Protein 7D5V (pdb70)

GO terms:
  GO:0005737 cytoplasm (C, IDA)
  GO:0004668 protein-arginine deiminase activity (F, IMP)
  GO:0004668 protein-arginine deiminase activity (F, TAS)
  GO:0005829 cytosol (C, TAS)
  GO:0042802 identical protein binding (F, IPI)
  GO:0005515 protein binding (F, IPI)
  GO:0005829 cytosol (C, IDA)

Radius of gyration: 37.78 Å; Cα contacts (8 Å, |Δi|>4): 3012; chains: 2; bounding box: 86×71×118 Å

Foldseek 3Di:
DAEAEDEWELVDAAEDEAEAPYKYWYYYDDDDDPQFFKKAKDKDPQKFKWKDQQVDDDTDGGHPDIGTDDPRIIIIIHGHDFDQAGLPMKMKMFTDHPPDDHGPTMTMYRYGYKHKAKDWAFVPPDLDPDDPDDQVDFDFASNTTAAEAEAQEEECVPCLLRWTKIKIFIDYHPVQCVQKWKKKFWDLVLQAFKWKFWQQDDPPDPPSRHTQGHNPRGMHTDDCRPPGMIMMTMHTHHAFFLPRLFKTKMKMWMWGRNDPPDHIDTDDMYMHIYGYFAWAAAALQFAFAEKEFEDDPPCVQVVVVVCVLCVVLVHHYAYAPQCQWFKGWTWGDDPSDIAIEIEGHDCDDDDPCCPRPHVRYGYHYNDAPVARTCLQKHFDDWFAFPNATQNRTAIEGEFEDPPDPDTRDGPRRVRSRVSSVRHHYAYAHQQQAPVRGPLLFWGWAAFPDDPRIAIEGAAQVVQVVLLVVCVVVPQQQFWFLPPPPDDPPRDIDGSVRCNPPVVQSVVRVVVNVSRVVRVVSCCRVRVDDPVRYDHQNFGWDDPPSHTDGPFARQSSWRRNNLEIEGAARRAGQDPNDHVSVVVVCVRRVVRVHHYDHGHDCGDMDTHGDHRPDDSSNHDD/DAEEEDEWELVDAAEDEDEAPYKYWYYYDDDDDPQFFKKAKDKDPQKFKWKDQQVDDDTDGGHPDIGTDDPRIIIIIHGHDFDQAGLPMKMKMFTDHPPDDHGPTMTMYRYGYKHKAKDFFFVPPPAAPPPVADQVDFDFASNTTAAEAEAQEEDCVPPLLRWTKIKIFIGYHPVQCVQKWKKKFWDLVLQAFKWKFWQQDDPPDPPRRHTQGHNPRGMHTDDPRPPGMTMMTMHTHHAFFLPRLFKTKMKMWMWGRNDPVDHIDTDDMYMHMYGYFAWAADALQFAFAEKEDEDDDPPVQVVVVVCVLCVVLVHYYAYANCCQWFKGWTWGDDPSDIAIEIEGHDCDDDDPCCPRPHVRYGYHYNDAPVARTCLQKHFDDWFAFPNAGQNRTAIEGEWEDPPDPDTHGGPRRVRSRVSSVRHHYAYAHQPQAPSRGPLLFWGWAAFDDDPRIAIEGAAQVVLVVLLVVCVVVPQQQFWFLPPPDDDPPGDIDGSVRCNPPVVQSVVRVVVNVSRVVRVVSCCRVRVDDPVRYDHQNFGWDPPPSHTDGPFARQSSWRRNNLEIEGAARRAGQDPNRHVSVVVVCVRRVVRVHHYDHRHDVDDMHTHGDHRPDDSSNHDD

Organism: Homo sapiens (NCBI:txid9606)

Secondary structure (DSSP, 8-state):
--EEEEEE-SSS-EEEEEETT-EEEEEESSPPPTT--EEEEEE-TTEEEEEEETTS---EE-SSSPEEP-TTEEEEEEE-S--SSTT-EEEEEEEE-SS-SS-SEEEEEEEEEEEEEEEE----SSSS-SSS--TT--B-STT-B-EEE--SEEE---GGGTSEEEEEEEES-GGGGGTEEEEEE--HHHHTTEEEEEE-S-TT-TTSEEEEESSS--EEEPP--STTEEEEEEEE----BTTB-SEEEEEEEEEE---TTS--EEEEEEEEEEEEPPPEE--TTSPEEEEEE-S-SS-HHHHHHHHHHHHHHT-EEEE---TTTSEEEEEEEETTEEEEEEEE--------HHHHT-SS-EEEE--------GGGEEEPPSEEETTEEETT--EEEEEPPTT-S--SS-HHHHHHHHHH-SS--EEEE-TTBSS--GGGTEEEEE-SSTTSEEEEEEEHHHHHHHHHHHHHTT-TTPEETTTS---TT---EEHHHHHT-HHHHHHHHHHHHHHHHHHHHHHHHTT--GGGEEEEE--EEEETTEEEESS--TTS-EEETTEEEEE-----EETTEEHHHHHHHHHHGGGT-EEEEE-----EEEEEPPPSS-GGG---/--EEEEEE-SSS-EEEEEETT-EEEEEESSPPPTT--EEEEEE-TTEEEEEEETTS---EE-TTSPEEP-TTEEEEEEE-S--SSTT-EEEEEEEE-SS-SS-SEEEEEEEEEEEEEEE-----SSSS-TTS--TT--B-STT-B-EEE--SEEE---GGGGSEEEEEEEES-GGGGGTEEEEEE--HHHHTTEEEEEE-S-TT-TTSEEEEESSS--EEEPP--STTEEEEEEEE----BTTB-SEEEEEEEEEE---TTS--EEEEEEEEEEEEPPPEE--TTSPEEEEEE-S-SS-HHHHHHHHHHHHHHT-EEEE---TTTSEEEEEEEETTEEEEEEEE--------HHHHT-SS-EEEE--------GGGEEEPPSEEETTEEETT--EEEEEPPTT-S--SS-HHHHHHHHHH-SS--EEEE-TTBSS--GGGTEEEEE-SSTTSEEEEEEEHHHHHHHHHHHHHTT-TTPEET-SS---TT---EEHHHHHT-HHHHHHHHHHHHHHHHHHHHHHHHTT--GGGEEEEE--EEEETTEEEESS--TTS-EEETTEEEEE-----EETTEEHHHHHHHHHHGGGT-EEEEE-----EEEEEPPPSS-GGG---

B-factor: mean 53.39, std 23.97, range [21.43, 163.03]

Solvent-accessible surface area: 51750 Å² total; per-residue (Å²): 112,91,63,40,21,12,32,1,6,51,136,74,85,31,76,14,10,3,6,22,41,22,22,2,11,6,68,7,22,13,45,39,34,169,42,22,79,40,8,58,8,121,14,26,128,58,14,26,2,23,9,10,42,42,115,109,107,54,117,102,115,0,73,92,125,110,38,173,54,50,86,51,41,40,15,8,1,9,10,98,76,40,9,132,96,74,67,71,9,50,1,52,3,11,12,10,5,83,156,79,125,134,44,51,21,110,2,24,2,88,0,2,0,0,25,6,17,0,31,18,108,14,20,32,113,33,71,71,128,118,104,98,27,39,44,132,78,23,52,43,5,96,62,0,14,2,0,8,0,2,0,28,44,5,108,62,101,142,75,58,109,23,17,8,55,0,40,0,91,0,56,20,10,72,50,10,37,121,74,15,63,3,4,0,29,7,42,34,39,16,2,126,30,2,26,0,38,0,10,28,20,85,134,135,58,80,135,9,30,142,58,9,1,0,100,97,92,36,38,44,110,10,53,62,97,79,43,78,80,1,91,0,17,0,33,2,48,14,0,5,40,37,17,2,100,0,63,0,28,2,50,1,3,0,2,21,75,45,57,120,92,43,17,17,18,12,10,23,55,15,9,2,5,2,23,2,0,4,1,0,1,21,2,27,31,22,60,16,79,34,0,6,5,21,55,58,82,147,75,114,76,40,40,101,20,3,40,62,2,2,162,94,35,68,13,146,54,38,108,8,149,61,8,69,41,62,21,31,7,3,6,0,9,4,70,95,47,54,4,28,0,0,0,5,13,70,181,136,84,107,47,73,44,53,185,21,8,12,124,82,17,0,6,0,17,19,104,84,123,183,14,60,8,1,8,1,0,53,9,0,3,62,8,92,5,105,81,90,103,14,11,0,0,21,1,0,1,0,3,42,25,28,45,51,130,34,104,29,0,38,26,14,2,42,20,1,1,96,25,5,101,0,3,36,24,7,84,6,8,0,14,1,1,39,86,0,33,0,36,25,0,1,8,6,0,31,12,108,81,70,95,39,5,29,0,0,0,0,5,0,5,18,0,8,86,16,1,63,96,56,75,88,75,65,65,5,204,17,61,0,32,91,47,44,98,103,58,97,116,65,83,66,37,10,0,52,99,1,42,81,64,145,119,20,23,65,8,0,21,19,0,2,41,2,1,0,56,0,10,10,16,0,24,90,19,0,27,11,36,38,93,3,15,22,46,0,0,0,1,1,97,75,110,189,77,72,0,42,28,33,1,27,18,0,0,69,16,28,3,0,22,39,36,0,5,0,15,65,0,18,0,0,49,18,137,67,79,13,7,0,26,53,73,0,84,66,47,0,78,102,22,47,5,107,10,40,28,20,77,82,111,81,1,25,18,12,14,25,89,45,9,106,72,79,0,17,39,8,112,62,114,88,59,39,21,11,31,1,5,53,132,73,84,29,73,16,10,2,6,22,43,22,26,1,14,6,67,8,22,12,46,39,33,165,43,21,78,41,7,59,8,121,14,25,127,59,13,27,2,24,7,9,39,42,113,109,107,54,116,98,112,0,72,92,127,111,39,172,52,49,85,53,41,39,16,8,1,9,8,98,75,40,8,134,94,73,64,71,9,48,1,52,3,12,12,10,5,82,155,78,116,125,43,52,21,112,2,24,2,85,0,2,0,0,24,5,18,0,51,20,111,46,23,31,111,80,28,66,87,77,111,88,23,45,50,131,81,20,47,50,2,96,59,0,12,1,0,8,0,3,0,36,47,2,93,110,119,82,67,50,127,21,13,7,63,0,33,0,90,0,56,21,10,72,50,9,37,120,73,15,61,3,4,0,30,6,40,36,32,16,0,109,30,3,27,0,38,0,10,36,17,86,134,136,59,82,128,8,27,144,56,11,1,0,98,98,90,41,37,46,107,10,52,64,97,80,43,81,66,0,100,0,28,0,33,4,42,12,0,4,37,44,18,2,78,0,62,0,26,2,51,0,4,1,2,28,69,38,47,128,96,42,18,20,17,12,12,21,55,16,10,4,7,2,22,1,0,4,1,0,1,19,2,28,30,22,62,16,72,50,0,3,8,21,53,46,82,154,74,110,80,56,39,101,19,2,40,64,1,2,165,90,33,70,14,149,50,43,110,7,147,60,10,66,41,61,20,29,6,3,7,0,7,5,67,95,47,57,4,29,0,0,0,6,13,67,188,134,83,108,45,74,41,53,186,22,9,12,123,87,20,0,7,0,16,17,100,81,105,142,15,60,9,1,10,1,0,57,9,0,2,64,8,89,7,105,90,90,104,14,12,0,0,20,1,0,1,0,3,44,24,29,46,45,126,35,109,32,1,38,42,32,2,44,31,1,1,95,9,4,73,0,2,36,25,7,86,6,8,0,12,1,1,42,86,0,32,0,36,25,0,3,10,8,0,23,11,96,81,70,90,38,6,29,0,0,0,0,5,0,5,19,0,8,86,16,1,64,98,56,77,88,75,66,64,6,202,16,55,0,33,91,47,39,96,105,50,120,103,58,86,64,38,8,0,50,101,0,37,82,63,146,117,20,23,64,10,0,23,17,0,2,43,3,1,2,55,0,11,12,14,0,27,95,16,1,25,10,34,36,95,3,15,22,44,0,0,0,0,1,100,50,108,183,92,68,1,39,28,34,2,30,18,0,0,69,15,28,3,0,21,84,35,0,5,0,17,65,0,15,0,0,47,18,142,72,47,10,6,0,19,84,72,0,71,67,45,0,79,102,15,36,3,102,10,39,26,20,84,68,130,92,1,24,18,11,16,26,89,45,9,107,73,84,0,12,39,8,102,83

Structure (mmCIF, N/CA/C/O backbone):
data_7D5V
#
_entry.id   7D5V
#
_cell.length_a   115.481
_cell.length_b   115.481
_cell.length_c   330.949
_cell.angle_alpha   90.000
_cell.angle_beta   90.000
_cell.angle_gamma   120.000
#
_symmetry.space_group_name_H-M   'H 3'
#
loop_
_entity.id
_entity.type
_entity.pdbx_description
1 polymer 'Protein-arginine deiminase type-3'
2 non-polymer 1,2-ETHANEDIOL
3 non-polymer GLYCEROL
4 water water
#
loop_
_atom_site.group_PDB
_atom_site.id
_atom_site.type_symbol
_atom_site.label_atom_id
_atom_site.label_alt_id
_atom_site.label_comp_id
_atom_site.label_asym_id
_atom_site.label_entity_id
_atom_site.label_seq_id
_atom_site.pdbx_PDB_ins_code
_atom_site.Cartn_x
_atom_site.Cartn_y
_atom_site.Cartn_z
_atom_site.occupancy
_atom_site.B_iso_or_equiv
_atom_site.auth_seq_id
_atom_site.auth_comp_id
_atom_site.auth_asym_id
_atom_site.auth_atom_id
_atom_site.pdbx_PDB_model_num
ATOM 1 N N . SER A 1 2 ? -52.301 19.540 24.389 1.00 101.04 2 SER A N 1
ATOM 2 C CA . SER A 1 2 ? -50.959 19.000 24.574 1.00 94.20 2 SER A CA 1
ATOM 3 C C . SER A 1 2 ? -51.006 17.518 24.934 1.00 88.28 2 SER A C 1
ATOM 4 O O . SER A 1 2 ? -51.956 16.815 24.592 1.00 90.61 2 SER A O 1
ATOM 7 N N . LEU A 1 3 ? -49.972 17.052 25.628 1.00 75.91 3 LEU A N 1
ATOM 8 C CA . LEU A 1 3 ? -49.882 15.661 26.047 1.00 63.30 3 LEU A CA 1
ATOM 9 C C . LEU A 1 3 ? -50.496 15.499 27.431 1.00 55.36 3 LEU A C 1
ATOM 10 O O . LEU A 1 3 ? -50.279 16.328 28.321 1.00 52.47 3 LEU A O 1
ATOM 15 N N . GLN A 1 4 ? -51.267 14.428 27.607 1.00 50.51 4 GLN A N 1
ATOM 16 C CA . GLN A 1 4 ? -51.974 14.179 28.855 1.00 47.87 4 GLN A CA 1
ATOM 17 C C . GLN A 1 4 ? -51.783 12.737 29.300 1.00 41.45 4 GLN A C 1
ATOM 18 O O . GLN A 1 4 ? -51.765 11.815 28.479 1.00 39.60 4 GLN A O 1
ATOM 24 N N . ARG A 1 5 ? -51.639 12.556 30.611 1.00 35.63 5 ARG A N 1
ATOM 25 C CA . ARG A 1 5 ? -51.486 11.246 31.222 1.00 33.54 5 ARG A CA 1
ATOM 26 C C . ARG A 1 5 ? -52.369 11.180 32.459 1.00 30.17 5 ARG A C 1
ATOM 27 O O . ARG A 1 5 ? -52.471 12.156 33.206 1.00 30.39 5 ARG A O 1
ATOM 35 N N . ILE A 1 6 ? -53.014 10.037 32.665 1.00 28.03 6 ILE A N 1
ATOM 36 C CA . ILE A 1 6 ? -53.914 9.847 33.797 1.00 28.55 6 ILE A CA 1
ATOM 37 C C . ILE A 1 6 ? -53.134 9.273 34.972 1.00 27.76 6 ILE A C 1
ATOM 38 O O . ILE A 1 6 ? -52.393 8.293 34.823 1.00 26.51 6 ILE A O 1
ATOM 43 N N . VAL A 1 7 ? -53.301 9.877 36.143 1.00 26.62 7 VAL A N 1
ATOM 44 C CA . VAL A 1 7 ? -52.806 9.317 37.396 1.00 27.19 7 VAL A CA 1
ATOM 45 C C . VAL A 1 7 ? -53.998 9.170 38.325 1.00 28.76 7 VAL A C 1
ATOM 46 O O . VAL A 1 7 ? -54.678 10.157 38.634 1.00 29.44 7 VAL A O 1
ATOM 50 N N . ARG A 1 8 ? -54.253 7.945 38.764 1.00 29.15 8 ARG A N 1
ATOM 51 C CA . ARG A 1 8 ? -55.371 7.661 39.648 1.00 30.57 8 ARG A CA 1
ATOM 52 C C . ARG A 1 8 ? -54.935 7.744 41.104 1.00 27.71 8 ARG A C 1
ATOM 53 O O . ARG A 1 8 ? -53.807 7.385 41.451 1.00 25.48 8 ARG A O 1
ATOM 61 N N . VAL A 1 9 ? -55.843 8.219 41.953 1.00 28.53 9 VAL A N 1
ATOM 62 C CA . VAL A 1 9 ? -55.596 8.344 43.381 1.00 28.21 9 VAL A CA 1
ATOM 63 C C . VAL A 1 9 ? -56.669 7.556 44.126 1.00 26.79 9 VAL A C 1
ATOM 64 O O . VAL A 1 9 ? -57.653 7.098 43.544 1.00 26.95 9 VAL A O 1
ATOM 68 N N . SER A 1 10 ? -56.467 7.403 45.433 1.00 25.75 10 SER A N 1
ATOM 69 C CA . SER A 1 10 ? -57.348 6.597 46.264 1.00 28.51 10 SER A CA 1
ATOM 70 C C . SER A 1 10 ? -57.794 7.392 47.481 1.00 29.23 10 SER A C 1
ATOM 71 O O . SER A 1 10 ? -56.985 8.063 48.130 1.00 26.63 10 SER A O 1
ATOM 74 N N . LEU A 1 11 ? -59.086 7.297 47.795 1.00 29.92 11 LEU A N 1
ATOM 75 C CA . LEU A 1 11 ? -59.600 7.906 49.014 1.00 32.24 11 LEU A CA 1
ATOM 76 C C . LEU A 1 11 ? -59.089 7.202 50.264 1.00 35.78 11 LEU A C 1
ATOM 77 O O . LEU A 1 11 ? -59.145 7.782 51.354 1.00 36.09 11 LEU A O 1
ATOM 82 N N . GLU A 1 12 ? -58.578 5.979 50.127 1.00 40.22 12 GLU A N 1
ATOM 83 C CA . GLU A 1 12 ? -58.225 5.159 51.278 1.00 48.65 12 GLU A CA 1
ATOM 84 C C . GLU A 1 12 ? -56.760 5.284 51.678 1.00 47.10 12 GLU A C 1
ATOM 85 O O . GLU A 1 12 ? -56.438 5.130 52.862 1.00 49.65 12 GLU A O 1
ATOM 91 N N . HIS A 1 13 ? -55.867 5.570 50.736 1.00 42.98 13 HIS A N 1
ATOM 92 C CA . HIS A 1 13 ? -54.445 5.641 51.036 1.00 44.74 13 HIS A CA 1
ATOM 93 C C . HIS A 1 13 ? -53.786 6.600 50.058 1.00 41.52 13 HIS A C 1
ATOM 94 O O . HIS A 1 13 ? -54.315 6.842 48.967 1.00 41.20 13 HIS A O 1
ATOM 101 N N . PRO A 1 14 ? -52.637 7.169 50.419 1.00 36.80 14 PRO A N 1
ATOM 102 C CA . PRO A 1 14 ? -51.955 8.090 49.507 1.00 34.53 14 PRO A CA 1
ATOM 103 C C . PRO A 1 14 ? -51.358 7.363 48.312 1.00 32.79 14 PRO A C 1
ATOM 104 O O . PRO A 1 14 ? -51.113 6.153 48.331 1.00 30.47 14 PRO A O 1
ATOM 108 N N . THR A 1 15 ? -51.122 8.135 47.257 1.00 31.03 15 THR A N 1
ATOM 109 C CA . THR A 1 15 ? -50.528 7.644 46.023 1.00 31.80 15 THR A CA 1
ATOM 110 C C . THR A 1 15 ? -49.257 8.433 45.755 1.00 32.29 15 THR A C 1
ATOM 111 O O . THR A 1 15 ? -49.153 9.593 46.145 1.00 32.14 15 THR A O 1
ATOM 115 N N . SER A 1 16 ? -48.268 7.792 45.136 1.00 31.04 16 SER A N 1
ATOM 116 C CA . SER A 1 16 ? -47.061 8.474 44.686 1.00 34.63 16 SER A CA 1
ATOM 117 C C . SER A 1 16 ? -46.929 8.324 43.176 1.00 34.91 16 SER A C 1
ATOM 118 O O . SER A 1 16 ? -47.208 7.255 42.623 1.00 34.22 16 SER A O 1
ATOM 121 N N . ALA A 1 17 ? -46.516 9.399 42.506 1.00 34.14 17 ALA A N 1
ATOM 122 C CA . ALA A 1 17 ? -46.433 9.372 41.053 1.00 33.94 17 ALA A CA 1
ATOM 123 C C . ALA A 1 17 ? -45.308 10.270 40.558 1.00 33.50 17 ALA A C 1
ATOM 124 O O . ALA A 1 17 ? -44.809 11.154 41.269 1.00 33.28 17 ALA A O 1
ATOM 126 N N . VAL A 1 18 ? -44.931 10.024 39.307 1.00 35.34 18 VAL A N 1
ATOM 127 C CA . VAL A 1 18 ? -43.921 10.793 38.596 1.00 35.75 18 VAL A CA 1
ATOM 128 C C . VAL A 1 18 ? -44.625 11.574 37.500 1.00 37.30 18 VAL A C 1
ATOM 129 O O . VAL A 1 18 ? -45.464 11.023 36.776 1.00 38.38 18 VAL A O 1
ATOM 133 N N . CYS A 1 19 ? -44.293 12.851 37.383 1.00 37.02 19 CYS A N 1
ATOM 134 C CA . CYS A 1 19 ? -44.796 13.675 36.299 1.00 38.40 19 CYS A CA 1
ATOM 135 C C . CYS A 1 19 ? -43.624 14.270 35.532 1.00 37.82 19 CYS A C 1
ATOM 136 O O . CYS A 1 19 ? -42.630 14.709 36.125 1.00 39.11 19 CYS A O 1
ATOM 139 N N . VAL A 1 20 ? -43.740 14.260 34.213 1.00 35.92 20 VAL A N 1
ATOM 140 C CA . VAL A 1 20 ? -42.743 14.879 33.353 1.00 34.88 20 VAL A CA 1
ATOM 141 C C . VAL A 1 20 ? -43.051 16.364 33.252 1.00 32.52 20 VAL A C 1
ATOM 142 O O . VAL A 1 20 ? -44.216 16.763 33.142 1.00 31.32 20 VAL A O 1
ATOM 146 N N . ALA A 1 21 ? -42.006 17.187 33.313 1.00 32.57 21 ALA A N 1
ATOM 147 C CA . ALA A 1 21 ? -42.187 18.632 33.303 1.00 34.97 21 ALA A CA 1
ATOM 148 C C . ALA A 1 21 ? -42.961 19.073 32.066 1.00 34.44 21 ALA A C 1
ATOM 149 O O . ALA A 1 21 ? -42.628 18.695 30.939 1.00 31.94 21 ALA A O 1
ATOM 151 N N . GLY A 1 22 ? -44.011 19.866 32.283 1.00 34.26 22 GLY A N 1
ATOM 152 C CA . GLY A 1 22 ? -44.834 20.372 31.209 1.00 34.19 22 GLY A CA 1
ATOM 153 C C . GLY A 1 22 ? -45.981 19.473 30.794 1.00 34.68 22 GLY A C 1
ATOM 154 O O . GLY A 1 22 ? -46.911 19.948 30.132 1.00 35.32 22 GLY A O 1
ATOM 155 N N . VAL A 1 23 ? -45.951 18.195 31.164 1.00 33.11 23 VAL A N 1
ATOM 156 C CA . VAL A 1 23 ? -46.998 17.258 30.770 1.00 30.56 23 VAL A CA 1
ATOM 157 C C . VAL A 1 23 ? -48.195 17.418 31.698 1.00 30.03 23 VAL A C 1
ATOM 158 O O . VAL A 1 23 ? -48.044 17.475 32.926 1.00 28.11 23 VAL A O 1
ATOM 162 N N . GLU A 1 24 ? -49.388 17.494 31.112 1.00 26.93 24 GLU A N 1
ATOM 163 C CA . GLU A 1 24 ? -50.618 17.566 31.887 1.00 29.07 24 GLU A CA 1
ATOM 164 C C . GLU A 1 24 ? -50.950 16.198 32.471 1.00 30.13 24 GLU A C 1
ATOM 165 O O . GLU A 1 24 ? -51.013 15.201 31.745 1.00 28.37 24 GLU A O 1
ATOM 171 N N . THR A 1 25 ? -51.169 16.153 33.782 1.00 27.99 25 THR A N 1
ATOM 172 C CA . THR A 1 25 ? -51.568 14.944 34.487 1.00 27.65 25 THR A CA 1
ATOM 173 C C . THR A 1 25 ? -53.037 15.069 34.866 1.00 28.37 25 THR A C 1
ATOM 174 O O . THR A 1 25 ? -53.410 15.976 35.614 1.00 29.21 25 THR A O 1
ATOM 178 N N . LEU A 1 26 ? -53.867 14.169 34.352 1.00 28.23 26 LEU A N 1
ATOM 179 C CA . LEU A 1 26 ? -55.274 14.129 34.728 1.00 29.17 26 LEU A CA 1
ATOM 180 C C . LEU A 1 26 ? -55.398 13.298 35.999 1.00 28.11 26 LEU A C 1
ATOM 181 O O . LEU A 1 26 ? -55.035 12.118 36.006 1.00 29.79 26 LEU A O 1
ATOM 186 N N . VAL A 1 27 ? -55.898 13.909 37.071 1.00 27.53 27 VAL A N 1
ATOM 187 C CA . VAL A 1 27 ? -55.999 13.251 38.371 1.00 27.27 27 VAL A CA 1
ATOM 188 C C . VAL A 1 27 ? -57.458 12.916 38.640 1.00 25.99 27 VAL A C 1
ATOM 189 O O . VAL A 1 27 ? -58.330 13.789 38.556 1.00 26.70 27 VAL A O 1
ATOM 193 N N . ASP A 1 28 ? -57.720 11.651 38.958 1.00 27.90 28 ASP A N 1
ATOM 194 C CA . ASP A 1 28 ? -59.060 11.198 39.300 1.00 32.16 28 ASP A CA 1
ATOM 195 C C . ASP A 1 28 ? -58.938 10.021 40.259 1.00 31.33 28 ASP A C 1
ATOM 196 O O . ASP A 1 28 ? -57.904 9.353 40.315 1.00 28.21 28 ASP A O 1
ATOM 201 N N . ILE A 1 29 ? -60.000 9.776 41.029 1.00 34.38 29 ILE A N 1
ATOM 202 C CA . ILE A 1 29 ? -59.986 8.660 41.970 1.00 35.18 29 ILE A CA 1
ATOM 203 C C . ILE A 1 29 ? -60.317 7.356 41.246 1.00 34.47 29 ILE A C 1
ATOM 204 O O . ILE A 1 29 ? -60.858 7.342 40.137 1.00 32.97 29 ILE A O 1
ATOM 209 N N . TYR A 1 30 ? -59.986 6.239 41.899 1.00 36.12 30 TYR A N 1
ATOM 210 C CA . TYR A 1 30 ? -60.302 4.922 41.350 1.00 38.78 30 TYR A CA 1
ATOM 211 C C . TYR A 1 30 ? -61.786 4.607 41.490 1.00 38.17 30 TYR A C 1
ATOM 212 O O . TYR A 1 30 ? -62.466 4.289 40.507 1.00 38.66 30 TYR A O 1
ATOM 221 N N . GLY A 1 31 ? -62.303 4.676 42.708 1.00 32.94 31 GLY A N 1
ATOM 222 C CA . GLY A 1 31 ? -63.674 4.327 43.003 1.00 31.98 31 GLY A CA 1
ATOM 223 C C . GLY A 1 31 ? -64.598 5.525 43.003 1.00 34.67 31 GLY A C 1
ATOM 224 O O . GLY A 1 31 ? -64.363 6.524 42.315 1.00 35.18 31 GLY A O 1
ATOM 225 N N . SER A 1 32 ? -65.663 5.429 43.788 1.00 35.01 32 SER A N 1
ATOM 226 C CA . SER A 1 32 ? -66.681 6.466 43.842 1.00 36.48 32 SER A CA 1
ATOM 227 C C . SER A 1 32 ? -66.419 7.426 44.997 1.00 34.33 32 SER A C 1
ATOM 228 O O . SER A 1 32 ? -65.751 7.093 45.979 1.00 35.03 32 SER A O 1
ATOM 231 N N . VAL A 1 33 ? -66.962 8.632 44.863 1.00 34.53 33 VAL A N 1
ATOM 232 C CA . VAL A 1 33 ? -66.863 9.648 45.907 1.00 37.07 33 VAL A CA 1
ATOM 233 C C . VAL A 1 33 ? -67.777 9.230 47.052 1.00 37.54 33 VAL A C 1
ATOM 234 O O . VAL A 1 33 ? -68.709 8.441 46.835 1.00 35.88 33 VAL A O 1
ATOM 238 N N . PRO A 1 34 ? -67.549 9.707 48.276 1.00 39.19 34 PRO A N 1
ATOM 239 C CA . PRO A 1 34 ? -68.433 9.329 49.385 1.00 41.45 34 PRO A CA 1
ATOM 240 C C . PRO A 1 34 ? -69.865 9.779 49.139 1.00 44.75 34 PRO A C 1
ATOM 241 O O . PRO A 1 34 ? -70.124 10.747 48.418 1.00 41.96 34 PRO A O 1
ATOM 245 N N . GLU A 1 35 ? -70.800 9.050 49.743 1.00 49.04 35 GLU A N 1
ATOM 246 C CA . GLU A 1 35 ? -72.200 9.443 49.696 1.00 52.99 35 GLU A CA 1
ATOM 247 C C . GLU A 1 35 ? -72.376 10.803 50.358 1.00 47.05 35 GLU A C 1
ATOM 248 O O . GLU A 1 35 ? -71.765 11.095 51.389 1.00 46.50 35 GLU A O 1
ATOM 254 N N . GLY A 1 36 ? -73.212 11.643 49.753 1.00 43.64 36 GLY A N 1
ATOM 255 C CA . GLY A 1 36 ? -73.415 12.988 50.241 1.00 40.71 36 GLY A CA 1
ATOM 256 C C . GLY A 1 36 ? -72.423 14.013 49.736 1.00 36.19 36 GLY A C 1
ATOM 257 O O . GLY A 1 36 ? -72.509 15.181 50.137 1.00 33.37 36 GLY A O 1
ATOM 258 N N . THR A 1 37 ? -71.480 13.617 48.883 1.00 35.23 37 THR A N 1
ATOM 259 C CA . THR A 1 37 ? -70.551 14.576 48.297 1.00 34.65 37 THR A CA 1
ATOM 260 C C . THR A 1 37 ? -71.315 15.602 47.472 1.00 33.11 37 THR A C 1
ATOM 261 O O . THR A 1 37 ? -72.040 15.247 46.539 1.00 33.23 37 THR A O 1
ATOM 265 N N . GLU A 1 38 ? -71.163 16.875 47.833 1.00 34.53 38 GLU A N 1
ATOM 266 C CA . GLU A 1 38 ? -71.738 17.975 47.076 1.00 36.91 38 GLU A CA 1
ATOM 267 C C . GLU A 1 38 ? -70.702 18.928 46.504 1.00 32.77 38 GLU A C 1
ATOM 268 O O . GLU A 1 38 ? -71.001 19.616 45.523 1.00 32.91 38 GLU A O 1
ATOM 274 N N . MET A 1 39 ? -69.504 18.991 47.083 1.00 30.57 39 MET A N 1
ATOM 275 C CA . MET A 1 39 ? -68.502 19.979 46.715 1.00 30.78 39 MET A CA 1
ATOM 276 C C . MET A 1 39 ? -67.123 19.342 46.794 1.00 30.17 39 MET A C 1
ATOM 277 O O . MET A 1 39 ? -66.955 18.246 47.327 1.00 30.55 39 MET A O 1
ATOM 282 N N . PHE A 1 40 ? -66.124 20.044 46.265 1.00 29.31 40 PHE A N 1
ATOM 283 C CA . PHE A 1 40 ? -64.755 19.569 46.389 1.00 28.00 40 PHE A CA 1
ATOM 284 C C . PHE A 1 40 ? -63.802 20.753 46.323 1.00 27.12 40 PHE A C 1
ATOM 285 O O . PHE A 1 40 ? -64.147 21.837 45.845 1.00 26.69 40 PHE A O 1
ATOM 293 N N . GLU A 1 41 ? -62.599 20.527 46.842 1.00 26.73 41 GLU A N 1
ATOM 294 C CA . GLU A 1 41 ? -61.514 21.493 46.807 1.00 30.13 41 GLU A CA 1
ATOM 295 C C . GLU A 1 41 ? -60.235 20.763 46.435 1.00 29.76 41 GLU A C 1
ATOM 296 O O . GLU A 1 41 ? -60.102 19.558 46.667 1.00 28.48 41 GLU A O 1
ATOM 302 N N . VAL A 1 42 ? -59.293 21.499 45.854 1.00 29.80 42 VAL A N 1
ATOM 303 C CA . VAL A 1 42 ? -57.998 20.948 45.479 1.00 32.41 42 VAL A CA 1
ATOM 304 C C . VAL A 1 42 ? -56.915 21.898 45.962 1.00 31.51 42 VAL A C 1
ATOM 305 O O . VAL A 1 42 ? -57.063 23.122 45.872 1.00 32.84 42 VAL A O 1
ATOM 309 N N . TYR A 1 43 ? -55.826 21.331 46.475 1.00 30.31 43 TYR A N 1
ATOM 310 C CA . TYR A 1 43 ? -54.692 22.108 46.949 1.00 35.20 43 TYR A CA 1
ATOM 311 C C . TYR A 1 43 ? -53.406 21.477 46.440 1.00 34.01 43 TYR A C 1
ATOM 312 O O . TYR A 1 43 ? -53.319 20.259 46.277 1.00 33.06 43 TYR A O 1
ATOM 321 N N . GLY A 1 44 ? -52.413 22.316 46.191 1.00 33.38 44 GLY A N 1
ATOM 322 C CA . GLY A 1 44 ? -51.101 21.838 45.799 1.00 35.85 44 GLY A CA 1
ATOM 323 C C . GLY A 1 44 ? -50.012 22.647 46.467 1.00 37.67 44 GLY A C 1
ATOM 324 O O . GLY A 1 44 ? -50.187 23.827 46.780 1.00 37.47 44 GLY A O 1
ATOM 325 N N . THR A 1 45 ? -48.875 21.992 46.689 1.00 36.83 45 THR A N 1
ATOM 326 C CA . THR A 1 45 ? -47.705 22.685 47.194 1.00 37.38 45 THR A CA 1
ATOM 327 C C . THR A 1 45 ? -47.152 23.623 46.122 1.00 34.85 45 THR A C 1
ATOM 328 O O . THR A 1 45 ? -47.415 23.439 44.931 1.00 34.89 45 THR A O 1
ATOM 332 N N . PRO A 1 46 ? -46.400 24.650 46.524 1.00 34.38 46 PRO A N 1
ATOM 333 C CA . PRO A 1 46 ? -45.876 25.610 45.543 1.00 34.56 46 PRO A CA 1
ATOM 334 C C . PRO A 1 46 ? -45.073 24.929 44.442 1.00 33.88 46 PRO A C 1
ATOM 335 O O . PRO A 1 46 ? -44.281 24.019 44.693 1.00 34.73 46 PRO A O 1
ATOM 339 N N . GLY A 1 47 ? -45.297 25.380 43.209 1.00 30.93 47 GLY A N 1
ATOM 340 C CA . GLY A 1 47 ? -44.716 24.765 42.037 1.00 31.83 47 GLY A CA 1
ATOM 341 C C . GLY A 1 47 ? -45.621 23.775 41.335 1.00 31.44 47 GLY A C 1
ATOM 342 O O . GLY A 1 47 ? -45.303 23.354 40.215 1.00 33.12 47 GLY A O 1
ATOM 343 N N . VAL A 1 48 ? -46.732 23.397 41.954 1.00 29.86 48 VAL A N 1
ATOM 344 C CA . VAL A 1 48 ? -47.696 22.476 41.366 1.00 30.42 48 VAL A CA 1
ATOM 345 C C . VAL A 1 48 ? -48.889 23.296 40.891 1.00 29.35 48 VAL A C 1
ATOM 346 O O . VAL A 1 48 ? -49.646 23.839 41.702 1.00 26.95 48 VAL A O 1
ATOM 350 N N . ASP A 1 49 ? -49.061 23.400 39.577 1.00 28.96 49 ASP A N 1
ATOM 351 C CA . ASP A 1 49 ? -50.192 24.107 38.999 1.00 28.15 49 ASP A CA 1
ATOM 352 C C . ASP A 1 49 ? -51.378 23.159 38.900 1.00 28.53 49 ASP A C 1
ATOM 353 O O . ASP A 1 49 ? -51.244 22.040 38.393 1.00 27.87 49 ASP A O 1
ATOM 358 N N . ILE A 1 50 ? -52.532 23.600 39.393 1.00 27.74 50 ILE A N 1
ATOM 359 C CA . ILE A 1 50 ? -53.749 22.800 39.384 1.00 27.91 50 ILE A CA 1
ATOM 360 C C . ILE A 1 50 ? -54.844 23.588 38.681 1.00 27.85 50 ILE A C 1
ATOM 361 O O . ILE A 1 50 ? -55.115 24.742 39.036 1.00 26.96 50 ILE A O 1
ATOM 366 N N . TYR A 1 51 ? -55.472 22.957 37.693 1.00 26.70 51 TYR A N 1
ATOM 367 C CA . TYR A 1 51 ? -56.539 23.540 36.900 1.00 25.00 51 TYR A CA 1
ATOM 368 C C . TYR A 1 51 ? -57.731 22.595 36.896 1.00 27.09 51 TYR A C 1
ATOM 369 O O . TYR A 1 51 ? -57.610 21.408 37.206 1.00 26.33 51 TYR A O 1
ATOM 378 N N . ILE A 1 52 ? -58.893 23.129 36.541 1.00 28.83 52 ILE A N 1
ATOM 379 C CA . ILE A 1 52 ? -60.048 22.294 36.245 1.00 29.87 52 ILE A CA 1
ATOM 380 C C . ILE A 1 52 ? -60.546 22.651 34.855 1.00 28.21 52 ILE A C 1
ATOM 381 O O . ILE A 1 52 ? -60.373 23.777 34.378 1.00 26.41 52 ILE A O 1
ATOM 386 N N . SER A 1 53 ? -61.173 21.672 34.207 1.00 27.72 53 SER A N 1
ATOM 387 C CA . SER A 1 53 ? -61.708 21.868 32.875 1.00 30.02 53 SER A CA 1
ATOM 388 C C . SER A 1 53 ? -62.873 20.908 32.684 1.00 29.68 53 SER A C 1
ATOM 389 O O . SER A 1 53 ? -62.731 19.722 32.998 1.00 27.56 53 SER A O 1
ATOM 392 N N . PRO A 1 54 ? -64.024 21.373 32.208 1.00 33.10 54 PRO A N 1
ATOM 393 C CA . PRO A 1 54 ? -65.065 20.424 31.796 1.00 36.62 54 PRO A CA 1
ATOM 394 C C . PRO A 1 54 ? -64.522 19.510 30.707 1.00 36.79 54 PRO A C 1
ATOM 395 O O . PRO A 1 54 ? -63.879 19.966 29.759 1.00 35.73 54 PRO A O 1
ATOM 399 N N . ASN A 1 55 ? -64.769 18.204 30.857 1.00 39.96 55 ASN A N 1
ATOM 400 C CA . ASN A 1 55 ? -64.135 17.234 29.969 1.00 44.72 55 ASN A CA 1
ATOM 401 C C . ASN A 1 55 ? -64.639 17.313 28.534 1.00 48.18 55 ASN A C 1
ATOM 402 O O . ASN A 1 55 ? -64.050 16.670 27.658 1.00 51.48 55 ASN A O 1
ATOM 407 N N . MET A 1 56 ? -65.700 18.074 28.272 1.00 47.27 56 MET A N 1
ATOM 408 C CA . MET A 1 56 ? -66.198 18.274 26.919 1.00 52.87 56 MET A CA 1
ATOM 409 C C . MET A 1 56 ? -65.791 19.621 26.340 1.00 55.61 56 MET A C 1
ATOM 410 O O . MET A 1 56 ? -66.161 19.929 25.203 1.00 56.37 56 MET A O 1
ATOM 415 N N . GLU A 1 57 ? -65.042 20.425 27.089 1.00 56.71 57 GLU A N 1
ATOM 416 C CA . GLU A 1 57 ? -64.608 21.737 26.639 1.00 56.23 57 GLU A CA 1
ATOM 417 C C . GLU A 1 57 ? -63.093 21.845 26.728 1.00 49.83 57 GLU A C 1
ATOM 418 O O . GLU A 1 57 ? -62.461 21.261 27.614 1.00 47.50 57 GLU A O 1
ATOM 424 N N . ARG A 1 58 ? -62.517 22.599 25.798 1.00 46.73 58 ARG A N 1
ATOM 425 C CA . ARG A 1 58 ? -61.104 22.916 25.867 1.00 46.55 58 ARG A CA 1
ATOM 426 C C . ARG A 1 58 ? -60.882 24.069 26.842 1.00 45.81 58 ARG A C 1
ATOM 427 O O . ARG A 1 58 ? -61.822 24.705 27.326 1.00 46.96 58 ARG A O 1
ATOM 429 N N . GLY A 1 59 ? -59.619 24.335 27.136 1.00 42.87 59 GLY A N 1
ATOM 430 C CA . GLY A 1 59 ? -59.275 25.402 28.044 1.00 41.58 59 GLY A CA 1
ATOM 431 C C . GLY A 1 59 ? -59.393 24.981 29.499 1.00 40.55 59 GLY A C 1
ATOM 432 O O . GLY A 1 59 ? -60.017 23.980 29.848 1.00 39.87 59 GLY A O 1
ATOM 433 N N . ARG A 1 60 ? -58.785 25.785 30.363 1.00 37.74 60 ARG A N 1
ATOM 434 C CA . ARG A 1 60 ? -58.658 25.434 31.767 1.00 35.37 60 ARG A CA 1
ATOM 435 C C . ARG A 1 60 ? -58.575 26.715 32.577 1.00 33.76 60 ARG A C 1
ATOM 436 O O . ARG A 1 60 ? -58.328 27.797 32.039 1.00 34.15 60 ARG A O 1
ATOM 444 N N . GLU A 1 61 ? -58.789 26.583 33.883 1.00 30.01 61 GLU A N 1
ATOM 445 C CA . GLU A 1 61 ? -58.605 27.704 34.788 1.00 32.56 61 GLU A CA 1
ATOM 446 C C . GLU A 1 61 ? -58.153 27.170 36.138 1.00 29.38 61 GLU A C 1
ATOM 447 O O . GLU A 1 61 ? -58.413 26.015 36.489 1.00 27.00 61 GLU A O 1
ATOM 453 N N . ARG A 1 62 ? -57.466 28.029 36.890 1.00 28.41 62 ARG A N 1
ATOM 454 C CA . ARG A 1 62 ? -56.908 27.632 38.176 1.00 28.68 62 ARG A CA 1
ATOM 455 C C . ARG A 1 62 ? -57.998 27.092 39.095 1.00 28.98 62 ARG A C 1
ATOM 456 O O . ARG A 1 62 ? -59.088 27.662 39.199 1.00 30.06 62 ARG A O 1
ATOM 464 N N . ALA A 1 63 ? -57.692 25.983 39.766 1.00 25.73 63 ALA A N 1
ATOM 465 C CA . ALA A 1 63 ? -58.671 25.249 40.553 1.00 28.97 63 ALA A CA 1
ATOM 466 C C . ALA A 1 63 ? -58.478 25.372 42.057 1.00 28.94 63 ALA A C 1
ATOM 467 O O . ALA A 1 63 ? -59.323 24.878 42.812 1.00 28.26 63 ALA A O 1
ATOM 469 N N . ASP A 1 64 ? -57.406 26.015 42.516 1.00 30.36 64 ASP A N 1
ATOM 470 C CA . ASP A 1 64 ? -57.027 25.992 43.923 1.00 32.21 64 ASP A CA 1
ATOM 471 C C . ASP A 1 64 ? -57.469 27.234 44.693 1.00 35.02 64 ASP A C 1
ATOM 472 O O . ASP A 1 64 ? -56.969 27.471 45.796 1.00 38.82 64 ASP A O 1
ATOM 477 N N . THR A 1 65 ? -58.391 28.029 44.152 1.00 35.29 65 THR A N 1
ATOM 478 C CA . THR A 1 65 ? -58.739 29.303 44.772 1.00 36.67 65 THR A CA 1
ATOM 479 C C . THR A 1 65 ? -60.165 29.369 45.297 1.00 35.68 65 THR A C 1
ATOM 480 O O . THR A 1 65 ? -60.565 30.418 45.811 1.00 38.01 65 THR A O 1
ATOM 484 N N . ARG A 1 66 ? -60.945 28.296 45.189 1.00 31.06 66 ARG A N 1
ATOM 485 C CA . ARG A 1 66 ? -62.325 28.337 45.653 1.00 29.55 66 ARG A CA 1
ATOM 486 C C . ARG A 1 66 ? -62.824 26.916 45.858 1.00 29.18 66 ARG A C 1
ATOM 487 O O . ARG A 1 66 ? -62.176 25.942 45.469 1.00 31.17 66 ARG A O 1
ATOM 495 N N . ARG A 1 67 ? -63.991 26.813 46.483 1.00 27.16 67 ARG A N 1
ATOM 496 C CA . ARG A 1 67 ? -64.673 25.538 46.630 1.00 27.92 67 ARG A CA 1
ATOM 497 C C . ARG A 1 67 ? -65.617 25.351 45.451 1.00 31.96 67 ARG A C 1
ATOM 498 O O . ARG A 1 67 ? -66.413 26.242 45.136 1.00 33.92 67 ARG A O 1
ATOM 506 N N . TRP A 1 68 ? -65.507 24.207 44.788 1.00 32.83 68 TRP A N 1
ATOM 507 C CA . TRP A 1 68 ? -66.271 23.922 43.586 1.00 31.42 68 TRP A CA 1
ATOM 508 C C . TRP A 1 68 ? -67.470 23.042 43.913 1.00 32.03 68 TRP A C 1
ATOM 509 O O . TRP A 1 68 ? -67.446 22.261 44.865 1.00 28.54 68 TRP A O 1
ATOM 520 N N . ARG A 1 69 ? -68.522 23.178 43.111 1.00 34.11 69 ARG A N 1
ATOM 521 C CA . ARG A 1 69 ? -69.594 22.196 43.136 1.00 35.53 69 ARG A CA 1
ATOM 522 C C . ARG A 1 69 ? -69.109 20.907 42.488 1.00 32.97 69 ARG A C 1
ATOM 523 O O . ARG A 1 69 ? -68.470 20.929 41.432 1.00 29.96 69 ARG A O 1
ATOM 531 N N . PHE A 1 70 ? -69.405 19.776 43.125 1.00 31.08 70 PHE A N 1
ATOM 532 C CA . PHE A 1 70 ? -68.969 18.503 42.569 1.00 33.14 70 PHE A CA 1
ATOM 533 C C . PHE A 1 70 ? -69.702 18.211 41.266 1.00 34.75 70 PHE A C 1
ATOM 534 O O . PHE A 1 70 ? -70.929 18.332 41.185 1.00 35.65 70 PHE A O 1
ATOM 542 N N . ASP A 1 71 ? -68.940 17.819 40.250 1.00 35.64 71 ASP A N 1
ATOM 543 C CA . ASP A 1 71 ? -69.487 17.465 38.946 1.00 39.49 71 ASP A CA 1
ATOM 544 C C . ASP A 1 71 ? -68.536 16.455 38.327 1.00 39.28 71 ASP A C 1
ATOM 545 O O . ASP A 1 71 ? -67.379 16.788 38.052 1.00 40.26 71 ASP A O 1
ATOM 550 N N . ALA A 1 72 ? -69.021 15.230 38.113 1.00 38.66 72 ALA A N 1
ATOM 551 C CA . ALA A 1 72 ? -68.159 14.156 37.631 1.00 40.02 72 ALA A CA 1
ATOM 552 C C . ALA A 1 72 ? -67.558 14.447 36.262 1.00 37.76 72 ALA A C 1
ATOM 553 O O . ALA A 1 72 ? -66.532 13.854 35.914 1.00 38.98 72 ALA A O 1
ATOM 555 N N . THR A 1 73 ? -68.158 15.346 35.482 1.00 36.74 73 THR A N 1
ATOM 556 C CA . THR A 1 73 ? -67.612 15.672 34.171 1.00 38.03 73 THR A CA 1
ATOM 557 C C . THR A 1 73 ? -66.440 16.644 34.240 1.00 37.86 73 THR A C 1
ATOM 558 O O . THR A 1 73 ? -65.817 16.907 33.206 1.00 37.32 73 THR A O 1
ATOM 562 N N . LEU A 1 74 ? -66.129 17.185 35.416 1.00 35.68 74 LEU A N 1
ATOM 563 C CA . LEU A 1 74 ? -64.980 18.069 35.560 1.00 33.78 74 LEU A CA 1
ATOM 564 C C . LEU A 1 74 ? -63.700 17.252 35.670 1.00 32.95 74 LEU A C 1
ATOM 565 O O . LEU A 1 74 ? -63.666 16.210 36.328 1.00 34.59 74 LEU A O 1
ATOM 570 N N . GLU A 1 75 ? -62.646 17.728 35.018 1.00 30.92 75 GLU A N 1
ATOM 571 C CA . GLU A 1 75 ? -61.327 17.126 35.088 1.00 33.22 75 GLU A CA 1
ATOM 572 C C . GLU A 1 75 ? -60.397 18.027 35.885 1.00 31.98 75 GLU A C 1
ATOM 573 O O . GLU A 1 75 ? -60.454 19.259 35.766 1.00 33.27 75 GLU A O 1
ATOM 579 N N . ILE A 1 76 ? -59.534 17.400 36.676 1.00 26.75 76 ILE A N 1
ATOM 580 C CA . ILE A 1 76 ? -58.498 18.078 37.444 1.00 25.43 76 ILE A CA 1
ATOM 581 C C . ILE A 1 76 ? -57.168 17.827 36.748 1.00 24.44 76 ILE A C 1
ATOM 582 O O . ILE A 1 76 ? -56.756 16.671 36.572 1.00 25.43 76 ILE A O 1
ATOM 587 N N . ILE A 1 77 ? -56.503 18.908 36.347 1.00 25.24 77 ILE A N 1
ATOM 588 C CA . ILE A 1 77 ? -55.262 18.865 35.583 1.00 26.72 77 ILE A CA 1
ATOM 589 C C . ILE A 1 77 ? -54.139 19.386 36.466 1.00 26.92 77 ILE A C 1
ATOM 590 O O . ILE A 1 77 ? -54.264 20.459 37.065 1.00 28.05 77 ILE A O 1
ATOM 595 N N . VAL A 1 78 ? -53.036 18.646 36.526 1.00 26.57 78 VAL A N 1
ATOM 596 C CA . VAL A 1 78 ? -51.880 19.000 37.340 1.00 26.33 78 VAL A CA 1
ATOM 597 C C . VAL A 1 78 ? -50.670 19.128 36.427 1.00 26.45 78 VAL A C 1
ATOM 598 O O . VAL A 1 78 ? -50.427 18.259 35.583 1.00 26.80 78 VAL A O 1
ATOM 602 N N . VAL A 1 79 ? -49.926 20.218 36.578 1.00 27.87 79 VAL A N 1
ATOM 603 C CA . VAL A 1 79 ? -48.724 20.462 35.792 1.00 29.63 79 VAL A CA 1
ATOM 604 C C . VAL A 1 79 ? -47.603 20.869 36.739 1.00 29.68 79 VAL A C 1
ATOM 605 O O . VAL A 1 79 ? -47.809 21.688 37.640 1.00 29.21 79 VAL A O 1
ATOM 609 N N . MET A 1 80 ? -46.425 20.285 36.549 1.00 29.60 80 MET A N 1
ATOM 610 C CA . MET A 1 80 ? -45.207 20.750 37.199 1.00 30.91 80 MET A CA 1
ATOM 611 C C . MET A 1 80 ? -44.203 21.100 36.114 1.00 31.85 80 MET A C 1
ATOM 612 O O . MET A 1 80 ? -43.956 20.295 35.212 1.00 30.00 80 MET A O 1
ATOM 617 N N . ASN A 1 81 ? -43.637 22.304 36.192 1.00 33.66 81 ASN A N 1
ATOM 618 C CA . ASN A 1 81 ? -42.751 22.802 35.151 1.00 37.60 81 ASN A CA 1
ATOM 619 C C . ASN A 1 81 ? -41.275 22.713 35.512 1.00 42.69 81 ASN A C 1
ATOM 620 O O . ASN A 1 81 ? -40.430 22.974 34.650 1.00 46.06 81 ASN A O 1
ATOM 625 N N . SER A 1 82 ? -40.942 22.351 36.750 1.00 43.67 82 SER A N 1
ATOM 626 C CA . SER A 1 82 ? -39.555 22.273 37.177 1.00 45.66 82 SER A CA 1
ATOM 627 C C . SER A 1 82 ? -39.279 20.932 37.841 1.00 46.66 82 SER A C 1
ATOM 628 O O . SER A 1 82 ? -40.101 20.445 38.627 1.00 47.05 82 SER A O 1
ATOM 631 N N . PRO A 1 83 ? -38.134 20.315 37.549 1.00 46.35 83 PRO A N 1
ATOM 632 C CA . PRO A 1 83 ? -37.831 19.004 38.135 1.00 44.98 83 PRO A CA 1
ATOM 633 C C . PRO A 1 83 ? -37.726 19.079 39.650 1.00 44.03 83 PRO A C 1
ATOM 634 O O . PRO A 1 83 ? -37.351 20.105 40.222 1.00 45.98 83 PRO A O 1
ATOM 638 N N . SER A 1 84 ? -38.063 17.969 40.299 1.00 42.84 84 SER A N 1
ATOM 639 C CA . SER A 1 84 ? -37.978 17.885 41.748 1.00 44.03 84 SER A CA 1
ATOM 640 C C . SER A 1 84 ? -36.534 17.698 42.197 1.00 48.50 84 SER A C 1
ATOM 641 O O . SER A 1 84 ? -35.711 17.106 41.493 1.00 49.15 84 SER A O 1
ATOM 644 N N . ASN A 1 85 ? -36.232 18.213 43.387 1.00 52.37 85 ASN A N 1
ATOM 645 C CA . ASN A 1 85 ? -34.930 17.993 44.002 1.00 55.91 85 ASN A CA 1
ATOM 646 C C . ASN A 1 85 ? -34.866 16.685 44.777 1.00 53.90 85 ASN A C 1
ATOM 647 O O . ASN A 1 85 ? -33.787 16.092 44.887 1.00 55.10 85 ASN A O 1
ATOM 652 N N . ASP A 1 86 ? -35.995 16.221 45.307 1.00 51.75 86 ASP A N 1
ATOM 653 C CA . ASP A 1 86 ? -36.054 14.970 46.047 1.00 50.27 86 ASP A CA 1
ATOM 654 C C . ASP A 1 86 ? -37.342 14.240 45.692 1.00 44.99 86 ASP A C 1
ATOM 655 O O . ASP A 1 86 ? -38.309 14.840 45.218 1.00 44.52 86 ASP A O 1
ATOM 660 N N . LEU A 1 87 ? -37.342 12.929 45.932 1.00 41.78 87 LEU A N 1
ATOM 661 C CA . LEU A 1 87 ? -38.525 12.119 45.675 1.00 39.32 87 LEU A CA 1
ATOM 662 C C . LEU A 1 87 ? -39.701 12.604 46.511 1.00 37.07 87 LEU A C 1
ATOM 663 O O . LEU A 1 87 ? -39.555 12.908 47.698 1.00 35.16 87 LEU A O 1
ATOM 668 N N . ASN A 1 88 ? -40.873 12.677 45.877 1.00 35.27 88 ASN A N 1
ATOM 669 C CA . ASN A 1 88 ? -42.126 12.979 46.568 1.00 35.91 88 ASN A CA 1
ATOM 670 C C . ASN A 1 88 ? -42.042 14.303 47.322 1.00 36.47 88 ASN A C 1
ATOM 671 O O . ASN A 1 88 ? -42.602 14.458 48.409 1.00 35.87 88 ASN A O 1
ATOM 676 N N . ASP A 1 89 ? -41.327 15.265 46.747 1.00 38.21 89 ASP A N 1
ATOM 677 C CA . ASP A 1 89 ? -41.196 16.566 47.384 1.00 40.08 89 ASP A CA 1
ATOM 678 C C . ASP A 1 89 ? -42.375 17.488 47.100 1.00 37.85 89 ASP A C 1
ATOM 679 O O . ASP A 1 89 ? -42.395 18.607 47.624 1.00 38.22 89 ASP A O 1
ATOM 684 N N . SER A 1 90 ? -43.353 17.066 46.296 1.00 34.33 90 SER A N 1
ATOM 685 C CA . SER A 1 90 ? -44.546 17.884 46.114 1.00 33.81 90 SER A CA 1
ATOM 686 C C . SER A 1 90 ? -45.777 17.026 46.351 1.00 32.38 90 SER A C 1
ATOM 687 O O . SER A 1 90 ? -45.691 15.801 46.387 1.00 33.56 90 SER A O 1
ATOM 690 N N . HIS A 1 91 ? -46.928 17.668 46.546 1.00 29.97 91 HIS A N 1
ATOM 691 C CA . HIS A 1 91 ? -48.143 16.873 46.668 1.00 30.61 91 HIS A CA 1
ATOM 692 C C . HIS A 1 91 ? -49.370 17.704 46.318 1.00 31.27 91 HIS A C 1
ATOM 693 O O . HIS A 1 91 ? -49.339 18.938 46.301 1.00 30.81 91 HIS A O 1
ATOM 700 N N . VAL A 1 92 ? -50.446 16.978 46.017 1.00 30.16 92 VAL A N 1
ATOM 701 C CA . VAL A 1 92 ? -51.767 17.513 45.718 1.00 28.79 92 VAL A CA 1
ATOM 702 C C . VAL A 1 92 ? -52.760 16.806 46.628 1.00 27.22 92 VAL A C 1
ATOM 703 O O . VAL A 1 92 ? -52.611 15.613 46.916 1.00 25.86 92 VAL A O 1
ATOM 707 N N . GLN A 1 93 ? -53.762 17.539 47.100 1.00 25.48 93 GLN A N 1
ATOM 708 C CA . GLN A 1 93 ? -54.837 16.948 47.884 1.00 27.12 93 GLN A CA 1
ATOM 709 C C . GLN A 1 93 ? -56.177 17.345 47.287 1.00 28.00 93 GLN A C 1
ATOM 710 O O . GLN A 1 93 ? -56.415 18.526 47.017 1.00 29.07 93 GLN A O 1
ATOM 716 N N . ILE A 1 94 ? -57.042 16.355 47.087 1.00 28.59 94 ILE A N 1
ATOM 717 C CA . ILE A 1 94 ? -58.416 16.567 46.645 1.00 30.33 94 ILE A CA 1
ATOM 718 C C . ILE A 1 94 ? -59.328 16.190 47.804 1.00 31.54 94 ILE A C 1
ATOM 719 O O . ILE A 1 94 ? -59.319 15.039 48.252 1.00 31.34 94 ILE A O 1
ATOM 724 N N . SER A 1 95 ? -60.116 17.145 48.294 1.00 32.32 95 SER A N 1
ATOM 725 C CA A SER A 1 95 ? -61.007 16.929 49.427 0.50 31.57 95 SER A CA 1
ATOM 726 C CA B SER A 1 95 ? -61.007 16.917 49.423 0.50 31.57 95 SER A CA 1
ATOM 727 C C . SER A 1 95 ? -62.453 17.074 48.977 1.00 31.14 95 SER A C 1
ATOM 728 O O . SER A 1 95 ? -62.806 18.067 48.334 1.00 31.24 95 SER A O 1
ATOM 733 N N . TYR A 1 96 ? -63.286 16.091 49.318 1.00 29.46 96 TYR A N 1
ATOM 734 C CA . TYR A 1 96 ? -64.704 16.106 48.985 1.00 30.82 96 TYR A CA 1
ATOM 735 C C . TYR A 1 96 ? -65.508 16.512 50.215 1.00 31.59 96 TYR A C 1
ATOM 736 O O . TYR A 1 96 ? -65.255 16.017 51.319 1.00 32.01 96 TYR A O 1
ATOM 745 N N . HIS A 1 97 ? -66.476 17.407 50.020 1.00 30.64 97 HIS A N 1
ATOM 746 C CA . HIS A 1 97 ? -67.180 18.059 51.112 1.00 30.51 97 HIS A CA 1
ATOM 747 C C . HIS A 1 97 ? -68.684 17.990 50.893 1.00 31.27 97 HIS A C 1
ATOM 748 O O . HIS A 1 97 ? -69.170 17.889 49.761 1.00 29.78 97 HIS A O 1
ATOM 755 N N . SER A 1 98 ? -69.414 18.073 52.002 1.00 30.06 98 SER A N 1
ATOM 756 C CA . SER A 1 98 ? -70.839 18.355 52.003 1.00 33.57 98 SER A CA 1
ATOM 757 C C . SER A 1 98 ? -71.088 19.568 52.889 1.00 34.33 98 SER A C 1
ATOM 758 O O . SER A 1 98 ? -70.242 19.948 53.702 1.00 32.27 98 SER A O 1
ATOM 761 N N . SER A 1 99 ? -72.261 20.177 52.735 1.00 36.00 99 SER A N 1
ATOM 762 C CA . SER A 1 99 ? -72.593 21.365 53.511 1.00 41.91 99 SER A CA 1
ATOM 763 C C . SER A 1 99 ? -73.018 21.050 54.941 1.00 44.99 99 SER A C 1
ATOM 764 O O . SER A 1 99 ? -73.314 21.980 55.698 1.00 46.95 99 SER A O 1
ATOM 767 N N . HIS A 1 100 ? -73.038 19.779 55.338 1.00 45.85 100 HIS A N 1
ATOM 768 C CA . HIS A 1 100 ? -73.572 19.384 56.636 1.00 50.37 100 HIS A CA 1
ATOM 769 C C . HIS A 1 100 ? -72.507 19.249 57.717 1.00 50.23 100 HIS A C 1
ATOM 770 O O . HIS A 1 100 ? -72.754 19.623 58.866 1.00 56.25 100 HIS A O 1
ATOM 777 N N . GLU A 1 101 ? -71.330 18.721 57.386 1.00 45.90 101 GLU A N 1
ATOM 778 C CA . GLU A 1 101 ? -70.242 18.613 58.345 1.00 44.31 101 GLU A CA 1
ATOM 779 C C . GLU A 1 101 ? -69.043 19.428 57.873 1.00 43.01 101 GLU A C 1
ATOM 780 O O . GLU A 1 101 ? -68.810 19.550 56.667 1.00 43.98 101 GLU A O 1
ATOM 786 N N . PRO A 1 102 ? -68.257 19.993 58.799 1.00 41.07 102 PRO A N 1
ATOM 787 C CA . PRO A 1 102 ? -67.162 20.886 58.395 1.00 41.06 102 PRO A CA 1
ATOM 788 C C . PRO A 1 102 ? -65.942 20.163 57.845 1.00 40.74 102 PRO A C 1
ATOM 789 O O . PRO A 1 102 ? -65.214 20.721 57.017 1.00 41.54 102 PRO A O 1
ATOM 793 N N . LEU A 1 103 ? -65.707 18.930 58.276 1.00 38.61 103 LEU A N 1
ATOM 794 C CA . LEU A 1 103 ? -64.543 18.204 57.799 1.00 38.75 103 LEU A CA 1
ATOM 795 C C . LEU A 1 103 ? -64.845 17.525 56.467 1.00 36.36 103 LEU A C 1
ATOM 796 O O . LEU A 1 103 ? -66.002 17.228 56.158 1.00 34.11 103 LEU A O 1
ATOM 801 N N . PRO A 1 104 ? -63.818 17.275 55.655 1.00 35.96 104 PRO A N 1
ATOM 802 C CA . PRO A 1 104 ? -64.039 16.570 54.387 1.00 33.81 104 PRO A CA 1
ATOM 803 C C . PRO A 1 104 ? -64.628 15.185 54.615 1.00 30.07 104 PRO A C 1
ATOM 804 O O . PRO A 1 104 ? -64.218 14.459 55.522 1.00 30.03 104 PRO A O 1
ATOM 808 N N . LEU A 1 105 ? -65.610 14.828 53.783 1.00 28.95 105 LEU A N 1
ATOM 809 C CA . LEU A 1 105 ? -66.129 13.464 53.805 1.00 31.55 105 LEU A CA 1
ATOM 810 C C . LEU A 1 105 ? -65.016 12.458 53.548 1.00 34.95 105 LEU A C 1
ATOM 811 O O . LEU A 1 105 ? -64.965 11.399 54.184 1.00 34.78 105 LEU A O 1
ATOM 816 N N . ALA A 1 106 ? -64.112 12.782 52.628 1.00 36.23 106 ALA A N 1
ATOM 817 C CA . ALA A 1 106 ? -62.908 12.001 52.370 1.00 37.16 106 ALA A CA 1
ATOM 818 C C . ALA A 1 106 ? -61.970 12.865 51.540 1.00 36.86 106 ALA A C 1
ATOM 819 O O . ALA A 1 106 ? -62.349 13.932 51.046 1.00 35.52 106 ALA A O 1
ATOM 821 N N . TYR A 1 107 ? -60.728 12.405 51.414 1.00 36.55 107 TYR A N 1
ATOM 822 C CA . TYR A 1 107 ? -59.752 13.118 50.607 1.00 36.46 107 TYR A CA 1
ATOM 823 C C . TYR A 1 107 ? -58.745 12.131 50.038 1.00 32.86 107 TYR A C 1
ATOM 824 O O . TYR A 1 107 ? -58.553 11.029 50.558 1.00 30.95 107 TYR A O 1
ATOM 833 N N . ALA A 1 108 ? -58.111 12.549 48.948 1.00 29.52 108 ALA A N 1
ATOM 834 C CA . ALA A 1 108 ? -57.087 11.774 48.267 1.00 28.80 108 ALA A CA 1
ATOM 835 C C . ALA A 1 108 ? -55.811 12.598 48.199 1.00 28.58 108 ALA A C 1
ATOM 836 O O . ALA A 1 108 ? -55.848 13.780 47.834 1.00 31.04 108 ALA A O 1
ATOM 838 N N . VAL A 1 109 ? -54.689 11.972 48.548 1.00 27.23 109 VAL A N 1
ATOM 839 C CA . VAL A 1 109 ? -53.382 12.616 48.557 1.00 27.19 109 VAL A CA 1
ATOM 840 C C . VAL A 1 109 ? -52.526 11.990 47.465 1.00 26.90 109 VAL A C 1
ATOM 841 O O . VAL A 1 109 ? -52.451 10.758 47.351 1.00 26.66 109 VAL A O 1
ATOM 845 N N . LEU A 1 110 ? -51.871 12.838 46.675 1.00 23.63 110 LEU A N 1
ATOM 846 C CA . LEU A 1 110 ? -50.983 12.411 45.600 1.00 24.39 110 LEU A CA 1
ATOM 847 C C . LEU A 1 110 ? -49.640 13.102 45.792 1.00 26.39 110 LEU A C 1
ATOM 848 O O . LEU A 1 110 ? -49.533 14.317 45.610 1.00 28.22 110 LEU A O 1
ATOM 853 N N . TYR A 1 111 ? -48.622 12.334 46.156 1.00 26.70 111 TYR A N 1
ATOM 854 C CA . TYR A 1 111 ? -47.261 12.834 46.194 1.00 29.37 111 TYR A CA 1
ATOM 855 C C . TYR A 1 111 ? -46.659 12.767 44.801 1.00 30.20 111 TYR A C 1
ATOM 856 O O . TYR A 1 111 ? -46.890 11.815 44.051 1.00 29.23 111 TYR A O 1
ATOM 865 N N . LEU A 1 112 ? -45.904 13.797 44.453 1.00 31.20 112 LEU A N 1
ATOM 866 C CA . LEU A 1 112 ? -45.424 14.004 43.101 1.00 32.28 112 LEU A CA 1
ATOM 867 C C . LEU A 1 112 ? -43.924 14.239 43.107 1.00 34.01 112 LEU A C 1
ATOM 868 O O . LEU A 1 112 ? -43.392 14.990 43.948 1.00 33.15 112 LEU A O 1
ATOM 873 N N . THR A 1 113 ? -43.270 13.575 42.148 1.00 33.82 113 THR A N 1
ATOM 874 C CA . THR A 1 113 ? -41.880 13.808 41.778 1.00 34.81 113 THR A CA 1
ATOM 875 C C . THR A 1 113 ? -41.857 14.241 40.318 1.00 33.85 113 THR A C 1
ATOM 876 O O . THR A 1 113 ? -42.336 13.509 39.443 1.00 33.21 113 THR A O 1
ATOM 880 N N . CYS A 1 114 ? -41.328 15.430 40.055 1.00 33.43 114 CYS A N 1
ATOM 881 C CA . CYS A 1 114 ? -41.246 15.946 38.697 1.00 33.06 114 CYS A CA 1
ATOM 882 C C . CYS A 1 114 ? -39.865 15.673 38.120 1.00 34.74 114 CYS A C 1
ATOM 883 O O . CYS A 1 114 ? -38.848 15.862 38.795 1.00 33.90 114 CYS A O 1
ATOM 886 N N . VAL A 1 115 ? -39.838 15.219 36.870 1.00 35.03 115 VAL A N 1
ATOM 887 C CA . VAL A 1 115 ? -38.592 15.033 36.140 1.00 37.10 115 VAL A CA 1
ATOM 888 C C . VAL A 1 115 ? -38.720 15.691 34.775 1.00 35.41 115 VAL A C 1
ATOM 889 O O . VAL A 1 115 ? -39.805 15.749 34.190 1.00 32.01 115 VAL A O 1
ATOM 893 N N . ASP A 1 116 ? -37.600 16.202 34.275 1.00 37.05 116 ASP A N 1
ATOM 894 C CA . ASP A 1 116 ? -37.530 16.811 32.951 1.00 39.20 116 ASP A CA 1
ATOM 895 C C . ASP A 1 116 ? -36.751 15.859 32.056 1.00 40.63 116 ASP A C 1
ATOM 896 O O . ASP A 1 116 ? -35.533 15.714 32.205 1.00 44.17 116 ASP A O 1
ATOM 901 N N . ILE A 1 117 ? -37.455 15.205 31.138 1.00 38.29 117 ILE A N 1
ATOM 902 C CA . ILE A 1 117 ? -36.865 14.240 30.222 1.00 39.73 117 ILE A CA 1
ATOM 903 C C . ILE A 1 117 ? -37.153 14.692 28.801 1.00 41.04 117 ILE A C 1
ATOM 904 O O . ILE A 1 117 ? -38.308 14.963 28.452 1.00 40.02 117 ILE A O 1
ATOM 909 N N . SER A 1 118 ? -36.104 14.774 27.987 1.00 41.88 118 SER A N 1
ATOM 910 C CA . SER A 1 118 ? -36.264 15.212 26.606 1.00 42.50 118 SER A CA 1
ATOM 911 C C . SER A 1 118 ? -35.147 14.648 25.742 1.00 42.04 118 SER A C 1
ATOM 912 O O . SER A 1 118 ? -33.976 14.695 26.127 1.00 43.38 118 SER A O 1
ATOM 915 N N . LEU A 1 119 ? -35.514 14.128 24.574 1.00 40.21 119 LEU A N 1
ATOM 916 C CA . LEU A 1 119 ? -34.563 13.667 23.571 1.00 41.08 119 LEU A CA 1
ATOM 917 C C . LEU A 1 119 ? -34.604 14.641 22.402 1.00 42.53 119 LEU A C 1
ATOM 918 O O . LEU A 1 119 ? -35.652 14.809 21.769 1.00 38.75 119 LEU A O 1
ATOM 923 N N . ASP A 1 120 ? -33.473 15.282 22.117 1.00 46.06 120 ASP A N 1
ATOM 924 C CA . ASP A 1 120 ? -33.443 16.378 21.162 1.00 48.12 120 ASP A CA 1
ATOM 925 C C . ASP A 1 120 ? -32.269 16.236 20.207 1.00 48.46 120 ASP A C 1
ATOM 926 O O . ASP A 1 120 ? -31.210 15.714 20.561 1.00 48.89 120 ASP A O 1
ATOM 931 N N . CYS A 1 121 ? -32.478 16.701 18.981 1.00 48.31 121 CYS A N 1
ATOM 932 C CA . CYS A 1 121 ? -31.428 16.826 17.985 1.00 50.25 121 CYS A CA 1
ATOM 933 C C . CYS A 1 121 ? -31.488 18.232 17.408 1.00 53.67 121 CYS A C 1
ATOM 934 O O . CYS A 1 121 ? -32.340 19.044 17.782 1.00 55.11 121 CYS A O 1
ATOM 937 N N . ASP A 1 122 ? -30.579 18.526 16.484 1.00 55.08 122 ASP A N 1
ATOM 938 C CA . ASP A 1 122 ? -30.635 19.789 15.757 1.00 56.43 122 ASP A CA 1
ATOM 939 C C . ASP A 1 122 ? -31.747 19.656 14.725 1.00 54.74 122 ASP A C 1
ATOM 940 O O . ASP A 1 122 ? -31.574 19.017 13.685 1.00 55.08 122 ASP A O 1
ATOM 945 N N . LEU A 1 123 ? -32.900 20.253 15.016 1.00 53.49 123 LEU A N 1
ATOM 946 C CA . LEU A 1 123 ? -34.050 20.164 14.128 1.00 53.22 123 LEU A CA 1
ATOM 947 C C . LEU A 1 123 ? -33.925 21.064 12.910 1.00 55.93 123 LEU A C 1
ATOM 948 O O . LEU A 1 123 ? -34.849 21.094 12.090 1.00 51.26 123 LEU A O 1
ATOM 953 N N . ASN A 1 124 ? -32.815 21.793 12.780 1.00 65.82 124 ASN A N 1
ATOM 954 C CA . ASN A 1 124 ? -32.600 22.719 11.671 1.00 74.53 124 ASN A CA 1
ATOM 955 C C . ASN A 1 124 ? -33.744 23.730 11.615 1.00 83.74 124 ASN A C 1
ATOM 956 O O . ASN A 1 124 ? -34.304 24.027 10.557 1.00 83.93 124 ASN A O 1
ATOM 961 N N . CYS A 1 125 ? -34.090 24.255 12.788 1.00 93.42 125 CYS A N 1
ATOM 962 C CA . CYS A 1 125 ? -35.159 25.234 12.960 1.00 105.00 125 CYS A CA 1
ATOM 963 C C . CYS A 1 125 ? -34.617 26.637 13.180 1.00 116.73 125 CYS A C 1
ATOM 964 O O . CYS A 1 125 ? -35.131 27.370 14.030 1.00 121.96 125 CYS A O 1
ATOM 967 N N . GLU A 1 126 ? -33.548 27.010 12.467 1.00 126.98 126 GLU A N 1
ATOM 968 C CA . GLU A 1 126 ? -33.041 28.376 12.548 1.00 126.27 126 GLU A CA 1
ATOM 969 C C . GLU A 1 126 ? -34.189 29.359 12.379 1.00 123.74 126 GLU A C 1
ATOM 970 O O . GLU A 1 126 ? -34.395 30.254 13.206 1.00 128.96 126 GLU A O 1
ATOM 972 N N . GLY A 1 127 ? -34.940 29.201 11.302 1.00 117.29 127 GLY A N 1
ATOM 973 C CA . GLY A 1 127 ? -36.230 29.837 11.122 1.00 109.35 127 GLY A CA 1
ATOM 974 C C . GLY A 1 127 ? -37.212 28.807 10.600 1.00 101.44 127 GLY A C 1
ATOM 975 O O . GLY A 1 127 ? -37.190 27.636 10.985 1.00 100.78 127 GLY A O 1
ATOM 976 N N . ARG A 1 128 ? -38.114 29.281 9.743 1.00 94.43 128 ARG A N 1
ATOM 977 C CA . ARG A 1 128 ? -39.170 28.512 9.087 1.00 88.05 128 ARG A CA 1
ATOM 978 C C . ARG A 1 128 ? -40.280 28.039 10.020 1.00 89.21 128 ARG A C 1
ATOM 979 O O . ARG A 1 128 ? -41.416 27.853 9.570 1.00 86.08 128 ARG A O 1
ATOM 987 N N . GLN A 1 129 ? -39.992 27.840 11.311 1.00 94.80 129 GLN A N 1
ATOM 988 C CA . GLN A 1 129 ? -41.042 27.322 12.186 1.00 99.88 129 GLN A CA 1
ATOM 989 C C . GLN A 1 129 ? -41.069 27.887 13.600 1.00 114.88 129 GLN A C 1
ATOM 990 O O . GLN A 1 129 ? -42.168 28.018 14.148 1.00 117.36 129 GLN A O 1
ATOM 996 N N . ASP A 1 130 ? -39.934 28.266 14.195 1.00 126.77 130 ASP A N 1
ATOM 997 C CA . ASP A 1 130 ? -39.887 28.767 15.572 1.00 135.28 130 ASP A CA 1
ATOM 998 C C . ASP A 1 130 ? -40.717 27.848 16.474 1.00 131.48 130 ASP A C 1
ATOM 999 O O . ASP A 1 130 ? -41.757 28.220 17.017 1.00 131.68 130 ASP A O 1
ATOM 1004 N N . ARG A 1 131 ? -40.206 26.620 16.604 1.00 127.19 131 ARG A N 1
ATOM 1005 C CA . ARG A 1 131 ? -40.998 25.471 17.033 1.00 121.70 131 ARG A CA 1
ATOM 1006 C C . ARG A 1 131 ? -41.916 25.699 18.230 1.00 118.52 131 ARG A C 1
ATOM 1007 O O . ARG A 1 131 ? -41.465 25.928 19.356 1.00 116.71 131 ARG A O 1
ATOM 1015 N N . ASN A 1 132 ? -43.222 25.645 17.967 1.00 117.51 132 ASN A N 1
ATOM 1016 C CA . ASN A 1 132 ? -44.246 25.564 18.998 1.00 115.91 132 ASN A CA 1
ATOM 1017 C C . ASN A 1 132 ? -45.408 24.680 18.578 1.00 115.46 132 ASN A C 1
ATOM 1018 O O . ASN A 1 132 ? -46.213 24.300 19.433 1.00 117.14 132 ASN A O 1
ATOM 1020 N N . PHE A 1 133 ? -45.518 24.342 17.295 1.00 113.93 133 PHE A N 1
ATOM 1021 C CA . PHE A 1 133 ? -46.438 23.348 16.760 1.00 114.34 133 PHE A CA 1
ATOM 1022 C C . PHE A 1 133 ? -45.674 22.258 16.020 1.00 113.74 133 PHE A C 1
ATOM 1023 O O . PHE A 1 133 ? -46.108 21.775 14.971 1.00 117.68 133 PHE A O 1
ATOM 1025 N N . VAL A 1 134 ? -44.523 21.856 16.547 1.00 102.83 134 VAL A N 1
ATOM 1026 C CA . VAL A 1 134 ? -43.627 20.945 15.846 1.00 88.38 134 VAL A CA 1
ATOM 1027 C C . VAL A 1 134 ? -43.790 19.558 16.446 1.00 76.72 134 VAL A C 1
ATOM 1028 O O . VAL A 1 134 ? -43.526 19.343 17.636 1.00 78.17 134 VAL A O 1
ATOM 1032 N N . ASP A 1 135 ? -44.248 18.623 15.618 1.00 65.28 135 ASP A N 1
ATOM 1033 C CA . ASP A 1 135 ? -44.330 17.215 15.981 1.00 57.99 135 ASP A CA 1
ATOM 1034 C C . ASP A 1 135 ? -42.946 16.596 15.838 1.00 55.51 135 ASP A C 1
ATOM 1035 O O . ASP A 1 135 ? -42.438 16.447 14.721 1.00 56.03 135 ASP A O 1
ATOM 1040 N N . LYS A 1 136 ? -42.328 16.241 16.966 1.00 50.81 136 LYS A N 1
ATOM 1041 C CA . LYS A 1 136 ? -40.998 15.646 16.938 1.00 49.39 136 LYS A CA 1
ATOM 1042 C C . LYS A 1 136 ? -40.990 14.257 16.313 1.00 48.56 136 LYS A C 1
ATOM 1043 O O . LYS A 1 136 ? -39.908 13.692 16.118 1.00 51.04 136 LYS A O 1
ATOM 1049 N N . ARG A 1 137 ? -42.156 13.700 15.995 1.00 45.50 137 ARG A N 1
ATOM 1050 C CA . ARG A 1 137 ? -42.264 12.416 15.318 1.00 46.68 137 ARG A CA 1
ATOM 1051 C C . ARG A 1 137 ? -42.317 12.553 13.801 1.00 48.18 137 ARG A C 1
ATOM 1052 O O . ARG A 1 137 ? -42.550 11.556 13.110 1.00 49.27 137 ARG A O 1
ATOM 1060 N N . GLN A 1 138 ? -42.109 13.757 13.269 1.00 49.05 138 GLN A N 1
ATOM 1061 C CA . GLN A 1 138 ? -42.266 14.016 11.847 1.00 52.28 138 GLN A CA 1
ATOM 1062 C C . GLN A 1 138 ? -41.031 14.709 11.289 1.00 49.53 138 GLN A C 1
ATOM 1063 O O . GLN A 1 138 ? -40.320 15.425 12.000 1.00 50.08 138 GLN A O 1
ATOM 1069 N N . TRP A 1 139 ? -40.787 14.480 10.000 1.00 45.86 139 TRP A N 1
ATOM 1070 C CA . TRP A 1 139 ? -39.770 15.185 9.230 1.00 43.14 139 TRP A CA 1
ATOM 1071 C C . TRP A 1 139 ? -40.473 15.839 8.050 1.00 42.27 139 TRP A C 1
ATOM 1072 O O . TRP A 1 139 ? -41.066 15.143 7.218 1.00 43.01 139 TRP A O 1
ATOM 1083 N N . VAL A 1 140 ? -40.419 17.167 7.980 1.00 42.48 140 VAL A N 1
ATOM 1084 C CA . VAL A 1 140 ? -41.218 17.938 7.033 1.00 44.30 140 VAL A CA 1
ATOM 1085 C C . VAL A 1 140 ? -40.292 18.592 6.014 1.00 45.23 140 VAL A C 1
ATOM 1086 O O . VAL A 1 140 ? -39.360 19.318 6.384 1.00 45.21 140 VAL A O 1
ATOM 1090 N N . TRP A 1 141 ? -40.554 18.336 4.732 1.00 45.17 141 TRP A N 1
ATOM 1091 C CA . TRP A 1 141 ? -39.852 19.010 3.651 1.00 45.23 141 TRP A CA 1
ATOM 1092 C C . TRP A 1 141 ? -40.332 20.455 3.519 1.00 47.87 141 TRP A C 1
ATOM 1093 O O . TRP A 1 141 ? -41.366 20.853 4.064 1.00 50.55 141 TRP A O 1
ATOM 1104 N N . GLY A 1 142 ? -39.571 21.244 2.764 1.00 49.37 142 GLY A N 1
ATOM 1105 C CA . GLY A 1 142 ? -40.022 22.545 2.334 1.00 51.07 142 GLY A CA 1
ATOM 1106 C C . GLY A 1 142 ? -39.385 23.700 3.078 1.00 52.65 142 GLY A C 1
ATOM 1107 O O . GLY A 1 142 ? -38.714 23.525 4.100 1.00 51.91 142 GLY A O 1
ATOM 1108 N N . PRO A 1 143 ? -39.602 24.920 2.575 1.00 55.91 143 PRO A N 1
ATOM 1109 C CA . PRO A 1 143 ? -39.020 26.108 3.218 1.00 57.02 143 PRO A CA 1
ATOM 1110 C C . PRO A 1 143 ? -39.651 26.463 4.554 1.00 57.42 143 PRO A C 1
ATOM 1111 O O . PRO A 1 143 ? -39.244 27.459 5.163 1.00 57.93 143 PRO A O 1
ATOM 1115 N N . SER A 1 144 ? -40.639 25.701 5.021 1.00 57.38 144 SER A N 1
ATOM 1116 C CA . SER A 1 144 ? -41.206 25.879 6.352 1.00 59.67 144 SER A CA 1
ATOM 1117 C C . SER A 1 144 ? -41.236 24.553 7.103 1.00 57.62 144 SER A C 1
ATOM 1118 O O . SER A 1 144 ? -42.116 24.322 7.935 1.00 57.53 144 SER A O 1
ATOM 1121 N N . GLY A 1 145 ? -40.280 23.671 6.811 1.00 55.47 145 GLY A N 1
ATOM 1122 C CA . GLY A 1 145 ? -40.196 22.376 7.446 1.00 52.80 145 GLY A CA 1
ATOM 1123 C C . GLY A 1 145 ? -39.164 22.334 8.560 1.00 48.95 145 GLY A C 1
ATOM 1124 O O . GLY A 1 145 ? -38.662 23.356 9.033 1.00 48.94 145 GLY A O 1
ATOM 1125 N N . TYR A 1 146 ? -38.837 21.111 8.970 1.00 45.53 146 TYR A N 1
ATOM 1126 C CA . TYR A 1 146 ? -37.926 20.871 10.082 1.00 44.17 146 TYR A CA 1
ATOM 1127 C C . TYR A 1 146 ? -37.555 19.394 10.077 1.00 41.44 146 TYR A C 1
ATOM 1128 O O . TYR A 1 146 ? -38.158 18.588 9.363 1.00 40.98 146 TYR A O 1
ATOM 1137 N N . GLY A 1 147 ? -36.569 19.048 10.891 1.00 40.48 147 GLY A N 1
ATOM 1138 C CA . GLY A 1 147 ? -36.175 17.662 11.084 1.00 40.02 147 GLY A CA 1
ATOM 1139 C C . GLY A 1 147 ? -34.670 17.496 11.128 1.00 40.86 147 GLY A C 1
ATOM 1140 O O . GLY A 1 147 ? -33.914 18.262 10.529 1.00 42.42 147 GLY A O 1
ATOM 1141 N N . GLY A 1 148 ? -34.218 16.474 11.854 1.00 40.38 148 GLY A N 1
ATOM 1142 C CA . GLY A 1 148 ? -32.793 16.224 11.938 1.00 40.00 148 GLY A CA 1
ATOM 1143 C C . GLY A 1 148 ? -32.241 15.707 10.624 1.00 38.45 148 GLY A C 1
ATOM 1144 O O . GLY A 1 148 ? -32.948 15.103 9.823 1.00 38.12 148 GLY A O 1
ATOM 1145 N N . ILE A 1 149 ? -30.955 15.955 10.393 1.00 38.38 149 ILE A N 1
ATOM 1146 C CA . ILE A 1 149 ? -30.290 15.544 9.162 1.00 42.15 149 ILE A CA 1
ATOM 1147 C C . ILE A 1 149 ? -29.092 14.678 9.520 1.00 44.28 149 ILE A C 1
ATOM 1148 O O . ILE A 1 149 ? -28.280 15.050 10.377 1.00 43.95 149 ILE A O 1
ATOM 1153 N N . LEU A 1 150 ? -28.983 13.527 8.860 1.00 45.13 150 LEU A N 1
ATOM 1154 C CA . LEU A 1 150 ? -27.932 12.554 9.119 1.00 46.26 150 LEU A CA 1
ATOM 1155 C C . LEU A 1 150 ? -27.117 12.349 7.850 1.00 46.78 150 LEU A C 1
ATOM 1156 O O . LEU A 1 150 ? -27.684 12.175 6.767 1.00 43.47 150 LEU A O 1
ATOM 1161 N N . LEU A 1 151 ? -25.794 12.371 7.984 1.00 49.97 151 LEU A N 1
ATOM 1162 C CA . LEU A 1 151 ? -24.891 12.209 6.853 1.00 51.25 151 LEU A CA 1
ATOM 1163 C C . LEU A 1 151 ? -24.350 10.785 6.806 1.00 54.47 151 LEU A C 1
ATOM 1164 O O . LEU A 1 151 ? -24.043 10.189 7.842 1.00 58.85 151 LEU A O 1
ATOM 1169 N N . VAL A 1 152 ? -24.238 10.246 5.594 1.00 54.40 152 VAL A N 1
ATOM 1170 C CA . VAL A 1 152 ? -23.664 8.927 5.353 1.00 56.62 152 VAL A CA 1
ATOM 1171 C C . VAL A 1 152 ? -22.441 9.109 4.469 1.00 57.65 152 VAL A C 1
ATOM 1172 O O . VAL A 1 152 ? -22.559 9.569 3.326 1.00 54.80 152 VAL A O 1
ATOM 1176 N N . ASN A 1 153 ? -21.269 8.751 4.992 1.00 60.23 153 ASN A N 1
ATOM 1177 C CA . ASN A 1 153 ? -20.021 8.896 4.255 1.00 62.96 153 ASN A CA 1
ATOM 1178 C C . ASN A 1 153 ? -19.491 7.579 3.703 1.00 64.58 153 ASN A C 1
ATOM 1179 O O . ASN A 1 153 ? -18.411 7.569 3.104 1.00 66.33 153 ASN A O 1
ATOM 1184 N N . CYS A 1 154 ? -20.212 6.475 3.885 1.00 64.45 154 CYS A N 1
ATOM 1185 C CA . CYS A 1 154 ? -19.769 5.187 3.354 1.00 67.15 154 CYS A CA 1
ATOM 1186 C C . CYS A 1 154 ? -20.967 4.256 3.267 1.00 68.15 154 CYS A C 1
ATOM 1187 O O . CYS A 1 154 ? -21.627 4.001 4.279 1.00 66.43 154 CYS A O 1
ATOM 1190 N N . ASP A 1 155 ? -21.240 3.740 2.067 1.00 71.35 155 ASP A N 1
ATOM 1191 C CA . ASP A 1 155 ? -22.379 2.846 1.854 1.00 72.18 155 ASP A CA 1
ATOM 1192 C C . ASP A 1 155 ? -21.980 1.846 0.772 1.00 76.17 155 ASP A C 1
ATOM 1193 O O . ASP A 1 155 ? -21.947 2.190 -0.414 1.00 76.31 155 ASP A O 1
ATOM 1198 N N . ARG A 1 156 ? -21.688 0.617 1.187 1.00 80.37 156 ARG A N 1
ATOM 1199 C CA . ARG A 1 156 ? -21.302 -0.466 0.285 1.00 88.20 156 ARG A CA 1
ATOM 1200 C C . ARG A 1 156 ? -22.424 -1.502 0.303 1.00 96.47 156 ARG A C 1
ATOM 1201 O O . ARG A 1 156 ? -22.383 -2.473 1.060 1.00 100.03 156 ARG A O 1
ATOM 1209 N N . ASP A 1 157 ? -23.428 -1.289 -0.542 1.00 103.35 157 ASP A N 1
ATOM 1210 C CA . ASP A 1 157 ? -24.569 -2.195 -0.619 1.00 104.15 157 ASP A CA 1
ATOM 1211 C C . ASP A 1 157 ? -25.235 -2.129 -1.989 1.00 104.41 157 ASP A C 1
ATOM 1212 O O . ASP A 1 157 ? -24.648 -2.525 -2.996 1.00 105.88 157 ASP A O 1
ATOM 1214 N N . LEU A 1 174 ? -11.096 6.811 15.486 1.00 97.07 174 LEU A N 1
ATOM 1215 C CA . LEU A 1 174 ? -10.659 8.011 14.782 1.00 101.21 174 LEU A CA 1
ATOM 1216 C C . LEU A 1 174 ? -11.431 9.238 15.258 1.00 106.70 174 LEU A C 1
ATOM 1217 O O . LEU A 1 174 ? -11.812 9.328 16.425 1.00 107.23 174 LEU A O 1
ATOM 1219 N N . GLN A 1 175 ? -11.658 10.180 14.346 1.00 111.95 175 GLN A N 1
ATOM 1220 C CA . GLN A 1 175 ? -12.360 11.426 14.637 1.00 115.87 175 GLN A CA 1
ATOM 1221 C C . GLN A 1 175 ? -13.522 11.618 13.668 1.00 116.01 175 GLN A C 1
ATOM 1222 O O . GLN A 1 175 ? -13.743 12.698 13.115 1.00 114.36 175 GLN A O 1
ATOM 1228 N N . ASP A 1 176 ? -14.305 10.559 13.468 1.00 112.01 176 ASP A N 1
ATOM 1229 C CA . ASP A 1 176 ? -15.477 10.630 12.604 1.00 104.71 176 ASP A CA 1
ATOM 1230 C C . ASP A 1 176 ? -16.656 11.333 13.263 1.00 98.44 176 ASP A C 1
ATOM 1231 O O . ASP A 1 176 ? -17.763 11.300 12.714 1.00 103.57 176 ASP A O 1
ATOM 1236 N N . LEU A 1 177 ? -16.447 11.968 14.419 1.00 90.69 177 LEU A N 1
ATOM 1237 C CA . LEU A 1 177 ? -17.531 12.664 15.102 1.00 82.61 177 LEU A CA 1
ATOM 1238 C C . LEU A 1 177 ? -18.031 13.870 14.321 1.00 78.97 177 LEU A C 1
ATOM 1239 O O . LEU A 1 177 ? -19.165 14.308 14.543 1.00 79.95 177 LEU A O 1
ATOM 1244 N N . GLU A 1 178 ? -17.213 14.420 13.419 1.00 75.99 178 GLU A N 1
ATOM 1245 C CA . GLU A 1 178 ? -17.629 15.604 12.673 1.00 74.68 178 GLU A CA 1
ATOM 1246 C C . GLU A 1 178 ? -18.739 15.291 11.678 1.00 70.23 178 GLU A C 1
ATOM 1247 O O . GLU A 1 178 ? -19.543 16.173 11.356 1.00 68.95 178 GLU A O 1
ATOM 1253 N N . ASP A 1 179 ? -18.808 14.054 11.185 1.00 70.25 179 ASP A N 1
ATOM 1254 C CA . ASP A 1 179 ? -19.854 13.672 10.246 1.00 66.27 179 ASP A CA 1
ATOM 1255 C C . ASP A 1 179 ? -21.101 13.133 10.930 1.00 59.65 179 ASP A C 1
ATOM 1256 O O . ASP A 1 179 ? -22.126 12.957 10.263 1.00 56.65 179 ASP A O 1
ATOM 1261 N N . MET A 1 180 ? -21.040 12.867 12.229 1.00 57.30 180 MET A N 1
ATOM 1262 C CA . MET A 1 180 ? -22.173 12.311 12.949 1.00 54.39 180 MET A CA 1
ATOM 1263 C C . MET A 1 180 ? -23.083 13.426 13.455 1.00 51.26 180 MET A C 1
ATOM 1264 O O . MET A 1 180 ? -22.691 14.592 13.542 1.00 52.58 180 MET A O 1
ATOM 1269 N N . SER A 1 181 ? -24.314 13.050 13.786 1.00 48.60 181 SER A N 1
ATOM 1270 C CA . SER A 1 181 ? -25.303 13.984 14.304 1.00 50.21 181 SER A CA 1
ATOM 1271 C C . SER A 1 181 ? -25.438 13.817 15.812 1.00 52.28 181 SER A C 1
ATOM 1272 O O . SER A 1 181 ? -25.456 12.695 16.324 1.00 53.97 181 SER A O 1
ATOM 1275 N N . VAL A 1 182 ? -25.524 14.938 16.520 1.00 52.18 182 VAL A N 1
ATOM 1276 C CA . VAL A 1 182 ? -25.571 14.935 17.978 1.00 51.60 182 VAL A CA 1
ATOM 1277 C C . VAL A 1 182 ? -27.012 14.763 18.437 1.00 49.76 182 VAL A C 1
ATOM 1278 O O . VAL A 1 182 ? -27.933 15.399 17.909 1.00 47.76 182 VAL A O 1
ATOM 1282 N N . MET A 1 183 ? -27.208 13.892 19.426 1.00 50.21 183 MET A N 1
ATOM 1283 C CA . MET A 1 183 ? -28.511 13.648 20.031 1.00 48.51 183 MET A CA 1
ATOM 1284 C C . MET A 1 183 ? -28.345 13.738 21.542 1.00 47.94 183 MET A C 1
ATOM 1285 O O . MET A 1 183 ? -27.538 13.005 22.124 1.00 49.69 183 MET A O 1
ATOM 1290 N N . VAL A 1 184 ? -29.096 14.635 22.176 1.00 45.89 184 VAL A N 1
ATOM 1291 C CA . VAL A 1 184 ? -28.928 14.953 23.591 1.00 46.81 184 VAL A CA 1
ATOM 1292 C C . VAL A 1 184 ? -30.140 14.448 24.360 1.00 46.69 184 VAL A C 1
ATOM 1293 O O . VAL A 1 184 ? -31.285 14.690 23.959 1.00 46.10 184 VAL A O 1
ATOM 1297 N N . LEU A 1 185 ? -29.886 13.754 25.469 1.00 47.31 185 LEU A N 1
ATOM 1298 C CA . LEU A 1 185 ? -30.932 13.230 26.342 1.00 46.66 185 LEU A CA 1
ATOM 1299 C C . LEU A 1 185 ? -30.823 13.925 27.693 1.00 48.56 185 LEU A C 1
ATOM 1300 O O . LEU A 1 185 ? -29.868 13.689 28.440 1.00 48.31 185 LEU A O 1
ATOM 1305 N N . ARG A 1 186 ? -31.790 14.791 27.990 1.00 50.26 186 ARG A N 1
ATOM 1306 C CA . ARG A 1 186 ? -31.872 15.486 29.268 1.00 55.44 186 ARG A CA 1
ATOM 1307 C C . ARG A 1 186 ? -32.752 14.686 30.220 1.00 54.23 186 ARG A C 1
ATOM 1308 O O . ARG A 1 186 ? -33.876 14.314 29.862 1.00 55.52 186 ARG A O 1
ATOM 1316 N N . THR A 1 187 ? -32.239 14.426 31.425 1.00 52.82 187 THR A N 1
ATOM 1317 C CA . THR A 1 187 ? -32.888 13.558 32.413 1.00 54.19 187 THR A CA 1
ATOM 1318 C C . THR A 1 187 ? -32.823 14.169 33.813 1.00 57.65 187 THR A C 1
ATOM 1319 O O . THR A 1 187 ? -32.408 13.523 34.776 1.00 60.30 187 THR A O 1
ATOM 1323 N N . GLN A 1 188 ? -33.225 15.431 33.941 1.00 59.03 188 GLN A N 1
ATOM 1324 C CA . GLN A 1 188 ? -33.173 16.102 35.237 1.00 59.48 188 GLN A CA 1
ATOM 1325 C C . GLN A 1 188 ? -34.185 15.500 36.208 1.00 53.38 188 GLN A C 1
ATOM 1326 O O . GLN A 1 188 ? -35.343 15.266 35.849 1.00 51.02 188 GLN A O 1
ATOM 1332 N N . GLY A 1 189 ? -33.748 15.261 37.446 1.00 51.11 189 GLY A N 1
ATOM 1333 C CA . GLY A 1 189 ? -34.610 14.722 38.474 1.00 47.35 189 GLY A CA 1
ATOM 1334 C C . GLY A 1 189 ? -33.840 14.099 39.623 1.00 49.24 189 GLY A C 1
ATOM 1335 O O . GLY A 1 189 ? -32.610 13.990 39.588 1.00 50.45 189 GLY A O 1
ATOM 1336 N N . PRO A 1 190 ? -34.552 13.690 40.674 1.00 48.60 190 PRO A N 1
ATOM 1337 C CA . PRO A 1 190 ? -33.884 13.031 41.806 1.00 49.91 190 PRO A CA 1
ATOM 1338 C C . PRO A 1 190 ? -33.275 11.703 41.380 1.00 50.98 190 PRO A C 1
ATOM 1339 O O . PRO A 1 190 ? -33.919 10.891 40.714 1.00 51.71 190 PRO A O 1
ATOM 1343 N N . ALA A 1 191 ? -32.016 11.491 41.772 1.00 52.13 191 ALA A N 1
ATOM 1344 C CA . ALA A 1 191 ? -31.297 10.293 41.347 1.00 53.33 191 ALA A CA 1
ATOM 1345 C C . ALA A 1 191 ? -31.984 9.024 41.838 1.00 53.24 191 ALA A C 1
ATOM 1346 O O . ALA A 1 191 ? -32.050 8.023 41.113 1.00 53.47 191 ALA A O 1
ATOM 1348 N N . ALA A 1 192 ? -32.517 9.053 43.064 1.00 53.63 192 ALA A N 1
ATOM 1349 C CA . ALA A 1 192 ? -33.125 7.861 43.647 1.00 52.99 192 ALA A CA 1
ATOM 1350 C C . ALA A 1 192 ? -34.285 7.338 42.807 1.00 50.65 192 ALA A C 1
ATOM 1351 O O . ALA A 1 192 ? -34.546 6.129 42.802 1.00 50.27 192 ALA A O 1
ATOM 1353 N N . LEU A 1 193 ? -34.988 8.224 42.095 1.00 49.29 193 LEU A N 1
ATOM 1354 C CA . LEU A 1 193 ? -36.053 7.768 41.205 1.00 49.64 193 LEU A CA 1
ATOM 1355 C C . LEU A 1 193 ? -35.529 6.748 40.206 1.00 48.60 193 LEU A C 1
ATOM 1356 O O . LEU A 1 193 ? -36.156 5.705 39.979 1.00 45.79 193 LEU A O 1
ATOM 1361 N N . PHE A 1 194 ? -34.359 7.013 39.630 1.00 51.09 194 PHE A N 1
ATOM 1362 C CA . PHE A 1 194 ? -33.802 6.108 38.636 1.00 55.35 194 PHE A CA 1
ATOM 1363 C C . PHE A 1 194 ? -33.282 4.814 39.242 1.00 58.37 194 PHE A C 1
ATOM 1364 O O . PHE A 1 194 ? -32.755 3.976 38.502 1.00 61.84 194 PHE A O 1
ATOM 1372 N N . ASP A 1 195 ? -33.414 4.630 40.559 1.00 58.70 195 ASP A N 1
ATOM 1373 C CA . ASP A 1 195 ? -33.189 3.314 41.140 1.00 62.49 195 ASP A CA 1
ATOM 1374 C C . ASP A 1 195 ? -34.325 2.358 40.811 1.00 61.67 195 ASP A C 1
ATOM 1375 O O . ASP A 1 195 ? -34.116 1.141 40.803 1.00 64.35 195 ASP A O 1
ATOM 1380 N N . ASP A 1 196 ? -35.520 2.886 40.539 1.00 57.23 196 ASP A N 1
ATOM 1381 C CA A ASP A 1 196 ? -36.685 2.075 40.221 0.50 55.21 196 ASP A CA 1
ATOM 1382 C CA B ASP A 1 196 ? -36.670 2.059 40.213 0.50 55.22 196 ASP A CA 1
ATOM 1383 C C . ASP A 1 196 ? -37.296 2.397 38.867 1.00 51.24 196 ASP A C 1
ATOM 1384 O O . ASP A 1 196 ? -38.219 1.693 38.440 1.00 46.41 196 ASP A O 1
ATOM 1393 N N . HIS A 1 197 ? -36.826 3.439 38.191 1.00 49.06 197 HIS A N 1
ATOM 1394 C CA . HIS A 1 197 ? -37.278 3.797 36.858 1.00 47.90 197 HIS A CA 1
ATOM 1395 C C . HIS A 1 197 ? -36.087 3.738 35.914 1.00 49.33 197 HIS A C 1
ATOM 1396 O O . HIS A 1 197 ? -34.955 4.037 36.304 1.00 50.40 197 HIS A O 1
ATOM 1403 N N . LYS A 1 198 ? -36.338 3.342 34.670 1.00 48.70 198 LYS A N 1
ATOM 1404 C CA . LYS A 1 198 ? -35.252 3.185 33.713 1.00 53.16 198 LYS A CA 1
ATOM 1405 C C . LYS A 1 198 ? -35.549 3.930 32.420 1.00 50.71 198 LYS A C 1
ATOM 1406 O O . LYS A 1 198 ? -36.695 4.016 31.974 1.00 50.18 198 LYS A O 1
ATOM 1412 N N . LEU A 1 199 ? -34.490 4.470 31.824 1.00 48.71 199 LEU A N 1
ATOM 1413 C CA . LEU A 1 199 ? -34.558 5.132 30.529 1.00 47.24 199 LEU A CA 1
ATOM 1414 C C . LEU A 1 199 ? -34.069 4.164 29.461 1.00 45.99 199 LEU A C 1
ATOM 1415 O O . LEU A 1 199 ? -32.941 3.663 29.542 1.00 46.63 199 LEU A O 1
ATOM 1420 N N . VAL A 1 200 ? -34.912 3.900 28.467 1.00 42.67 200 VAL A N 1
ATOM 1421 C CA . VAL A 1 200 ? -34.587 2.985 27.382 1.00 42.41 200 VAL A CA 1
ATOM 1422 C C . VAL A 1 200 ? -34.551 3.792 26.093 1.00 40.78 200 VAL A C 1
ATOM 1423 O O . VAL A 1 200 ? -35.574 4.344 25.671 1.00 39.92 200 VAL A O 1
ATOM 1427 N N . LEU A 1 201 ? -33.373 3.879 25.482 1.00 40.69 201 LEU A N 1
ATOM 1428 C CA . LEU A 1 201 ? -33.222 4.439 24.147 1.00 40.36 201 LEU A CA 1
ATOM 1429 C C . LEU A 1 201 ? -33.363 3.307 23.139 1.00 40.72 201 LEU A C 1
ATOM 1430 O O . LEU A 1 201 ? -32.678 2.287 23.247 1.00 43.38 201 LEU A O 1
ATOM 1435 N N . HIS A 1 202 ? -34.246 3.481 22.160 1.00 39.77 202 HIS A N 1
ATOM 1436 C CA . HIS A 1 202 ? -34.541 2.384 21.252 1.00 41.15 202 HIS A CA 1
ATOM 1437 C C . HIS A 1 202 ? -34.841 2.902 19.853 1.00 42.86 202 HIS A C 1
ATOM 1438 O O . HIS A 1 202 ? -35.087 4.092 19.635 1.00 41.03 202 HIS A O 1
ATOM 1445 N N . THR A 1 203 ? -34.781 1.974 18.901 1.00 45.12 203 THR A N 1
ATOM 1446 C CA . THR A 1 203 ? -35.100 2.228 17.506 1.00 46.81 203 THR A CA 1
ATOM 1447 C C . THR A 1 203 ? -35.544 0.913 16.884 1.00 47.65 203 THR A C 1
ATOM 1448 O O . THR A 1 203 ? -35.270 -0.167 17.414 1.00 46.13 203 THR A O 1
ATOM 1452 N N . SER A 1 204 ? -36.246 1.011 15.760 1.00 49.27 204 SER A N 1
ATOM 1453 C CA . SER A 1 204 ? -36.712 -0.187 15.076 1.00 51.19 204 SER A CA 1
ATOM 1454 C C . SER A 1 204 ? -35.533 -0.943 14.474 1.00 53.25 204 SER A C 1
ATOM 1455 O O . SER A 1 204 ? -34.490 -0.364 14.167 1.00 54.70 204 SER A O 1
ATOM 1458 N N . SER A 1 205 ? -35.707 -2.258 14.315 1.00 54.22 205 SER A N 1
ATOM 1459 C CA . SER A 1 205 ? -34.664 -3.067 13.690 1.00 58.23 205 SER A CA 1
ATOM 1460 C C . SER A 1 205 ? -34.399 -2.610 12.260 1.00 58.60 205 SER A C 1
ATOM 1461 O O . SER A 1 205 ? -33.246 -2.589 11.808 1.00 59.76 205 SER A O 1
ATOM 1464 N N . TYR A 1 206 ? -35.460 -2.236 11.539 1.00 59.31 206 TYR A N 1
ATOM 1465 C CA . TYR A 1 206 ? -35.318 -1.652 10.209 1.00 60.38 206 TYR A CA 1
ATOM 1466 C C . TYR A 1 206 ? -34.375 -0.454 10.239 1.00 57.98 206 TYR A C 1
ATOM 1467 O O . TYR A 1 206 ? -33.383 -0.406 9.504 1.00 58.81 206 TYR A O 1
ATOM 1476 N N . ASP A 1 207 ? -34.675 0.527 11.094 1.00 54.75 207 ASP A N 1
ATOM 1477 C CA . ASP A 1 207 ? -33.786 1.675 11.239 1.00 52.92 207 ASP A CA 1
ATOM 1478 C C . ASP A 1 207 ? -32.456 1.275 11.860 1.00 52.96 207 ASP A C 1
ATOM 1479 O O . ASP A 1 207 ? -31.428 1.901 11.577 1.00 53.46 207 ASP A O 1
ATOM 1484 N N . ALA A 1 208 ? -32.458 0.242 12.706 1.00 53.39 208 ALA A N 1
ATOM 1485 C CA . ALA A 1 208 ? -31.231 -0.174 13.375 1.00 54.69 208 ALA A CA 1
ATOM 1486 C C . ALA A 1 208 ? -30.183 -0.637 12.371 1.00 58.36 208 ALA A C 1
ATOM 1487 O O . ALA A 1 208 ? -28.991 -0.346 12.527 1.00 60.37 208 ALA A O 1
ATOM 1489 N N . LYS A 1 209 ? -30.603 -1.356 11.333 1.00 59.73 209 LYS A N 1
ATOM 1490 C CA . LYS A 1 209 ? -29.650 -1.795 10.320 1.00 63.98 209 LYS A CA 1
ATOM 1491 C C . LYS A 1 209 ? -29.356 -0.721 9.270 1.00 63.18 209 LYS A C 1
ATOM 1492 O O . LYS A 1 209 ? -28.760 -1.037 8.235 1.00 63.20 209 LYS A O 1
ATOM 1498 N N . ARG A 1 210 ? -29.745 0.533 9.517 1.00 61.85 210 ARG A N 1
ATOM 1499 C CA . ARG A 1 210 ? -29.408 1.648 8.641 1.00 59.00 210 ARG A CA 1
ATOM 1500 C C . ARG A 1 210 ? -28.626 2.755 9.335 1.00 56.17 210 ARG A C 1
ATOM 1501 O O . ARG A 1 210 ? -28.217 3.711 8.667 1.00 55.41 210 ARG A O 1
ATOM 1509 N N . ALA A 1 211 ? -28.416 2.666 10.646 1.00 53.58 211 ALA A N 1
ATOM 1510 C CA . ALA A 1 211 ? -27.691 3.699 11.374 1.00 51.57 211 ALA A CA 1
ATOM 1511 C C . ALA A 1 211 ? -27.215 3.119 12.695 1.00 52.11 211 ALA A C 1
ATOM 1512 O O . ALA A 1 211 ? -27.734 2.105 13.169 1.00 53.03 211 ALA A O 1
ATOM 1514 N N . GLN A 1 212 ? -26.218 3.775 13.287 1.00 52.61 212 GLN A N 1
ATOM 1515 C CA . GLN A 1 212 ? -25.697 3.353 14.580 1.00 54.88 212 GLN A CA 1
ATOM 1516 C C . GLN A 1 212 ? -25.518 4.567 15.481 1.00 53.44 212 GLN A C 1
ATOM 1517 O O . GLN A 1 212 ? -25.452 5.706 15.020 1.00 54.25 212 GLN A O 1
ATOM 1523 N N . VAL A 1 213 ? -25.469 4.307 16.785 1.00 52.34 213 VAL A N 1
ATOM 1524 C CA . VAL A 1 213 ? -25.420 5.347 17.805 1.00 51.88 213 VAL A CA 1
ATOM 1525 C C . VAL A 1 213 ? -24.374 4.972 18.843 1.00 54.29 213 VAL A C 1
ATOM 1526 O O . VAL A 1 213 ? -24.403 3.860 19.389 1.00 57.01 213 VAL A O 1
ATOM 1530 N N . PHE A 1 214 ? -23.488 5.922 19.142 1.00 52.26 214 PHE A N 1
ATOM 1531 C CA . PHE A 1 214 ? -22.453 5.786 20.158 1.00 54.29 214 PHE A CA 1
ATOM 1532 C C . PHE A 1 214 ? -22.765 6.720 21.322 1.00 55.58 214 PHE A C 1
ATOM 1533 O O . PHE A 1 214 ? -23.001 7.912 21.116 1.00 55.31 214 PHE A O 1
ATOM 1541 N N . HIS A 1 215 ? -22.750 6.185 22.538 1.00 56.62 215 HIS A N 1
ATOM 1542 C CA . HIS A 1 215 ? -22.996 6.965 23.747 1.00 56.45 215 HIS A CA 1
ATOM 1543 C C . HIS A 1 215 ? -21.665 7.358 24.370 1.00 60.24 215 HIS A C 1
ATOM 1544 O O . HIS A 1 215 ? -20.824 6.490 24.632 1.00 61.53 215 HIS A O 1
ATOM 1551 N N . ILE A 1 216 ? -21.461 8.653 24.606 1.00 61.35 216 ILE A N 1
ATOM 1552 C CA . ILE A 1 216 ? -20.209 9.072 25.231 1.00 65.84 216 ILE A CA 1
ATOM 1553 C C . ILE A 1 216 ? -20.278 8.753 26.722 1.00 69.71 216 ILE A C 1
ATOM 1554 O O . ILE A 1 216 ? -21.210 9.169 27.419 1.00 66.98 216 ILE A O 1
ATOM 1559 N N . CYS A 1 217 ? -19.302 7.989 27.208 1.00 77.28 217 CYS A N 1
ATOM 1560 C CA . CYS A 1 217 ? -19.271 7.511 28.585 1.00 84.22 217 CYS A CA 1
ATOM 1561 C C . CYS A 1 217 ? -17.969 7.898 29.274 1.00 94.68 217 CYS A C 1
ATOM 1562 O O . CYS A 1 217 ? -17.423 7.145 30.084 1.00 98.01 217 CYS A O 1
ATOM 1565 N N . GLY A 1 218 ? -17.453 9.082 28.958 1.00 100.36 218 GLY A N 1
ATOM 1566 C CA . GLY A 1 218 ? -16.232 9.560 29.560 1.00 103.60 218 GLY A CA 1
ATOM 1567 C C . GLY A 1 218 ? -15.794 10.895 28.995 1.00 101.26 218 GLY A C 1
ATOM 1568 O O . GLY A 1 218 ? -16.608 11.694 28.520 1.00 99.80 218 GLY A O 1
ATOM 1569 N N . PRO A 1 219 ? -14.492 11.162 29.039 1.00 103.07 219 PRO A N 1
ATOM 1570 C CA . PRO A 1 219 ? -13.980 12.426 28.500 1.00 102.86 219 PRO A CA 1
ATOM 1571 C C . PRO A 1 219 ? -14.113 12.478 26.986 1.00 101.65 219 PRO A C 1
ATOM 1572 O O . PRO A 1 219 ? -14.207 11.457 26.301 1.00 100.34 219 PRO A O 1
ATOM 1576 N N . GLU A 1 220 ? -14.111 13.704 26.465 1.00 101.42 220 GLU A N 1
ATOM 1577 C CA . GLU A 1 220 ? -14.302 13.952 25.042 1.00 101.69 220 GLU A CA 1
ATOM 1578 C C . GLU A 1 220 ? -13.024 13.781 24.228 1.00 102.55 220 GLU A C 1
ATOM 1579 O O . GLU A 1 220 ? -12.975 14.229 23.076 1.00 100.32 220 GLU A O 1
ATOM 1585 N N . ASP A 1 221 ? -11.994 13.145 24.790 1.00 105.67 221 ASP A N 1
ATOM 1586 C CA . ASP A 1 221 ? -10.721 12.974 24.108 1.00 106.32 221 ASP A CA 1
ATOM 1587 C C . ASP A 1 221 ? -10.347 11.522 23.847 1.00 102.35 221 ASP A C 1
ATOM 1588 O O . ASP A 1 221 ? -9.415 11.276 23.073 1.00 104.13 221 ASP A O 1
ATOM 1593 N N . VAL A 1 222 ? -11.032 10.562 24.461 1.00 97.83 222 VAL A N 1
ATOM 1594 C CA . VAL A 1 222 ? -10.728 9.144 24.299 1.00 99.14 222 VAL A CA 1
ATOM 1595 C C . VAL A 1 222 ? -11.652 8.559 23.241 1.00 99.56 222 VAL A C 1
ATOM 1596 O O . VAL A 1 222 ? -12.848 8.874 23.201 1.00 99.20 222 VAL A O 1
ATOM 1600 N N . CYS A 1 223 ? -11.098 7.700 22.381 1.00 100.69 223 CYS A N 1
ATOM 1601 C CA . CYS A 1 223 ? -11.872 7.125 21.288 1.00 98.73 223 CYS A CA 1
ATOM 1602 C C . CYS A 1 223 ? -12.673 5.898 21.706 1.00 94.95 223 CYS A C 1
ATOM 1603 O O . CYS A 1 223 ? -13.643 5.550 21.023 1.00 92.37 223 CYS A O 1
ATOM 1606 N N . GLU A 1 224 ? -12.304 5.242 22.804 1.00 93.33 224 GLU A N 1
ATOM 1607 C CA . GLU A 1 224 ? -13.042 4.085 23.290 1.00 87.71 224 GLU A CA 1
ATOM 1608 C C . GLU A 1 224 ? -14.023 4.446 24.397 1.00 81.14 224 GLU A C 1
ATOM 1609 O O . GLU A 1 224 ? -14.579 3.548 25.036 1.00 80.14 224 GLU A O 1
ATOM 1615 N N . ALA A 1 225 ? -14.252 5.738 24.629 1.00 77.42 225 ALA A N 1
ATOM 1616 C CA . ALA A 1 225 ? -15.298 6.183 25.538 1.00 75.18 225 ALA A CA 1
ATOM 1617 C C . ALA A 1 225 ? -16.642 6.334 24.841 1.00 72.59 225 ALA A C 1
ATOM 1618 O O . ALA A 1 225 ? -17.676 6.387 25.517 1.00 70.68 225 ALA A O 1
ATOM 1620 N N . TYR A 1 226 ? -16.644 6.406 23.510 1.00 71.73 226 TYR A N 1
ATOM 1621 C CA . TYR A 1 226 ? -17.869 6.439 22.713 1.00 69.10 226 TYR A CA 1
ATOM 1622 C C . TYR A 1 226 ? -18.286 4.995 22.467 1.00 70.50 226 TYR A C 1
ATOM 1623 O O . TYR A 1 226 ? -17.870 4.362 21.497 1.00 70.90 226 TYR A O 1
ATOM 1632 N N . ARG A 1 227 ? -19.116 4.465 23.361 1.00 71.59 227 ARG A N 1
ATOM 1633 C CA . ARG A 1 227 ? -19.494 3.062 23.293 1.00 73.29 227 ARG A CA 1
ATOM 1634 C C . ARG A 1 227 ? -20.635 2.852 22.308 1.00 69.14 227 ARG A C 1
ATOM 1635 O O . ARG A 1 227 ? -21.608 3.610 22.286 1.00 68.57 227 ARG A O 1
ATOM 1643 N N . HIS A 1 228 ? -20.508 1.804 21.496 1.00 65.50 228 HIS A N 1
ATOM 1644 C CA . HIS A 1 228 ? -21.525 1.456 20.512 1.00 61.08 228 HIS A CA 1
ATOM 1645 C C . HIS A 1 228 ? -22.751 0.923 21.239 1.00 60.87 228 HIS A C 1
ATOM 1646 O O . HIS A 1 228 ? -22.747 -0.209 21.733 1.00 61.16 228 HIS A O 1
ATOM 1653 N N . VAL A 1 229 ? -23.805 1.734 21.310 1.00 60.10 229 VAL A N 1
ATOM 1654 C CA . VAL A 1 229 ? -24.979 1.384 22.090 1.00 59.18 229 VAL A CA 1
ATOM 1655 C C . VAL A 1 229 ? -26.187 1.048 21.223 1.00 58.33 229 VAL A C 1
ATOM 1656 O O . VAL A 1 229 ? -27.048 0.276 21.662 1.00 54.53 229 VAL A O 1
ATOM 1660 N N . LEU A 1 230 ? -26.290 1.599 20.015 1.00 60.92 230 LEU A N 1
ATOM 1661 C CA . LEU A 1 230 ? -27.360 1.209 19.103 1.00 61.75 230 LEU A CA 1
ATOM 1662 C C . LEU A 1 230 ? -26.746 0.824 17.768 1.00 65.77 230 LEU A C 1
ATOM 1663 O O . LEU A 1 230 ? -25.902 1.551 17.242 1.00 62.48 230 LEU A O 1
ATOM 1668 N N . GLY A 1 231 ? -27.153 -0.321 17.230 1.00 74.93 231 GLY A N 1
ATOM 1669 C CA . GLY A 1 231 ? -26.531 -0.808 16.017 1.00 81.85 231 GLY A CA 1
ATOM 1670 C C . GLY A 1 231 ? -27.380 -1.767 15.215 1.00 89.70 231 GLY A C 1
ATOM 1671 O O . GLY A 1 231 ? -28.586 -1.566 15.069 1.00 95.65 231 GLY A O 1
ATOM 1672 N N . GLN A 1 232 ? -26.754 -2.819 14.689 1.00 88.97 232 GLN A N 1
ATOM 1673 C CA . GLN A 1 232 ? -27.453 -3.735 13.794 1.00 84.68 232 GLN A CA 1
ATOM 1674 C C . GLN A 1 232 ? -28.429 -4.615 14.565 1.00 78.83 232 GLN A C 1
ATOM 1675 O O . GLN A 1 232 ? -29.641 -4.588 14.319 1.00 74.90 232 GLN A O 1
ATOM 1681 N N . ASP A 1 233 ? -27.917 -5.403 15.509 1.00 77.33 233 ASP A N 1
ATOM 1682 C CA . ASP A 1 233 ? -28.761 -6.238 16.351 1.00 74.06 233 ASP A CA 1
ATOM 1683 C C . ASP A 1 233 ? -29.227 -5.524 17.610 1.00 70.88 233 ASP A C 1
ATOM 1684 O O . ASP A 1 233 ? -30.161 -5.999 18.266 1.00 70.29 233 ASP A O 1
ATOM 1686 N N . LYS A 1 234 ? -28.606 -4.400 17.957 1.00 67.96 234 LYS A N 1
ATOM 1687 C CA . LYS A 1 234 ? -28.966 -3.636 19.147 1.00 63.80 234 LYS A CA 1
ATOM 1688 C C . LYS A 1 234 ? -30.122 -2.706 18.796 1.00 60.96 234 LYS A C 1
ATOM 1689 O O . LYS A 1 234 ? -29.938 -1.716 18.080 1.00 62.68 234 LYS A O 1
ATOM 1695 N N . VAL A 1 235 ? -31.314 -3.030 19.293 1.00 56.10 235 VAL A N 1
ATOM 1696 C CA . VAL A 1 235 ? -32.497 -2.204 19.073 1.00 53.59 235 VAL A CA 1
ATOM 1697 C C . VAL A 1 235 ? -32.934 -1.461 20.323 1.00 52.19 235 VAL A C 1
ATOM 1698 O O . VAL A 1 235 ? -33.843 -0.620 20.236 1.00 50.27 235 VAL A O 1
ATOM 1702 N N . SER A 1 236 ? -32.326 -1.738 21.475 1.00 53.20 236 SER A N 1
ATOM 1703 C CA . SER A 1 236 ? -32.674 -1.061 22.715 1.00 51.45 236 SER A CA 1
ATOM 1704 C C . SER A 1 236 ? -31.432 -0.971 23.589 1.00 50.24 236 SER A C 1
ATOM 1705 O O . SER A 1 236 ? -30.501 -1.770 23.465 1.00 51.90 236 SER A O 1
ATOM 1708 N N . TYR A 1 237 ? -31.432 0.018 24.479 1.00 48.51 237 TYR A N 1
ATOM 1709 C CA . TYR A 1 237 ? -30.268 0.294 25.318 1.00 49.88 237 TYR A CA 1
ATOM 1710 C C . TYR A 1 237 ? -30.731 0.996 26.584 1.00 49.81 237 TYR A C 1
ATOM 1711 O O . TYR A 1 237 ? -31.396 2.034 26.506 1.00 47.96 237 TYR A O 1
ATOM 1720 N N . GLU A 1 238 ? -30.387 0.439 27.742 1.00 51.03 238 GLU A N 1
ATOM 1721 C CA . GLU A 1 238 ? -30.719 1.067 29.015 1.00 51.10 238 GLU A CA 1
ATOM 1722 C C . GLU A 1 238 ? -29.669 2.124 29.335 1.00 51.37 238 GLU A C 1
ATOM 1723 O O . GLU A 1 238 ? -28.485 1.804 29.487 1.00 55.16 238 GLU A O 1
ATOM 1729 N N . VAL A 1 239 ? -30.100 3.377 29.438 1.00 48.88 239 VAL A N 1
ATOM 1730 C CA . VAL A 1 239 ? -29.180 4.506 29.561 1.00 50.01 239 VAL A CA 1
ATOM 1731 C C . VAL A 1 239 ? -28.730 4.684 31.007 1.00 52.17 239 VAL A C 1
ATOM 1732 O O . VAL A 1 239 ? -29.570 4.854 31.903 1.00 51.37 239 VAL A O 1
ATOM 1736 N N . PRO A 1 240 ? -27.427 4.649 31.280 1.00 55.65 240 PRO A N 1
ATOM 1737 C CA . PRO A 1 240 ? -26.932 5.040 32.604 1.00 59.12 240 PRO A CA 1
ATOM 1738 C C . PRO A 1 240 ? -26.679 6.539 32.675 1.00 63.65 240 PRO A C 1
ATOM 1739 O O . PRO A 1 240 ? -26.109 7.148 31.767 1.00 65.12 240 PRO A O 1
ATOM 1743 N N . ARG A 1 241 ? -27.125 7.144 33.777 1.00 65.87 241 ARG A N 1
ATOM 1744 C CA . ARG A 1 241 ? -26.974 8.585 33.980 1.00 67.41 241 ARG A CA 1
ATOM 1745 C C . ARG A 1 241 ? -25.595 8.848 34.578 1.00 69.38 241 ARG A C 1
ATOM 1746 O O . ARG A 1 241 ? -25.410 8.959 35.792 1.00 67.47 241 ARG A O 1
ATOM 1754 N N . LEU A 1 242 ? -24.606 8.948 33.689 1.00 73.78 242 LEU A N 1
ATOM 1755 C CA . LEU A 1 242 ? -23.218 9.158 34.082 1.00 79.87 242 LEU A CA 1
ATOM 1756 C C . LEU A 1 242 ? -22.872 10.639 34.202 1.00 87.69 242 LEU A C 1
ATOM 1757 O O . LEU A 1 242 ? -22.351 11.076 35.233 1.00 91.52 242 LEU A O 1
ATOM 1762 N N . HIS A 1 243 ? -23.153 11.418 33.162 1.00 92.31 243 HIS A N 1
ATOM 1763 C CA . HIS A 1 243 ? -22.772 12.830 33.120 1.00 97.87 243 HIS A CA 1
ATOM 1764 C C . HIS A 1 243 ? -23.880 13.732 33.658 1.00 95.18 243 HIS A C 1
ATOM 1765 O O . HIS A 1 243 ? -24.305 14.686 33.008 1.00 97.17 243 HIS A O 1
ATOM 1772 N N . GLY A 1 244 ? -24.351 13.428 34.864 1.00 90.76 244 GLY A N 1
ATOM 1773 C CA . GLY A 1 244 ? -25.321 14.268 35.539 1.00 84.90 244 GLY A CA 1
ATOM 1774 C C . GLY A 1 244 ? -26.663 14.396 34.847 1.00 79.03 244 GLY A C 1
ATOM 1775 O O . GLY A 1 244 ? -27.422 13.426 34.759 1.00 78.89 244 GLY A O 1
ATOM 1776 N N . ASP A 1 245 ? -26.961 15.595 34.345 1.00 74.49 245 ASP A N 1
ATOM 1777 C CA . ASP A 1 245 ? -28.296 15.918 33.857 1.00 71.76 245 ASP A CA 1
ATOM 1778 C C . ASP A 1 245 ? -28.524 15.559 32.394 1.00 67.28 245 ASP A C 1
ATOM 1779 O O . ASP A 1 245 ? -29.681 15.526 31.959 1.00 64.08 245 ASP A O 1
ATOM 1784 N N . GLU A 1 246 ? -27.472 15.298 31.622 1.00 66.51 246 GLU A N 1
ATOM 1785 C CA . GLU A 1 246 ? -27.660 15.016 30.207 1.00 64.98 246 GLU A CA 1
ATOM 1786 C C . GLU A 1 246 ? -26.621 14.016 29.724 1.00 62.46 246 GLU A C 1
ATOM 1787 O O . GLU A 1 246 ? -25.494 13.969 30.224 1.00 63.56 246 GLU A O 1
ATOM 1793 N N . GLU A 1 247 ? -27.025 13.218 28.741 1.00 58.78 247 GLU A N 1
ATOM 1794 C CA . GLU A 1 247 ? -26.149 12.283 28.053 1.00 58.60 247 GLU A CA 1
ATOM 1795 C C . GLU A 1 247 ? -26.106 12.632 26.571 1.00 59.54 247 GLU A C 1
ATOM 1796 O O . GLU A 1 247 ? -27.098 13.093 25.996 1.00 59.15 247 GLU A O 1
ATOM 1802 N N . ARG A 1 248 ? -24.948 12.415 25.951 1.00 61.22 248 ARG A N 1
ATOM 1803 C CA A ARG A 1 248 ? -24.737 12.727 24.545 0.50 61.18 248 ARG A CA 1
ATOM 1804 C CA B ARG A 1 248 ? -24.752 12.726 24.543 0.50 61.17 248 ARG A CA 1
ATOM 1805 C C . ARG A 1 248 ? -24.530 11.452 23.738 1.00 57.91 248 ARG A C 1
ATOM 1806 O O . ARG A 1 248 ? -23.790 10.546 24.157 1.00 56.80 248 ARG A O 1
ATOM 1821 N N . PHE A 1 249 ? -25.184 11.399 22.578 1.00 52.05 249 PHE A N 1
ATOM 1822 C CA . PHE A 1 249 ? -25.102 10.292 21.646 1.00 50.27 249 PHE A CA 1
ATOM 1823 C C . PHE A 1 249 ? -24.732 10.844 20.278 1.00 51.67 249 PHE A C 1
ATOM 1824 O O . PHE A 1 249 ? -25.103 11.965 19.918 1.00 52.50 249 PHE A O 1
ATOM 1832 N N . PHE A 1 250 ? -23.999 10.043 19.518 1.00 52.75 250 PHE A N 1
ATOM 1833 C CA . PHE A 1 250 ? -23.532 10.414 18.191 1.00 52.20 250 PHE A CA 1
ATOM 1834 C C . PHE A 1 250 ? -24.077 9.397 17.203 1.00 50.57 250 PHE A C 1
ATOM 1835 O O . PHE A 1 250 ? -23.792 8.199 17.322 1.00 52.18 250 PHE A O 1
ATOM 1843 N N . VAL A 1 251 ? -24.887 9.872 16.260 1.00 48.05 251 VAL A N 1
ATOM 1844 C CA . VAL A 1 251 ? -25.579 9.024 15.300 1.00 46.84 251 VAL A CA 1
ATOM 1845 C C . VAL A 1 251 ? -24.827 9.072 13.979 1.00 50.95 251 VAL A C 1
ATOM 1846 O O . VAL A 1 251 ? -24.501 10.155 13.476 1.00 51.07 251 VAL A O 1
ATOM 1850 N N . GLU A 1 252 ? -24.557 7.897 13.420 1.00 52.68 252 GLU A N 1
ATOM 1851 C CA . GLU A 1 252 ? -23.834 7.743 12.167 1.00 53.86 252 GLU A CA 1
ATOM 1852 C C . GLU A 1 252 ? -24.716 6.960 11.208 1.00 52.35 252 GLU A C 1
ATOM 1853 O O . GLU A 1 252 ? -25.106 5.824 11.504 1.00 53.38 252 GLU A O 1
ATOM 1859 N N . GLY A 1 253 ? -25.047 7.576 10.076 1.00 50.00 253 GLY A N 1
ATOM 1860 C CA . GLY A 1 253 ? -25.815 6.882 9.064 1.00 49.61 253 GLY A CA 1
ATOM 1861 C C . GLY A 1 253 ? -24.972 5.860 8.328 1.00 52.68 253 GLY A C 1
ATOM 1862 O O . GLY A 1 253 ? -23.777 6.046 8.097 1.00 57.09 253 GLY A O 1
ATOM 1863 N N . LEU A 1 254 ? -25.613 4.754 7.954 1.00 51.82 254 LEU A N 1
ATOM 1864 C CA . LEU A 1 254 ? -24.921 3.647 7.317 1.00 54.21 254 LEU A CA 1
ATOM 1865 C C . LEU A 1 254 ? -25.456 3.297 5.938 1.00 54.72 254 LEU A C 1
ATOM 1866 O O . LEU A 1 254 ? -24.852 2.458 5.259 1.00 54.08 254 LEU A O 1
ATOM 1871 N N . SER A 1 255 ? -26.558 3.902 5.501 1.00 56.17 255 SER A N 1
ATOM 1872 C CA . SER A 1 255 ? -27.146 3.561 4.213 1.00 56.84 255 SER A CA 1
ATOM 1873 C C . SER A 1 255 ? -27.773 4.796 3.587 1.00 52.67 255 SER A C 1
ATOM 1874 O O . SER A 1 255 ? -28.493 5.541 4.260 1.00 49.88 255 SER A O 1
ATOM 1877 N N . PHE A 1 256 ? -27.494 5.006 2.303 1.00 50.46 256 PHE A N 1
ATOM 1878 C CA . PHE A 1 256 ? -28.193 6.019 1.540 1.00 47.41 256 PHE A CA 1
ATOM 1879 C C . PHE A 1 256 ? -29.616 5.555 1.246 1.00 47.69 256 PHE A C 1
ATOM 1880 O O . PHE A 1 256 ? -29.928 4.368 1.366 1.00 48.63 256 PHE A O 1
ATOM 1888 N N . PRO A 1 257 ? -30.507 6.477 0.881 1.00 47.94 257 PRO A N 1
ATOM 1889 C CA . PRO A 1 257 ? -31.832 6.059 0.410 1.00 49.56 257 PRO A CA 1
ATOM 1890 C C . PRO A 1 257 ? -31.721 5.200 -0.840 1.00 53.78 257 PRO A C 1
ATOM 1891 O O . PRO A 1 257 ? -30.919 5.471 -1.736 1.00 54.56 257 PRO A O 1
ATOM 1895 N N . ASP A 1 258 ? -32.531 4.146 -0.887 1.00 56.66 258 ASP A N 1
ATOM 1896 C CA . ASP A 1 258 ? -32.576 3.243 -2.030 1.00 61.22 258 ASP A CA 1
ATOM 1897 C C . ASP A 1 258 ? -34.035 2.877 -2.280 1.00 61.87 258 ASP A C 1
ATOM 1898 O O . ASP A 1 258 ? -34.953 3.504 -1.742 1.00 62.51 258 ASP A O 1
ATOM 1903 N N . ALA A 1 259 ? -34.250 1.853 -3.111 1.00 63.03 259 ALA A N 1
ATOM 1904 C CA . ALA A 1 259 ? -35.610 1.449 -3.452 1.00 63.80 259 ALA A CA 1
ATOM 1905 C C . ALA A 1 259 ? -36.379 0.958 -2.232 1.00 64.63 259 ALA A C 1
ATOM 1906 O O . ALA A 1 259 ? -37.611 1.052 -2.196 1.00 67.27 259 ALA A O 1
ATOM 1908 N N . GLY A 1 260 ? -35.678 0.438 -1.226 1.00 62.43 260 GLY A N 1
ATOM 1909 C CA . GLY A 1 260 ? -36.307 -0.049 -0.015 1.00 62.72 260 GLY A CA 1
ATOM 1910 C C . GLY A 1 260 ? -36.086 0.788 1.223 1.00 62.48 260 GLY A C 1
ATOM 1911 O O . GLY A 1 260 ? -36.388 0.315 2.329 1.00 64.83 260 GLY A O 1
ATOM 1912 N N . PHE A 1 261 ? -35.574 2.010 1.095 1.00 61.74 261 PHE A N 1
ATOM 1913 C CA . PHE A 1 261 ? -35.281 2.864 2.245 1.00 59.24 261 PHE A CA 1
ATOM 1914 C C . PHE A 1 261 ? -35.559 4.308 1.850 1.00 56.51 261 PHE A C 1
ATOM 1915 O O . PHE A 1 261 ? -34.856 4.865 1.002 1.00 56.12 261 PHE A O 1
ATOM 1923 N N . THR A 1 262 ? -36.581 4.910 2.463 1.00 55.88 262 THR A N 1
ATOM 1924 C CA . THR A 1 262 ? -36.978 6.274 2.133 1.00 55.23 262 THR A CA 1
ATOM 1925 C C . THR A 1 262 ? -36.067 7.331 2.745 1.00 51.76 262 THR A C 1
ATOM 1926 O O . THR A 1 262 ? -36.144 8.495 2.338 1.00 49.45 262 THR A O 1
ATOM 1930 N N . GLY A 1 263 ? -35.219 6.965 3.705 1.00 50.85 263 GLY A N 1
ATOM 1931 C CA . GLY A 1 263 ? -34.267 7.890 4.290 1.00 50.60 263 GLY A CA 1
ATOM 1932 C C . GLY A 1 263 ? -34.569 8.345 5.703 1.00 48.37 263 GLY A C 1
ATOM 1933 O O . GLY A 1 263 ? -33.755 9.076 6.279 1.00 48.94 263 GLY A O 1
ATOM 1934 N N . LEU A 1 264 ? -35.694 7.943 6.287 1.00 44.69 264 LEU A N 1
ATOM 1935 C CA . LEU A 1 264 ? -36.052 8.369 7.634 1.00 43.44 264 LEU A CA 1
ATOM 1936 C C . LEU A 1 264 ? -35.526 7.388 8.673 1.00 42.85 264 LEU A C 1
ATOM 1937 O O . LEU A 1 264 ? -35.628 6.169 8.507 1.00 43.48 264 LEU A O 1
ATOM 1942 N N . ILE A 1 265 ? -34.959 7.933 9.748 1.00 42.34 265 ILE A N 1
ATOM 1943 C CA . ILE A 1 265 ? -34.440 7.156 10.868 1.00 43.33 265 ILE A CA 1
ATOM 1944 C C . ILE A 1 265 ? -34.970 7.776 12.155 1.00 44.12 265 ILE A C 1
ATOM 1945 O O . ILE A 1 265 ? -34.825 8.985 12.369 1.00 45.01 265 ILE A O 1
ATOM 1950 N N . SER A 1 266 ? -35.584 6.956 13.007 1.00 41.99 266 SER A N 1
ATOM 1951 C CA . SER A 1 266 ? -36.216 7.434 14.228 1.00 41.77 266 SER A CA 1
ATOM 1952 C C . SER A 1 266 ? -35.567 6.807 15.453 1.00 39.98 266 SER A C 1
ATOM 1953 O O . SER A 1 266 ? -35.204 5.626 15.446 1.00 41.11 266 SER A O 1
ATOM 1956 N N . PHE A 1 267 ? -35.425 7.611 16.503 1.00 36.79 267 PHE A N 1
ATOM 1957 C CA . PHE A 1 267 ? -34.957 7.151 17.800 1.00 37.39 267 PHE A CA 1
ATOM 1958 C C . PHE A 1 267 ? -35.941 7.616 18.860 1.00 38.17 267 PHE A C 1
ATOM 1959 O O . PHE A 1 267 ? -36.494 8.716 18.764 1.00 37.99 267 PHE A O 1
ATOM 1967 N N . HIS A 1 268 ? -36.164 6.775 19.862 1.00 37.01 268 HIS A N 1
ATOM 1968 C CA . HIS A 1 268 ? -37.098 7.079 20.930 1.00 37.35 268 HIS A CA 1
ATOM 1969 C C . HIS A 1 268 ? -36.417 6.856 22.269 1.00 38.11 268 HIS A C 1
ATOM 1970 O O . HIS A 1 268 ? -35.488 6.055 22.382 1.00 39.43 268 HIS A O 1
ATOM 1977 N N . VAL A 1 269 ? -36.871 7.587 23.280 1.00 37.34 269 VAL A N 1
ATOM 1978 C CA . VAL A 1 269 ? -36.513 7.311 24.663 1.00 38.06 269 VAL A CA 1
ATOM 1979 C C . VAL A 1 269 ? -37.805 7.090 25.434 1.00 38.23 269 VAL A C 1
ATOM 1980 O O . VAL A 1 269 ? -38.786 7.815 25.243 1.00 39.02 269 VAL A O 1
ATOM 1984 N N . THR A 1 270 ? -37.816 6.062 26.275 1.00 38.25 270 THR A N 1
ATOM 1985 C CA . THR A 1 270 ? -38.999 5.703 27.042 1.00 37.42 270 THR A CA 1
ATOM 1986 C C . THR A 1 270 ? -38.617 5.564 28.506 1.00 37.56 270 THR A C 1
ATOM 1987 O O . THR A 1 270 ? -37.648 4.870 28.838 1.00 37.23 270 THR A O 1
ATOM 1991 N N . LEU A 1 271 ? -39.360 6.250 29.370 1.00 35.90 271 LEU A N 1
ATOM 1992 C CA . LEU A 1 271 ? -39.200 6.117 30.811 1.00 35.55 271 LEU A CA 1
ATOM 1993 C C . LEU A 1 271 ? -40.138 5.019 31.298 1.00 36.49 271 LEU A C 1
ATOM 1994 O O . LEU A 1 271 ? -41.358 5.098 31.093 1.00 36.57 271 LEU A O 1
ATOM 1999 N N . LEU A 1 272 ? -39.565 3.985 31.906 1.00 36.54 272 LEU A N 1
ATOM 2000 C CA . LEU A 1 272 ? -40.304 2.815 32.351 1.00 37.42 272 LEU A CA 1
ATOM 2001 C C . LEU A 1 272 ? -40.305 2.757 33.871 1.00 36.95 272 LEU A C 1
ATOM 2002 O O . LEU A 1 272 ? -39.246 2.855 34.505 1.00 36.80 272 LEU A O 1
ATOM 2007 N N . ASP A 1 273 ? -41.499 2.608 34.437 1.00 36.24 273 ASP A N 1
ATOM 2008 C CA . ASP A 1 273 ? -41.716 2.373 35.858 1.00 36.01 273 ASP A CA 1
ATOM 2009 C C . ASP A 1 273 ? -41.643 0.871 36.105 1.00 37.85 273 ASP A C 1
ATOM 2010 O O . ASP A 1 273 ? -42.522 0.119 35.666 1.00 36.07 273 ASP A O 1
ATOM 2015 N N . ASP A 1 274 ? -40.582 0.435 36.780 1.00 42.19 274 ASP A N 1
ATOM 2016 C CA . ASP A 1 274 ? -40.415 -0.957 37.176 1.00 51.79 274 ASP A CA 1
ATOM 2017 C C . ASP A 1 274 ? -40.337 -1.071 38.696 1.00 54.72 274 ASP A C 1
ATOM 2018 O O . ASP A 1 274 ? -39.731 -2.002 39.230 1.00 57.36 274 ASP A O 1
ATOM 2023 N N . SER A 1 275 ? -40.943 -0.110 39.399 1.00 53.59 275 SER A N 1
ATOM 2024 C CA . SER A 1 275 ? -40.911 -0.089 40.857 1.00 56.97 275 SER A CA 1
ATOM 2025 C C . SER A 1 275 ? -41.944 -1.020 41.471 1.00 66.56 275 SER A C 1
ATOM 2026 O O . SER A 1 275 ? -41.737 -1.525 42.580 1.00 64.65 275 SER A O 1
ATOM 2029 N N . ASN A 1 276 ? -43.049 -1.257 40.774 1.00 81.03 276 ASN A N 1
ATOM 2030 C CA . ASN A 1 276 ? -44.159 -2.028 41.323 1.00 93.28 276 ASN A CA 1
ATOM 2031 C C . ASN A 1 276 ? -43.834 -3.512 41.237 1.00 106.47 276 ASN A C 1
ATOM 2032 O O . ASN A 1 276 ? -43.962 -4.130 40.177 1.00 105.94 276 ASN A O 1
ATOM 2037 N N . GLU A 1 277 ? -43.407 -4.089 42.356 1.00 118.72 277 GLU A N 1
ATOM 2038 C CA . GLU A 1 277 ? -43.178 -5.522 42.392 1.00 128.52 277 GLU A CA 1
ATOM 2039 C C . GLU A 1 277 ? -44.511 -6.257 42.301 1.00 122.32 277 GLU A C 1
ATOM 2040 O O . GLU A 1 277 ? -45.580 -5.692 42.555 1.00 121.56 277 GLU A O 1
ATOM 2046 N N . ASP A 1 278 ? -44.432 -7.527 41.895 1.00 101.60 278 ASP A N 1
ATOM 2047 C CA . ASP A 1 278 ? -45.584 -8.405 41.701 1.00 85.94 278 ASP A CA 1
ATOM 2048 C C . ASP A 1 278 ? -46.364 -7.986 40.460 1.00 79.09 278 ASP A C 1
ATOM 2049 O O . ASP A 1 278 ? -47.300 -8.677 40.045 1.00 81.24 278 ASP A O 1
ATOM 2054 N N . PHE A 1 279 ? -45.984 -6.861 39.859 1.00 70.68 279 PHE A N 1
ATOM 2055 C CA . PHE A 1 279 ? -46.588 -6.354 38.635 1.00 62.81 279 PHE A CA 1
ATOM 2056 C C . PHE A 1 279 ? -45.518 -6.351 37.542 1.00 59.25 279 PHE A C 1
ATOM 2057 O O . PHE A 1 279 ? -44.411 -6.865 37.726 1.00 60.36 279 PHE A O 1
ATOM 2065 N N . SER A 1 280 ? -45.855 -5.768 36.397 1.00 55.19 280 SER A N 1
ATOM 2066 C CA . SER A 1 280 ? -44.919 -5.617 35.294 1.00 51.70 280 SER A CA 1
ATOM 2067 C C . SER A 1 280 ? -44.584 -4.145 35.085 1.00 46.05 280 SER A C 1
ATOM 2068 O O . SER A 1 280 ? -45.283 -3.251 35.570 1.00 43.93 280 SER A O 1
ATOM 2071 N N . ALA A 1 281 ? -43.497 -3.902 34.358 1.00 44.68 281 ALA A N 1
ATOM 2072 C CA . ALA A 1 281 ? -43.076 -2.539 34.072 1.00 43.27 281 ALA A CA 1
ATOM 2073 C C . ALA A 1 281 ? -44.099 -1.839 33.182 1.00 42.23 281 ALA A C 1
ATOM 2074 O O . ALA A 1 281 ? -44.794 -2.471 32.381 1.00 42.82 281 ALA A O 1
ATOM 2076 N N . SER A 1 282 ? -44.194 -0.517 33.330 1.00 41.17 282 SER A N 1
ATOM 2077 C CA . SER A 1 282 ? -45.173 0.251 32.566 1.00 39.44 282 SER A CA 1
ATOM 2078 C C . SER A 1 282 ? -44.563 1.560 32.085 1.00 39.08 282 SER A C 1
ATOM 2079 O O . SER A 1 282 ? -43.782 2.182 32.814 1.00 38.68 282 SER A O 1
ATOM 2082 N N . PRO A 1 283 ? -44.906 2.012 30.883 1.00 38.58 283 PRO A N 1
ATOM 2083 C CA . PRO A 1 283 ? -44.348 3.272 30.386 1.00 37.53 283 PRO A CA 1
ATOM 2084 C C . PRO A 1 283 ? -45.043 4.480 30.992 1.00 35.10 283 PRO A C 1
ATOM 2085 O O . PRO A 1 283 ? -46.248 4.471 31.259 1.00 33.08 283 PRO A O 1
ATOM 2089 N N . ILE A 1 284 ? -44.261 5.536 31.211 1.00 34.54 284 ILE A N 1
ATOM 2090 C CA A ILE A 1 284 ? -44.712 6.809 31.773 0.50 35.35 284 ILE A CA 1
ATOM 2091 C CA B ILE A 1 284 ? -44.844 6.782 31.682 0.50 35.27 284 ILE A CA 1
ATOM 2092 C C . ILE A 1 284 ? -44.537 7.953 30.772 1.00 36.33 284 ILE A C 1
ATOM 2093 O O . ILE A 1 284 ? -45.280 8.946 30.801 1.00 36.43 284 ILE A O 1
ATOM 2102 N N . PHE A 1 285 ? -43.534 7.854 29.902 1.00 34.40 285 PHE A N 1
ATOM 2103 C CA . PHE A 1 285 ? -43.234 8.939 28.979 1.00 34.67 285 PHE A CA 1
ATOM 2104 C C . PHE A 1 285 ? -42.378 8.413 27.835 1.00 36.64 285 PHE A C 1
ATOM 2105 O O . PHE A 1 285 ? -41.560 7.506 28.020 1.00 37.81 285 PHE A O 1
ATOM 2113 N N . THR A 1 286 ? -42.578 8.994 26.653 1.00 35.39 286 THR A N 1
ATOM 2114 C CA . THR A 1 286 ? -41.793 8.664 25.472 1.00 37.13 286 THR A CA 1
ATOM 2115 C C . THR A 1 286 ? -41.512 9.934 24.681 1.00 36.35 286 THR A C 1
ATOM 2116 O O . THR A 1 286 ? -42.405 10.764 24.490 1.00 36.61 286 THR A O 1
ATOM 2120 N N . ASP A 1 287 ? -40.265 10.087 24.239 1.00 35.41 287 ASP A N 1
ATOM 2121 C CA . ASP A 1 287 ? -39.859 11.187 23.376 1.00 35.54 287 ASP A CA 1
ATOM 2122 C C . ASP A 1 287 ? -39.194 10.615 22.129 1.00 38.40 287 ASP A C 1
ATOM 2123 O O . ASP A 1 287 ? -38.670 9.499 22.143 1.00 40.35 287 ASP A O 1
ATOM 2128 N N . THR A 1 288 ? -39.222 11.385 21.039 1.00 38.15 288 THR A N 1
ATOM 2129 C CA . THR A 1 288 ? -38.778 10.886 19.742 1.00 37.22 288 THR A CA 1
ATOM 2130 C C . THR A 1 288 ? -37.942 11.933 19.017 1.00 38.72 288 THR A C 1
ATOM 2131 O O . THR A 1 288 ? -38.198 13.135 19.132 1.00 38.68 288 THR A O 1
ATOM 2135 N N . VAL A 1 289 ? -36.932 11.462 18.285 1.00 39.93 289 VAL A N 1
ATOM 2136 C CA . VAL A 1 289 ? -36.130 12.271 17.373 1.00 40.19 289 VAL A CA 1
ATOM 2137 C C . VAL A 1 289 ? -36.170 11.615 15.998 1.00 39.67 289 VAL A C 1
ATOM 2138 O O . VAL A 1 289 ? -36.004 10.394 15.886 1.00 39.63 289 VAL A O 1
ATOM 2142 N N . VAL A 1 290 ? -36.396 12.415 14.957 1.00 38.34 290 VAL A N 1
ATOM 2143 C CA . VAL A 1 290 ? -36.486 11.910 13.590 1.00 38.94 290 VAL A CA 1
ATOM 2144 C C . VAL A 1 290 ? -35.388 12.549 12.746 1.00 38.46 290 VAL A C 1
ATOM 2145 O O . VAL A 1 290 ? -35.319 13.783 12.619 1.00 38.99 290 VAL A O 1
ATOM 2149 N N . PHE A 1 291 ? -34.530 11.705 12.178 1.00 37.81 291 PHE A N 1
ATOM 2150 C CA . PHE A 1 291 ? -33.517 12.108 11.217 1.00 36.35 291 PHE A CA 1
ATOM 2151 C C . PHE A 1 291 ? -33.939 11.701 9.811 1.00 35.44 291 PHE A C 1
ATOM 2152 O O . PHE A 1 291 ? -34.642 10.706 9.614 1.00 35.83 291 PHE A O 1
ATOM 2160 N N . ARG A 1 292 ? -33.495 12.480 8.832 1.00 36.33 292 ARG A N 1
ATOM 2161 C CA . ARG A 1 292 ? -33.546 12.103 7.428 1.00 36.20 292 ARG A CA 1
ATOM 2162 C C . ARG A 1 292 ? -32.120 12.026 6.910 1.00 36.21 292 ARG A C 1
ATOM 2163 O O . ARG A 1 292 ? -31.304 12.913 7.189 1.00 37.55 292 ARG A O 1
ATOM 2171 N N . VAL A 1 293 ? -31.808 10.939 6.208 1.00 36.36 293 VAL A N 1
ATOM 2172 C CA . VAL A 1 293 ? -30.492 10.791 5.604 1.00 39.04 293 VAL A CA 1
ATOM 2173 C C . VAL A 1 293 ? -30.365 11.766 4.443 1.00 38.70 293 VAL A C 1
ATOM 2174 O O . VAL A 1 293 ? -31.257 11.859 3.589 1.00 36.76 293 VAL A O 1
ATOM 2178 N N . ALA A 1 294 ? -29.264 12.507 4.412 1.00 38.13 294 ALA A N 1
ATOM 2179 C CA . ALA A 1 294 ? -29.059 13.483 3.350 1.00 37.54 294 ALA A CA 1
ATOM 2180 C C . ALA A 1 294 ? -28.834 12.764 2.024 1.00 37.78 294 ALA A C 1
ATOM 2181 O O . ALA A 1 294 ? -27.981 11.871 1.946 1.00 39.01 294 ALA A O 1
ATOM 2183 N N . PRO A 1 295 ? -29.569 13.114 0.972 1.00 36.56 295 PRO A N 1
ATOM 2184 C CA . PRO A 1 295 ? -29.427 12.398 -0.299 1.00 37.69 295 PRO A CA 1
ATOM 2185 C C . PRO A 1 295 ? -28.137 12.759 -1.021 1.00 38.48 295 PRO A C 1
ATOM 2186 O O . PRO A 1 295 ? -27.517 13.798 -0.781 1.00 39.50 295 PRO A O 1
ATOM 2190 N N . TRP A 1 296 ? -27.737 11.864 -1.920 1.00 38.53 296 TRP A N 1
ATOM 2191 C CA . TRP A 1 296 ? -26.605 12.110 -2.802 1.00 39.13 296 TRP A CA 1
ATOM 2192 C C . TRP A 1 296 ? -27.059 12.982 -3.967 1.00 38.66 296 TRP A C 1
ATOM 2193 O O . TRP A 1 296 ? -28.051 12.673 -4.634 1.00 37.62 296 TRP A O 1
ATOM 2204 N N . ILE A 1 297 ? -26.342 14.080 -4.202 1.00 39.58 297 ILE A N 1
ATOM 2205 C CA . ILE A 1 297 ? -26.759 15.121 -5.137 1.00 38.65 297 ILE A CA 1
ATOM 2206 C C . ILE A 1 297 ? -25.680 15.303 -6.197 1.00 38.70 297 ILE A C 1
ATOM 2207 O O . ILE A 1 297 ? -24.499 15.446 -5.863 1.00 38.64 297 ILE A O 1
ATOM 2212 N N . MET A 1 298 ? -26.086 15.323 -7.466 1.00 39.32 298 MET A N 1
ATOM 2213 C CA A MET A 1 298 ? -25.168 15.572 -8.570 0.50 40.67 298 MET A CA 1
ATOM 2214 C CA B MET A 1 298 ? -25.162 15.572 -8.563 0.50 40.67 298 MET A CA 1
ATOM 2215 C C . MET A 1 298 ? -25.007 17.069 -8.802 1.00 38.86 298 MET A C 1
ATOM 2216 O O . MET A 1 298 ? -25.922 17.858 -8.554 1.00 38.74 298 MET A O 1
ATOM 2225 N N . THR A 1 299 ? -23.829 17.456 -9.297 1.00 37.83 299 THR A N 1
ATOM 2226 C CA . THR A 1 299 ? -23.514 18.856 -9.564 1.00 36.86 299 THR A CA 1
ATOM 2227 C C . THR A 1 299 ? -23.365 19.092 -11.061 1.00 38.46 299 THR A C 1
ATOM 2228 O O . THR A 1 299 ? -22.496 18.477 -11.696 1.00 38.86 299 THR A O 1
ATOM 2232 N N . PRO A 1 300 ? -24.161 19.970 -11.663 1.00 36.24 300 PRO A N 1
ATOM 2233 C CA . PRO A 1 300 ? -24.008 20.253 -13.093 1.00 35.88 300 PRO A CA 1
ATOM 2234 C C . PRO A 1 300 ? -22.752 21.067 -13.362 1.00 37.65 300 PRO A C 1
ATOM 2235 O O . PRO A 1 300 ? -22.140 21.649 -12.464 1.00 36.41 300 PRO A O 1
ATOM 2239 N N . SER A 1 301 ? -22.374 21.103 -14.641 1.00 35.87 301 SER A N 1
ATOM 2240 C CA . SER A 1 301 ? -21.162 21.793 -15.063 1.00 38.51 301 SER A CA 1
ATOM 2241 C C . SER A 1 301 ? -21.236 23.302 -14.866 1.00 38.20 301 SER A C 1
ATOM 2242 O O . SER A 1 301 ? -20.208 23.975 -15.002 1.00 38.11 301 SER A O 1
ATOM 2245 N N . THR A 1 302 ? -22.412 23.847 -14.554 1.00 36.89 302 THR A N 1
ATOM 2246 C CA . THR A 1 302 ? -22.552 25.278 -14.315 1.00 38.77 302 THR A CA 1
ATOM 2247 C C . THR A 1 302 ? -22.168 25.687 -12.898 1.00 41.71 302 THR A C 1
ATOM 2248 O O . THR A 1 302 ? -22.104 26.888 -12.616 1.00 42.91 302 THR A O 1
ATOM 2252 N N . LEU A 1 303 ? -21.912 24.731 -12.006 1.00 42.81 303 LEU A N 1
ATOM 2253 C CA . LEU A 1 303 ? -21.486 25.071 -10.658 1.00 45.10 303 LEU A CA 1
ATOM 2254 C C . LEU A 1 303 ? -19.981 25.339 -10.620 1.00 46.02 303 LEU A C 1
ATOM 2255 O O . LEU A 1 303 ? -19.217 24.739 -11.381 1.00 45.58 303 LEU A O 1
ATOM 2260 N N . PRO A 1 304 ? -19.539 26.247 -9.751 1.00 47.29 304 PRO A N 1
ATOM 2261 C CA . PRO A 1 304 ? -18.116 26.619 -9.707 1.00 47.75 304 PRO A CA 1
ATOM 2262 C C . PRO A 1 304 ? -17.239 25.432 -9.352 1.00 48.09 304 PRO A C 1
ATOM 2263 O O . PRO A 1 304 ? -17.585 24.631 -8.471 1.00 47.93 304 PRO A O 1
ATOM 2267 N N . PRO A 1 305 ? -16.095 25.288 -10.015 1.00 50.18 305 PRO A N 1
ATOM 2268 C CA . PRO A 1 305 ? -15.194 24.174 -9.711 1.00 53.82 305 PRO A CA 1
ATOM 2269 C C . PRO A 1 305 ? -14.273 24.489 -8.543 1.00 57.63 305 PRO A C 1
ATOM 2270 O O . PRO A 1 305 ? -13.964 25.647 -8.253 1.00 58.42 305 PRO A O 1
ATOM 2274 N N . LEU A 1 306 ? -13.828 23.429 -7.875 1.00 59.99 306 LEU A N 1
ATOM 2275 C CA . LEU A 1 306 ? -12.865 23.512 -6.786 1.00 65.95 306 LEU A CA 1
ATOM 2276 C C . LEU A 1 306 ? -11.603 22.714 -7.060 1.00 70.30 306 LEU A C 1
ATOM 2277 O O . LEU A 1 306 ? -10.498 23.197 -6.793 1.00 72.69 306 LEU A O 1
ATOM 2282 N N . GLU A 1 307 ? -11.738 21.502 -7.594 1.00 73.02 307 GLU A N 1
ATOM 2283 C CA . GLU A 1 307 ? -10.590 20.658 -7.890 1.00 76.80 307 GLU A CA 1
ATOM 2284 C C . GLU A 1 307 ? -10.910 19.777 -9.089 1.00 72.25 307 GLU A C 1
ATOM 2285 O O . GLU A 1 307 ? -11.955 19.121 -9.119 1.00 69.93 307 GLU A O 1
ATOM 2291 N N . VAL A 1 308 ? -10.009 19.772 -10.067 1.00 71.01 308 VAL A N 1
ATOM 2292 C CA . VAL A 1 308 ? -10.113 18.929 -11.252 1.00 71.07 308 VAL A CA 1
ATOM 2293 C C . VAL A 1 308 ? -9.262 17.689 -11.028 1.00 76.53 308 VAL A C 1
ATOM 2294 O O . VAL A 1 308 ? -8.101 17.794 -10.613 1.00 79.72 308 VAL A O 1
ATOM 2298 N N . TYR A 1 309 ? -9.826 16.519 -11.315 1.00 78.43 309 TYR A N 1
ATOM 2299 C CA . TYR A 1 309 ? -9.156 15.240 -11.113 1.00 83.31 309 TYR A CA 1
ATOM 2300 C C . TYR A 1 309 ? -8.856 14.597 -12.462 1.00 86.80 309 TYR A C 1
ATOM 2301 O O . TYR A 1 309 ? -9.779 14.263 -13.212 1.00 85.28 309 TYR A O 1
ATOM 2310 N N . VAL A 1 310 ? -7.568 14.429 -12.766 1.00 92.61 310 VAL A N 1
ATOM 2311 C CA . VAL A 1 310 ? -7.114 13.683 -13.937 1.00 94.91 310 VAL A CA 1
ATOM 2312 C C . VAL A 1 310 ? -6.508 12.371 -13.459 1.00 99.56 310 VAL A C 1
ATOM 2313 O O . VAL A 1 310 ? -5.755 12.351 -12.479 1.00 100.46 310 VAL A O 1
ATOM 2317 N N . CYS A 1 311 ? -6.842 11.269 -14.137 1.00 103.18 311 CYS A N 1
ATOM 2318 C CA . CYS A 1 311 ? -6.566 9.952 -13.571 1.00 108.15 311 CYS A CA 1
ATOM 2319 C C . CYS A 1 311 ? -5.551 9.129 -14.356 1.00 112.78 311 CYS A C 1
ATOM 2320 O O . CYS A 1 311 ? -4.491 8.805 -13.812 1.00 115.78 311 CYS A O 1
ATOM 2323 N N . ARG A 1 312 ? -5.824 8.780 -15.620 1.00 114.83 312 ARG A N 1
ATOM 2324 C CA . ARG A 1 312 ? -5.103 7.681 -16.282 1.00 116.39 312 ARG A CA 1
ATOM 2325 C C . ARG A 1 312 ? -4.578 8.073 -17.664 1.00 117.12 312 ARG A C 1
ATOM 2326 O O . ARG A 1 312 ? -5.236 7.811 -18.674 1.00 116.13 312 ARG A O 1
ATOM 2328 N N . VAL A 1 313 ? -3.392 8.681 -17.710 1.00 120.15 313 VAL A N 1
ATOM 2329 C CA . VAL A 1 313 ? -2.640 8.758 -18.960 1.00 119.83 313 VAL A CA 1
ATOM 2330 C C . VAL A 1 313 ? -1.166 9.020 -18.667 1.00 122.51 313 VAL A C 1
ATOM 2331 O O . VAL A 1 313 ? -0.819 9.848 -17.816 1.00 122.62 313 VAL A O 1
ATOM 2335 N N . ARG A 1 314 ? -0.294 8.260 -19.322 1.00 125.94 314 ARG A N 1
ATOM 2336 C CA . ARG A 1 314 ? 1.125 8.564 -19.399 1.00 131.41 314 ARG A CA 1
ATOM 2337 C C . ARG A 1 314 ? 1.501 8.885 -20.840 1.00 134.25 314 ARG A C 1
ATOM 2338 O O . ARG A 1 314 ? 0.779 8.550 -21.783 1.00 134.03 314 ARG A O 1
ATOM 2340 N N . ASN A 1 315 ? 2.641 9.557 -20.993 1.00 138.27 315 ASN A N 1
ATOM 2341 C CA . ASN A 1 315 ? 3.202 9.987 -22.271 1.00 139.65 315 ASN A CA 1
ATOM 2342 C C . ASN A 1 315 ? 2.348 11.026 -22.986 1.00 137.96 315 ASN A C 1
ATOM 2343 O O . ASN A 1 315 ? 2.547 11.255 -24.186 1.00 139.19 315 ASN A O 1
ATOM 2348 N N . ASN A 1 316 ? 1.400 11.668 -22.298 1.00 135.01 316 ASN A N 1
ATOM 2349 C CA . ASN A 1 316 ? 0.591 12.731 -22.900 1.00 132.48 316 ASN A CA 1
ATOM 2350 C C . ASN A 1 316 ? 0.693 13.952 -21.990 1.00 128.90 316 ASN A C 1
ATOM 2351 O O . ASN A 1 316 ? -0.219 14.250 -21.217 1.00 127.67 316 ASN A O 1
ATOM 2356 N N . THR A 1 317 ? 1.826 14.649 -22.080 1.00 126.06 317 THR A N 1
ATOM 2357 C CA . THR A 1 317 ? 2.016 15.869 -21.307 1.00 120.98 317 THR A CA 1
ATOM 2358 C C . THR A 1 317 ? 1.147 17.008 -21.819 1.00 115.81 317 THR A C 1
ATOM 2359 O O . THR A 1 317 ? 0.861 17.940 -21.062 1.00 110.46 317 THR A O 1
ATOM 2363 N N . CYS A 1 318 ? 0.729 16.954 -23.086 1.00 116.35 318 CYS A N 1
ATOM 2364 C CA . CYS A 1 318 ? -0.123 18.002 -23.639 1.00 111.66 318 CYS A CA 1
ATOM 2365 C C . CYS A 1 318 ? -1.462 18.070 -22.915 1.00 102.18 318 CYS A C 1
ATOM 2366 O O . CYS A 1 318 ? -1.925 19.155 -22.546 1.00 100.33 318 CYS A O 1
ATOM 2369 N N . PHE A 1 319 ? -2.102 16.916 -22.706 1.00 95.13 319 PHE A N 1
ATOM 2370 C CA . PHE A 1 319 ? -3.396 16.890 -22.027 1.00 90.37 319 PHE A CA 1
ATOM 2371 C C . PHE A 1 319 ? -3.284 17.437 -20.608 1.00 86.97 319 PHE A C 1
ATOM 2372 O O . PHE A 1 319 ? -4.073 18.298 -20.195 1.00 85.47 319 PHE A O 1
ATOM 2380 N N . VAL A 1 320 ? -2.302 16.945 -19.848 1.00 85.68 320 VAL A N 1
ATOM 2381 C CA . VAL A 1 320 ? -2.142 17.376 -18.462 1.00 80.78 320 VAL A CA 1
ATOM 2382 C C . VAL A 1 320 ? -1.810 18.860 -18.399 1.00 76.85 320 VAL A C 1
ATOM 2383 O O . VAL A 1 320 ? -2.341 19.593 -17.557 1.00 75.06 320 VAL A O 1
ATOM 2387 N N . ASP A 1 321 ? -0.942 19.331 -19.297 1.00 75.52 321 ASP A N 1
ATOM 2388 C CA . ASP A 1 321 ? -0.555 20.738 -19.288 1.00 75.14 321 ASP A CA 1
ATOM 2389 C C . ASP A 1 321 ? -1.729 21.639 -19.651 1.00 71.19 321 ASP A C 1
ATOM 2390 O O . ASP A 1 321 ? -1.904 22.708 -19.055 1.00 72.95 321 ASP A O 1
ATOM 2395 N N . ALA A 1 322 ? -2.552 21.221 -20.617 1.00 66.96 322 ALA A N 1
ATOM 2396 C CA . ALA A 1 322 ? -3.716 22.018 -20.988 1.00 64.18 322 ALA A CA 1
ATOM 2397 C C . ALA A 1 322 ? -4.737 22.067 -19.858 1.00 64.17 322 ALA A C 1
ATOM 2398 O O . ALA A 1 322 ? -5.287 23.135 -19.556 1.00 63.02 322 ALA A O 1
ATOM 2400 N N . VAL A 1 323 ? -5.002 20.925 -19.217 1.00 66.07 323 VAL A N 1
ATOM 2401 C CA . VAL A 1 323 ? -5.944 20.919 -18.101 1.00 64.94 323 VAL A CA 1
ATOM 2402 C C . VAL A 1 323 ? -5.406 21.758 -16.949 1.00 65.47 323 VAL A C 1
ATOM 2403 O O . VAL A 1 323 ? -6.161 22.465 -16.271 1.00 64.96 323 VAL A O 1
ATOM 2407 N N . ALA A 1 324 ? -4.088 21.720 -16.727 1.00 66.81 324 ALA A N 1
ATOM 2408 C CA . ALA A 1 324 ? -3.495 22.510 -15.653 1.00 69.31 324 ALA A CA 1
ATOM 2409 C C . ALA A 1 324 ? -3.585 24.001 -15.946 1.00 70.97 324 ALA A C 1
ATOM 2410 O O . ALA A 1 324 ? -3.876 24.796 -15.046 1.00 70.22 324 ALA A O 1
ATOM 2412 N N . GLU A 1 325 ? -3.339 24.399 -17.196 1.00 72.00 325 GLU A N 1
ATOM 2413 C CA . GLU A 1 325 ? -3.483 25.804 -17.567 1.00 73.93 325 GLU A CA 1
ATOM 2414 C C . GLU A 1 325 ? -4.926 26.266 -17.412 1.00 70.89 325 GLU A C 1
ATOM 2415 O O . GLU A 1 325 ? -5.185 27.362 -16.897 1.00 71.37 325 GLU A O 1
ATOM 2421 N N . LEU A 1 326 ? -5.881 25.439 -17.847 1.00 66.64 326 LEU A N 1
ATOM 2422 C CA . LEU A 1 326 ? -7.289 25.795 -17.698 1.00 60.52 326 LEU A CA 1
ATOM 2423 C C . LEU A 1 326 ? -7.666 25.934 -16.227 1.00 58.27 326 LEU A C 1
ATOM 2424 O O . LEU A 1 326 ? -8.374 26.873 -15.845 1.00 55.24 326 LEU A O 1
ATOM 2429 N N . ALA A 1 327 ? -7.194 25.011 -15.385 1.00 61.07 327 ALA A N 1
ATOM 2430 C CA . ALA A 1 327 ? -7.504 25.076 -13.961 1.00 64.60 327 ALA A CA 1
ATOM 2431 C C . ALA A 1 327 ? -6.865 26.296 -13.309 1.00 67.51 327 ALA A C 1
ATOM 2432 O O . ALA A 1 327 ? -7.474 26.931 -12.441 1.00 68.22 327 ALA A O 1
ATOM 2434 N N . ARG A 1 328 ? -5.637 26.636 -13.711 1.00 70.69 328 ARG A N 1
ATOM 2435 C CA . ARG A 1 328 ? -4.991 27.830 -13.180 1.00 74.14 328 ARG A CA 1
ATOM 2436 C C . ARG A 1 328 ? -5.754 29.085 -13.576 1.00 73.90 328 ARG A C 1
ATOM 2437 O O . ARG A 1 328 ? -5.908 30.009 -12.769 1.00 75.64 328 ARG A O 1
ATOM 2445 N N . LYS A 1 329 ? -6.247 29.135 -14.816 1.00 71.11 329 LYS A N 1
ATOM 2446 C CA . LYS A 1 329 ? -7.069 30.268 -15.227 1.00 69.38 329 LYS A CA 1
ATOM 2447 C C . LYS A 1 329 ? -8.391 30.298 -14.471 1.00 68.89 329 LYS A C 1
ATOM 2448 O O . LYS A 1 329 ? -8.938 31.378 -14.222 1.00 69.17 329 LYS A O 1
ATOM 2454 N N . ALA A 1 330 ? -8.919 29.128 -14.103 1.00 68.82 330 ALA A N 1
ATOM 2455 C CA . ALA A 1 330 ? -10.178 29.063 -13.375 1.00 68.56 330 ALA A CA 1
ATOM 2456 C C . ALA A 1 330 ? -10.006 29.255 -11.875 1.00 71.06 330 ALA A C 1
ATOM 2457 O O . ALA A 1 330 ? -10.958 29.670 -11.206 1.00 71.70 330 ALA A O 1
ATOM 2459 N N . GLY A 1 331 ? -8.824 28.961 -11.332 1.00 71.93 331 GLY A N 1
ATOM 2460 C CA . GLY A 1 331 ? -8.567 29.130 -9.918 1.00 73.72 331 GLY A CA 1
ATOM 2461 C C . GLY A 1 331 ? -8.716 27.879 -9.080 1.00 79.10 331 GLY A C 1
ATOM 2462 O O . GLY A 1 331 ? -8.542 27.951 -7.858 1.00 80.14 331 GLY A O 1
ATOM 2463 N N . CYS A 1 332 ? -9.033 26.742 -9.690 1.00 84.13 332 CYS A N 1
ATOM 2464 C CA . CYS A 1 332 ? -9.256 25.497 -8.971 1.00 87.59 332 CYS A CA 1
ATOM 2465 C C . CYS A 1 332 ? -8.001 24.631 -8.982 1.00 91.69 332 CYS A C 1
ATOM 2466 O O . CYS A 1 332 ? -7.165 24.725 -9.884 1.00 91.97 332 CYS A O 1
ATOM 2469 N N . LYS A 1 333 ? -7.880 23.783 -7.962 1.00 95.44 333 LYS A N 1
ATOM 2470 C CA . LYS A 1 333 ? -6.734 22.894 -7.850 1.00 97.30 333 LYS A CA 1
ATOM 2471 C C . LYS A 1 333 ? -6.797 21.796 -8.912 1.00 95.69 333 LYS A C 1
ATOM 2472 O O . LYS A 1 333 ? -7.823 21.573 -9.558 1.00 98.54 333 LYS A O 1
ATOM 2478 N N . LEU A 1 334 ? -5.676 21.096 -9.082 1.00 94.38 334 LEU A N 1
ATOM 2479 C CA . LEU A 1 334 ? -5.599 19.940 -9.965 1.00 88.12 334 LEU A CA 1
ATOM 2480 C C . LEU A 1 334 ? -4.951 18.784 -9.219 1.00 86.79 334 LEU A C 1
ATOM 2481 O O . LEU A 1 334 ? -3.987 18.979 -8.471 1.00 88.67 334 LEU A O 1
ATOM 2486 N N . THR A 1 335 ? -5.481 17.580 -9.427 1.00 83.53 335 THR A N 1
ATOM 2487 C CA . THR A 1 335 ? -5.013 16.397 -8.718 1.00 85.05 335 THR A CA 1
ATOM 2488 C C . THR A 1 335 ? -4.928 15.218 -9.674 1.00 88.32 335 THR A C 1
ATOM 2489 O O . THR A 1 335 ? -5.864 14.962 -10.439 1.00 82.28 335 THR A O 1
ATOM 2493 N N . ILE A 1 336 ? -3.808 14.501 -9.614 1.00 100.04 336 ILE A N 1
ATOM 2494 C CA . ILE A 1 336 ? -3.587 13.288 -10.389 1.00 108.16 336 ILE A CA 1
ATOM 2495 C C . ILE A 1 336 ? -3.610 12.103 -9.433 1.00 123.60 336 ILE A C 1
ATOM 2496 O O . ILE A 1 336 ? -3.046 12.169 -8.334 1.00 126.41 336 ILE A O 1
ATOM 2501 N N . CYS A 1 337 ? -4.264 11.024 -9.849 1.00 134.22 337 CYS A N 1
ATOM 2502 C CA . CYS A 1 337 ? -4.429 9.841 -9.020 1.00 138.13 337 CYS A CA 1
ATOM 2503 C C . CYS A 1 337 ? -4.169 8.596 -9.853 1.00 135.62 337 CYS A C 1
ATOM 2504 O O . CYS A 1 337 ? -4.464 8.577 -11.054 1.00 133.20 337 CYS A O 1
ATOM 2506 N N . PRO A 1 338 ? -3.616 7.535 -9.242 1.00 133.98 338 PRO A N 1
ATOM 2507 C CA . PRO A 1 338 ? -3.337 6.287 -9.960 1.00 133.99 338 PRO A CA 1
ATOM 2508 C C . PRO A 1 338 ? -4.608 5.531 -10.340 1.00 129.52 338 PRO A C 1
ATOM 2509 O O . PRO A 1 338 ? -4.854 4.457 -9.791 1.00 125.38 338 PRO A O 1
ATOM 2513 N N . TRP A 1 347 ? -12.061 6.867 -16.904 1.00 77.98 347 TRP A N 1
ATOM 2514 C CA . TRP A 1 347 ? -11.922 6.051 -15.704 1.00 80.52 347 TRP A CA 1
ATOM 2515 C C . TRP A 1 347 ? -12.587 6.724 -14.509 1.00 78.52 347 TRP A C 1
ATOM 2516 O O . TRP A 1 347 ? -13.508 6.173 -13.907 1.00 78.12 347 TRP A O 1
ATOM 2518 N N . ILE A 1 348 ? -12.113 7.924 -14.169 1.00 77.95 348 ILE A N 1
ATOM 2519 C CA . ILE A 1 348 ? -12.709 8.665 -13.063 1.00 75.51 348 ILE A CA 1
ATOM 2520 C C . ILE A 1 348 ? -14.001 9.359 -13.479 1.00 72.06 348 ILE A C 1
ATOM 2521 O O . ILE A 1 348 ? -14.807 9.725 -12.615 1.00 70.35 348 ILE A O 1
ATOM 2526 N N . GLN A 1 349 ? -14.228 9.542 -14.781 1.00 70.30 349 GLN A N 1
ATOM 2527 C CA . GLN A 1 349 ? -15.479 10.108 -15.266 1.00 67.05 349 GLN A CA 1
ATOM 2528 C C . GLN A 1 349 ? -16.451 9.058 -15.788 1.00 65.86 349 GLN A C 1
ATOM 2529 O O . GLN A 1 349 ? -17.654 9.330 -15.852 1.00 66.24 349 GLN A O 1
ATOM 2535 N N . ASP A 1 350 ? -15.964 7.875 -16.159 1.00 66.38 350 ASP A N 1
ATOM 2536 C CA . ASP A 1 350 ? -16.820 6.812 -16.668 1.00 66.47 350 ASP A CA 1
ATOM 2537 C C . ASP A 1 350 ? -17.219 5.796 -15.608 1.00 64.02 350 ASP A C 1
ATOM 2538 O O . ASP A 1 350 ? -18.305 5.216 -15.703 1.00 62.15 350 ASP A O 1
ATOM 2543 N N . GLU A 1 351 ? -16.374 5.565 -14.605 1.00 63.73 351 GLU A N 1
ATOM 2544 C CA . GLU A 1 351 ? -16.687 4.636 -13.530 1.00 63.02 351 GLU A CA 1
ATOM 2545 C C . GLU A 1 351 ? -16.960 5.330 -12.203 1.00 62.42 351 GLU A C 1
ATOM 2546 O O . GLU A 1 351 ? -17.265 4.651 -11.217 1.00 61.74 351 GLU A O 1
ATOM 2552 N N . MET A 1 352 ? -16.868 6.658 -12.150 1.00 62.94 352 MET A N 1
ATOM 2553 C CA . MET A 1 352 ? -17.100 7.400 -10.920 1.00 62.71 352 MET A CA 1
ATOM 2554 C C . MET A 1 352 ? -17.856 8.683 -11.227 1.00 58.01 352 MET A C 1
ATOM 2555 O O . MET A 1 352 ? -17.684 9.286 -12.290 1.00 56.14 352 MET A O 1
ATOM 2560 N N . GLU A 1 353 ? -18.698 9.092 -10.280 1.00 54.71 353 GLU A N 1
ATOM 2561 C CA . GLU A 1 353 ? -19.423 10.355 -10.363 1.00 51.44 353 GLU A CA 1
ATOM 2562 C C . GLU A 1 353 ? -19.285 11.080 -9.032 1.00 52.30 353 GLU A C 1
ATOM 2563 O O . GLU A 1 353 ? -19.495 10.480 -7.974 1.00 53.36 353 GLU A O 1
ATOM 2569 N N . LEU A 1 354 ? -18.937 12.364 -9.078 1.00 50.84 354 LEU A N 1
ATOM 2570 C CA . LEU A 1 354 ? -18.652 13.141 -7.870 1.00 50.33 354 LEU A CA 1
ATOM 2571 C C . LEU A 1 354 ? -19.858 14.011 -7.525 1.00 48.43 354 LEU A C 1
ATOM 2572 O O . LEU A 1 354 ? -20.089 15.046 -8.153 1.00 46.54 354 LEU A O 1
ATOM 2577 N N . GLY A 1 355 ? -20.628 13.588 -6.519 1.00 46.88 355 GLY A N 1
ATOM 2578 C CA . GLY A 1 355 ? -21.693 14.377 -5.961 1.00 45.04 355 GLY A CA 1
ATOM 2579 C C . GLY A 1 355 ? -21.362 14.873 -4.568 1.00 43.08 355 GLY A C 1
ATOM 2580 O O . GLY A 1 355 ? -20.198 14.926 -4.155 1.00 43.26 355 GLY A O 1
ATOM 2581 N N . TYR A 1 356 ? -22.406 15.219 -3.815 1.00 41.58 356 TYR A N 1
ATOM 2582 C CA . TYR A 1 356 ? -22.188 15.685 -2.451 1.00 41.20 356 TYR A CA 1
ATOM 2583 C C . TYR A 1 356 ? -23.408 15.396 -1.588 1.00 40.35 356 TYR A C 1
ATOM 2584 O O . TYR A 1 356 ? -24.521 15.204 -2.084 1.00 38.73 356 TYR A O 1
ATOM 2593 N N . VAL A 1 357 ? -23.171 15.362 -0.277 1.00 41.62 357 VAL A N 1
ATOM 2594 C CA . VAL A 1 357 ? -24.218 15.334 0.734 1.00 41.28 357 VAL A CA 1
ATOM 2595 C C . VAL A 1 357 ? -24.057 16.573 1.603 1.00 43.24 357 VAL A C 1
ATOM 2596 O O . VAL A 1 357 ? -22.948 17.092 1.777 1.00 44.97 357 VAL A O 1
ATOM 2600 N N . GLN A 1 358 ? -25.174 17.054 2.145 1.00 41.27 358 GLN A N 1
ATOM 2601 C CA . GLN A 1 358 ? -25.181 18.341 2.826 1.00 42.36 358 GLN A CA 1
ATOM 2602 C C . GLN A 1 358 ? -26.019 18.278 4.091 1.00 43.67 358 GLN A C 1
ATOM 2603 O O . GLN A 1 358 ? -27.153 17.790 4.073 1.00 42.44 358 GLN A O 1
ATOM 2609 N N . ALA A 1 359 ? -25.454 18.781 5.177 1.00 45.87 359 ALA A N 1
ATOM 2610 C CA . ALA A 1 359 ? -26.117 19.003 6.450 1.00 49.37 359 ALA A CA 1
ATOM 2611 C C . ALA A 1 359 ? -25.775 20.413 6.896 1.00 53.71 359 ALA A C 1
ATOM 2612 O O . ALA A 1 359 ? -24.817 21.011 6.393 1.00 54.86 359 ALA A O 1
ATOM 2614 N N . PRO A 1 360 ? -26.546 20.990 7.823 1.00 55.95 360 PRO A N 1
ATOM 2615 C CA . PRO A 1 360 ? -26.219 22.348 8.289 1.00 58.20 360 PRO A CA 1
ATOM 2616 C C . PRO A 1 360 ? -24.833 22.465 8.898 1.00 62.62 360 PRO A C 1
ATOM 2617 O O . PRO A 1 360 ? -24.277 23.570 8.920 1.00 64.29 360 PRO A O 1
ATOM 2621 N N . HIS A 1 361 ? -24.248 21.366 9.376 1.00 65.79 361 HIS A N 1
ATOM 2622 C CA . HIS A 1 361 ? -22.963 21.417 10.058 1.00 69.23 361 HIS A CA 1
ATOM 2623 C C . HIS A 1 361 ? -21.793 20.949 9.199 1.00 70.02 361 HIS A C 1
ATOM 2624 O O . HIS A 1 361 ? -20.642 21.191 9.579 1.00 69.45 361 HIS A O 1
ATOM 2631 N N . LYS A 1 362 ? -22.045 20.300 8.062 1.00 69.98 362 LYS A N 1
ATOM 2632 C CA . LYS A 1 362 ? -20.952 19.836 7.217 1.00 69.07 362 LYS A CA 1
ATOM 2633 C C . LYS A 1 362 ? -21.472 19.479 5.831 1.00 67.22 362 LYS A C 1
ATOM 2634 O O . LYS A 1 362 ? -22.575 18.944 5.691 1.00 67.59 362 LYS A O 1
ATOM 2640 N N . THR A 1 363 ? -20.664 19.782 4.817 1.00 65.53 363 THR A N 1
ATOM 2641 C CA . THR A 1 363 ? -20.911 19.379 3.438 1.00 60.84 363 THR A CA 1
ATOM 2642 C C . THR A 1 363 ? -19.772 18.471 2.999 1.00 59.47 363 THR A C 1
ATOM 2643 O O . THR A 1 363 ? -18.599 18.828 3.152 1.00 61.52 363 THR A O 1
ATOM 2647 N N . LEU A 1 364 ? -20.112 17.304 2.458 1.00 57.77 364 LEU A N 1
ATOM 2648 C CA . LEU A 1 364 ? -19.112 16.304 2.102 1.00 57.30 364 LEU A CA 1
ATOM 2649 C C . LEU A 1 364 ? -19.241 15.921 0.635 1.00 53.51 364 LEU A C 1
ATOM 2650 O O . LEU A 1 364 ? -20.329 15.500 0.206 1.00 51.84 364 LEU A O 1
ATOM 2655 N N . PRO A 1 365 ? -18.184 16.027 -0.168 1.00 51.47 365 PRO A N 1
ATOM 2656 C CA . PRO A 1 365 ? -18.230 15.430 -1.505 1.00 50.29 365 PRO A CA 1
ATOM 2657 C C . PRO A 1 365 ? -18.153 13.916 -1.400 1.00 51.62 365 PRO A C 1
ATOM 2658 O O . PRO A 1 365 ? -17.374 13.369 -0.616 1.00 53.16 365 PRO A O 1
ATOM 2662 N N . VAL A 1 366 ? -18.986 13.244 -2.188 1.00 50.02 366 VAL A N 1
ATOM 2663 C CA . VAL A 1 366 ? -19.140 11.795 -2.143 1.00 51.13 366 VAL A CA 1
ATOM 2664 C C . VAL A 1 366 ? -19.038 11.247 -3.561 1.00 51.68 366 VAL A C 1
ATOM 2665 O O . VAL A 1 366 ? -19.682 11.766 -4.479 1.00 50.32 366 VAL A O 1
ATOM 2669 N N . VAL A 1 367 ? -18.238 10.198 -3.740 1.00 51.98 367 VAL A N 1
ATOM 2670 C CA . VAL A 1 367 ? -18.074 9.551 -5.036 1.00 53.44 367 VAL A CA 1
ATOM 2671 C C . VAL A 1 367 ? -18.986 8.331 -5.111 1.00 53.69 367 VAL A C 1
ATOM 2672 O O . VAL A 1 367 ? -19.002 7.491 -4.200 1.00 53.70 367 VAL A O 1
ATOM 2676 N N . PHE A 1 368 ? -19.768 8.258 -6.186 1.00 52.19 368 PHE A N 1
ATOM 2677 C CA . PHE A 1 368 ? -20.549 7.083 -6.544 1.00 55.48 368 PHE A CA 1
ATOM 2678 C C . PHE A 1 368 ? -19.722 6.273 -7.536 1.00 60.19 368 PHE A C 1
ATOM 2679 O O . PHE A 1 368 ? -19.377 6.773 -8.615 1.00 60.45 368 PHE A O 1
ATOM 2687 N N . ASP A 1 369 ? -19.399 5.035 -7.165 1.00 62.88 369 ASP A N 1
ATOM 2688 C CA . ASP A 1 369 ? -18.464 4.195 -7.899 1.00 67.10 369 ASP A CA 1
ATOM 2689 C C . ASP A 1 369 ? -19.186 3.000 -8.510 1.00 70.59 369 ASP A C 1
ATOM 2690 O O . ASP A 1 369 ? -20.096 2.431 -7.895 1.00 70.95 369 ASP A O 1
ATOM 2695 N N . SER A 1 370 ? -18.770 2.620 -9.717 1.00 74.94 370 SER A N 1
ATOM 2696 C CA . SER A 1 370 ? -19.326 1.453 -10.402 1.00 82.50 370 SER A CA 1
ATOM 2697 C C . SER A 1 370 ? -18.296 0.929 -11.392 1.00 92.08 370 SER A C 1
ATOM 2698 O O . SER A 1 370 ? -18.272 1.334 -12.562 1.00 91.94 370 SER A O 1
ATOM 2701 N N . PRO A 1 371 ? -17.422 0.014 -10.956 1.00 101.26 371 PRO A N 1
ATOM 2702 C CA . PRO A 1 371 ? -16.330 -0.480 -11.824 1.00 108.90 371 PRO A CA 1
ATOM 2703 C C . PRO A 1 371 ? -16.766 -1.598 -12.771 1.00 118.63 371 PRO A C 1
ATOM 2704 O O . PRO A 1 371 ? -16.552 -2.786 -12.530 1.00 128.69 371 PRO A O 1
ATOM 2708 N N . ARG A 1 372 ? -17.392 -1.174 -13.873 1.00 120.09 372 ARG A N 1
ATOM 2709 C CA . ARG A 1 372 ? -17.861 -2.010 -14.994 1.00 121.25 372 ARG A CA 1
ATOM 2710 C C . ARG A 1 372 ? -17.700 -3.523 -14.833 1.00 122.28 372 ARG A C 1
ATOM 2711 O O . ARG A 1 372 ? -18.567 -4.298 -15.235 1.00 121.55 372 ARG A O 1
ATOM 2719 N N . LEU A 1 376 ? -14.915 -5.663 -7.921 1.00 107.88 376 LEU A N 1
ATOM 2720 C CA . LEU A 1 376 ? -13.541 -5.262 -7.647 1.00 111.01 376 LEU A CA 1
ATOM 2721 C C . LEU A 1 376 ? -13.201 -5.443 -6.171 1.00 113.42 376 LEU A C 1
ATOM 2722 O O . LEU A 1 376 ? -13.537 -6.462 -5.567 1.00 111.95 376 LEU A O 1
ATOM 2724 N N . GLN A 1 377 ? -12.532 -4.447 -5.595 1.00 117.12 377 GLN A N 1
ATOM 2725 C CA . GLN A 1 377 ? -12.145 -4.457 -4.192 1.00 121.17 377 GLN A CA 1
ATOM 2726 C C . GLN A 1 377 ? -12.593 -3.151 -3.545 1.00 123.01 377 GLN A C 1
ATOM 2727 O O . GLN A 1 377 ? -13.240 -2.309 -4.175 1.00 123.55 377 GLN A O 1
ATOM 2729 N N . ASP A 1 378 ? -12.246 -2.986 -2.270 1.00 124.63 378 ASP A N 1
ATOM 2730 C CA . ASP A 1 378 ? -12.572 -1.756 -1.559 1.00 123.82 378 ASP A CA 1
ATOM 2731 C C . ASP A 1 378 ? -11.655 -0.633 -2.028 1.00 124.30 378 ASP A C 1
ATOM 2732 O O . ASP A 1 378 ? -10.429 -0.723 -1.898 1.00 129.29 378 ASP A O 1
ATOM 2737 N N . PHE A 1 379 ? -12.249 0.424 -2.575 1.00 115.86 379 PHE A N 1
ATOM 2738 C CA . PHE A 1 379 ? -11.486 1.523 -3.159 1.00 110.63 379 PHE A CA 1
ATOM 2739 C C . PHE A 1 379 ? -11.100 2.526 -2.079 1.00 107.61 379 PHE A C 1
ATOM 2740 O O . PHE A 1 379 ? -11.976 3.012 -1.353 1.00 106.04 379 PHE A O 1
ATOM 2748 N N . PRO A 1 380 ? -9.813 2.859 -1.939 1.00 105.00 380 PRO A N 1
ATOM 2749 C CA . PRO A 1 380 ? -9.424 3.875 -0.952 1.00 101.65 380 PRO A CA 1
ATOM 2750 C C . PRO A 1 380 ? -9.727 5.283 -1.436 1.00 96.43 380 PRO A C 1
ATOM 2751 O O . PRO A 1 380 ? -8.963 5.868 -2.210 1.00 93.19 380 PRO A O 1
ATOM 2755 N N . TYR A 1 381 ? -10.847 5.837 -0.976 1.00 94.24 381 TYR A N 1
ATOM 2756 C CA . TYR A 1 381 ? -11.303 7.146 -1.423 1.00 89.40 381 TYR A CA 1
ATOM 2757 C C . TYR A 1 381 ? -10.704 8.294 -0.623 1.00 88.31 381 TYR A C 1
ATOM 2758 O O . TYR A 1 381 ? -10.547 9.397 -1.161 1.00 85.91 381 TYR A O 1
ATOM 2767 N N . LYS A 1 382 ? -10.361 8.062 0.647 1.00 89.00 382 LYS A N 1
ATOM 2768 C CA . LYS A 1 382 ? -9.854 9.134 1.495 1.00 88.90 382 LYS A CA 1
ATOM 2769 C C . LYS A 1 382 ? -8.447 9.572 1.110 1.00 92.65 382 LYS A C 1
ATOM 2770 O O . LYS A 1 382 ? -8.013 10.651 1.528 1.00 95.48 382 LYS A O 1
ATOM 2772 N N . ARG A 1 383 ? -7.729 8.773 0.327 1.00 93.02 383 ARG A N 1
ATOM 2773 C CA . ARG A 1 383 ? -6.371 9.098 -0.091 1.00 94.89 383 ARG A CA 1
ATOM 2774 C C . ARG A 1 383 ? -6.258 9.431 -1.568 1.00 92.43 383 ARG A C 1
ATOM 2775 O O . ARG A 1 383 ? -5.482 10.316 -1.938 1.00 94.27 383 ARG A O 1
ATOM 2783 N N . ILE A 1 384 ? -7.011 8.742 -2.427 1.00 87.46 384 ILE A N 1
ATOM 2784 C CA . ILE A 1 384 ? -6.953 9.032 -3.855 1.00 83.87 384 ILE A CA 1
ATOM 2785 C C . ILE A 1 384 ? -7.670 10.341 -4.163 1.00 79.86 384 ILE A C 1
ATOM 2786 O O . ILE A 1 384 ? -7.176 11.168 -4.940 1.00 80.54 384 ILE A O 1
ATOM 2791 N N . LEU A 1 385 ? -8.833 10.562 -3.550 1.00 75.92 385 LEU A N 1
ATOM 2792 C CA . LEU A 1 385 ? -9.630 11.758 -3.796 1.00 72.46 385 LEU A CA 1
ATOM 2793 C C . LEU A 1 385 ? -9.398 12.847 -2.755 1.00 71.35 385 LEU A C 1
ATOM 2794 O O . LEU A 1 385 ? -9.115 13.994 -3.112 1.00 69.78 385 LEU A O 1
ATOM 2799 N N . GLY A 1 386 ? -9.514 12.516 -1.472 1.00 72.18 386 GLY A N 1
ATOM 2800 C CA . GLY A 1 386 ? -9.309 13.485 -0.423 1.00 75.46 386 GLY A CA 1
ATOM 2801 C C . GLY A 1 386 ? -9.829 13.016 0.920 1.00 78.98 386 GLY A C 1
ATOM 2802 O O . GLY A 1 386 ? -10.705 12.149 1.005 1.00 77.83 386 GLY A O 1
ATOM 2803 N N . PRO A 1 387 ? -9.293 13.588 2.003 1.00 84.82 387 PRO A N 1
ATOM 2804 C CA . PRO A 1 387 ? -9.729 13.160 3.344 1.00 88.42 387 PRO A CA 1
ATOM 2805 C C . PRO A 1 387 ? -11.215 13.356 3.586 1.00 94.04 387 PRO A C 1
ATOM 2806 O O . PRO A 1 387 ? -11.858 12.495 4.200 1.00 94.74 387 PRO A O 1
ATOM 2810 N N . ASP A 1 388 ? -11.780 14.469 3.121 1.00 101.77 388 ASP A N 1
ATOM 2811 C CA . ASP A 1 388 ? -13.208 14.742 3.288 1.00 105.71 388 ASP A CA 1
ATOM 2812 C C . ASP A 1 388 ? -13.968 14.260 2.051 1.00 99.40 388 ASP A C 1
ATOM 2813 O O . ASP A 1 388 ? -14.529 15.036 1.279 1.00 100.48 388 ASP A O 1
ATOM 2818 N N . PHE A 1 389 ? -13.972 12.940 1.870 1.00 90.51 389 PHE A N 1
ATOM 2819 C CA . PHE A 1 389 ? -14.678 12.311 0.763 1.00 79.95 389 PHE A CA 1
ATOM 2820 C C . PHE A 1 389 ? -15.459 11.103 1.261 1.00 73.26 389 PHE A C 1
ATOM 2821 O O . PHE A 1 389 ? -14.987 10.360 2.126 1.00 72.31 389 PHE A O 1
ATOM 2829 N N . GLY A 1 390 ? -16.664 10.923 0.716 1.00 67.70 390 GLY A N 1
ATOM 2830 C CA . GLY A 1 390 ? -17.496 9.777 1.002 1.00 63.78 390 GLY A CA 1
ATOM 2831 C C . GLY A 1 390 ? -17.548 8.831 -0.190 1.00 61.60 390 GLY A C 1
ATOM 2832 O O . GLY A 1 390 ? -17.113 9.153 -1.291 1.00 62.54 390 GLY A O 1
ATOM 2833 N N . TYR A 1 391 ? -18.136 7.659 0.042 1.00 59.35 391 TYR A N 1
ATOM 2834 C CA . TYR A 1 391 ? -18.131 6.593 -0.953 1.00 60.56 391 TYR A CA 1
ATOM 2835 C C . TYR A 1 391 ? -19.476 5.884 -0.972 1.00 61.60 391 TYR A C 1
ATOM 2836 O O . TYR A 1 391 ? -20.028 5.566 0.086 1.00 65.69 391 TYR A O 1
ATOM 2845 N N . VAL A 1 392 ? -19.999 5.639 -2.175 1.00 57.98 392 VAL A N 1
ATOM 2846 C CA . VAL A 1 392 ? -21.228 4.874 -2.371 1.00 57.79 392 VAL A CA 1
ATOM 2847 C C . VAL A 1 392 ? -21.029 3.942 -3.554 1.00 60.29 392 VAL A C 1
ATOM 2848 O O . VAL A 1 392 ? -20.361 4.297 -4.531 1.00 58.40 392 VAL A O 1
ATOM 2852 N N . THR A 1 393 ? -21.590 2.739 -3.455 1.00 64.17 393 THR A N 1
ATOM 2853 C CA . THR A 1 393 ? -21.559 1.785 -4.553 1.00 68.01 393 THR A CA 1
ATOM 2854 C C . THR A 1 393 ? -22.818 0.933 -4.493 1.00 71.53 393 THR A C 1
ATOM 2855 O O . THR A 1 393 ? -23.505 0.876 -3.470 1.00 68.72 393 THR A O 1
ATOM 2859 N N . ARG A 1 394 ? -23.113 0.269 -5.608 1.00 77.50 394 ARG A N 1
ATOM 2860 C CA . ARG A 1 394 ? -24.297 -0.579 -5.709 1.00 80.98 394 ARG A CA 1
ATOM 2861 C C . ARG A 1 394 ? -23.968 -1.776 -6.587 1.00 88.31 394 ARG A C 1
ATOM 2862 O O . ARG A 1 394 ? -23.624 -1.608 -7.760 1.00 88.06 394 ARG A O 1
ATOM 2870 N N . GLU A 1 395 ? -24.074 -2.980 -6.020 1.00 96.68 395 GLU A N 1
ATOM 2871 C CA . GLU A 1 395 ? -23.840 -4.180 -6.810 1.00 104.71 395 GLU A CA 1
ATOM 2872 C C . GLU A 1 395 ? -25.079 -4.511 -7.640 1.00 106.93 395 GLU A C 1
ATOM 2873 O O . GLU A 1 395 ? -26.206 -4.355 -7.162 1.00 109.60 395 GLU A O 1
ATOM 2879 N N . PRO A 1 396 ? -24.900 -4.960 -8.882 1.00 107.98 396 PRO A N 1
ATOM 2880 C CA . PRO A 1 396 ? -26.056 -5.306 -9.716 1.00 108.78 396 PRO A CA 1
ATOM 2881 C C . PRO A 1 396 ? -26.828 -6.486 -9.143 1.00 111.40 396 PRO A C 1
ATOM 2882 O O . PRO A 1 396 ? -26.325 -7.262 -8.328 1.00 114.36 396 PRO A O 1
ATOM 2886 N N . ARG A 1 397 ? -28.076 -6.613 -9.591 1.00 111.07 397 ARG A N 1
ATOM 2887 C CA . ARG A 1 397 ? -28.981 -7.653 -9.122 1.00 115.69 397 ARG A CA 1
ATOM 2888 C C . ARG A 1 397 ? -28.912 -8.921 -9.967 1.00 121.69 397 ARG A C 1
ATOM 2889 O O . ARG A 1 397 ? -29.867 -9.706 -9.970 1.00 123.35 397 ARG A O 1
ATOM 2897 N N . ASP A 1 398 ? -27.811 -9.137 -10.680 1.00 126.62 398 ASP A N 1
ATOM 2898 C CA . ASP A 1 398 ? -27.653 -10.331 -11.500 1.00 131.95 398 ASP A CA 1
ATOM 2899 C C . ASP A 1 398 ? -26.408 -11.114 -11.093 1.00 133.87 398 ASP A C 1
ATOM 2900 O O . ASP A 1 398 ? -25.438 -10.543 -10.594 1.00 132.91 398 ASP A O 1
ATOM 2905 N N . LEU A 1 404 ? -24.353 0.007 -14.269 1.00 89.68 404 LEU A N 1
ATOM 2906 C CA . LEU A 1 404 ? -24.246 1.001 -15.331 1.00 88.31 404 LEU A CA 1
ATOM 2907 C C . LEU A 1 404 ? -23.027 0.743 -16.214 1.00 86.90 404 LEU A C 1
ATOM 2908 O O . LEU A 1 404 ? -21.968 0.347 -15.728 1.00 91.11 404 LEU A O 1
ATOM 2913 N N . ASP A 1 405 ? -23.193 0.962 -17.520 1.00 84.26 405 ASP A N 1
ATOM 2914 C CA . ASP A 1 405 ? -22.076 0.793 -18.445 1.00 79.13 405 ASP A CA 1
ATOM 2915 C C . ASP A 1 405 ? -21.020 1.870 -18.232 1.00 74.90 405 ASP A C 1
ATOM 2916 O O . ASP A 1 405 ? -19.818 1.579 -18.237 1.00 74.56 405 ASP A O 1
ATOM 2921 N N . SER A 1 406 ? -21.449 3.115 -18.043 1.00 71.03 406 SER A N 1
ATOM 2922 C CA . SER A 1 406 ? -20.532 4.227 -17.846 1.00 65.87 406 SER A CA 1
ATOM 2923 C C . SER A 1 406 ? -21.306 5.399 -17.264 1.00 60.25 406 SER A C 1
ATOM 2924 O O . SER A 1 406 ? -22.491 5.580 -17.554 1.00 58.30 406 SER A O 1
ATOM 2927 N N . PHE A 1 407 ? -20.624 6.190 -16.433 1.00 57.10 407 PHE A N 1
ATOM 2928 C CA . PHE A 1 407 ? -21.250 7.397 -15.909 1.00 53.76 407 PHE A CA 1
ATOM 2929 C C . PHE A 1 407 ? -21.376 8.490 -16.959 1.00 49.55 407 PHE A C 1
ATOM 2930 O O . PHE A 1 407 ? -21.980 9.530 -16.676 1.00 47.64 407 PHE A O 1
ATOM 2938 N N . GLY A 1 408 ? -20.823 8.283 -18.156 1.00 47.62 408 GLY A N 1
ATOM 2939 C CA . GLY A 1 408 ? -21.158 9.136 -19.280 1.00 46.08 408 GLY A CA 1
ATOM 2940 C C . GLY A 1 408 ? -22.612 9.032 -19.683 1.00 46.26 408 GLY A C 1
ATOM 2941 O O . GLY A 1 408 ? -23.115 9.905 -20.399 1.00 46.24 408 GLY A O 1
ATOM 2942 N N . ASN A 1 409 ? -23.298 7.977 -19.243 1.00 45.91 409 ASN A N 1
ATOM 2943 C CA . ASN A 1 409 ? -24.738 7.851 -19.412 1.00 45.08 409 ASN A CA 1
ATOM 2944 C C . ASN A 1 409 ? -25.524 8.707 -18.427 1.00 44.35 409 ASN A C 1
ATOM 2945 O O . ASN A 1 409 ? -26.758 8.713 -18.487 1.00 45.39 409 ASN A O 1
ATOM 2950 N N . LEU A 1 410 ? -24.848 9.426 -17.531 1.00 42.28 410 LEU A N 1
ATOM 2951 C CA . LEU A 1 410 ? -25.506 10.210 -16.492 1.00 44.31 410 LEU A CA 1
ATOM 2952 C C . LEU A 1 410 ? -24.961 11.629 -16.505 1.00 48.80 410 LEU A C 1
ATOM 2953 O O . LEU A 1 410 ? -23.750 11.832 -16.371 1.00 50.89 410 LEU A O 1
ATOM 2958 N N . GLU A 1 411 ? -25.853 12.602 -16.658 1.00 49.00 411 GLU A N 1
ATOM 2959 C CA . GLU A 1 411 ? -25.533 14.014 -16.487 1.00 49.07 411 GLU A CA 1
ATOM 2960 C C . GLU A 1 411 ? -26.568 14.625 -15.552 1.00 39.02 411 GLU A C 1
ATOM 2961 O O . GLU A 1 411 ? -27.443 13.933 -15.032 1.00 38.02 411 GLU A O 1
ATOM 2967 N N . VAL A 1 412 ? -26.482 15.933 -15.335 1.00 32.32 412 VAL A N 1
ATOM 2968 C CA . VAL A 1 412 ? -27.483 16.631 -14.535 1.00 31.20 412 VAL A CA 1
ATOM 2969 C C . VAL A 1 412 ? -27.596 18.060 -15.046 1.00 30.51 412 VAL A C 1
ATOM 2970 O O . VAL A 1 412 ? -26.603 18.668 -15.458 1.00 30.60 412 VAL A O 1
ATOM 2974 N N . SER A 1 413 ? -28.820 18.586 -15.034 1.00 29.38 413 SER A N 1
ATOM 2975 C CA . SER A 1 413 ? -29.146 19.909 -15.539 1.00 30.40 413 SER A CA 1
ATOM 2976 C C . SER A 1 413 ? -28.952 20.969 -14.464 1.00 31.90 413 SER A C 1
ATOM 2977 O O . SER A 1 413 ? -28.863 20.657 -13.271 1.00 33.24 413 SER A O 1
ATOM 2980 N N . PRO A 1 414 ? -28.872 22.238 -14.857 1.00 31.87 414 PRO A N 1
ATOM 2981 C CA . PRO A 1 414 ? -28.959 23.329 -13.881 1.00 31.25 414 PRO A CA 1
ATOM 2982 C C . PRO A 1 414 ? -30.354 23.399 -13.283 1.00 32.13 414 PRO A C 1
ATOM 2983 O O . PRO A 1 414 ? -31.263 22.690 -13.741 1.00 32.33 414 PRO A O 1
ATOM 2987 N N . PRO A 1 415 ? -30.566 24.227 -12.257 1.00 33.66 415 PRO A N 1
ATOM 2988 C CA . PRO A 1 415 ? -31.920 24.384 -11.708 1.00 32.74 415 PRO A CA 1
ATOM 2989 C C . PRO A 1 415 ? -32.887 24.872 -12.777 1.00 31.92 415 PRO A C 1
ATOM 2990 O O . PRO A 1 415 ? -32.569 25.768 -13.561 1.00 31.51 415 PRO A O 1
ATOM 2994 N N . VAL A 1 416 ? -34.081 24.273 -12.807 1.00 31.10 416 VAL A N 1
ATOM 2995 C CA . VAL A 1 416 ? -35.058 24.554 -13.855 1.00 31.87 416 VAL A CA 1
ATOM 2996 C C . VAL A 1 416 ? -36.460 24.600 -13.261 1.00 34.53 416 VAL A C 1
ATOM 2997 O O . VAL A 1 416 ? -36.688 24.244 -12.107 1.00 34.58 416 VAL A O 1
ATOM 3001 N N . VAL A 1 417 ? -37.400 25.083 -14.069 1.00 36.07 417 VAL A N 1
ATOM 3002 C CA . VAL A 1 417 ? -38.824 25.047 -13.756 1.00 37.63 417 VAL A CA 1
ATOM 3003 C C . VAL A 1 417 ? -39.549 24.536 -14.991 1.00 37.44 417 VAL A C 1
ATOM 3004 O O . VAL A 1 417 ? -39.379 25.085 -16.085 1.00 38.05 417 VAL A O 1
ATOM 3008 N N . ALA A 1 418 ? -40.357 23.491 -14.822 1.00 38.67 418 ALA A N 1
ATOM 3009 C CA . ALA A 1 418 ? -41.036 22.881 -15.956 1.00 41.76 418 ALA A CA 1
ATOM 3010 C C . ALA A 1 418 ? -42.373 22.316 -15.507 1.00 46.04 418 ALA A C 1
ATOM 3011 O O . ALA A 1 418 ? -42.464 21.683 -14.452 1.00 47.46 418 ALA A O 1
ATOM 3013 N N . ASN A 1 419 ? -43.408 22.564 -16.314 1.00 49.27 419 ASN A N 1
ATOM 3014 C CA . ASN A 1 419 ? -44.753 22.043 -16.065 1.00 53.71 419 ASN A CA 1
ATOM 3015 C C . ASN A 1 419 ? -45.245 22.429 -14.673 1.00 56.87 419 ASN A C 1
ATOM 3016 O O . ASN A 1 419 ? -45.843 21.623 -13.957 1.00 56.77 419 ASN A O 1
ATOM 3018 N N . GLY A 1 420 ? -44.984 23.676 -14.283 1.00 60.41 420 GLY A N 1
ATOM 3019 C CA . GLY A 1 420 ? -45.384 24.171 -12.987 1.00 65.65 420 GLY A CA 1
ATOM 3020 C C . GLY A 1 420 ? -44.547 23.689 -11.823 1.00 65.54 420 GLY A C 1
ATOM 3021 O O . GLY A 1 420 ? -44.649 24.265 -10.732 1.00 69.52 420 GLY A O 1
ATOM 3022 N N . LYS A 1 421 ? -43.725 22.659 -12.007 1.00 63.94 421 LYS A N 1
ATOM 3023 C CA . LYS A 1 421 ? -42.916 22.109 -10.929 1.00 60.93 421 LYS A CA 1
ATOM 3024 C C . LYS A 1 421 ? -41.516 22.708 -10.954 1.00 56.02 421 LYS A C 1
ATOM 3025 O O . LYS A 1 421 ? -40.914 22.873 -12.020 1.00 57.05 421 LYS A O 1
ATOM 3031 N N . GLU A 1 422 ? -41.004 23.028 -9.768 1.00 49.43 422 GLU A N 1
ATOM 3032 C CA . GLU A 1 422 ? -39.670 23.589 -9.620 1.00 47.54 422 GLU A CA 1
ATOM 3033 C C . GLU A 1 422 ? -38.671 22.481 -9.312 1.00 43.95 422 GLU A C 1
ATOM 3034 O O . GLU A 1 422 ? -38.961 21.564 -8.539 1.00 45.51 422 GLU A O 1
ATOM 3040 N N . TYR A 1 423 ? -37.495 22.567 -9.931 1.00 38.75 423 TYR A N 1
ATOM 3041 C CA . TYR A 1 423 ? -36.392 21.637 -9.709 1.00 35.22 423 TYR A CA 1
ATOM 3042 C C . TYR A 1 423 ? -35.188 22.497 -9.351 1.00 35.15 423 TYR A C 1
ATOM 3043 O O . TYR A 1 423 ? -34.377 22.852 -10.221 1.00 35.15 423 TYR A O 1
ATOM 3052 N N . PRO A 1 424 ? -35.072 22.894 -8.078 1.00 32.98 424 PRO A N 1
ATOM 3053 C CA . PRO A 1 424 ? -34.000 23.823 -7.688 1.00 32.34 424 PRO A CA 1
ATOM 3054 C C . PRO A 1 424 ? -32.617 23.199 -7.692 1.00 30.99 424 PRO A C 1
ATOM 3055 O O . PRO A 1 424 ? -31.627 23.938 -7.660 1.00 31.75 424 PRO A O 1
ATOM 3059 N N . LEU A 1 425 ? -32.514 21.870 -7.715 1.00 29.98 425 LEU A N 1
ATOM 3060 C CA . LEU A 1 425 ? -31.229 21.191 -7.826 1.00 31.03 425 LEU A CA 1
ATOM 3061 C C . LEU A 1 425 ? -31.037 20.573 -9.207 1.00 31.80 425 LEU A C 1
ATOM 3062 O O . LEU A 1 425 ? -30.154 19.729 -9.393 1.00 32.26 425 LEU A O 1
ATOM 3067 N N . GLY A 1 426 ? -31.846 20.982 -10.178 1.00 30.77 426 GLY A N 1
ATOM 3068 C CA . GLY A 1 426 ? -31.777 20.419 -11.508 1.00 31.29 426 GLY A CA 1
ATOM 3069 C C . GLY A 1 426 ? -32.411 19.044 -11.576 1.00 32.73 426 GLY A C 1
ATOM 3070 O O . GLY A 1 426 ? -33.020 18.547 -10.623 1.00 33.41 426 GLY A O 1
ATOM 3071 N N . ARG A 1 427 ? -32.256 18.418 -12.741 1.00 32.06 427 ARG A N 1
ATOM 3072 C CA . ARG A 1 427 ? -32.784 17.083 -12.984 1.00 31.82 427 ARG A CA 1
ATOM 3073 C C . ARG A 1 427 ? -31.689 16.214 -13.582 1.00 33.93 427 ARG A C 1
ATOM 3074 O O . ARG A 1 427 ? -30.968 16.650 -14.486 1.00 33.70 427 ARG A O 1
ATOM 3082 N N . ILE A 1 428 ? -31.565 14.990 -13.072 1.00 34.99 428 ILE A N 1
ATOM 3083 C CA . ILE A 1 428 ? -30.604 14.045 -13.623 1.00 34.25 428 ILE A CA 1
ATOM 3084 C C . ILE A 1 428 ? -31.052 13.620 -15.016 1.00 32.54 428 ILE A C 1
ATOM 3085 O O . ILE A 1 428 ? -32.250 13.466 -15.286 1.00 31.19 428 ILE A O 1
ATOM 3090 N N . LEU A 1 429 ? -30.089 13.449 -15.916 1.00 32.51 429 LEU A N 1
ATOM 3091 C CA . LEU A 1 429 ? -30.334 13.048 -17.294 1.00 31.39 429 LEU A CA 1
ATOM 3092 C C . LEU A 1 429 ? -29.713 11.676 -17.499 1.00 31.99 429 LEU A C 1
ATOM 3093 O O . LEU A 1 429 ? -28.504 11.504 -17.298 1.00 32.78 429 LEU A O 1
ATOM 3098 N N . ILE A 1 430 ? -30.537 10.709 -17.896 1.00 32.71 430 ILE A N 1
ATOM 3099 C CA . ILE A 1 430 ? -30.129 9.315 -18.038 1.00 35.73 430 ILE A CA 1
ATOM 3100 C C . ILE A 1 430 ? -30.226 8.931 -19.508 1.00 38.15 430 ILE A C 1
ATOM 3101 O O . ILE A 1 430 ? -31.319 8.934 -20.087 1.00 38.58 430 ILE A O 1
ATOM 3106 N N . GLY A 1 431 ? -29.088 8.594 -20.109 1.00 41.28 431 GLY A N 1
ATOM 3107 C CA . GLY A 1 431 ? -29.090 8.094 -21.469 1.00 43.78 431 GLY A CA 1
ATOM 3108 C C . GLY A 1 431 ? -29.190 6.584 -21.514 1.00 47.44 431 GLY A C 1
ATOM 3109 O O . GLY A 1 431 ? -28.182 5.885 -21.368 1.00 52.50 431 GLY A O 1
ATOM 3110 N N . GLY A 1 432 ? -30.402 6.067 -21.717 1.00 47.87 432 GLY A N 1
ATOM 3111 C CA . GLY A 1 432 ? -30.646 4.643 -21.719 1.00 51.87 432 GLY A CA 1
ATOM 3112 C C . GLY A 1 432 ? -30.716 4.061 -23.120 1.00 53.27 432 GLY A C 1
ATOM 3113 O O . GLY A 1 432 ? -30.384 4.703 -24.118 1.00 52.80 432 GLY A O 1
ATOM 3114 N N . ASN A 1 433 ? -31.161 2.812 -23.182 1.00 56.93 433 ASN A N 1
ATOM 3115 C CA . ASN A 1 433 ? -31.328 2.100 -24.439 1.00 60.51 433 ASN A CA 1
ATOM 3116 C C . ASN A 1 433 ? -32.792 2.097 -24.861 1.00 54.68 433 ASN A C 1
ATOM 3117 O O . ASN A 1 433 ? -33.702 2.245 -24.043 1.00 51.66 433 ASN A O 1
ATOM 3122 N N . LEU A 1 434 ? -33.004 1.929 -26.164 1.00 53.02 434 LEU A N 1
ATOM 3123 C CA . LEU A 1 434 ? -34.352 1.918 -26.705 1.00 50.60 434 LEU A CA 1
ATOM 3124 C C . LEU A 1 434 ? -35.132 0.719 -26.166 1.00 51.65 434 LEU A C 1
ATOM 3125 O O . LEU A 1 434 ? -34.552 -0.332 -25.877 1.00 52.51 434 LEU A O 1
ATOM 3130 N N . PRO A 1 435 ? -36.447 0.856 -26.008 1.00 52.59 435 PRO A N 1
ATOM 3131 C CA . PRO A 1 435 ? -37.258 -0.288 -25.581 1.00 54.11 435 PRO A CA 1
ATOM 3132 C C . PRO A 1 435 ? -37.181 -1.418 -26.596 1.00 55.71 435 PRO A C 1
ATOM 3133 O O . PRO A 1 435 ? -37.221 -1.196 -27.808 1.00 56.14 435 PRO A O 1
ATOM 3137 N N . GLY A 1 436 ? -37.066 -2.642 -26.085 1.00 58.51 436 GLY A N 1
ATOM 3138 C CA . GLY A 1 436 ? -36.909 -3.811 -26.920 1.00 61.30 436 GLY A CA 1
ATOM 3139 C C . GLY A 1 436 ? -35.476 -4.194 -27.216 1.00 63.09 436 GLY A C 1
ATOM 3140 O O . GLY A 1 436 ? -35.246 -5.256 -27.809 1.00 65.86 436 GLY A O 1
ATOM 3141 N N . SER A 1 437 ? -34.508 -3.368 -26.829 1.00 62.82 437 SER A N 1
ATOM 3142 C CA . SER A 1 437 ? -33.108 -3.691 -27.048 1.00 67.18 437 SER A CA 1
ATOM 3143 C C . SER A 1 437 ? -32.640 -4.731 -26.038 1.00 72.62 437 SER A C 1
ATOM 3144 O O . SER A 1 437 ? -33.116 -4.785 -24.900 1.00 74.49 437 SER A O 1
ATOM 3147 N N . SER A 1 438 ? -31.691 -5.563 -26.467 1.00 77.08 438 SER A N 1
ATOM 3148 C CA . SER A 1 438 ? -31.181 -6.627 -25.612 1.00 83.64 438 SER A CA 1
ATOM 3149 C C . SER A 1 438 ? -30.222 -6.117 -24.545 1.00 88.55 438 SER A C 1
ATOM 3150 O O . SER A 1 438 ? -30.054 -6.780 -23.516 1.00 91.83 438 SER A O 1
ATOM 3153 N N . GLY A 1 439 ? -29.594 -4.963 -24.763 1.00 91.89 439 GLY A N 1
ATOM 3154 C CA . GLY A 1 439 ? -28.622 -4.431 -23.837 1.00 88.88 439 GLY A CA 1
ATOM 3155 C C . GLY A 1 439 ? -29.186 -3.362 -22.917 1.00 86.10 439 GLY A C 1
ATOM 3156 O O . GLY A 1 439 ? -30.195 -2.724 -23.208 1.00 86.71 439 GLY A O 1
ATOM 3157 N N . ARG A 1 440 ? -28.507 -3.182 -21.786 1.00 82.61 440 ARG A N 1
ATOM 3158 C CA . ARG A 1 440 ? -28.844 -2.158 -20.807 1.00 79.03 440 ARG A CA 1
ATOM 3159 C C . ARG A 1 440 ? -27.615 -1.306 -20.535 1.00 74.25 440 ARG A C 1
ATOM 3160 O O . ARG A 1 440 ? -26.515 -1.838 -20.349 1.00 75.19 440 ARG A O 1
ATOM 3168 N N . ARG A 1 441 ? -27.804 0.012 -20.519 1.00 68.78 441 ARG A N 1
ATOM 3169 C CA . ARG A 1 441 ? -26.717 0.937 -20.226 1.00 62.56 441 ARG A CA 1
ATOM 3170 C C . ARG A 1 441 ? -26.652 1.295 -18.748 1.00 58.78 441 ARG A C 1
ATOM 3171 O O . ARG A 1 441 ? -25.558 1.413 -18.188 1.00 59.14 441 ARG A O 1
ATOM 3179 N N . VAL A 1 442 ? -27.805 1.476 -18.107 1.00 55.36 442 VAL A N 1
ATOM 3180 C CA . VAL A 1 442 ? -27.888 1.796 -16.686 1.00 54.93 442 VAL A CA 1
ATOM 3181 C C . VAL A 1 442 ? -28.698 0.700 -16.008 1.00 56.16 442 VAL A C 1
ATOM 3182 O O . VAL A 1 442 ? -29.885 0.522 -16.309 1.00 57.43 442 VAL A O 1
ATOM 3186 N N . THR A 1 443 ? -28.058 -0.032 -15.100 1.00 56.80 443 THR A N 1
ATOM 3187 C CA . THR A 1 443 ? -28.721 -1.123 -14.401 1.00 59.40 443 THR A CA 1
ATOM 3188 C C . THR A 1 443 ? -29.888 -0.602 -13.563 1.00 59.34 443 THR A C 1
ATOM 3189 O O . THR A 1 443 ? -29.989 0.588 -13.254 1.00 59.02 443 THR A O 1
ATOM 3193 N N . GLN A 1 444 ? -30.782 -1.524 -13.196 1.00 59.74 444 GLN A N 1
ATOM 3194 C CA . GLN A 1 444 ? -31.967 -1.144 -12.433 1.00 60.44 444 GLN A CA 1
ATOM 3195 C C . GLN A 1 444 ? -31.607 -0.621 -11.048 1.00 59.17 444 GLN A C 1
ATOM 3196 O O . GLN A 1 444 ? -32.296 0.262 -10.525 1.00 58.39 444 GLN A O 1
ATOM 3202 N N . VAL A 1 445 ? -30.537 -1.140 -10.442 1.00 59.25 445 VAL A N 1
ATOM 3203 C CA . VAL A 1 445 ? -30.169 -0.707 -9.097 1.00 58.98 445 VAL A CA 1
ATOM 3204 C C . VAL A 1 445 ? -29.723 0.752 -9.104 1.00 56.19 445 VAL A C 1
ATOM 3205 O O . VAL A 1 445 ? -30.040 1.518 -8.185 1.00 53.34 445 VAL A O 1
ATOM 3209 N N . VAL A 1 446 ? -29.017 1.174 -10.157 1.00 55.94 446 VAL A N 1
ATOM 3210 C CA . VAL A 1 446 ? -28.561 2.558 -10.233 1.00 51.63 446 VAL A CA 1
ATOM 3211 C C . VAL A 1 446 ? -29.736 3.497 -10.473 1.00 50.22 446 VAL A C 1
ATOM 3212 O O . VAL A 1 446 ? -29.813 4.581 -9.882 1.00 49.72 446 VAL A O 1
ATOM 3216 N N . ARG A 1 447 ? -30.666 3.102 -11.347 1.00 49.95 447 ARG A N 1
ATOM 3217 C CA . ARG A 1 447 ? -31.869 3.903 -11.553 1.00 50.23 447 ARG A CA 1
ATOM 3218 C C . ARG A 1 447 ? -32.670 4.028 -10.263 1.00 52.22 447 ARG A C 1
ATOM 3219 O O . ARG A 1 447 ? -33.181 5.109 -9.941 1.00 50.04 447 ARG A O 1
ATOM 3227 N N . ASP A 1 448 ? -32.783 2.930 -9.508 1.00 56.02 448 ASP A N 1
ATOM 3228 C CA . ASP A 1 448 ? -33.495 2.973 -8.236 1.00 58.28 448 ASP A CA 1
ATOM 3229 C C . ASP A 1 448 ? -32.807 3.907 -7.250 1.00 55.26 448 ASP A C 1
ATOM 3230 O O . ASP A 1 448 ? -33.470 4.686 -6.561 1.00 54.89 448 ASP A O 1
ATOM 3235 N N . PHE A 1 449 ? -31.475 3.843 -7.172 1.00 52.58 449 PHE A N 1
ATOM 3236 C CA . PHE A 1 449 ? -30.728 4.745 -6.298 1.00 51.21 449 PHE A CA 1
ATOM 3237 C C . PHE A 1 449 ? -30.973 6.205 -6.673 1.00 49.52 449 PHE A C 1
ATOM 3238 O O . PHE A 1 449 ? -31.298 7.041 -5.813 1.00 49.13 449 PHE A O 1
ATOM 3246 N N . LEU A 1 450 ? -30.834 6.523 -7.964 1.00 48.19 450 LEU A N 1
ATOM 3247 C CA . LEU A 1 450 ? -31.004 7.898 -8.422 1.00 47.86 450 LEU A CA 1
ATOM 3248 C C . LEU A 1 450 ? -32.410 8.409 -8.138 1.00 49.28 450 LEU A C 1
ATOM 3249 O O . LEU A 1 450 ? -32.584 9.552 -7.699 1.00 49.55 450 LEU A O 1
ATOM 3254 N N . HIS A 1 451 ? -33.429 7.580 -8.381 1.00 49.24 451 HIS A N 1
ATOM 3255 C CA . HIS A 1 451 ? -34.793 8.014 -8.097 1.00 49.32 451 HIS A CA 1
ATOM 3256 C C . HIS A 1 451 ? -35.052 8.112 -6.599 1.00 46.57 451 HIS A C 1
ATOM 3257 O O . HIS A 1 451 ? -35.857 8.944 -6.165 1.00 46.98 451 HIS A O 1
ATOM 3264 N N . ALA A 1 452 ? -34.382 7.281 -5.796 1.00 43.98 452 ALA A N 1
ATOM 3265 C CA . ALA A 1 452 ? -34.585 7.311 -4.354 1.00 44.15 452 ALA A CA 1
ATOM 3266 C C . ALA A 1 452 ? -33.917 8.507 -3.695 1.00 44.97 452 ALA A C 1
ATOM 3267 O O . ALA A 1 452 ? -34.314 8.885 -2.587 1.00 46.39 452 ALA A O 1
ATOM 3269 N N . GLN A 1 453 ? -32.907 9.104 -4.336 1.00 43.64 453 GLN A N 1
ATOM 3270 C CA . GLN A 1 453 ? -32.399 10.376 -3.825 1.00 41.75 453 GLN A CA 1
ATOM 3271 C C . GLN A 1 453 ? -33.472 11.460 -3.886 1.00 40.96 453 GLN A C 1
ATOM 3272 O O . GLN A 1 453 ? -33.490 12.365 -3.042 1.00 39.93 453 GLN A O 1
ATOM 3278 N N . LYS A 1 454 ? -34.339 11.405 -4.899 1.00 42.40 454 LYS A N 1
ATOM 3279 C CA . LYS A 1 454 ? -35.630 12.090 -4.945 1.00 44.91 454 LYS A CA 1
ATOM 3280 C C . LYS A 1 454 ? -35.541 13.598 -5.167 1.00 40.97 454 LYS A C 1
ATOM 3281 O O . LYS A 1 454 ? -36.555 14.239 -5.455 1.00 42.43 454 LYS A O 1
ATOM 3287 N N . VAL A 1 455 ? -34.340 14.177 -5.113 1.00 37.31 455 VAL A N 1
ATOM 3288 C CA . VAL A 1 455 ? -34.208 15.629 -5.202 1.00 34.44 455 VAL A CA 1
ATOM 3289 C C . VAL A 1 455 ? -33.801 16.100 -6.591 1.00 31.27 455 VAL A C 1
ATOM 3290 O O . VAL A 1 455 ? -33.724 17.314 -6.826 1.00 30.97 455 VAL A O 1
ATOM 3294 N N . GLN A 1 456 ? -33.543 15.184 -7.521 1.00 30.55 456 GLN A N 1
ATOM 3295 C CA . GLN A 1 456 ? -33.185 15.532 -8.898 1.00 33.73 456 GLN A CA 1
ATOM 3296 C C . GLN A 1 456 ? -33.894 14.571 -9.843 1.00 35.96 456 GLN A C 1
ATOM 3297 O O . GLN A 1 456 ? -33.267 13.703 -10.461 1.00 36.44 456 GLN A O 1
ATOM 3303 N N . PRO A 1 457 ? -35.215 14.702 -9.973 1.00 36.26 457 PRO A N 1
ATOM 3304 C CA . PRO A 1 457 ? -36.017 13.707 -10.715 1.00 35.99 457 PRO A CA 1
ATOM 3305 C C . PRO A 1 457 ? -35.482 13.480 -12.118 1.00 36.30 457 PRO A C 1
ATOM 3306 O O . PRO A 1 457 ? -35.361 14.425 -12.911 1.00 33.66 457 PRO A O 1
ATOM 3310 N N . PRO A 1 458 ? -35.162 12.234 -12.460 1.00 37.48 458 PRO A N 1
ATOM 3311 C CA . PRO A 1 458 ? -34.415 11.965 -13.695 1.00 36.83 458 PRO A CA 1
ATOM 3312 C C . PRO A 1 458 ? -35.258 12.104 -14.955 1.00 35.05 458 PRO A C 1
ATOM 3313 O O . PRO A 1 458 ? -36.485 11.983 -14.948 1.00 33.00 458 PRO A O 1
ATOM 3317 N N . VAL A 1 459 ? -34.553 12.354 -16.059 1.00 34.86 459 VAL A N 1
ATOM 3318 C CA . VAL A 1 459 ? -35.131 12.476 -17.394 1.00 33.06 459 VAL A CA 1
ATOM 3319 C C . VAL A 1 459 ? -34.415 11.492 -18.311 1.00 34.38 459 VAL A C 1
ATOM 3320 O O . VAL A 1 459 ? -33.180 11.431 -18.319 1.00 33.88 459 VAL A O 1
ATOM 3324 N N . GLU A 1 460 ? -35.186 10.725 -19.081 1.00 36.07 460 GLU A N 1
ATOM 3325 C CA . GLU A 1 460 ? -34.633 9.702 -19.962 1.00 41.73 460 GLU A CA 1
ATOM 3326 C C . GLU A 1 460 ? -34.334 10.297 -21.334 1.00 35.98 460 GLU A C 1
ATOM 3327 O O . GLU A 1 460 ? -35.164 11.016 -21.899 1.00 34.71 460 GLU A O 1
ATOM 3333 N N . LEU A 1 461 ? -33.155 9.986 -21.871 1.00 33.44 461 LEU A N 1
ATOM 3334 C CA . LEU A 1 461 ? -32.709 10.523 -23.149 1.00 33.52 461 LEU A CA 1
ATOM 3335 C C . LEU A 1 461 ? -32.390 9.396 -24.124 1.00 34.48 461 LEU A C 1
ATOM 3336 O O . LEU A 1 461 ? -32.132 8.254 -23.734 1.00 35.48 461 LEU A O 1
ATOM 3341 N N . PHE A 1 462 ? -32.401 9.743 -25.410 1.00 33.16 462 PHE A N 1
ATOM 3342 C CA . PHE A 1 462 ? -32.195 8.796 -26.502 1.00 34.07 462 PHE A CA 1
ATOM 3343 C C . PHE A 1 462 ? -30.748 8.908 -26.976 1.00 34.73 462 PHE A C 1
ATOM 3344 O O . PHE A 1 462 ? -30.360 9.916 -27.575 1.00 34.67 462 PHE A O 1
ATOM 3352 N N . VAL A 1 463 ? -29.950 7.873 -26.698 1.00 36.11 463 VAL A N 1
ATOM 3353 C CA . VAL A 1 463 ? -28.534 7.862 -27.043 1.00 36.86 463 VAL A CA 1
ATOM 3354 C 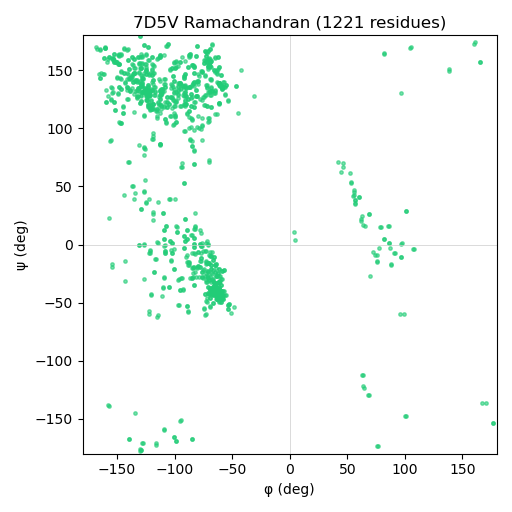C . VAL A 1 463 ? -28.125 6.635 -27.843 1.00 38.82 463 VAL A C 1
ATOM 3355 O O . VAL A 1 463 ? -26.950 6.506 -28.192 1.00 39.76 463 VAL A O 1
ATOM 3359 N N . ASP A 1 464 ? -29.053 5.723 -28.148 1.00 40.56 464 ASP A N 1
ATOM 3360 C CA . ASP A 1 464 ? -28.686 4.490 -28.838 1.00 46.39 464 ASP A CA 1
ATOM 3361 C C . ASP A 1 464 ? -28.156 4.734 -30.244 1.00 44.68 464 ASP A C 1
ATOM 3362 O O . ASP A 1 464 ? -27.520 3.843 -30.817 1.00 46.05 464 ASP A O 1
ATOM 3367 N N . TRP A 1 465 ? -28.402 5.913 -30.814 1.00 40.39 465 TRP A N 1
ATOM 3368 C CA . TRP A 1 465 ? -27.888 6.232 -32.139 1.00 37.61 465 TRP A CA 1
ATOM 3369 C C . TRP A 1 465 ? -26.385 6.480 -32.136 1.00 36.49 465 TRP A C 1
ATOM 3370 O O . TRP A 1 465 ? -25.775 6.497 -33.211 1.00 34.06 465 TRP A O 1
ATOM 3381 N N . LEU A 1 466 ? -25.782 6.670 -30.967 1.00 36.34 466 LEU A N 1
ATOM 3382 C CA . LEU A 1 466 ? -24.353 6.915 -30.847 1.00 38.39 466 LEU A CA 1
ATOM 3383 C C . LEU A 1 466 ? -23.588 5.602 -30.736 1.00 43.85 466 LEU A C 1
ATOM 3384 O O . LEU A 1 466 ? -24.112 4.592 -30.258 1.00 45.96 466 LEU A O 1
ATOM 3389 N N . ALA A 1 467 ? -22.329 5.629 -31.183 1.00 44.91 467 ALA A N 1
ATOM 3390 C CA . ALA A 1 467 ? -21.484 4.442 -31.083 1.00 46.97 467 ALA A CA 1
ATOM 3391 C C . ALA A 1 467 ? -21.101 4.157 -29.637 1.00 49.91 467 ALA A C 1
ATOM 3392 O O . ALA A 1 467 ? -21.119 3.000 -29.202 1.00 51.63 467 ALA A O 1
ATOM 3394 N N . VAL A 1 468 ? -20.755 5.195 -28.880 1.00 50.99 468 VAL A N 1
ATOM 3395 C CA . VAL A 1 468 ? -20.454 5.048 -27.461 1.00 50.59 468 VAL A CA 1
ATOM 3396 C C . VAL A 1 468 ? -21.748 5.186 -26.672 1.00 48.85 468 VAL A C 1
ATOM 3397 O O . VAL A 1 468 ? -22.135 4.279 -25.927 1.00 49.40 468 VAL A O 1
ATOM 3401 N N . GLY A 1 469 ? -22.426 6.315 -26.833 1.00 46.14 469 GLY A N 1
ATOM 3402 C CA . GLY A 1 469 ? -23.706 6.537 -26.206 1.00 45.08 469 GLY A CA 1
ATOM 3403 C C . GLY A 1 469 ? -23.692 7.391 -24.958 1.00 46.54 469 GLY A C 1
ATOM 3404 O O . GLY A 1 469 ? -24.558 7.205 -24.097 1.00 49.64 469 GLY A O 1
ATOM 3405 N N . HIS A 1 470 ? -22.746 8.318 -24.831 1.00 44.64 470 HIS A N 1
ATOM 3406 C CA . HIS A 1 470 ? -22.677 9.192 -23.670 1.00 42.47 470 HIS A CA 1
ATOM 3407 C C . HIS A 1 470 ? -23.447 10.479 -23.934 1.00 41.79 470 HIS A C 1
ATOM 3408 O O . HIS A 1 470 ? -23.447 10.999 -25.055 1.00 39.31 470 HIS A O 1
ATOM 3415 N N . VAL A 1 471 ? -24.108 10.984 -22.889 1.00 39.56 471 VAL A N 1
ATOM 3416 C CA . VAL A 1 471 ? -24.917 12.194 -23.017 1.00 37.66 471 VAL A CA 1
ATOM 3417 C C . VAL A 1 471 ? -24.054 13.378 -23.433 1.00 38.69 471 VAL A C 1
ATOM 3418 O O . VAL A 1 471 ? -24.487 14.239 -24.211 1.00 35.18 471 VAL A O 1
ATOM 3422 N N . ASP A 1 472 ? -22.817 13.437 -22.934 1.00 42.29 472 ASP A N 1
ATOM 3423 C CA . ASP A 1 472 ? -21.938 14.566 -23.215 1.00 45.64 472 ASP A CA 1
ATOM 3424 C C . ASP A 1 472 ? -21.530 14.652 -24.681 1.00 41.67 472 ASP A C 1
ATOM 3425 O O . ASP A 1 472 ? -21.004 15.690 -25.097 1.00 42.67 472 ASP A O 1
ATOM 3430 N N . GLU A 1 473 ? -21.758 13.598 -25.472 1.00 38.71 473 GLU A N 1
ATOM 3431 C CA . GLU A 1 473 ? -21.413 13.639 -26.889 1.00 36.90 473 GLU A CA 1
ATOM 3432 C C . GLU A 1 473 ? -22.293 14.598 -27.682 1.00 35.81 473 GLU A C 1
ATOM 3433 O O . GLU A 1 473 ? -21.896 15.026 -28.770 1.00 36.89 473 GLU A O 1
ATOM 3439 N N . PHE A 1 474 ? -23.479 14.941 -27.182 1.00 35.19 474 PHE A N 1
ATOM 3440 C CA . PHE A 1 474 ? -24.357 15.847 -27.906 1.00 34.23 474 PHE A CA 1
ATOM 3441 C C . PHE A 1 474 ? -24.897 16.979 -27.047 1.00 33.46 474 PHE A C 1
ATOM 3442 O O . PHE A 1 474 ? -25.634 17.825 -27.564 1.00 32.91 474 PHE A O 1
ATOM 3450 N N . LEU A 1 475 ? -24.542 17.031 -25.766 1.00 33.41 475 LEU A N 1
ATOM 3451 C CA . LEU A 1 475 ? -25.157 17.946 -24.819 1.00 35.89 475 LEU A CA 1
ATOM 3452 C C . LEU A 1 475 ? -24.089 18.545 -23.917 1.00 37.35 475 LEU A C 1
ATOM 3453 O O . LEU A 1 475 ? -23.116 17.874 -23.565 1.00 37.98 475 LEU A O 1
ATOM 3458 N N . SER A 1 476 ? -24.278 19.810 -23.551 1.00 37.00 476 SER A N 1
ATOM 3459 C CA . SER A 1 476 ? -23.443 20.444 -22.538 1.00 37.27 476 SER A CA 1
ATOM 3460 C C . SER A 1 476 ? -24.212 21.619 -21.954 1.00 37.32 476 SER A C 1
ATOM 3461 O O . SER A 1 476 ? -25.167 22.109 -22.554 1.00 39.03 476 SER A O 1
ATOM 3464 N N . PHE A 1 477 ? -23.811 22.042 -20.758 1.00 35.06 477 PHE A N 1
ATOM 3465 C CA . PHE A 1 477 ? -24.387 23.214 -20.111 1.00 32.04 477 PHE A CA 1
ATOM 3466 C C . PHE A 1 477 ? -23.273 24.187 -19.761 1.00 32.81 477 PHE A C 1
ATOM 3467 O O . PHE A 1 477 ? -22.279 23.797 -19.141 1.00 35.53 477 PHE A O 1
ATOM 3475 N N . VAL A 1 478 ? -23.434 25.447 -20.157 1.00 32.14 478 VAL A N 1
ATOM 3476 C CA . VAL A 1 478 ? -22.421 26.454 -19.848 1.00 34.97 478 VAL A CA 1
ATOM 3477 C C . VAL A 1 478 ? -23.078 27.619 -19.117 1.00 37.05 478 VAL A C 1
ATOM 3478 O O . VAL A 1 478 ? -24.268 27.892 -19.332 1.00 36.47 478 VAL A O 1
ATOM 3482 N N . PRO A 1 479 ? -22.361 28.316 -18.238 1.00 38.75 479 PRO A N 1
ATOM 3483 C CA . PRO A 1 479 ? -22.960 29.468 -17.559 1.00 41.74 479 PRO A CA 1
ATOM 3484 C C . PRO A 1 479 ? -23.143 30.636 -18.513 1.00 44.63 479 PRO A C 1
ATOM 3485 O O . PRO A 1 479 ? -22.426 30.781 -19.507 1.00 45.27 479 PRO A O 1
ATOM 3489 N N . ALA A 1 480 ? -24.128 31.471 -18.201 1.00 46.91 480 ALA A N 1
ATOM 3490 C CA . ALA A 1 480 ? -24.466 32.636 -19.001 1.00 48.22 480 ALA A CA 1
ATOM 3491 C C . ALA A 1 480 ? -24.895 33.764 -18.075 1.00 53.83 480 ALA A C 1
ATOM 3492 O O . ALA A 1 480 ? -25.476 33.511 -17.013 1.00 53.85 480 ALA A O 1
ATOM 3494 N N . PRO A 1 481 ? -24.620 35.018 -18.450 1.00 57.02 481 PRO A N 1
ATOM 3495 C CA . PRO A 1 481 ? -24.963 36.138 -17.559 1.00 61.02 481 PRO A CA 1
ATOM 3496 C C . PRO A 1 481 ? -26.434 36.519 -17.574 1.00 66.93 481 PRO A C 1
ATOM 3497 O O . PRO A 1 481 ? -26.888 37.182 -16.632 1.00 74.71 481 PRO A O 1
ATOM 3501 N N . ASP A 1 482 ? -27.189 36.128 -18.600 1.00 61.26 482 ASP A N 1
ATOM 3502 C CA . ASP A 1 482 ? -28.589 36.519 -18.706 1.00 58.19 482 ASP A CA 1
ATOM 3503 C C . ASP A 1 482 ? -29.488 35.308 -18.923 1.00 55.52 482 ASP A C 1
ATOM 3504 O O . ASP A 1 482 ? -29.036 34.164 -18.814 1.00 57.05 482 ASP A O 1
ATOM 3509 N N . GLY A 1 483 ? -30.758 35.554 -19.228 1.00 51.38 483 GLY A N 1
ATOM 3510 C CA . GLY A 1 483 ? -31.676 34.454 -19.481 1.00 48.42 483 GLY A CA 1
ATOM 3511 C C . GLY A 1 483 ? -31.942 33.677 -18.208 1.00 47.96 483 GLY A C 1
ATOM 3512 O O . GLY A 1 483 ? -32.282 34.246 -17.166 1.00 49.77 483 GLY A O 1
ATOM 3513 N N . LYS A 1 484 ? -31.790 32.357 -18.286 1.00 45.82 484 LYS A N 1
ATOM 3514 C CA . LYS A 1 484 ? -31.930 31.487 -17.128 1.00 43.35 484 LYS A CA 1
ATOM 3515 C C . LYS A 1 484 ? -30.617 31.295 -16.379 1.00 42.26 484 LYS A C 1
ATOM 3516 O O . LYS A 1 484 ? -30.531 30.412 -15.520 1.00 42.41 484 LYS A O 1
ATOM 3522 N N . GLY A 1 485 ? -29.601 32.100 -16.680 1.00 42.23 485 GLY A N 1
ATOM 3523 C CA . GLY A 1 485 ? -28.300 31.950 -16.068 1.00 40.91 485 GLY A CA 1
ATOM 3524 C C . GLY A 1 485 ? -27.416 30.897 -16.696 1.00 39.82 485 GLY A C 1
ATOM 3525 O O . GLY A 1 485 ? -26.321 30.642 -16.177 1.00 38.35 485 GLY A O 1
ATOM 3526 N N . PHE A 1 486 ? -27.848 30.279 -17.793 1.00 37.86 486 PHE A N 1
ATOM 3527 C CA . PHE A 1 486 ? -27.041 29.275 -18.471 1.00 35.91 486 PHE A CA 1
ATOM 3528 C C . PHE A 1 486 ? -27.548 29.122 -19.896 1.00 36.14 486 PHE A C 1
ATOM 3529 O O . PHE A 1 486 ? -28.612 29.630 -20.262 1.00 35.30 486 PHE A O 1
ATOM 3537 N N . ARG A 1 487 ? -26.764 28.408 -20.697 1.00 34.17 487 ARG A N 1
ATOM 3538 C CA . ARG A 1 487 ? -27.172 27.979 -22.024 1.00 33.11 487 ARG A CA 1
ATOM 3539 C C . ARG A 1 487 ? -26.942 26.483 -22.149 1.00 31.78 487 ARG A C 1
ATOM 3540 O O . ARG A 1 487 ? -25.925 25.956 -21.677 1.00 32.15 487 ARG A O 1
ATOM 3548 N N . MET A 1 488 ? -27.900 25.801 -22.771 1.00 29.03 488 MET A N 1
ATOM 3549 C CA . MET A 1 488 ? -27.735 24.405 -23.147 1.00 30.29 488 MET A CA 1
ATOM 3550 C C . MET A 1 488 ? -27.168 24.350 -24.561 1.00 30.52 488 MET A C 1
ATOM 3551 O O . MET A 1 488 ? -27.785 24.856 -25.507 1.00 29.79 488 MET A O 1
ATOM 3556 N N . LEU A 1 489 ? -25.990 23.752 -24.695 1.00 31.15 489 LEU A N 1
ATOM 3557 C CA . LEU A 1 489 ? -25.342 23.560 -25.981 1.00 29.78 489 LEU A CA 1
ATOM 3558 C C . LEU A 1 489 ? -25.705 22.182 -26.512 1.00 30.31 489 LEU A C 1
ATOM 3559 O O . LEU A 1 489 ? -25.635 21.191 -25.774 1.00 30.50 489 LEU A O 1
ATOM 3564 N N . LEU A 1 490 ? -26.071 22.124 -27.791 1.00 28.39 490 LEU A N 1
ATOM 3565 C CA . LEU A 1 490 ? -26.389 20.870 -28.460 1.00 28.80 490 LEU A CA 1
ATOM 3566 C C . LEU A 1 490 ? -25.530 20.732 -29.703 1.00 27.97 490 LEU A C 1
ATOM 3567 O O . LEU A 1 490 ? -25.428 21.675 -30.492 1.00 27.46 490 LEU A O 1
ATOM 3572 N N . ALA A 1 491 ? -24.927 19.560 -29.886 1.00 28.09 491 ALA A N 1
ATOM 3573 C CA . ALA A 1 491 ? -24.318 19.250 -31.171 1.00 29.31 491 ALA A CA 1
ATOM 3574 C C . ALA A 1 491 ? -25.375 19.358 -32.263 1.00 28.47 491 ALA A C 1
ATOM 3575 O O . ALA A 1 491 ? -26.533 18.976 -32.067 1.00 24.67 491 ALA A O 1
ATOM 3577 N N . SER A 1 492 ? -24.985 19.907 -33.411 1.00 28.31 492 SER A N 1
ATOM 3578 C CA . SER A 1 492 ? -25.964 20.147 -34.460 1.00 27.08 492 SER A CA 1
ATOM 3579 C C . SER A 1 492 ? -25.332 20.008 -35.838 1.00 28.82 492 SER A C 1
ATOM 3580 O O . SER A 1 492 ? -24.576 20.890 -36.268 1.00 24.72 492 SER A O 1
ATOM 3583 N N . PRO A 1 493 ? -25.601 18.914 -36.551 1.00 27.55 493 PRO A N 1
ATOM 3584 C CA . PRO A 1 493 ? -25.170 18.844 -37.954 1.00 26.29 493 PRO A CA 1
ATOM 3585 C C . PRO A 1 493 ? -25.780 19.933 -38.815 1.00 25.30 493 PRO A C 1
ATOM 3586 O O . PRO A 1 493 ? -25.135 20.389 -39.767 1.00 25.27 493 PRO A O 1
ATOM 3590 N N . GLY A 1 494 ? -27.002 20.373 -38.506 1.00 23.50 494 GLY A N 1
ATOM 3591 C CA . GLY A 1 494 ? -27.623 21.423 -39.299 1.00 23.03 494 GLY A CA 1
ATOM 3592 C C . GLY A 1 494 ? -26.893 22.750 -39.200 1.00 28.32 494 GLY A C 1
ATOM 3593 O O . GLY A 1 494 ? -26.760 23.473 -40.195 1.00 27.82 494 GLY A O 1
ATOM 3594 N N . ALA A 1 495 ? -26.411 23.092 -38.002 1.00 26.09 495 ALA A N 1
ATOM 3595 C CA . ALA A 1 495 ? -25.646 24.325 -37.847 1.00 26.97 495 ALA A CA 1
ATOM 3596 C C . ALA A 1 495 ? -24.359 24.272 -38.656 1.00 26.37 495 ALA A C 1
ATOM 3597 O O . ALA A 1 495 ? -23.940 25.281 -39.238 1.00 26.53 495 ALA A O 1
ATOM 3599 N N . CYS A 1 496 ? -23.722 23.100 -38.713 1.00 27.04 496 CYS A N 1
ATOM 3600 C CA . CYS A 1 496 ? -22.520 22.961 -39.527 1.00 27.68 496 CYS A CA 1
ATOM 3601 C C . CYS A 1 496 ? -22.854 23.032 -41.012 1.00 26.40 496 CYS A C 1
ATOM 3602 O O . CYS A 1 496 ? -22.093 23.613 -41.796 1.00 25.48 496 CYS A O 1
ATOM 3605 N N . PHE A 1 497 ? -23.985 22.441 -41.416 1.00 27.36 497 PHE A N 1
ATOM 3606 C CA . PHE A 1 497 ? -24.474 22.605 -42.783 1.00 29.12 497 PHE A CA 1
ATOM 3607 C C . PHE A 1 497 ? -24.572 24.079 -43.147 1.00 31.33 497 PHE A C 1
ATOM 3608 O O . PHE A 1 497 ? -24.074 24.513 -44.192 1.00 32.32 497 PHE A O 1
ATOM 3616 N N . LYS A 1 498 ? -25.234 24.860 -42.288 1.00 30.86 498 LYS A N 1
ATOM 3617 C CA . LYS A 1 498 ? -25.437 26.277 -42.570 1.00 32.96 498 LYS A CA 1
ATOM 3618 C C . LYS A 1 498 ? -24.113 27.030 -42.610 1.00 33.10 498 LYS A C 1
ATOM 3619 O O . LYS A 1 498 ? -23.895 27.871 -43.491 1.00 36.81 498 LYS A O 1
ATOM 3625 N N . LEU A 1 499 ? -23.217 26.744 -41.661 1.00 30.71 499 LEU A N 1
ATOM 3626 C CA . LEU A 1 499 ? -21.909 27.393 -41.652 1.00 31.19 499 LEU A CA 1
ATOM 3627 C C . LEU A 1 499 ? -21.145 27.106 -42.940 1.00 29.07 499 LEU A C 1
ATOM 3628 O O . LEU A 1 499 ? -20.565 28.015 -43.550 1.00 28.21 499 LEU A O 1
ATOM 3633 N N . PHE A 1 500 ? -21.140 25.843 -43.375 1.00 28.23 500 PHE A N 1
ATOM 3634 C CA . PHE A 1 500 ? -20.389 25.479 -44.571 1.00 28.87 500 PHE A CA 1
ATOM 3635 C C . PHE A 1 500 ? -21.022 26.075 -45.821 1.00 32.03 500 PHE A C 1
ATOM 3636 O O . PHE A 1 500 ? -20.310 26.495 -46.739 1.00 31.45 500 PHE A O 1
ATOM 3644 N N . GLN A 1 501 ? -22.357 26.123 -45.877 1.00 33.30 501 GLN A N 1
ATOM 3645 C CA . GLN A 1 501 ? -23.024 26.770 -47.003 1.00 33.54 501 GLN A CA 1
ATOM 3646 C C . GLN A 1 501 ? -22.678 28.251 -47.065 1.00 36.19 501 GLN A C 1
ATOM 3647 O O . GLN A 1 501 ? -22.432 28.795 -48.149 1.00 35.30 501 GLN A O 1
ATOM 3653 N N . GLU A 1 502 ? -22.648 28.918 -45.908 1.00 37.30 502 GLU A N 1
ATOM 3654 C CA . GLU A 1 502 ? -22.278 30.329 -45.870 1.00 41.89 502 GLU A CA 1
ATOM 3655 C C . GLU A 1 502 ? -20.846 30.534 -46.346 1.00 40.00 502 GLU A C 1
ATOM 3656 O O . GLU A 1 502 ? -20.567 31.441 -47.140 1.00 38.53 502 GLU A O 1
ATOM 3662 N N . LYS A 1 503 ? -19.921 29.697 -45.870 1.00 38.10 503 LYS A N 1
ATOM 3663 C CA . LYS A 1 503 ? -18.526 29.831 -46.285 1.00 37.36 503 LYS A CA 1
ATOM 3664 C C . LYS A 1 503 ? -18.360 29.540 -47.773 1.00 36.34 503 LYS A C 1
ATOM 3665 O O . LYS A 1 503 ? -17.539 30.171 -48.448 1.00 37.02 503 LYS A O 1
ATOM 3671 N N . GLN A 1 504 ? -19.132 28.587 -48.299 1.00 34.84 504 GLN A N 1
ATOM 3672 C CA . GLN A 1 504 ? -19.071 28.272 -49.721 1.00 37.17 504 GLN A CA 1
ATOM 3673 C C . GLN A 1 504 ? -19.597 29.427 -50.562 1.00 38.86 504 GLN A C 1
ATOM 3674 O O . GLN A 1 504 ? -19.005 29.773 -51.591 1.00 39.05 504 GLN A O 1
ATOM 3680 N N . LYS A 1 505 ? -20.706 30.039 -50.137 1.00 38.93 505 LYS A N 1
ATOM 3681 C CA . LYS A 1 505 ? -21.240 31.190 -50.858 1.00 41.63 505 LYS A CA 1
ATOM 3682 C C . LYS A 1 505 ? -20.278 32.369 -50.818 1.00 44.45 505 LYS A C 1
ATOM 3683 O O . LYS A 1 505 ? -20.291 33.211 -51.723 1.00 46.23 505 LYS A O 1
ATOM 3685 N N . CYS A 1 506 ? -19.441 32.448 -49.785 1.00 43.87 506 CYS A N 1
ATOM 3686 C CA . CYS A 1 506 ? -18.431 33.491 -49.671 1.00 45.37 506 CYS A CA 1
ATOM 3687 C C . CYS A 1 506 ? -17.141 33.145 -50.408 1.00 44.89 506 CYS A C 1
ATOM 3688 O O . CYS A 1 506 ? -16.150 33.870 -50.272 1.00 45.58 506 CYS A O 1
ATOM 3691 N N . GLY A 1 507 ? -17.131 32.060 -51.176 1.00 42.95 507 GLY A N 1
ATOM 3692 C CA . GLY A 1 507 ? -15.987 31.720 -51.999 1.00 42.43 507 GLY A CA 1
ATOM 3693 C C . GLY A 1 507 ? -14.894 30.927 -51.324 1.00 41.30 507 GLY A C 1
ATOM 3694 O O . GLY A 1 507 ? -13.785 30.854 -51.863 1.00 41.61 507 GLY A O 1
ATOM 3695 N N . HIS A 1 508 ? -15.162 30.324 -50.165 1.00 38.97 508 HIS A N 1
ATOM 3696 C CA . HIS A 1 508 ? -14.168 29.533 -49.449 1.00 39.33 508 HIS A CA 1
ATOM 3697 C C . HIS A 1 508 ? -14.493 28.041 -49.478 1.00 36.71 508 HIS A C 1
ATOM 3698 O O . HIS A 1 508 ? -14.099 27.299 -48.575 1.00 36.84 508 HIS A O 1
ATOM 3705 N N . GLY A 1 509 ? -15.203 27.589 -50.514 1.00 34.88 509 GLY A N 1
ATOM 3706 C CA . GLY A 1 509 ? -15.604 26.194 -50.590 1.00 32.59 509 GLY A CA 1
ATOM 3707 C C . GLY A 1 509 ? -14.448 25.217 -50.655 1.00 32.84 509 GLY A C 1
ATOM 3708 O O . GLY A 1 509 ? -14.607 24.055 -50.264 1.00 32.97 509 GLY A O 1
ATOM 3709 N N . ARG A 1 510 ? -13.289 25.658 -51.132 1.00 32.08 510 ARG A N 1
ATOM 3710 C CA . ARG A 1 510 ? -12.129 24.787 -51.248 1.00 34.54 510 ARG A CA 1
ATOM 3711 C C . ARG A 1 510 ? -11.262 24.782 -49.995 1.00 34.98 510 ARG A C 1
ATOM 3712 O O . ARG A 1 510 ? -10.202 24.149 -49.998 1.00 36.77 510 ARG A O 1
ATOM 3720 N N . ALA A 1 511 ? -11.684 25.467 -48.932 1.00 34.90 511 ALA A N 1
ATOM 3721 C CA . ALA A 1 511 ? -10.973 25.397 -47.663 1.00 33.03 511 ALA A CA 1
ATOM 3722 C C . ALA A 1 511 ? -11.005 23.973 -47.124 1.00 32.95 511 ALA A C 1
ATOM 3723 O O . ALA A 1 511 ? -12.028 23.287 -47.200 1.00 33.13 511 ALA A O 1
ATOM 3725 N N . LEU A 1 512 ? -9.879 23.531 -46.572 1.00 32.30 512 LEU A N 1
ATOM 3726 C CA . LEU A 1 512 ? -9.670 22.132 -46.224 1.00 33.89 512 LEU A CA 1
ATOM 3727 C C . LEU A 1 512 ? -9.833 21.902 -44.727 1.00 37.88 512 LEU A C 1
ATOM 3728 O O . LEU A 1 512 ? -9.181 22.567 -43.914 1.00 37.54 512 LEU A O 1
ATOM 3733 N N . LEU A 1 513 ? -10.695 20.953 -44.372 1.00 38.89 513 LEU A N 1
ATOM 3734 C CA . LEU A 1 513 ? -10.714 20.430 -43.018 1.00 39.38 513 LEU A CA 1
ATOM 3735 C C . LEU A 1 513 ? -9.462 19.596 -42.766 1.00 40.15 513 LEU A C 1
ATOM 3736 O O . LEU A 1 513 ? -8.843 19.060 -43.691 1.00 38.88 513 LEU A O 1
ATOM 3741 N N . PHE A 1 514 ? -9.089 19.496 -41.490 1.00 41.36 514 PHE A N 1
ATOM 3742 C CA . PHE A 1 514 ? -7.946 18.705 -41.034 1.00 46.71 514 PHE A CA 1
ATOM 3743 C C . PHE A 1 514 ? -6.622 19.214 -41.594 1.00 54.29 514 PHE A C 1
ATOM 3744 O O . PHE A 1 514 ? -5.655 18.451 -41.699 1.00 56.46 514 PHE A O 1
ATOM 3752 N N . GLN A 1 515 ? -6.556 20.497 -41.958 1.00 57.18 515 GLN A N 1
ATOM 3753 C CA . GLN A 1 515 ? -5.295 21.064 -42.423 1.00 63.19 515 GLN A CA 1
ATOM 3754 C C . GLN A 1 515 ? -4.324 21.282 -41.269 1.00 68.14 515 GLN A C 1
ATOM 3755 O O . GLN A 1 515 ? -3.104 21.257 -41.473 1.00 67.73 515 GLN A O 1
ATOM 3761 N N . GLY A 1 516 ? -4.840 21.489 -40.056 1.00 72.41 516 GLY A N 1
ATOM 3762 C CA . GLY A 1 516 ? -4.000 21.680 -38.887 1.00 76.29 516 GLY A CA 1
ATOM 3763 C C . GLY A 1 516 ? -3.350 20.424 -38.348 1.00 79.30 516 GLY A C 1
ATOM 3764 O O . GLY A 1 516 ? -2.545 20.511 -37.415 1.00 80.69 516 GLY A O 1
ATOM 3765 N N . VAL A 1 517 ? -3.682 19.260 -38.910 1.00 83.54 517 VAL A N 1
ATOM 3766 C CA . VAL A 1 517 ? -3.053 18.014 -38.485 1.00 92.57 517 VAL A CA 1
ATOM 3767 C C . VAL A 1 517 ? -1.595 17.982 -38.945 1.00 101.99 517 VAL A C 1
ATOM 3768 O O . VAL A 1 517 ? -1.179 18.703 -39.860 1.00 102.07 517 VAL A O 1
ATOM 3772 N N . VAL A 1 518 ? -0.809 17.125 -38.293 1.00 111.16 518 VAL A N 1
ATOM 3773 C CA . VAL A 1 518 ? 0.640 17.078 -38.460 1.00 117.87 518 VAL A CA 1
ATOM 3774 C C . VAL A 1 518 ? 1.000 15.946 -39.413 1.00 124.57 518 VAL A C 1
ATOM 3775 O O . VAL A 1 518 ? 1.997 15.243 -39.213 1.00 128.74 518 VAL A O 1
ATOM 3777 N N . ASP A 1 519 ? 0.191 15.779 -40.458 1.00 127.01 519 ASP A N 1
ATOM 3778 C CA . ASP A 1 519 ? 0.439 14.835 -41.547 1.00 129.73 519 ASP A CA 1
ATOM 3779 C C . ASP A 1 519 ? 0.709 13.425 -41.019 1.00 134.66 519 ASP A C 1
ATOM 3780 O O . ASP A 1 519 ? 1.774 12.838 -41.218 1.00 136.50 519 ASP A O 1
ATOM 3782 N N . ASP A 1 520 ? -0.296 12.895 -40.332 1.00 136.44 520 ASP A N 1
ATOM 3783 C CA . ASP A 1 520 ? -0.315 11.516 -39.876 1.00 138.19 520 ASP A CA 1
ATOM 3784 C C . ASP A 1 520 ? -1.022 10.640 -40.907 1.00 140.11 520 ASP A C 1
ATOM 3785 O O . ASP A 1 520 ? -1.764 11.125 -41.765 1.00 137.26 520 ASP A O 1
ATOM 3787 N N . GLU A 1 521 ? -0.776 9.337 -40.819 1.00 144.47 521 GLU A N 1
ATOM 3788 C CA . GLU A 1 521 ? -1.327 8.416 -41.801 1.00 144.48 521 GLU A CA 1
ATOM 3789 C C . GLU A 1 521 ? -2.833 8.272 -41.611 1.00 143.90 521 GLU A C 1
ATOM 3790 O O . GLU A 1 521 ? -3.363 8.431 -40.507 1.00 145.18 521 GLU A O 1
ATOM 3792 N N . GLN A 1 522 ? -3.524 7.982 -42.715 1.00 142.93 522 GLN A N 1
ATOM 3793 C CA . GLN A 1 522 ? -4.975 7.805 -42.755 1.00 142.58 522 GLN A CA 1
ATOM 3794 C C . GLN A 1 522 ? -5.732 9.065 -42.341 1.00 140.18 522 GLN A C 1
ATOM 3795 O O . GLN A 1 522 ? -6.908 8.990 -41.969 1.00 140.08 522 GLN A O 1
ATOM 3797 N N . VAL A 1 523 ? -5.085 10.223 -42.397 1.00 126.90 523 VAL A N 1
ATOM 3798 C CA . VAL A 1 523 ? -5.715 11.500 -42.068 1.00 111.62 523 VAL A CA 1
ATOM 3799 C C . VAL A 1 523 ? -5.638 12.347 -43.333 1.00 96.94 523 VAL A C 1
ATOM 3800 O O . VAL A 1 523 ? -4.648 13.038 -43.588 1.00 93.71 523 VAL A O 1
ATOM 3804 N N . LYS A 1 524 ? -6.693 12.295 -44.139 1.00 84.98 524 LYS A N 1
ATOM 3805 C CA . LYS A 1 524 ? -6.761 13.016 -45.402 1.00 71.93 524 LYS A CA 1
ATOM 3806 C C . LYS A 1 524 ? -7.587 14.283 -45.238 1.00 60.34 524 LYS A C 1
ATOM 3807 O O . LYS A 1 524 ? -8.667 14.253 -44.638 1.00 58.86 524 LYS A O 1
ATOM 3809 N N . THR A 1 525 ? -7.074 15.394 -45.759 1.00 51.73 525 THR A N 1
ATOM 3810 C CA . THR A 1 525 ? -7.836 16.631 -45.735 1.00 45.44 525 THR A CA 1
ATOM 3811 C C . THR A 1 525 ? -9.033 16.514 -46.671 1.00 41.06 525 THR A C 1
ATOM 3812 O O . THR A 1 525 ? -9.014 15.762 -47.650 1.00 35.01 525 THR A O 1
ATOM 3816 N N . ILE A 1 526 ? -10.087 17.260 -46.356 1.00 36.32 526 ILE A N 1
ATOM 3817 C CA . ILE A 1 526 ? -11.297 17.284 -47.167 1.00 33.72 526 ILE A CA 1
ATOM 3818 C C . ILE A 1 526 ? -11.838 18.707 -47.166 1.00 32.91 526 ILE A C 1
ATOM 3819 O O . ILE A 1 526 ? -11.804 19.395 -46.141 1.00 31.62 526 ILE A O 1
ATOM 3824 N N . SER A 1 527 ? -12.311 19.159 -48.323 1.00 31.03 527 SER A N 1
ATOM 3825 C CA . SER A 1 527 ? -12.760 20.534 -48.474 1.00 31.91 527 SER A CA 1
ATOM 3826 C C . SER A 1 527 ? -14.223 20.682 -48.071 1.00 31.77 527 SER A C 1
ATOM 3827 O O . SER A 1 527 ? -14.969 19.705 -47.956 1.00 28.73 527 SER A O 1
ATOM 3830 N N . ILE A 1 528 ? -14.623 21.937 -47.851 1.00 28.47 528 ILE A N 1
ATOM 3831 C CA . ILE A 1 528 ? -16.025 22.243 -47.586 1.00 30.60 528 ILE A CA 1
ATOM 3832 C C . ILE A 1 528 ? -16.903 21.769 -48.737 1.00 30.34 528 ILE A C 1
ATOM 3833 O O . ILE A 1 528 ? -17.973 21.183 -48.519 1.00 27.99 528 ILE A O 1
ATOM 3838 N N . ASN A 1 529 ? -16.469 22.016 -49.978 1.00 28.98 529 ASN A N 1
ATOM 3839 C CA . ASN A 1 529 ? -17.226 21.558 -51.140 1.00 27.98 529 ASN A CA 1
ATOM 3840 C C . ASN A 1 529 ? -17.390 20.045 -51.124 1.00 26.55 529 ASN A C 1
ATOM 3841 O O . ASN A 1 529 ? -18.486 19.524 -51.359 1.00 27.25 529 ASN A O 1
ATOM 3846 N N . GLN A 1 530 ? -16.301 19.321 -50.851 1.00 27.46 530 GLN A N 1
ATOM 3847 C CA . GLN A 1 530 ? -16.355 17.863 -50.856 1.00 30.32 530 GLN A CA 1
ATOM 3848 C C . GLN A 1 530 ? -17.274 17.332 -49.761 1.00 32.20 530 GLN A C 1
ATOM 3849 O O . GLN A 1 530 ? -17.950 16.313 -49.951 1.00 33.90 530 GLN A O 1
ATOM 3855 N N . VAL A 1 531 ? -17.312 18.004 -48.608 1.00 27.61 531 VAL A N 1
ATOM 3856 C CA . VAL A 1 531 ? -18.240 17.606 -47.553 1.00 27.34 531 VAL A CA 1
ATOM 3857 C C . VAL A 1 531 ? -19.679 17.845 -47.992 1.00 29.42 531 VAL A C 1
ATOM 3858 O O . VAL A 1 531 ? -20.531 16.953 -47.899 1.00 29.83 531 VAL A O 1
ATOM 3862 N N . LEU A 1 532 ? -19.970 19.051 -48.483 1.00 28.64 532 LEU A N 1
ATOM 3863 C CA . LEU A 1 532 ? -21.329 19.384 -48.890 1.00 31.03 532 LEU A CA 1
ATOM 3864 C C . LEU A 1 532 ? -21.809 18.555 -50.077 1.00 31.34 532 LEU A C 1
ATOM 3865 O O . LEU A 1 532 ? -23.021 18.384 -50.244 1.00 32.68 532 LEU A O 1
ATOM 3870 N N . SER A 1 533 ? -20.897 18.030 -50.894 1.00 29.56 533 SER A N 1
ATOM 3871 C CA A SER A 1 533 ? -21.266 17.238 -52.060 0.50 30.96 533 SER A CA 1
ATOM 3872 C CA B SER A 1 533 ? -21.257 17.236 -52.062 0.50 30.97 533 SER A CA 1
ATOM 3873 C C . SER A 1 533 ? -21.337 15.744 -51.770 1.00 32.58 533 SER A C 1
ATOM 3874 O O . SER A 1 533 ? -21.687 14.972 -52.669 1.00 33.02 533 SER A O 1
ATOM 3879 N N . ASN A 1 534 ? -21.018 15.316 -50.549 1.00 31.32 534 ASN A N 1
ATOM 3880 C CA . ASN A 1 534 ? -21.066 13.900 -50.185 1.00 34.37 534 ASN A CA 1
ATOM 3881 C C . ASN A 1 534 ? -22.484 13.591 -49.723 1.00 36.87 534 ASN A C 1
ATOM 3882 O O . ASN A 1 534 ? -22.859 13.886 -48.585 1.00 35.71 534 ASN A O 1
ATOM 3887 N N . LYS A 1 535 ? -23.275 12.986 -50.613 1.00 38.79 535 LYS A N 1
ATOM 3888 C CA . LYS A 1 535 ? -24.687 12.753 -50.323 1.00 41.39 535 LYS A CA 1
ATOM 3889 C C . LYS A 1 535 ? -24.875 11.807 -49.143 1.00 41.08 535 LYS A C 1
ATOM 3890 O O . LYS A 1 535 ? -25.757 12.025 -48.304 1.00 42.04 535 LYS A O 1
ATOM 3896 N N . ASP A 1 536 ? -24.070 10.744 -49.064 1.00 39.58 536 ASP A N 1
ATOM 3897 C CA . ASP A 1 536 ? -24.205 9.803 -47.956 1.00 39.24 536 ASP A CA 1
ATOM 3898 C C . ASP A 1 536 ? -23.911 10.480 -46.622 1.00 38.24 536 ASP A C 1
ATOM 3899 O O . ASP A 1 536 ? -24.650 10.304 -45.646 1.00 37.90 536 ASP A O 1
ATOM 3904 N N . LEU A 1 537 ? -22.830 11.263 -46.566 1.00 37.31 537 LEU A N 1
ATOM 3905 C CA . LEU A 1 537 ? -22.472 11.956 -45.331 1.00 36.62 537 LEU A CA 1
ATOM 3906 C C . LEU A 1 537 ? -23.546 12.957 -44.922 1.00 34.20 537 LEU A C 1
ATOM 3907 O O . LEU A 1 537 ? -23.930 13.024 -43.746 1.00 32.91 537 LEU A O 1
ATOM 3912 N N . ILE A 1 538 ? -24.050 13.736 -45.883 1.00 32.74 538 ILE A N 1
ATOM 3913 C CA . ILE A 1 538 ? -25.066 14.736 -45.571 1.00 34.06 538 ILE A CA 1
ATOM 3914 C C . ILE A 1 538 ? -26.354 14.068 -45.105 1.00 35.88 538 ILE A C 1
ATOM 3915 O O . ILE A 1 538 ? -26.989 14.524 -44.147 1.00 33.42 538 ILE A O 1
ATOM 3920 N N . ASN A 1 539 ? -26.757 12.974 -45.761 1.00 35.48 539 ASN A N 1
ATOM 3921 C CA . ASN A 1 539 ? -27.972 12.274 -45.348 1.00 37.46 539 ASN A CA 1
ATOM 3922 C C . ASN A 1 539 ? -27.822 11.670 -43.956 1.00 36.17 539 ASN A C 1
ATOM 3923 O O . ASN A 1 539 ? -28.752 11.734 -43.136 1.00 38.19 539 ASN A O 1
ATOM 3928 N N . TYR A 1 540 ? -26.660 11.076 -43.667 1.00 34.60 540 TYR A N 1
ATOM 3929 C CA . TYR A 1 540 ? -26.443 10.511 -42.342 1.00 35.75 540 TYR A CA 1
ATOM 3930 C C . TYR A 1 540 ? -26.459 11.595 -41.274 1.00 35.27 540 TYR A C 1
ATOM 3931 O O . TYR A 1 540 ? -26.993 11.390 -40.177 1.00 36.93 540 TYR A O 1
ATOM 3940 N N . ASN A 1 541 ? -25.884 12.760 -41.575 1.00 32.34 541 ASN A N 1
ATOM 3941 C CA . ASN A 1 541 ? -25.921 13.841 -40.598 1.00 31.14 541 ASN A CA 1
ATOM 3942 C C . ASN A 1 541 ? -27.319 14.430 -40.461 1.00 30.21 541 ASN A C 1
ATOM 3943 O O . ASN A 1 541 ? -27.665 14.944 -39.396 1.00 28.17 541 ASN A O 1
ATOM 3948 N N . LYS A 1 542 ? -28.142 14.352 -41.508 1.00 29.09 542 LYS A N 1
ATOM 3949 C CA . LYS A 1 542 ? -29.545 14.731 -41.358 1.00 31.61 542 LYS A CA 1
ATOM 3950 C C . LYS A 1 542 ? -30.261 13.794 -40.390 1.00 30.21 542 LYS A C 1
ATOM 3951 O O . LYS A 1 542 ? -31.014 14.240 -39.509 1.00 30.00 542 LYS A O 1
ATOM 3957 N N . PHE A 1 543 ? -30.020 12.487 -40.529 1.00 29.07 543 PHE A N 1
ATOM 3958 C CA . PHE A 1 543 ? -30.563 11.529 -39.567 1.00 31.23 543 PHE A CA 1
ATOM 3959 C C . PHE A 1 543 ? -30.078 11.824 -38.148 1.00 30.01 543 PHE A C 1
ATOM 3960 O O . PHE A 1 543 ? -30.859 11.763 -37.187 1.00 29.70 543 PHE A O 1
ATOM 3968 N N . VAL A 1 544 ? -28.786 12.128 -37.997 1.00 29.34 544 VAL A N 1
ATOM 3969 C CA . VAL A 1 544 ? -28.236 12.426 -36.675 1.00 28.03 544 VAL A CA 1
ATOM 3970 C C . VAL A 1 544 ? -28.876 13.686 -36.099 1.00 27.78 544 VAL A C 1
ATOM 3971 O O . VAL A 1 544 ? -29.175 13.759 -34.898 1.00 26.84 544 VAL A O 1
ATOM 3975 N N . GLN A 1 545 ? -29.089 14.698 -36.944 1.00 26.78 545 GLN A N 1
ATOM 3976 C CA . GLN A 1 545 ? -29.773 15.907 -36.503 1.00 27.86 545 GLN A CA 1
ATOM 3977 C C . GLN A 1 545 ? -31.169 15.586 -35.988 1.00 28.58 545 GLN A C 1
ATOM 3978 O O . GLN A 1 545 ? -31.610 16.160 -34.987 1.00 28.71 545 GLN A O 1
ATOM 3984 N N . SER A 1 546 ? -31.882 14.668 -36.650 1.00 26.63 546 SER A N 1
ATOM 3985 C CA A SER A 1 546 ? -33.204 14.283 -36.159 0.50 26.47 546 SER A CA 1
ATOM 3986 C CA B SER A 1 546 ? -33.205 14.286 -36.157 0.50 26.46 546 SER A CA 1
ATOM 3987 C C . SER A 1 546 ? -33.111 13.553 -34.822 1.00 26.56 546 SER A C 1
ATOM 3988 O O . SER A 1 546 ? -33.950 13.762 -33.926 1.00 26.89 546 SER A O 1
ATOM 3993 N N . CYS A 1 547 ? -32.103 12.689 -34.669 1.00 26.47 547 CYS A N 1
ATOM 3994 C CA . CYS A 1 547 ? -31.905 12.006 -33.392 1.00 27.69 547 CYS A CA 1
ATOM 3995 C C . CYS A 1 547 ? -31.667 13.008 -32.271 1.00 27.51 547 CYS A C 1
ATOM 3996 O O . CYS A 1 547 ? -32.170 12.839 -31.153 1.00 26.37 547 CYS A O 1
ATOM 3999 N N . ILE A 1 548 ? -30.897 14.059 -32.555 1.00 25.91 548 ILE A N 1
ATOM 4000 C CA . ILE A 1 548 ? -30.655 15.089 -31.551 1.00 27.15 548 ILE A CA 1
ATOM 4001 C C . ILE A 1 548 ? -31.906 15.934 -31.328 1.00 26.95 548 ILE A C 1
ATOM 4002 O O . ILE A 1 548 ? -32.147 16.406 -30.214 1.00 26.97 548 ILE A O 1
ATOM 4007 N N . ASP A 1 549 ? -32.719 16.137 -32.371 1.00 26.28 549 ASP A N 1
ATOM 4008 C CA . ASP A 1 549 ? -33.951 16.914 -32.238 1.00 25.69 549 ASP A CA 1
ATOM 4009 C C . ASP A 1 549 ? -34.928 16.249 -31.277 1.00 26.14 549 ASP A C 1
ATOM 4010 O O . ASP A 1 549 ? -35.654 16.933 -30.538 1.00 27.23 549 ASP A O 1
ATOM 4015 N N . TRP A 1 550 ? -34.994 14.915 -31.308 1.00 27.65 550 TRP A N 1
ATOM 4016 C CA . TRP A 1 550 ? -35.818 14.204 -30.329 1.00 29.47 550 TRP A CA 1
ATOM 4017 C C . TRP A 1 550 ? -35.446 14.611 -28.904 1.00 28.66 550 TRP A C 1
ATOM 4018 O O . TRP A 1 550 ? -36.307 15.006 -28.101 1.00 29.01 550 TRP A O 1
ATOM 4029 N N . ASN A 1 551 ? -34.152 14.536 -28.582 1.00 27.06 551 ASN A N 1
ATOM 4030 C CA . ASN A 1 551 ? -33.697 14.940 -27.258 1.00 27.57 551 ASN A CA 1
ATOM 4031 C C . ASN A 1 551 ? -33.901 16.429 -27.024 1.00 25.91 551 ASN A C 1
ATOM 4032 O O . ASN A 1 551 ? -34.152 16.841 -25.891 1.00 25.65 551 ASN A O 1
ATOM 4037 N N . ARG A 1 552 ? -33.788 17.248 -28.071 1.00 24.91 552 ARG A N 1
ATOM 4038 C CA . ARG A 1 552 ? -34.005 18.682 -27.913 1.00 25.40 552 ARG A CA 1
ATOM 4039 C C . ARG A 1 552 ? -35.409 18.956 -27.397 1.00 26.79 552 ARG A C 1
ATOM 4040 O O . ARG A 1 552 ? -35.599 19.733 -26.455 1.00 28.15 552 ARG A O 1
ATOM 4048 N N . GLU A 1 553 ? -36.409 18.309 -27.996 1.00 26.42 553 GLU A N 1
ATOM 4049 C CA . GLU A 1 553 ? -37.778 18.529 -27.535 1.00 25.61 553 GLU A CA 1
ATOM 4050 C C . GLU A 1 553 ? -38.017 17.900 -26.164 1.00 25.56 553 GLU A C 1
ATOM 4051 O O . GLU A 1 553 ? -38.726 18.481 -25.330 1.00 27.45 553 GLU A O 1
ATOM 4057 N N . VAL A 1 554 ? -37.423 16.730 -25.899 1.00 26.69 554 VAL A N 1
ATOM 4058 C CA . VAL A 1 554 ? -37.534 16.143 -24.560 1.00 28.36 554 VAL A CA 1
ATOM 4059 C C . VAL A 1 554 ? -36.996 17.109 -23.507 1.00 26.53 554 VAL A C 1
ATOM 4060 O O . VAL A 1 554 ? -37.624 17.340 -22.465 1.00 28.79 554 VAL A O 1
ATOM 4064 N N . LEU A 1 555 ? -35.822 17.688 -23.766 1.00 25.53 555 LEU A N 1
ATOM 4065 C CA . LEU A 1 555 ? -35.189 18.588 -22.809 1.00 25.75 555 LEU A CA 1
ATOM 4066 C C . LEU A 1 555 ? -35.955 19.899 -22.681 1.00 27.44 555 LEU A C 1
ATOM 4067 O O . LEU A 1 555 ? -36.075 20.446 -21.578 1.00 25.59 555 LEU A O 1
ATOM 4072 N N . LYS A 1 556 ? -36.473 20.426 -23.795 1.00 27.83 556 LYS A N 1
ATOM 4073 C CA . LYS A 1 556 ? -37.287 21.636 -23.726 1.00 29.33 556 LYS A CA 1
ATOM 4074 C C . LYS A 1 556 ? -38.534 21.411 -22.880 1.00 31.32 556 LYS A C 1
ATOM 4075 O O . LYS A 1 556 ? -38.939 22.291 -22.111 1.00 30.41 556 LYS A O 1
ATOM 4081 N N . ARG A 1 557 ? -39.151 20.233 -22.996 1.00 34.35 557 ARG A N 1
ATOM 4082 C CA . ARG A 1 557 ? -40.340 19.952 -22.197 1.00 36.73 557 ARG A CA 1
ATOM 4083 C C . ARG A 1 557 ? -39.984 19.735 -20.730 1.00 35.49 557 ARG A C 1
ATOM 4084 O O . ARG A 1 557 ? -40.599 20.329 -19.835 1.00 36.14 557 ARG A O 1
ATOM 4092 N N . GLU A 1 558 ? -38.988 18.889 -20.462 1.00 32.91 558 GLU A N 1
ATOM 4093 C CA . GLU A 1 558 ? -38.708 18.450 -19.100 1.00 31.29 558 GLU A CA 1
ATOM 4094 C C . GLU A 1 558 ? -37.840 19.425 -18.318 1.00 31.97 558 GLU A C 1
ATOM 4095 O O . GLU A 1 558 ? -37.819 19.357 -17.084 1.00 32.84 558 GLU A O 1
ATOM 4101 N N . LEU A 1 559 ? -37.120 20.318 -18.994 1.00 28.95 559 LEU A N 1
ATOM 4102 C CA . LEU A 1 559 ? -36.337 21.343 -18.321 1.00 26.95 559 LEU A CA 1
ATOM 4103 C C . LEU A 1 559 ? -36.927 22.734 -18.490 1.00 27.56 559 LEU A C 1
ATOM 4104 O O . LEU A 1 559 ? -36.313 23.710 -18.045 1.00 27.08 559 LEU A O 1
ATOM 4109 N N . GLY A 1 560 ? -38.096 22.849 -19.113 1.00 29.17 560 GLY A N 1
ATOM 4110 C CA . GLY A 1 560 ? -38.747 24.141 -19.278 1.00 28.78 560 GLY A CA 1
ATOM 4111 C C . GLY A 1 560 ? -37.926 25.139 -20.063 1.00 31.13 560 GLY A C 1
ATOM 4112 O O . GLY A 1 560 ? -37.881 26.322 -19.706 1.00 32.62 560 GLY A O 1
ATOM 4113 N N . LEU A 1 561 ? -37.276 24.689 -21.131 1.00 32.47 561 LEU A N 1
ATOM 4114 C CA . LEU A 1 561 ? -36.370 25.524 -21.905 1.00 33.77 561 LEU A CA 1
ATOM 4115 C C . LEU A 1 561 ? -37.050 26.015 -23.176 1.00 34.44 561 LEU A C 1
ATOM 4116 O O . LEU A 1 561 ? -37.851 25.299 -23.783 1.00 35.03 561 LEU A O 1
ATOM 4121 N N . ALA A 1 562 ? -36.723 27.240 -23.572 1.00 35.83 562 ALA A N 1
ATOM 4122 C CA . ALA A 1 562 ? -37.140 27.800 -24.848 1.00 33.49 562 ALA A CA 1
ATOM 4123 C C . ALA A 1 562 ? -35.950 27.829 -25.799 1.00 32.58 562 ALA A C 1
ATOM 4124 O O . ALA A 1 562 ? -34.810 27.554 -25.414 1.00 33.26 562 ALA A O 1
ATOM 4126 N N . GLU A 1 563 ? -36.228 28.174 -27.060 1.00 30.41 563 GLU A N 1
ATOM 4127 C CA . GLU A 1 563 ? -35.173 28.203 -28.069 1.00 31.30 563 GLU A CA 1
ATOM 4128 C C . GLU A 1 563 ? -34.074 29.202 -27.723 1.00 32.24 563 GLU A C 1
ATOM 4129 O O . GLU A 1 563 ? -32.905 28.973 -28.053 1.00 31.85 563 GLU A O 1
ATOM 4135 N N . CYS A 1 564 ? -34.417 30.303 -27.050 1.00 34.35 564 CYS A N 1
ATOM 4136 C CA . CYS A 1 564 ? -33.401 31.280 -26.679 1.00 36.21 564 CYS A CA 1
ATOM 4137 C C . CYS A 1 564 ? -32.450 30.764 -25.605 1.00 37.40 564 CYS A C 1
ATOM 4138 O O . CYS A 1 564 ? -31.444 31.424 -25.326 1.00 40.43 564 CYS A O 1
ATOM 4141 N N . ASP A 1 565 ? -32.741 29.616 -24.998 1.00 34.73 565 ASP A N 1
ATOM 4142 C CA . ASP A 1 565 ? -31.846 28.994 -24.032 1.00 34.84 565 ASP A CA 1
ATOM 4143 C C . ASP A 1 565 ? -30.889 27.992 -24.668 1.00 33.48 565 ASP A C 1
ATOM 4144 O O . ASP A 1 565 ? -30.022 27.456 -23.968 1.00 32.47 565 ASP A O 1
ATOM 4149 N N . ILE A 1 566 ? -31.007 27.742 -25.970 1.00 32.55 566 ILE A N 1
ATOM 4150 C CA . ILE A 1 566 ? -30.293 26.660 -26.638 1.00 31.28 566 ILE A CA 1
ATOM 4151 C C . ILE A 1 566 ? -29.353 27.245 -27.680 1.00 32.50 566 ILE A C 1
ATOM 4152 O O . ILE A 1 566 ? -29.730 28.148 -28.437 1.00 31.98 566 ILE A O 1
ATOM 4157 N N . ILE A 1 567 ? -28.129 26.724 -27.719 1.00 32.21 567 ILE A N 1
ATOM 4158 C CA . ILE A 1 567 ? -27.141 27.089 -28.728 1.00 31.12 567 ILE A CA 1
ATOM 4159 C C . ILE A 1 567 ? -26.750 25.830 -29.488 1.00 31.95 567 ILE A C 1
ATOM 4160 O O . ILE A 1 567 ? -26.315 24.839 -28.884 1.00 34.18 567 ILE A O 1
ATOM 4165 N N . ASP A 1 568 ? -26.908 25.872 -30.810 1.00 29.23 568 ASP A N 1
ATOM 4166 C CA . ASP A 1 568 ? -26.559 24.759 -31.684 1.00 27.68 568 ASP A CA 1
ATOM 4167 C C . ASP A 1 568 ? -25.102 24.909 -32.115 1.00 29.51 568 ASP A C 1
ATOM 4168 O O . ASP A 1 568 ? -24.758 25.835 -32.857 1.00 32.13 568 ASP A O 1
ATOM 4173 N N . ILE A 1 569 ? -24.250 24.002 -31.646 1.00 28.14 569 ILE A N 1
ATOM 4174 C CA . ILE A 1 569 ? -22.827 23.994 -31.969 1.00 28.06 569 ILE A CA 1
ATOM 4175 C C . ILE A 1 569 ? -22.631 23.182 -33.244 1.00 26.60 569 ILE A C 1
ATOM 4176 O O . ILE A 1 569 ? -23.039 22.014 -33.293 1.00 26.62 569 ILE A O 1
ATOM 4181 N N . PRO A 1 570 ? -22.004 23.737 -34.281 1.00 26.93 570 PRO A N 1
ATOM 4182 C CA . PRO A 1 570 ? -21.809 22.978 -35.529 1.00 26.94 570 PRO A CA 1
ATOM 4183 C C . PRO A 1 570 ? -20.968 21.732 -35.296 1.00 29.18 570 PRO A C 1
ATOM 4184 O O . PRO A 1 570 ? -19.830 21.807 -34.828 1.00 31.08 570 PRO A O 1
ATOM 4188 N N . GLN A 1 571 ? -21.538 20.574 -35.625 1.00 27.52 571 GLN A N 1
ATOM 4189 C CA . GLN A 1 571 ? -20.888 19.301 -35.330 1.00 28.49 571 GLN A CA 1
ATOM 4190 C C . GLN A 1 571 ? -21.342 18.257 -36.336 1.00 28.25 571 GLN A C 1
ATOM 4191 O O . GLN A 1 571 ? -22.540 17.983 -36.443 1.00 28.76 571 GLN A O 1
ATOM 4197 N N . LEU A 1 572 ? -20.393 17.661 -37.051 1.00 27.60 572 LEU A N 1
ATOM 4198 C CA . LEU A 1 572 ? -20.688 16.617 -38.020 1.00 31.92 572 LEU A CA 1
ATOM 4199 C C . LEU A 1 572 ? -20.352 15.247 -37.447 1.00 30.93 572 LEU A C 1
ATOM 4200 O O . LEU A 1 572 ? -19.470 15.107 -36.598 1.00 32.33 572 LEU A O 1
ATOM 4205 N N . PHE A 1 573 ? -21.071 14.234 -37.925 1.00 30.04 573 PHE A N 1
ATOM 4206 C CA . PHE A 1 573 ? -20.872 12.858 -37.502 1.00 31.22 573 PHE A CA 1
ATOM 4207 C C . PHE A 1 573 ? -20.703 11.963 -38.724 1.00 35.67 573 PHE A C 1
ATOM 4208 O O . PHE A 1 573 ? -21.141 12.291 -39.829 1.00 35.12 573 PHE A O 1
ATOM 4216 N N . LYS A 1 574 ? -20.039 10.832 -38.510 1.00 39.05 574 LYS A N 1
ATOM 4217 C CA . LYS A 1 574 ? -19.910 9.772 -39.495 1.00 41.95 574 LYS A CA 1
ATOM 4218 C C . LYS A 1 574 ? -20.360 8.459 -38.866 1.00 46.31 574 LYS A C 1
ATOM 4219 O O . LYS A 1 574 ? -20.618 8.375 -37.660 1.00 43.83 574 LYS A O 1
ATOM 4225 N N . THR A 1 575 ? -20.462 7.426 -39.700 1.00 55.05 575 THR A N 1
ATOM 4226 C CA . THR A 1 575 ? -21.030 6.147 -39.290 1.00 66.41 575 THR A CA 1
ATOM 4227 C C . THR A 1 575 ? -19.920 5.142 -38.995 1.00 77.88 575 THR A C 1
ATOM 4228 O O . THR A 1 575 ? -19.163 4.747 -39.889 1.00 76.83 575 THR A O 1
ATOM 4232 N N . GLU A 1 576 ? -19.797 4.766 -37.728 1.00 90.52 576 GLU A N 1
ATOM 4233 C CA . GLU A 1 576 ? -19.176 3.502 -37.352 1.00 104.64 576 GLU A CA 1
ATOM 4234 C C . GLU A 1 576 ? -20.288 2.461 -37.443 1.00 117.98 576 GLU A C 1
ATOM 4235 O O . GLU A 1 576 ? -21.026 2.225 -36.482 1.00 120.22 576 GLU A O 1
ATOM 4241 N N . ARG A 1 577 ? -20.440 1.878 -38.638 1.00 129.84 577 ARG A N 1
ATOM 4242 C CA . ARG A 1 577 ? -21.374 0.783 -38.908 1.00 127.47 577 ARG A CA 1
ATOM 4243 C C . ARG A 1 577 ? -22.738 0.978 -38.247 1.00 117.51 577 ARG A C 1
ATOM 4244 O O . ARG A 1 577 ? -23.037 0.318 -37.246 1.00 117.33 577 ARG A O 1
ATOM 4252 N N . LYS A 1 578 ? -23.531 1.931 -38.736 1.00 107.79 578 LYS A N 1
ATOM 4253 C CA . LYS A 1 578 ? -24.888 2.236 -38.273 1.00 95.24 578 LYS A CA 1
ATOM 4254 C C . LYS A 1 578 ? -24.917 3.022 -36.966 1.00 81.41 578 LYS A C 1
ATOM 4255 O O . LYS A 1 578 ? -26.012 3.376 -36.515 1.00 80.16 578 LYS A O 1
ATOM 4261 N N . LYS A 1 579 ? -23.780 3.308 -36.341 1.00 71.15 579 LYS A N 1
ATOM 4262 C CA . LYS A 1 579 ? -23.775 4.102 -35.122 1.00 62.68 579 LYS A CA 1
ATOM 4263 C C . LYS A 1 579 ? -22.950 5.359 -35.348 1.00 54.20 579 LYS A C 1
ATOM 4264 O O . LYS A 1 579 ? -22.096 5.410 -36.230 1.00 54.12 579 LYS A O 1
ATOM 4270 N N . ALA A 1 580 ? -23.232 6.396 -34.569 1.00 46.92 580 ALA A N 1
ATOM 4271 C CA . ALA A 1 580 ? -22.652 7.704 -34.835 1.00 40.75 580 ALA A CA 1
ATOM 4272 C C . ALA A 1 580 ? -21.365 7.908 -34.050 1.00 39.42 580 ALA A C 1
ATOM 4273 O O . ALA A 1 580 ? -21.285 7.588 -32.860 1.00 39.97 580 ALA A O 1
ATOM 4275 N N . THR A 1 581 ? -20.360 8.454 -34.730 1.00 37.40 581 THR A N 1
ATOM 4276 C CA . THR A 1 581 ? -19.141 8.921 -34.090 1.00 39.43 581 THR A CA 1
ATOM 4277 C C . THR A 1 581 ? -18.785 10.261 -34.716 1.00 40.73 581 THR A C 1
ATOM 4278 O O . THR A 1 581 ? -19.288 10.614 -35.781 1.00 41.78 581 THR A O 1
ATOM 4282 N N . ALA A 1 582 ? -17.940 11.024 -34.033 1.00 41.06 582 ALA A N 1
ATOM 4283 C CA . ALA A 1 582 ? -17.673 12.391 -34.463 1.00 40.44 582 ALA A CA 1
ATOM 4284 C C . ALA A 1 582 ? -16.883 12.411 -35.769 1.00 41.62 582 ALA A C 1
ATOM 4285 O O . ALA A 1 582 ? -15.886 11.699 -35.915 1.00 42.20 582 ALA A O 1
ATOM 4287 N N . PHE A 1 583 ? -17.338 13.227 -36.725 1.00 40.40 583 PHE A N 1
ATOM 4288 C CA . PHE A 1 583 ? -16.590 13.394 -37.969 1.00 42.24 583 PHE A CA 1
ATOM 4289 C C . PHE A 1 583 ? -15.288 14.144 -37.714 1.00 43.34 583 PHE A C 1
ATOM 4290 O O . PHE A 1 583 ? -14.206 13.680 -38.090 1.00 44.48 583 PHE A O 1
ATOM 4298 N N . PHE A 1 584 ? -15.378 15.309 -37.084 1.00 41.91 584 PHE A N 1
ATOM 4299 C CA . PHE A 1 584 ? -14.252 15.991 -36.471 1.00 38.72 584 PHE A CA 1
ATOM 4300 C C . PHE A 1 584 ? -14.449 16.005 -34.958 1.00 37.10 584 PHE A C 1
ATOM 4301 O O . PHE A 1 584 ? -15.559 15.759 -34.476 1.00 36.48 584 PHE A O 1
ATOM 4309 N N . PRO A 1 585 ? -13.391 16.255 -34.176 1.00 37.37 585 PRO A N 1
ATOM 4310 C CA . PRO A 1 585 ? -13.509 16.167 -32.712 1.00 36.89 585 PRO A CA 1
ATOM 4311 C C . PRO A 1 585 ? -14.740 16.880 -32.163 1.00 37.03 585 PRO A C 1
ATOM 4312 O O . PRO A 1 585 ? -15.073 17.998 -32.565 1.00 37.44 585 PRO A O 1
ATOM 4316 N N . ASP A 1 586 ? -15.410 16.212 -31.223 1.00 36.99 586 ASP A N 1
ATOM 4317 C CA . ASP A 1 586 ? -16.727 16.616 -30.736 1.00 38.35 586 ASP A CA 1
ATOM 4318 C C . ASP A 1 586 ? -16.619 17.891 -29.907 1.00 37.93 586 ASP A C 1
ATOM 4319 O O . ASP A 1 586 ? -16.128 17.865 -28.773 1.00 39.04 586 ASP A O 1
ATOM 4324 N N . LEU A 1 587 ? -17.119 19.001 -30.459 1.00 35.58 587 LEU A N 1
ATOM 4325 C CA . LEU A 1 587 ? -16.952 20.304 -29.821 1.00 35.87 587 LEU A CA 1
ATOM 4326 C C . LEU A 1 587 ? -17.715 20.405 -28.501 1.00 36.87 587 LEU A C 1
ATOM 4327 O O . LEU A 1 587 ? -17.239 21.045 -27.557 1.00 38.57 587 LEU A O 1
ATOM 4332 N N . VAL A 1 588 ? -18.903 19.798 -28.410 1.00 35.67 588 VAL A N 1
ATOM 4333 C CA . VAL A 1 588 ? -19.703 19.939 -27.190 1.00 37.87 588 VAL A CA 1
ATOM 4334 C C . VAL A 1 588 ? -19.206 19.079 -26.040 1.00 41.26 588 VAL A C 1
ATOM 4335 O O . VAL A 1 588 ? -19.663 19.261 -24.904 1.00 43.21 588 VAL A O 1
ATOM 4339 N N . ASN A 1 589 ? -18.289 18.145 -26.295 1.00 42.24 589 ASN A N 1
ATOM 4340 C CA . ASN A 1 589 ? -17.718 17.309 -25.239 1.00 43.31 589 ASN A CA 1
ATOM 4341 C C . ASN A 1 589 ? -16.581 18.082 -24.567 1.00 43.96 589 ASN A C 1
ATOM 4342 O O . ASN A 1 589 ? -15.397 17.762 -24.690 1.00 45.06 589 ASN A O 1
ATOM 4347 N N . MET A 1 590 ? -16.969 19.123 -23.837 1.00 41.92 590 MET A N 1
ATOM 4348 C CA . MET A 1 590 ? -16.029 20.107 -23.325 1.00 42.51 590 MET A CA 1
ATOM 4349 C C . MET A 1 590 ? -15.940 20.056 -21.804 1.00 39.68 590 MET A C 1
ATOM 4350 O O . MET A 1 590 ? -16.813 19.520 -21.116 1.00 37.62 590 MET A O 1
ATOM 4355 N N . LEU A 1 591 ? -14.853 20.629 -21.294 1.00 40.43 591 LEU A N 1
ATOM 4356 C CA . LEU A 1 591 ? -14.594 20.752 -19.866 1.00 40.70 591 LEU A CA 1
ATOM 4357 C C . LEU A 1 591 ? -14.955 22.167 -19.427 1.00 39.86 591 LEU A C 1
ATOM 4358 O O . LEU A 1 591 ? -14.378 23.138 -19.923 1.00 41.27 591 LEU A O 1
ATOM 4363 N N . VAL A 1 592 ? -15.905 22.286 -18.507 1.00 38.99 592 VAL A N 1
ATOM 4364 C CA . VAL A 1 592 ? -16.443 23.580 -18.104 1.00 38.59 592 VAL A CA 1
ATOM 4365 C C . VAL A 1 592 ? -15.928 23.896 -16.705 1.00 42.10 592 VAL A C 1
ATOM 4366 O O . VAL A 1 592 ? -16.395 23.316 -15.717 1.00 43.66 592 VAL A O 1
ATOM 4370 N N . LEU A 1 593 ? -14.967 24.813 -16.613 1.00 43.89 593 LEU A N 1
ATOM 4371 C CA . LEU A 1 593 ? -14.422 25.284 -15.343 1.00 45.52 593 LEU A CA 1
ATOM 4372 C C . LEU A 1 593 ? -14.849 26.742 -15.192 1.00 44.59 593 LEU A C 1
ATOM 4373 O O . LEU A 1 593 ? -14.124 27.662 -15.577 1.00 44.98 593 LEU A O 1
ATOM 4378 N N . GLY A 1 594 ? -16.043 26.942 -14.646 1.00 44.40 594 GLY A N 1
ATOM 4379 C CA . GLY A 1 594 ? -16.576 28.287 -14.520 1.00 44.81 594 GLY A CA 1
ATOM 4380 C C . GLY A 1 594 ? -16.795 28.891 -15.892 1.00 44.47 594 GLY A C 1
ATOM 4381 O O . GLY A 1 594 ? -17.526 28.348 -16.729 1.00 42.74 594 GLY A O 1
ATOM 4382 N N . LYS A 1 595 ? -16.150 30.027 -16.140 1.00 45.43 595 LYS A N 1
ATOM 4383 C CA . LYS A 1 595 ? -16.234 30.699 -17.427 1.00 48.02 595 LYS A CA 1
ATOM 4384 C C . LYS A 1 595 ? -15.146 30.257 -18.396 1.00 50.89 595 LYS A C 1
ATOM 4385 O O . LYS A 1 595 ? -15.076 30.787 -19.510 1.00 52.06 595 LYS A O 1
ATOM 4387 N N . HIS A 1 596 ? -14.306 29.300 -18.009 1.00 50.41 596 HIS A N 1
ATOM 4388 C CA . HIS A 1 596 ? -13.239 28.809 -18.870 1.00 51.78 596 HIS A CA 1
ATOM 4389 C C . HIS A 1 596 ? -13.620 27.457 -19.459 1.00 49.80 596 HIS A C 1
ATOM 4390 O O . HIS A 1 596 ? -13.972 26.525 -18.727 1.00 50.45 596 HIS A O 1
ATOM 4397 N N . LEU A 1 597 ? -13.548 27.354 -20.782 1.00 47.08 597 LEU A N 1
ATOM 4398 C CA . LEU A 1 597 ? -13.965 26.159 -21.501 1.00 43.01 597 LEU A CA 1
ATOM 4399 C C . LEU A 1 597 ? -12.755 25.495 -22.143 1.00 42.06 597 LEU A C 1
ATOM 4400 O O . LEU A 1 597 ? -11.995 26.144 -22.869 1.00 43.48 597 LEU A O 1
ATOM 4405 N N . GLY A 1 598 ? -12.581 24.206 -21.868 1.00 41.32 598 GLY A N 1
ATOM 4406 C CA . GLY A 1 598 ? -11.624 23.378 -22.570 1.00 42.23 598 GLY A CA 1
ATOM 4407 C C . GLY A 1 598 ? -12.347 22.587 -23.638 1.00 40.65 598 GLY A C 1
ATOM 4408 O O . GLY A 1 598 ? -13.069 21.632 -23.335 1.00 38.02 598 GLY A O 1
ATOM 4409 N N . ILE A 1 599 ? -12.176 22.987 -24.888 1.00 40.98 599 ILE A N 1
ATOM 4410 C CA . ILE A 1 599 ? -12.964 22.480 -26.007 1.00 39.68 599 ILE A CA 1
ATOM 4411 C C . ILE A 1 599 ? -12.042 21.668 -26.908 1.00 39.46 599 ILE A C 1
A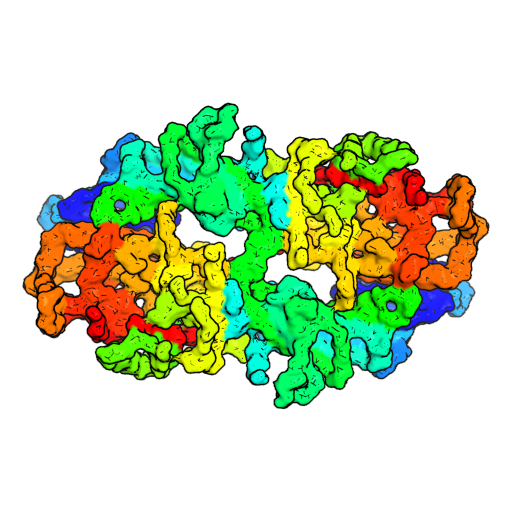TOM 4412 O O . ILE A 1 599 ? -10.939 22.129 -27.218 1.00 39.52 599 ILE A O 1
ATOM 4417 N N . PRO A 1 600 ? -12.435 20.466 -27.324 1.00 40.10 600 PRO A N 1
ATOM 4418 C CA . PRO A 1 600 ? -11.589 19.699 -28.247 1.00 41.61 600 PRO A CA 1
ATOM 4419 C C . PRO A 1 600 ? -11.340 20.470 -29.535 1.00 40.49 600 PRO A C 1
ATOM 4420 O O . PRO A 1 600 ? -12.254 21.061 -30.115 1.00 39.58 600 PRO A O 1
ATOM 4424 N N . LYS A 1 601 ? -10.087 20.469 -29.970 1.00 40.73 601 LYS A N 1
ATOM 4425 C CA . LYS A 1 601 ? -9.704 21.198 -31.175 1.00 42.77 601 LYS A CA 1
ATOM 4426 C C . LYS A 1 601 ? -10.330 20.535 -32.396 1.00 41.91 601 LYS A C 1
ATOM 4427 O O . LYS A 1 601 ? -10.041 19.362 -32.668 1.00 43.92 601 LYS A O 1
ATOM 4433 N N . PRO A 1 602 ? -11.185 21.231 -33.152 1.00 40.49 602 PRO A N 1
ATOM 4434 C CA . PRO A 1 602 ? -11.940 20.555 -34.218 1.00 40.72 602 PRO A CA 1
ATOM 4435 C C . PRO A 1 602 ? -11.164 20.336 -35.506 1.00 43.18 602 PRO A C 1
ATOM 4436 O O . PRO A 1 602 ? -11.570 19.478 -36.302 1.00 42.50 602 PRO A O 1
ATOM 4440 N N . PHE A 1 603 ? -10.079 21.075 -35.737 1.00 43.29 603 PHE A N 1
ATOM 4441 C CA . PHE A 1 603 ? -9.311 20.995 -36.981 1.00 41.97 603 PHE A CA 1
ATOM 4442 C C . PHE A 1 603 ? -10.212 21.188 -38.201 1.00 40.45 603 PHE A C 1
ATOM 4443 O O . PHE A 1 603 ? -10.235 20.377 -39.130 1.00 39.24 603 PHE A O 1
ATOM 4451 N N . GLY A 1 604 ? -10.962 22.287 -38.191 1.00 38.95 604 GLY A N 1
ATOM 4452 C CA . GLY A 1 604 ? -11.902 22.576 -39.247 1.00 38.39 604 GLY A CA 1
ATOM 4453 C C . GLY A 1 604 ? -11.256 23.264 -40.433 1.00 38.46 604 GLY A C 1
ATOM 4454 O O . GLY A 1 604 ? -10.029 23.324 -40.553 1.00 38.19 604 GLY A O 1
ATOM 4455 N N . PRO A 1 605 ? -12.079 23.792 -41.339 1.00 38.13 605 PRO A N 1
ATOM 4456 C CA . PRO A 1 605 ? -11.540 24.466 -42.529 1.00 39.06 605 PRO A CA 1
ATOM 4457 C C . PRO A 1 605 ? -10.776 25.725 -42.144 1.00 43.35 605 PRO A C 1
ATOM 4458 O O . PRO A 1 605 ? -11.273 26.564 -41.390 1.00 43.68 605 PRO A O 1
ATOM 4462 N N . ILE A 1 606 ? -9.562 25.852 -42.671 1.00 46.16 606 ILE A N 1
ATOM 4463 C CA . ILE A 1 606 ? -8.710 27.004 -42.400 1.00 48.21 606 ILE A CA 1
ATOM 4464 C C . ILE A 1 606 ? -9.043 28.087 -43.420 1.00 49.26 606 ILE A C 1
ATOM 4465 O O . ILE A 1 606 ? -8.819 27.915 -44.621 1.00 45.85 606 ILE A O 1
ATOM 4470 N N . ILE A 1 607 ? -9.581 29.204 -42.940 1.00 53.47 607 ILE A N 1
ATOM 4471 C CA . ILE A 1 607 ? -9.920 30.352 -43.774 1.00 55.00 607 ILE A CA 1
ATOM 4472 C C . ILE A 1 607 ? -9.208 31.565 -43.196 1.00 59.58 607 ILE A C 1
ATOM 4473 O O . ILE A 1 607 ? -9.378 31.883 -42.011 1.00 60.57 607 ILE A O 1
ATOM 4478 N N . ASN A 1 608 ? -8.412 32.238 -44.029 1.00 62.88 608 ASN A N 1
ATOM 4479 C CA . ASN A 1 608 ? -7.609 33.386 -43.603 1.00 66.10 608 ASN A CA 1
ATOM 4480 C C . ASN A 1 608 ? -6.693 33.016 -42.438 1.00 68.38 608 ASN A C 1
ATOM 4481 O O . ASN A 1 608 ? -6.488 33.801 -41.510 1.00 70.63 608 ASN A O 1
ATOM 4486 N N . GLY A 1 609 ? -6.140 31.807 -42.488 1.00 69.98 609 GLY A N 1
ATOM 4487 C CA . GLY A 1 609 ? -5.252 31.343 -41.439 1.00 72.10 609 GLY A CA 1
ATOM 4488 C C . GLY A 1 609 ? -5.918 31.091 -40.105 1.00 72.18 609 GLY A C 1
ATOM 4489 O O . GLY A 1 609 ? -5.254 31.169 -39.066 1.00 72.62 609 GLY A O 1
ATOM 4490 N N . CYS A 1 610 ? -7.213 30.779 -40.101 1.00 71.77 610 CYS A N 1
ATOM 4491 C CA . CYS A 1 610 ? -7.936 30.538 -38.861 1.00 70.83 610 CYS A CA 1
ATOM 4492 C C . CYS A 1 610 ? -9.001 29.478 -39.096 1.00 60.82 610 CYS A C 1
ATOM 4493 O O . CYS A 1 610 ? -9.631 29.443 -40.156 1.00 56.28 610 CYS A O 1
ATOM 4496 N N . CYS A 1 611 ? -9.196 28.619 -38.098 1.00 54.96 611 CYS A N 1
ATOM 4497 C CA . CYS A 1 611 ? -10.217 27.583 -38.179 1.00 49.14 611 CYS A CA 1
ATOM 4498 C C . CYS A 1 611 ? -11.595 28.220 -38.063 1.00 45.15 611 CYS A C 1
ATOM 4499 O O . CYS A 1 611 ? -11.908 28.853 -37.048 1.00 46.08 611 CYS A O 1
ATOM 4502 N N . CYS A 1 612 ? -12.421 28.059 -39.099 1.00 41.65 612 CYS A N 1
ATOM 4503 C CA . CYS A 1 612 ? -13.737 28.686 -39.079 1.00 41.90 612 CYS A CA 1
ATOM 4504 C C . CYS A 1 612 ? -14.681 28.015 -38.086 1.00 39.92 612 CYS A C 1
ATOM 4505 O O . CYS A 1 612 ? -15.632 28.658 -37.630 1.00 40.76 612 CYS A O 1
ATOM 4508 N N . LEU A 1 613 ? -14.431 26.754 -37.723 1.00 37.74 613 LEU A N 1
ATOM 4509 C CA . LEU A 1 613 ? -15.209 26.127 -36.656 1.00 36.71 613 LEU A CA 1
ATOM 4510 C C . LEU A 1 613 ? -14.885 26.753 -35.302 1.00 36.89 613 LEU A C 1
ATOM 4511 O O . LEU A 1 613 ? -15.790 27.062 -34.517 1.00 37.02 613 LEU A O 1
ATOM 4516 N N . GLU A 1 614 ? -13.594 26.933 -35.005 1.00 38.05 614 GLU A N 1
ATOM 4517 C CA . GLU A 1 614 ? -13.213 27.631 -33.781 1.00 39.15 614 GLU A CA 1
ATOM 4518 C C . GLU A 1 614 ? -13.777 29.045 -33.761 1.00 39.48 614 GLU A C 1
ATOM 4519 O O . GLU A 1 614 ? -14.253 29.517 -32.722 1.00 38.95 614 GLU A O 1
ATOM 4525 N N . GLU A 1 615 ? -13.746 29.732 -34.907 1.00 39.97 615 GLU A N 1
ATOM 4526 C CA . GLU A 1 615 ? -14.277 31.090 -34.974 1.00 40.31 615 GLU A CA 1
ATOM 4527 C C . GLU A 1 615 ? -15.783 31.110 -34.740 1.00 38.98 615 GLU A C 1
ATOM 4528 O O . GLU A 1 615 ? -16.297 32.004 -34.059 1.00 41.00 615 GLU A O 1
ATOM 4530 N N . LYS A 1 616 ? -16.507 30.127 -35.283 1.00 36.62 616 LYS A N 1
ATOM 4531 C CA . LYS A 1 616 ? -17.947 30.067 -35.054 1.00 35.04 616 LYS A CA 1
ATOM 4532 C C . LYS A 1 616 ? -18.261 29.790 -33.588 1.00 33.80 616 LYS A C 1
ATOM 4533 O O . LYS A 1 616 ? -19.155 30.421 -33.006 1.00 32.67 616 LYS A O 1
ATOM 4539 N N . VAL A 1 617 ? -17.526 28.860 -32.970 1.00 35.05 617 VAL A N 1
ATOM 4540 C CA . VAL A 1 617 ? -17.741 28.564 -31.555 1.00 35.44 617 VAL A CA 1
ATOM 4541 C C . VAL A 1 617 ? -17.445 29.793 -30.703 1.00 39.03 617 VAL A C 1
ATOM 4542 O O . VAL A 1 617 ? -18.164 30.087 -29.738 1.00 39.55 617 VAL A O 1
ATOM 4546 N N . ARG A 1 618 ? -16.383 30.528 -31.040 1.00 40.72 618 ARG A N 1
ATOM 4547 C CA . ARG A 1 618 ? -16.073 31.750 -30.306 1.00 42.31 618 ARG A CA 1
ATOM 4548 C C . ARG A 1 618 ? -17.183 32.780 -30.467 1.00 42.23 618 ARG A C 1
ATOM 4549 O O . ARG A 1 618 ? -17.637 33.372 -29.485 1.00 43.52 618 ARG A O 1
ATOM 4557 N N . SER A 1 619 ? -17.650 32.991 -31.700 1.00 39.92 619 SER A N 1
ATOM 4558 C CA . SER A 1 619 ? -18.730 33.948 -31.921 1.00 40.43 619 SER A CA 1
ATOM 4559 C C . SER A 1 619 ? -19.994 33.548 -31.173 1.00 41.63 619 SER A C 1
ATOM 4560 O O . SER A 1 619 ? -20.808 34.412 -30.824 1.00 43.69 619 SER A O 1
ATOM 4563 N N . LEU A 1 620 ? -20.181 32.250 -30.922 1.00 39.46 620 LEU A N 1
ATOM 4564 C CA . LEU A 1 620 ? -21.371 31.816 -30.195 1.00 38.51 620 LEU A CA 1
ATOM 4565 C C . LEU A 1 620 ? -21.206 31.946 -28.683 1.00 39.22 620 LEU A C 1
ATOM 4566 O O . LEU A 1 620 ? -22.173 32.258 -27.980 1.00 40.98 620 LEU A O 1
ATOM 4571 N N . LEU A 1 621 ? -20.002 31.712 -28.158 1.00 39.80 621 LEU A N 1
ATOM 4572 C CA . LEU A 1 621 ? -19.830 31.581 -26.713 1.00 41.46 621 LEU A CA 1
ATOM 4573 C C . LEU A 1 621 ? -19.187 32.793 -26.044 1.00 45.21 621 LEU A C 1
ATOM 4574 O O . LEU A 1 621 ? -19.550 33.124 -24.911 1.00 45.97 621 LEU A O 1
ATOM 4579 N N . GLU A 1 622 ? -18.227 33.450 -26.695 1.00 46.61 622 GLU A N 1
ATOM 4580 C CA . GLU A 1 622 ? -17.583 34.615 -26.092 1.00 48.15 622 GLU A CA 1
ATOM 4581 C C . GLU A 1 622 ? -18.543 35.754 -25.759 1.00 50.67 622 GLU A C 1
ATOM 4582 O O . GLU A 1 622 ? -18.298 36.446 -24.754 1.00 53.83 622 GLU A O 1
ATOM 4588 N N . PRO A 1 623 ? -19.605 36.028 -26.529 1.00 48.96 623 PRO A N 1
ATOM 4589 C CA . PRO A 1 623 ? -20.587 37.028 -26.074 1.00 48.67 623 PRO A CA 1
ATOM 4590 C C . PRO A 1 623 ? -21.200 36.713 -24.721 1.00 49.22 623 PRO A C 1
ATOM 4591 O O . PRO A 1 623 ? -21.702 37.629 -24.057 1.00 50.96 623 PRO A O 1
ATOM 4595 N N . LEU A 1 624 ? -21.181 35.454 -24.292 1.00 47.82 624 LEU A N 1
ATOM 4596 C CA . LEU A 1 624 ? -21.661 35.072 -22.971 1.00 47.21 624 LEU A CA 1
ATOM 4597 C C . LEU A 1 624 ? -20.616 35.282 -21.883 1.00 48.10 624 LEU A C 1
ATOM 4598 O O . LEU A 1 624 ? -20.858 34.907 -20.731 1.00 48.25 624 LEU A O 1
ATOM 4603 N N . GLY A 1 625 ? -19.470 35.872 -22.217 1.00 49.10 625 GLY A N 1
ATOM 4604 C CA . GLY A 1 625 ? -18.398 36.022 -21.255 1.00 49.07 625 GLY A CA 1
ATOM 4605 C C . GLY A 1 625 ? -17.574 34.777 -21.028 1.00 50.25 625 GLY A C 1
ATOM 4606 O O . GLY A 1 625 ? -16.835 34.709 -20.041 1.00 51.23 625 GLY A O 1
ATOM 4607 N N . LEU A 1 626 ? -17.680 33.784 -21.906 1.00 49.21 626 LEU A N 1
ATOM 4608 C CA . LEU A 1 626 ? -16.916 32.554 -21.774 1.00 48.53 626 LEU A CA 1
ATOM 4609 C C . LEU A 1 626 ? -15.591 32.662 -22.519 1.00 48.77 626 LEU A C 1
ATOM 4610 O O . LEU A 1 626 ? -15.490 33.322 -23.557 1.00 49.21 626 LEU A O 1
ATOM 4615 N N . HIS A 1 627 ? -14.571 32.005 -21.974 1.00 49.16 627 HIS A N 1
ATOM 4616 C CA . HIS A 1 627 ? -13.241 31.967 -22.568 1.00 53.35 627 HIS A CA 1
ATOM 4617 C C . HIS A 1 627 ? -13.019 30.584 -23.163 1.00 53.45 627 HIS A C 1
ATOM 4618 O O . HIS A 1 627 ? -13.111 29.578 -22.452 1.00 54.80 627 HIS A O 1
ATOM 4625 N N . CYS A 1 628 ? -12.729 30.537 -24.460 1.00 51.13 628 CYS A N 1
ATOM 4626 C CA . CYS A 1 628 ? -12.616 29.284 -25.194 1.00 50.47 628 CYS A CA 1
ATOM 4627 C C . CYS A 1 628 ? -11.147 28.923 -25.381 1.00 51.92 628 CYS A C 1
ATOM 4628 O O . CYS A 1 628 ? -10.373 29.713 -25.931 1.00 54.37 628 CYS A O 1
ATOM 4631 N N . THR A 1 629 ? -10.775 27.729 -24.927 1.00 50.57 629 THR A N 1
ATOM 4632 C CA . THR A 1 629 ? -9.448 27.168 -25.147 1.00 51.08 629 THR A CA 1
ATOM 4633 C C . THR A 1 629 ? -9.612 25.847 -25.879 1.00 48.48 629 THR A C 1
ATOM 4634 O O . THR A 1 629 ? -10.215 24.910 -25.344 1.00 48.16 629 THR A O 1
ATOM 4638 N N . PHE A 1 630 ? -9.088 25.773 -27.097 1.00 46.87 630 PHE A N 1
ATOM 4639 C CA . PHE A 1 630 ? -9.213 24.574 -27.913 1.00 45.09 630 PHE A CA 1
ATOM 4640 C C . PHE A 1 630 ? -8.006 23.674 -27.677 1.00 49.41 630 PHE A C 1
ATOM 4641 O O . PHE A 1 630 ? -6.862 24.079 -27.911 1.00 51.49 630 PHE A O 1
ATOM 4649 N N . ILE A 1 631 ? -8.267 22.458 -27.205 1.00 51.00 631 ILE A N 1
ATOM 4650 C CA . ILE A 1 631 ? -7.236 21.530 -26.758 1.00 53.01 631 ILE A CA 1
ATOM 4651 C C . ILE A 1 631 ? -7.166 20.368 -27.737 1.00 57.95 631 ILE A C 1
ATOM 4652 O O . ILE A 1 631 ? -8.198 19.787 -28.094 1.00 51.94 631 ILE A O 1
ATOM 4657 N N . ASP A 1 632 ? -5.950 20.028 -28.167 1.00 70.98 632 ASP A N 1
ATOM 4658 C CA . ASP A 1 632 ? -5.754 18.957 -29.137 1.00 82.31 632 ASP A CA 1
ATOM 4659 C C . ASP A 1 632 ? -6.188 17.625 -28.534 1.00 96.96 632 ASP A C 1
ATOM 4660 O O . ASP A 1 632 ? -5.554 17.118 -27.602 1.00 97.74 632 ASP A O 1
ATOM 4665 N N . ASP A 1 633 ? -7.267 17.054 -29.063 1.00 110.76 633 ASP A N 1
ATOM 4666 C CA . ASP A 1 633 ? -7.831 15.804 -28.573 1.00 117.65 633 ASP A CA 1
ATOM 4667 C C . ASP A 1 633 ? -8.166 14.883 -29.737 1.00 118.70 633 ASP A C 1
ATOM 4668 O O . ASP A 1 633 ? -9.235 14.267 -29.787 1.00 118.23 633 ASP A O 1
ATOM 4673 N N . PHE A 1 634 ? -7.250 14.779 -30.696 1.00 119.57 634 PHE A N 1
ATOM 4674 C CA . PHE A 1 634 ? -7.433 13.911 -31.853 1.00 115.54 634 PHE A CA 1
ATOM 4675 C C . PHE A 1 634 ? -7.054 12.470 -31.528 1.00 112.44 634 PHE A C 1
ATOM 4676 O O . PHE A 1 634 ? -5.909 12.183 -31.179 1.00 110.50 634 PHE A O 1
ATOM 4678 N N . ALA A 1 646 ? -7.781 8.494 -21.092 1.00 93.84 646 ALA A N 1
ATOM 4679 C CA . ALA A 1 646 ? -7.692 9.629 -20.180 1.00 92.41 646 ALA A CA 1
ATOM 4680 C C . ALA A 1 646 ? -9.079 10.098 -19.751 1.00 88.93 646 ALA A C 1
ATOM 4681 O O . ALA A 1 646 ? -9.961 10.306 -20.584 1.00 86.92 646 ALA A O 1
ATOM 4683 N N . GLY A 1 647 ? -9.264 10.259 -18.444 1.00 88.82 647 GLY A N 1
ATOM 4684 C CA . GLY A 1 647 ? -10.529 10.702 -17.892 1.00 84.63 647 GLY A CA 1
ATOM 4685 C C . GLY A 1 647 ? -10.372 12.019 -17.157 1.00 78.39 647 GLY A C 1
ATOM 4686 O O . GLY A 1 647 ? -9.288 12.355 -16.677 1.00 79.76 647 GLY A O 1
ATOM 4687 N N . THR A 1 648 ? -11.471 12.767 -17.074 1.00 71.63 648 THR A N 1
ATOM 4688 C CA . THR A 1 648 ? -11.481 14.066 -16.409 1.00 68.82 648 THR A CA 1
ATOM 4689 C C . THR A 1 648 ? -12.783 14.217 -15.638 1.00 64.09 648 THR A C 1
ATOM 4690 O O . THR A 1 648 ? -13.865 14.079 -16.215 1.00 64.39 648 THR A O 1
ATOM 4694 N N . ASN A 1 649 ? -12.679 14.495 -14.340 1.00 61.99 649 ASN A N 1
ATOM 4695 C CA . ASN A 1 649 ? -13.840 14.756 -13.503 1.00 58.18 649 ASN A CA 1
ATOM 4696 C C . ASN A 1 649 ? -13.557 15.969 -12.628 1.00 59.26 649 ASN A C 1
ATOM 4697 O O . ASN A 1 649 ? -12.404 16.261 -12.302 1.00 62.62 649 ASN A O 1
ATOM 4702 N N . VAL A 1 650 ? -14.620 16.678 -12.253 1.00 56.24 650 VAL A N 1
ATOM 4703 C CA . VAL A 1 650 ? -14.505 17.941 -11.533 1.00 53.26 650 VAL A CA 1
ATOM 4704 C C . VAL A 1 650 ? -15.324 17.865 -10.253 1.00 51.05 650 VAL A C 1
ATOM 4705 O O . VAL A 1 650 ? -16.499 17.481 -10.283 1.00 50.40 650 VAL A O 1
ATOM 4709 N N . CYS A 1 651 ? -14.706 18.236 -9.133 1.00 50.50 651 CYS A N 1
ATOM 4710 C CA . CYS A 1 651 ? -15.414 18.433 -7.875 1.00 50.50 651 CYS A CA 1
ATOM 4711 C C . CYS A 1 651 ? -15.838 19.895 -7.796 1.00 49.33 651 CYS A C 1
ATOM 4712 O O . CYS A 1 651 ? -15.004 20.794 -7.944 1.00 51.70 651 CYS A O 1
ATOM 4715 N N . ARG A 1 652 ? -17.131 20.134 -7.605 1.00 46.07 652 ARG A N 1
ATOM 4716 C CA . ARG A 1 652 ? -17.682 21.475 -7.701 1.00 45.23 652 ARG A CA 1
ATOM 4717 C C . ARG A 1 652 ? -18.316 21.895 -6.383 1.00 46.54 652 ARG A C 1
ATOM 4718 O O . ARG A 1 652 ? -18.625 21.067 -5.521 1.00 45.69 652 ARG A O 1
ATOM 4726 N N . LYS A 1 653 ? -18.498 23.206 -6.237 1.00 47.42 653 LYS A N 1
ATOM 4727 C CA . LYS A 1 653 ? -19.223 23.733 -5.095 1.00 49.52 653 LYS A CA 1
ATOM 4728 C C . LYS A 1 653 ? -20.668 23.238 -5.124 1.00 47.88 653 LYS A C 1
ATOM 4729 O O . LYS A 1 653 ? -21.244 23.039 -6.199 1.00 45.02 653 LYS A O 1
ATOM 4735 N N . PRO A 1 654 ? -21.275 23.024 -3.961 1.00 46.62 654 PRO A N 1
ATOM 4736 C CA . PRO A 1 654 ? -22.674 22.590 -3.925 1.00 44.25 654 PRO A CA 1
ATOM 4737 C C . PRO A 1 654 ? -23.608 23.699 -4.388 1.00 43.89 654 PRO A C 1
ATOM 4738 O O . PRO A 1 654 ? -23.224 24.860 -4.544 1.00 43.11 654 PRO A O 1
ATOM 4742 N N . PHE A 1 655 ? -24.861 23.312 -4.618 1.00 44.52 655 PHE A N 1
ATOM 4743 C CA . PHE A 1 655 ? -25.901 24.290 -4.894 1.00 44.75 655 PHE A CA 1
ATOM 4744 C C . PHE A 1 655 ? -26.047 25.248 -3.719 1.00 49.80 655 PHE A C 1
ATOM 4745 O O . PHE A 1 655 ? -25.868 24.872 -2.557 1.00 50.63 655 PHE A O 1
ATOM 4753 N N . SER A 1 656 ? -26.373 26.504 -4.028 1.00 52.65 656 SER A N 1
ATOM 4754 C CA . SER A 1 656 ? -26.707 27.442 -2.963 1.00 54.79 656 SER A CA 1
ATOM 4755 C C . SER A 1 656 ? -28.049 27.096 -2.335 1.00 52.26 656 SER A C 1
ATOM 4756 O O . SER A 1 656 ? -28.267 27.366 -1.149 1.00 52.98 656 SER A O 1
ATOM 4759 N N . PHE A 1 657 ? -28.949 26.494 -3.108 1.00 48.29 657 PHE A N 1
ATOM 4760 C CA . PHE A 1 657 ? -30.237 26.066 -2.582 1.00 44.57 657 PHE A CA 1
ATOM 4761 C C . PHE A 1 657 ? -30.060 24.838 -1.698 1.00 43.92 657 PHE A C 1
ATOM 4762 O O . PHE A 1 657 ? -29.440 23.849 -2.102 1.00 43.60 657 PHE A O 1
ATOM 4770 N N . LYS A 1 658 ? -30.611 24.902 -0.490 1.00 41.63 658 LYS A N 1
ATOM 4771 C CA . LYS A 1 658 ? -30.505 23.802 0.457 1.00 39.54 658 LYS A CA 1
ATOM 4772 C C . LYS A 1 658 ? -31.553 22.741 0.140 1.00 35.87 658 LYS A C 1
ATOM 4773 O O . LYS A 1 658 ? -32.743 23.050 0.024 1.00 37.13 658 LYS A O 1
ATOM 4779 N N . TRP A 1 659 ? -31.108 21.485 0.012 1.00 34.23 659 TRP A N 1
ATOM 4780 C CA . TRP A 1 659 ? -31.988 20.428 -0.485 1.00 34.57 659 TRP A CA 1
ATOM 4781 C C . TRP A 1 659 ? -33.198 20.206 0.414 1.00 37.45 659 TRP A C 1
ATOM 4782 O O . TRP A 1 659 ? -34.273 19.847 -0.079 1.00 36.93 659 TRP A O 1
ATOM 4793 N N . TRP A 1 660 ? -33.052 20.403 1.728 1.00 37.66 660 TRP A N 1
ATOM 4794 C CA . TRP A 1 660 ? -34.174 20.153 2.626 1.00 37.36 660 TRP A CA 1
ATOM 4795 C C . TRP A 1 660 ? -35.286 21.182 2.468 1.00 39.65 660 TRP A C 1
ATOM 4796 O O . TRP A 1 660 ? -36.408 20.938 2.923 1.00 39.58 660 TRP A O 1
ATOM 4807 N N . ASN A 1 661 ? -35.006 22.315 1.828 1.00 41.50 661 ASN A N 1
ATOM 4808 C CA . ASN A 1 661 ? -36.033 23.300 1.516 1.00 42.21 661 ASN A CA 1
ATOM 4809 C C . ASN A 1 661 ? -36.800 22.967 0.242 1.00 45.05 661 ASN A C 1
ATOM 4810 O O . ASN A 1 661 ? -37.689 23.733 -0.145 1.00 46.32 661 ASN A O 1
ATOM 4815 N N . MET A 1 662 ? -36.479 21.856 -0.413 1.00 46.12 662 MET A N 1
ATOM 4816 C CA . MET A 1 662 ? -37.208 21.426 -1.595 1.00 47.34 662 MET A CA 1
ATOM 4817 C C . MET A 1 662 ? -38.467 20.670 -1.185 1.00 50.32 662 MET A C 1
ATOM 4818 O O . MET A 1 662 ? -38.536 20.071 -0.107 1.00 51.04 662 MET A O 1
ATOM 4823 N N . VAL A 1 663 ? -39.475 20.716 -2.050 1.00 52.28 663 VAL A N 1
ATOM 4824 C CA . VAL A 1 663 ? -40.687 19.926 -1.851 1.00 57.51 663 VAL A CA 1
ATOM 4825 C C . VAL A 1 663 ? -40.837 18.984 -3.042 1.00 61.03 663 VAL A C 1
ATOM 4826 O O . VAL A 1 663 ? -41.421 19.357 -4.071 1.00 58.96 663 VAL A O 1
ATOM 4830 N N . PRO A 1 664 ? -40.293 17.761 -2.965 1.00 65.86 664 PRO A N 1
ATOM 4831 C CA . PRO A 1 664 ? -40.388 16.796 -4.065 1.00 68.25 664 PRO A CA 1
ATOM 4832 C C . PRO A 1 664 ? -41.796 16.230 -4.222 1.00 69.30 664 PRO A C 1
ATOM 4833 O O . PRO A 1 664 ? -42.187 15.795 -5.304 1.00 71.17 664 PRO A O 1
ATOM 4838 N N . SER B 1 2 ? -48.268 21.594 -25.074 1.00 99.40 2 SER B N 1
ATOM 4839 C CA . SER B 1 2 ? -48.529 20.184 -25.340 1.00 94.95 2 SER B CA 1
ATOM 4840 C C . SER B 1 2 ? -47.259 19.467 -25.790 1.00 90.87 2 SER B C 1
ATOM 4841 O O . SER B 1 2 ? -46.149 19.885 -25.461 1.00 94.60 2 SER B O 1
ATOM 4844 N N . LEU B 1 3 ? -47.430 18.384 -26.543 1.00 80.11 3 LEU B N 1
ATOM 4845 C CA . LEU B 1 3 ? -46.305 17.607 -27.042 1.00 66.76 3 LEU B CA 1
ATOM 4846 C C . LEU B 1 3 ? -45.888 18.112 -28.417 1.00 56.80 3 LEU B C 1
ATOM 4847 O O . LEU B 1 3 ? -46.732 18.384 -29.276 1.00 54.19 3 LEU B O 1
ATOM 4852 N N . GLN B 1 4 ? -44.577 18.237 -28.619 1.00 50.15 4 GLN B N 1
ATOM 4853 C CA . GLN B 1 4 ? -44.024 18.755 -29.862 1.00 46.66 4 GLN B CA 1
ATOM 4854 C C . GLN B 1 4 ? -42.879 17.871 -30.331 1.00 39.91 4 GLN B C 1
ATOM 4855 O O . GLN B 1 4 ? -42.081 17.387 -29.523 1.00 37.12 4 GLN B O 1
ATOM 4861 N N . ARG B 1 5 ? -42.806 17.668 -31.645 1.00 34.48 5 ARG B N 1
ATOM 4862 C CA . ARG B 1 5 ? -41.749 16.882 -32.262 1.00 32.25 5 ARG B CA 1
ATOM 4863 C C . ARG B 1 5 ? -41.246 17.614 -33.497 1.00 31.18 5 ARG B C 1
ATOM 4864 O O . ARG B 1 5 ? -42.038 18.189 -34.249 1.00 32.61 5 ARG B O 1
ATOM 4872 N N . ILE B 1 6 ? -39.932 17.597 -33.698 1.00 28.11 6 ILE B N 1
ATOM 4873 C CA . ILE B 1 6 ? -39.310 18.281 -34.825 1.00 28.17 6 ILE B CA 1
ATOM 4874 C C . ILE B 1 6 ? -39.205 17.321 -36.002 1.00 28.17 6 ILE B C 1
ATOM 4875 O O . ILE B 1 6 ? -38.731 16.188 -35.856 1.00 27.98 6 ILE B O 1
ATOM 4880 N N . VAL B 1 7 ? -39.641 17.773 -37.172 1.00 26.04 7 VAL B N 1
ATOM 4881 C CA . VAL B 1 7 ? -39.411 17.067 -38.426 1.00 26.87 7 VAL B CA 1
ATOM 4882 C C . VAL B 1 7 ? -38.681 18.022 -39.356 1.00 28.13 7 VAL B C 1
ATOM 4883 O O . VAL B 1 7 ? -39.184 19.112 -39.657 1.00 28.25 7 VAL B O 1
ATOM 4887 N N . ARG B 1 8 ? -37.498 17.621 -39.800 1.00 29.15 8 ARG B N 1
ATOM 4888 C CA . ARG B 1 8 ? -36.694 18.444 -40.687 1.00 29.88 8 ARG B CA 1
ATOM 4889 C C . ARG B 1 8 ? -36.985 18.107 -42.143 1.00 26.41 8 ARG B C 1
ATOM 4890 O O . ARG B 1 8 ? -37.236 16.949 -42.490 1.00 23.46 8 ARG B O 1
ATOM 4898 N N . VAL B 1 9 ? -36.943 19.129 -42.993 1.00 27.00 9 VAL B N 1
ATOM 4899 C CA . VAL B 1 9 ? -37.174 18.977 -44.422 1.00 27.45 9 VAL B CA 1
ATOM 4900 C C . VAL B 1 9 ? -35.959 19.518 -45.169 1.00 27.02 9 VAL B C 1
ATOM 4901 O O . VAL B 1 9 ? -35.073 20.145 -44.589 1.00 27.36 9 VAL B O 1
ATOM 4905 N N . SER B 1 10 ? -35.929 19.266 -46.476 1.00 26.91 10 SER B N 1
ATOM 4906 C CA . SER B 1 10 ? -34.791 19.630 -47.306 1.00 28.75 10 SER B CA 1
ATOM 4907 C C . SER B 1 10 ? -35.254 20.410 -48.527 1.00 29.47 10 SER B C 1
ATOM 4908 O O . SER B 1 10 ? -36.243 20.048 -49.171 1.00 27.08 10 SER B O 1
ATOM 4911 N N . LEU B 1 11 ? -34.524 21.480 -48.847 1.00 30.03 11 LEU B N 1
ATOM 4912 C CA . LEU B 1 11 ? -34.794 22.214 -50.076 1.00 33.00 11 LEU B CA 1
ATOM 4913 C C . LEU B 1 11 ? -34.440 21.403 -51.316 1.00 35.24 11 LEU B C 1
ATOM 4914 O O . LEU B 1 11 ? -34.917 21.725 -52.409 1.00 36.19 11 LEU B O 1
ATOM 4919 N N . GLU B 1 12 ? -33.639 20.349 -51.165 1.00 38.84 12 GLU B N 1
ATOM 4920 C CA . GLU B 1 12 ? -33.100 19.621 -52.306 1.00 46.67 12 GLU B CA 1
ATOM 4921 C C . GLU B 1 12 ? -33.949 18.422 -52.711 1.00 45.58 12 GLU B C 1
ATOM 4922 O O . GLU B 1 12 ? -33.970 18.063 -53.894 1.00 47.51 12 GLU B O 1
ATOM 4928 N N . HIS B 1 13 ? -34.657 17.801 -51.774 1.00 42.24 13 HIS B N 1
ATOM 4929 C CA . HIS B 1 13 ? -35.440 16.612 -52.076 1.00 43.17 13 HIS B CA 1
ATOM 4930 C C . HIS B 1 13 ? -36.601 16.529 -51.098 1.00 39.89 13 HIS B C 1
ATOM 4931 O O . HIS B 1 13 ? -36.543 17.110 -50.008 1.00 38.67 13 HIS B O 1
ATOM 4938 N N . PRO B 1 14 ? -37.672 15.825 -51.459 1.00 35.97 14 PRO B N 1
ATOM 4939 C CA . PRO B 1 14 ? -38.812 15.701 -50.547 1.00 34.46 14 PRO B CA 1
ATOM 4940 C C . PRO B 1 14 ? -38.489 14.816 -49.352 1.00 32.98 14 PRO B C 1
ATOM 4941 O O . PRO B 1 14 ? -37.564 14.000 -49.366 1.00 30.89 14 PRO B O 1
ATOM 4945 N N . THR B 1 15 ? -39.281 15.000 -48.300 1.00 29.60 15 THR B N 1
ATOM 4946 C CA . THR B 1 15 ? -39.164 14.242 -47.066 1.00 30.92 15 THR B CA 1
ATOM 4947 C C . THR B 1 15 ? -40.487 13.545 -46.779 1.00 32.17 15 THR B C 1
ATOM 4948 O O . THR B 1 15 ? -41.560 14.059 -47.108 1.00 33.28 15 THR B O 1
ATOM 4952 N N . SER B 1 16 ? -40.402 12.364 -46.173 1.00 30.06 16 SER B N 1
ATOM 4953 C CA . SER B 1 16 ? -41.567 11.641 -45.686 1.00 32.69 16 SER B CA 1
ATOM 4954 C C . SER B 1 16 ? -41.438 11.467 -44.181 1.00 32.39 16 SER B C 1
ATOM 4955 O O . SER B 1 16 ? -40.352 11.174 -43.673 1.00 33.06 16 SER B O 1
ATOM 4958 N N . ALA B 1 17 ? -42.546 11.652 -43.468 1.00 32.37 17 ALA B N 1
ATOM 4959 C CA . ALA B 1 17 ? -42.516 11.579 -42.016 1.00 31.92 17 ALA B CA 1
ATOM 4960 C C . ALA B 1 17 ? -43.848 11.057 -41.506 1.00 33.06 17 ALA B C 1
ATOM 4961 O O . ALA B 1 17 ? -44.858 11.058 -42.216 1.00 31.00 17 ALA B O 1
ATOM 4963 N N . VAL B 1 18 ? -43.832 10.610 -40.255 1.00 35.29 18 VAL B N 1
ATOM 4964 C CA . VAL B 1 18 ? -45.018 10.131 -39.562 1.00 36.31 18 VAL B CA 1
ATOM 4965 C C . VAL B 1 18 ? -45.350 11.130 -38.467 1.00 37.65 18 VAL B C 1
ATOM 4966 O O . VAL B 1 18 ? -44.460 11.567 -37.727 1.00 38.36 18 VAL B O 1
ATOM 4970 N N . CYS B 1 19 ? -46.621 11.499 -38.369 1.00 37.45 19 CYS B N 1
ATOM 4971 C CA . CYS B 1 19 ? -47.097 12.350 -37.294 1.00 38.92 19 CYS B CA 1
ATOM 4972 C C . CYS B 1 19 ? -48.212 11.630 -36.552 1.00 38.40 19 CYS B C 1
ATOM 4973 O O . CYS B 1 19 ? -49.077 10.999 -37.166 1.00 40.00 19 CYS B O 1
ATOM 4976 N N . VAL B 1 20 ? -48.173 11.710 -35.232 1.00 35.93 20 VAL B N 1
ATOM 4977 C CA . VAL B 1 20 ? -49.225 11.141 -34.402 1.00 35.31 20 VAL B CA 1
ATOM 4978 C C . VAL B 1 20 ? -50.361 12.146 -34.301 1.00 32.80 20 VAL B C 1
ATOM 4979 O O . VAL B 1 20 ? -50.128 13.354 -34.171 1.00 31.33 20 VAL B O 1
ATOM 4983 N N . ALA B 1 21 ? -51.595 11.650 -34.383 1.00 32.50 21 ALA B N 1
ATOM 4984 C CA . ALA B 1 21 ? -52.759 12.525 -34.376 1.00 34.19 21 ALA B CA 1
ATOM 4985 C C . ALA B 1 21 ? -52.770 13.403 -33.130 1.00 34.66 21 ALA B C 1
ATOM 4986 O O . ALA B 1 21 ? -52.626 12.913 -32.007 1.00 32.59 21 ALA B O 1
ATOM 4988 N N . GLY B 1 22 ? -52.932 14.711 -33.337 1.00 35.08 22 GLY B N 1
ATOM 4989 C CA . GLY B 1 22 ? -52.970 15.667 -32.255 1.00 35.70 22 GLY B CA 1
ATOM 4990 C C . GLY B 1 22 ? -51.622 16.213 -31.826 1.00 36.19 22 GLY B C 1
ATOM 4991 O O . GLY B 1 22 ? -51.578 17.244 -31.146 1.00 37.61 22 GLY B O 1
ATOM 4992 N N . VAL B 1 23 ? -50.527 15.556 -32.197 1.00 35.18 23 VAL B N 1
ATOM 4993 C CA . VAL B 1 23 ? -49.195 15.996 -31.792 1.00 31.48 23 VAL B CA 1
ATOM 4994 C C . VAL B 1 23 ? -48.736 17.120 -32.712 1.00 30.20 23 VAL B C 1
ATOM 4995 O O . VAL B 1 23 ? -48.855 17.024 -33.941 1.00 26.82 23 VAL B O 1
ATOM 4999 N N . GLU B 1 24 ? -48.210 18.191 -32.119 1.00 26.92 24 GLU B N 1
ATOM 5000 C CA . GLU B 1 24 ? -47.673 19.295 -32.904 1.00 28.72 24 GLU B CA 1
ATOM 5001 C C . GLU B 1 24 ? -46.330 18.911 -33.515 1.00 30.08 24 GLU B C 1
ATOM 5002 O O . GLU B 1 24 ? -45.416 18.474 -32.809 1.00 28.31 24 GLU B O 1
ATOM 5008 N N . THR B 1 25 ? -46.210 19.082 -34.829 1.00 28.00 25 THR B N 1
ATOM 5009 C CA . THR B 1 25 ? -44.968 18.833 -35.549 1.00 28.69 25 THR B CA 1
ATOM 5010 C C . THR B 1 25 ? -44.342 20.163 -35.945 1.00 29.09 25 THR B C 1
ATOM 5011 O O . THR B 1 25 ? -44.942 20.936 -36.701 1.00 30.60 25 THR B O 1
ATOM 5015 N N . LEU B 1 26 ? -43.141 20.426 -35.438 1.00 28.10 26 LEU B N 1
ATOM 5016 C CA . LEU B 1 26 ? -42.379 21.609 -35.816 1.00 29.24 26 LEU B CA 1
ATOM 5017 C C . LEU B 1 26 ? -41.586 21.282 -37.076 1.00 26.71 26 LEU B C 1
ATOM 5018 O O . LEU B 1 26 ? -40.755 20.367 -37.070 1.00 28.05 26 LEU B O 1
ATOM 5023 N N . VAL B 1 27 ? -41.844 22.016 -38.155 1.00 26.83 27 VAL B N 1
ATOM 5024 C CA . VAL B 1 27 ? -41.210 21.772 -39.446 1.00 26.78 27 VAL B CA 1
ATOM 5025 C C . VAL B 1 27 ? -40.188 22.869 -39.702 1.00 26.54 27 VAL B C 1
ATOM 5026 O O . VAL B 1 27 ? -40.510 24.060 -39.616 1.00 27.84 27 VAL B O 1
ATOM 5030 N N . ASP B 1 28 ? -38.957 22.466 -40.006 1.00 28.64 28 ASP B N 1
ATOM 5031 C CA . ASP B 1 28 ? -37.897 23.406 -40.338 1.00 33.01 28 ASP B CA 1
ATOM 5032 C C . ASP B 1 28 ? -36.931 22.719 -41.292 1.00 31.54 28 ASP B C 1
ATOM 5033 O O . ASP B 1 28 ? -36.861 21.490 -41.348 1.00 30.58 28 ASP B O 1
ATOM 5038 N N . ILE B 1 29 ? -36.192 23.521 -42.058 1.00 33.24 29 ILE B N 1
ATOM 5039 C CA . ILE B 1 29 ? -35.233 22.957 -43.002 1.00 34.23 29 ILE B CA 1
ATOM 5040 C C . ILE B 1 29 ? -33.938 22.588 -42.282 1.00 34.01 29 ILE B C 1
ATOM 5041 O O . ILE B 1 29 ? -33.652 23.049 -41.174 1.00 32.78 29 ILE B O 1
ATOM 5046 N N . TYR B 1 30 ? -33.141 21.740 -42.938 1.00 35.33 30 TYR B N 1
ATOM 5047 C CA . TYR B 1 30 ? -31.843 21.354 -42.390 1.00 38.09 30 TYR B CA 1
ATOM 5048 C C . TYR B 1 30 ? -30.828 22.482 -42.533 1.00 38.28 30 TYR B C 1
ATOM 5049 O O . TYR B 1 30 ? -30.209 22.906 -41.550 1.00 38.02 30 TYR B O 1
ATOM 5058 N N . GLY B 1 31 ? -30.636 22.969 -43.751 1.00 34.97 31 GLY B N 1
ATOM 5059 C CA . GLY B 1 31 ? -29.650 23.990 -44.043 1.00 34.24 31 GLY B CA 1
ATOM 5060 C C . GLY B 1 31 ? -30.227 25.387 -44.029 1.00 36.33 31 GLY B C 1
ATOM 5061 O O . GLY B 1 31 ? -31.195 25.681 -43.322 1.00 35.70 31 GLY B O 1
ATOM 5062 N N . SER B 1 32 ? -29.621 26.262 -44.820 1.00 37.16 32 SER B N 1
ATOM 5063 C CA . SER B 1 32 ? -30.006 27.663 -44.873 1.00 38.02 32 SER B CA 1
ATOM 5064 C C . SER B 1 32 ? -30.983 27.913 -46.016 1.00 35.07 32 SER B C 1
ATOM 5065 O O . SER B 1 32 ? -31.052 27.158 -46.988 1.00 35.35 32 SER B O 1
ATOM 5068 N N . VAL B 1 33 ? -31.749 28.991 -45.878 1.00 34.08 33 VAL B N 1
ATOM 5069 C CA . VAL B 1 33 ? -32.685 29.416 -46.914 1.00 36.08 33 VAL B CA 1
ATOM 5070 C C . VAL B 1 33 ? -31.867 29.991 -48.065 1.00 37.81 33 VAL B C 1
ATOM 5071 O O . VAL B 1 33 ? -30.715 30.399 -47.854 1.00 37.73 33 VAL B O 1
ATOM 5075 N N . PRO B 1 34 ? -32.399 30.032 -49.287 1.00 38.05 34 PRO B N 1
ATOM 5076 C CA . PRO B 1 34 ? -31.628 30.599 -50.400 1.00 39.53 34 PRO B CA 1
ATOM 5077 C C . PRO B 1 34 ? -31.293 32.063 -50.158 1.00 42.21 34 PRO B C 1
ATOM 5078 O O . PRO B 1 34 ? -32.000 32.778 -49.442 1.00 39.68 34 PRO B O 1
ATOM 5082 N N . GLU B 1 35 ? -30.189 32.498 -50.758 1.00 45.68 35 GLU B N 1
ATOM 5083 C CA . GLU B 1 35 ? -29.817 33.904 -50.707 1.00 50.69 35 GLU B CA 1
ATOM 5084 C C . GLU B 1 35 ? -30.896 34.746 -51.375 1.00 45.83 35 GLU B C 1
ATOM 5085 O O . GLU B 1 35 ? -31.449 34.368 -52.412 1.00 45.29 35 GLU B O 1
ATOM 5091 N N . GLY B 1 36 ? -31.201 35.891 -50.773 1.00 42.64 36 GLY B N 1
ATOM 5092 C CA . GLY B 1 36 ? -32.258 36.745 -51.264 1.00 40.06 36 GLY B CA 1
ATOM 5093 C C . GLY B 1 36 ? -33.644 36.405 -50.764 1.00 36.93 36 GLY B C 1
ATOM 5094 O O . GLY B 1 36 ? -34.608 37.072 -51.163 1.00 35.23 36 GLY B O 1
ATOM 5095 N N . THR B 1 37 ? -33.780 35.389 -49.912 1.00 34.88 37 THR B N 1
ATOM 5096 C CA . THR B 1 37 ? -35.077 35.063 -49.331 1.00 34.26 37 THR B CA 1
ATOM 5097 C C . THR B 1 37 ? -35.592 36.236 -48.509 1.00 33.27 37 THR B C 1
ATOM 5098 O O . THR B 1 37 ? -34.930 36.686 -47.569 1.00 34.65 37 THR B O 1
ATOM 5102 N N . GLU B 1 38 ? -36.771 36.736 -48.875 1.00 33.73 38 GLU B N 1
ATOM 5103 C CA . GLU B 1 38 ? -37.440 37.783 -48.118 1.00 36.48 38 GLU B CA 1
ATOM 5104 C C . GLU B 1 38 ? -38.782 37.358 -47.549 1.00 32.73 38 GLU B C 1
ATOM 5105 O O . GLU B 1 38 ? -39.234 37.961 -46.570 1.00 32.65 38 GLU B O 1
ATOM 5111 N N . MET B 1 39 ? -39.430 36.351 -48.131 1.00 31.26 39 MET B N 1
ATOM 5112 C CA . MET B 1 39 ? -40.785 35.968 -47.769 1.00 32.67 39 MET B CA 1
ATOM 5113 C C . MET B 1 39 ? -40.917 34.455 -47.857 1.00 31.53 39 MET B C 1
ATOM 5114 O O . MET B 1 39 ? -40.044 33.763 -48.389 1.00 31.39 39 MET B O 1
ATOM 5119 N N . PHE B 1 40 ? -42.023 33.938 -47.328 1.00 29.19 40 PHE B N 1
ATOM 5120 C CA . PHE B 1 40 ? -42.302 32.516 -47.443 1.00 27.43 40 PHE B CA 1
ATOM 5121 C C . PHE B 1 40 ? -43.804 32.288 -47.375 1.00 27.17 40 PHE B C 1
ATOM 5122 O O . PHE B 1 40 ? -44.566 33.137 -46.904 1.00 26.61 40 PHE B O 1
ATOM 5130 N N . GLU B 1 41 ? -44.219 31.132 -47.887 1.00 27.84 41 GLU B N 1
ATOM 5131 C CA . GLU B 1 41 ? -45.602 30.684 -47.843 1.00 30.97 41 GLU B CA 1
ATOM 5132 C C . GLU B 1 41 ? -45.611 29.210 -47.471 1.00 29.84 41 GLU B C 1
ATOM 5133 O O . GLU B 1 41 ? -44.636 28.490 -47.692 1.00 28.62 41 GLU B O 1
ATOM 5139 N N . VAL B 1 42 ? -46.720 28.762 -46.893 1.00 30.71 42 VAL B N 1
ATOM 5140 C CA . VAL B 1 42 ? -46.890 27.359 -46.540 1.00 32.03 42 VAL B CA 1
ATOM 5141 C C . VAL B 1 42 ? -48.263 26.901 -47.002 1.00 31.76 42 VAL B C 1
ATOM 5142 O O . VAL B 1 42 ? -49.246 27.643 -46.903 1.00 32.79 42 VAL B O 1
ATOM 5146 N N . TYR B 1 43 ? -48.322 25.677 -47.519 1.00 31.19 43 TYR B N 1
ATOM 5147 C CA . TYR B 1 43 ? -49.561 25.077 -47.982 1.00 37.01 43 TYR B CA 1
ATOM 5148 C C . TYR B 1 43 ? -49.638 23.647 -47.475 1.00 35.34 43 TYR B C 1
ATOM 5149 O O . TYR B 1 43 ? -48.619 22.970 -47.320 1.00 34.21 43 TYR B O 1
ATOM 5158 N N . GLY B 1 44 ? -50.855 23.198 -47.213 1.00 35.37 44 GLY B N 1
ATOM 5159 C CA . GLY B 1 44 ? -51.086 21.820 -46.826 1.00 36.46 44 GLY B CA 1
ATOM 5160 C C . GLY B 1 44 ? -52.332 21.285 -47.496 1.00 36.32 44 GLY B C 1
ATOM 5161 O O . GLY B 1 44 ? -53.266 22.029 -47.805 1.00 35.07 44 GLY B O 1
ATOM 5162 N N . THR B 1 45 ? -52.331 19.976 -47.729 1.00 35.33 45 THR B N 1
ATOM 5163 C CA . THR B 1 45 ? -53.515 19.315 -48.243 1.00 36.59 45 THR B CA 1
ATOM 5164 C C . THR B 1 45 ? -54.606 19.301 -47.175 1.00 35.11 45 THR B C 1
ATOM 5165 O O . THR B 1 45 ? -54.320 19.430 -45.983 1.00 36.41 45 THR B O 1
ATOM 5169 N N . PRO B 1 46 ? -55.870 19.167 -47.582 1.00 35.07 46 PRO B N 1
ATOM 5170 C CA . PRO B 1 46 ? -56.966 19.188 -46.605 1.00 33.95 46 PRO B CA 1
ATOM 5171 C C . PRO B 1 46 ? -56.778 18.147 -45.510 1.00 33.92 46 PRO B C 1
ATOM 5172 O O . PRO B 1 46 ? -56.385 17.007 -45.767 1.00 34.15 46 PRO B O 1
ATOM 5176 N N . GLY B 1 47 ? -57.057 18.560 -44.274 1.00 31.48 47 GLY B N 1
ATOM 5177 C CA . GLY B 1 47 ? -56.814 17.746 -43.104 1.00 32.92 47 GLY B CA 1
ATOM 5178 C C . GLY B 1 47 ? -55.507 18.037 -42.397 1.00 32.18 47 GLY B C 1
ATOM 5179 O O . GLY B 1 47 ? -55.302 17.547 -41.279 1.00 33.72 47 GLY B O 1
ATOM 5180 N N . VAL B 1 48 ? -54.627 18.820 -43.008 1.00 30.78 48 VAL B N 1
ATOM 5181 C CA . VAL B 1 48 ? -53.348 19.190 -42.417 1.00 30.35 48 VAL B CA 1
ATOM 5182 C C . VAL B 1 48 ? -53.467 20.622 -41.913 1.00 27.61 48 VAL B C 1
ATOM 5183 O O . VAL B 1 48 ? -53.569 21.565 -42.706 1.00 27.04 48 VAL B O 1
ATOM 5187 N N . ASP B 1 49 ? -53.460 20.793 -40.595 1.00 26.38 49 ASP B N 1
ATOM 5188 C CA . ASP B 1 49 ? -53.504 22.118 -39.994 1.00 26.71 49 ASP B CA 1
ATOM 5189 C C . ASP B 1 49 ? -52.089 22.677 -39.907 1.00 28.33 49 ASP B C 1
ATOM 5190 O O . ASP B 1 49 ? -51.180 22.004 -39.412 1.00 29.20 49 ASP B O 1
ATOM 5195 N N . ILE B 1 50 ? -51.905 23.901 -40.394 1.00 26.25 50 ILE B N 1
ATOM 5196 C CA . ILE B 1 50 ? -50.603 24.557 -40.402 1.00 26.52 50 ILE B CA 1
ATOM 5197 C C . ILE B 1 50 ? -50.726 25.891 -39.683 1.00 27.13 50 ILE B C 1
ATOM 5198 O O . ILE B 1 50 ? -51.593 26.708 -40.019 1.00 26.94 50 ILE B O 1
ATOM 5203 N N . TYR B 1 51 ? -49.853 26.111 -38.704 1.00 25.65 51 TYR B N 1
ATOM 5204 C CA . TYR B 1 51 ? -49.832 27.332 -37.918 1.00 25.06 51 TYR B CA 1
ATOM 5205 C C . TYR B 1 51 ? -48.424 27.910 -37.912 1.00 26.82 51 TYR B C 1
ATOM 5206 O O . TYR B 1 51 ? -47.444 27.223 -38.212 1.00 26.79 51 TYR B O 1
ATOM 5215 N N . ILE B 1 52 ? -48.335 29.189 -37.567 1.00 28.44 52 ILE B N 1
ATOM 5216 C CA . ILE B 1 52 ? -47.057 29.821 -37.273 1.00 29.27 52 ILE B CA 1
ATOM 5217 C C . ILE B 1 52 ? -47.129 30.439 -35.886 1.00 27.24 52 ILE B C 1
ATOM 5218 O O . ILE B 1 52 ? -48.196 30.848 -35.417 1.00 26.33 52 ILE B O 1
ATOM 5223 N N . SER B 1 53 ? -45.969 30.506 -35.231 1.00 25.82 53 SER B N 1
ATOM 5224 C CA . SER B 1 53 ? -45.841 31.059 -33.907 1.00 29.36 53 SER B CA 1
ATOM 5225 C C . SER B 1 53 ? -44.415 31.561 -33.739 1.00 29.58 53 SER B C 1
ATOM 5226 O O . SER B 1 53 ? -43.474 30.822 -34.063 1.00 29.86 53 SER B O 1
ATOM 5229 N N . PRO B 1 54 ? -44.218 32.790 -33.271 1.00 32.64 54 PRO B N 1
ATOM 5230 C CA . PRO B 1 54 ? -42.871 33.201 -32.859 1.00 36.48 54 PRO B CA 1
ATOM 5231 C C . PRO B 1 54 ? -42.372 32.281 -31.754 1.00 37.55 54 PRO B C 1
ATOM 5232 O O . PRO B 1 54 ? -43.099 31.977 -30.806 1.00 35.54 54 PRO B O 1
ATOM 5236 N N . ASN B 1 55 ? -41.123 31.826 -31.887 1.00 40.88 55 ASN B N 1
ATOM 5237 C CA . ASN B 1 55 ? -40.614 30.798 -30.984 1.00 45.02 55 ASN B CA 1
ATOM 5238 C C . ASN B 1 55 ? -40.441 31.285 -29.549 1.00 47.74 55 ASN B C 1
ATOM 5239 O O . ASN B 1 55 ? -40.188 30.459 -28.666 1.00 48.72 55 ASN B O 1
ATOM 5244 N N . MET B 1 56 ? -40.568 32.586 -29.294 1.00 48.77 56 MET B N 1
ATOM 5245 C CA . MET B 1 56 ? -40.499 33.121 -27.940 1.00 53.51 56 MET B CA 1
ATOM 5246 C C . MET B 1 56 ? -41.869 33.451 -27.367 1.00 54.74 56 MET B C 1
ATOM 5247 O O . MET B 1 56 ? -41.953 33.927 -26.230 1.00 56.05 56 MET B O 1
ATOM 5252 N N . GLU B 1 57 ? -42.940 33.210 -28.118 1.00 54.27 57 GLU B N 1
ATOM 5253 C CA . GLU B 1 57 ? -44.294 33.498 -27.673 1.00 53.97 57 GLU B CA 1
ATOM 5254 C C . GLU B 1 57 ? -45.149 32.243 -27.761 1.00 49.80 57 GLU B C 1
ATOM 5255 O O . GLU B 1 57 ? -44.957 31.399 -28.642 1.00 49.05 57 GLU B O 1
ATOM 5261 N N . ARG B 1 58 ? -46.095 32.126 -26.835 1.00 46.79 58 ARG B N 1
ATOM 5262 C CA . ARG B 1 58 ? -47.072 31.056 -26.904 1.00 44.92 58 ARG B CA 1
ATOM 5263 C C . ARG B 1 58 ? -48.177 31.427 -27.891 1.00 44.00 58 ARG B C 1
ATOM 5264 O O . ARG B 1 58 ? -48.260 32.556 -28.383 1.00 45.64 58 ARG B O 1
ATOM 5266 N N . GLY B 1 59 ? -49.030 30.459 -28.185 1.00 40.64 59 GLY B N 1
ATOM 5267 C CA . GLY B 1 59 ? -50.119 30.687 -29.105 1.00 39.77 59 GLY B CA 1
ATOM 5268 C C . GLY B 1 59 ? -49.678 30.578 -30.555 1.00 39.27 59 GLY B C 1
ATOM 5269 O O . GLY B 1 59 ? -48.495 30.612 -30.890 1.00 39.52 59 GLY B O 1
ATOM 5270 N N . ARG B 1 60 ? -50.669 30.453 -31.430 1.00 36.66 60 ARG B N 1
ATOM 5271 C CA . ARG B 1 60 ? -50.420 30.173 -32.833 1.00 34.19 60 ARG B CA 1
ATOM 5272 C C . ARG B 1 60 ? -51.570 30.742 -33.645 1.00 32.74 60 ARG B C 1
ATOM 5273 O O . ARG B 1 60 ? -52.628 31.077 -33.106 1.00 33.00 60 ARG B O 1
ATOM 5281 N N . GLU B 1 61 ? -51.350 30.862 -34.951 1.00 29.06 61 GLU B N 1
ATOM 5282 C CA . GLU B 1 61 ? -52.418 31.260 -35.853 1.00 31.95 61 GLU B CA 1
ATOM 5283 C C . GLU B 1 61 ? -52.183 30.596 -37.200 1.00 28.58 61 GLU B C 1
ATOM 5284 O O . GLU B 1 61 ? -51.054 30.240 -37.549 1.00 27.08 61 GLU B O 1
ATOM 5290 N N . ARG B 1 62 ? -53.271 30.426 -37.949 1.00 27.13 62 ARG B N 1
ATOM 5291 C CA . ARG B 1 62 ? -53.205 29.740 -39.232 1.00 27.10 62 ARG B CA 1
ATOM 5292 C C . ARG B 1 62 ? -52.199 30.421 -40.153 1.00 27.18 62 ARG B C 1
ATOM 5293 O O . ARG B 1 62 ? -52.159 31.650 -40.263 1.00 28.64 62 ARG B O 1
ATOM 5301 N N . ALA B 1 63 ? -51.384 29.607 -40.818 1.00 25.46 63 ALA B N 1
ATOM 5302 C CA . ALA B 1 63 ? -50.265 30.098 -41.605 1.00 28.62 63 ALA B CA 1
ATOM 5303 C C . ALA B 1 63 ? -50.470 29.979 -43.108 1.00 29.09 63 ALA B C 1
ATOM 5304 O O . ALA B 1 63 ? -49.632 30.475 -43.870 1.00 28.64 63 ALA B O 1
ATOM 5306 N N . ASP B 1 64 ? -51.561 29.362 -43.557 1.00 30.06 64 ASP B N 1
ATOM 5307 C CA . ASP B 1 64 ? -51.733 29.009 -44.960 1.00 32.12 64 ASP B CA 1
ATOM 5308 C C . ASP B 1 6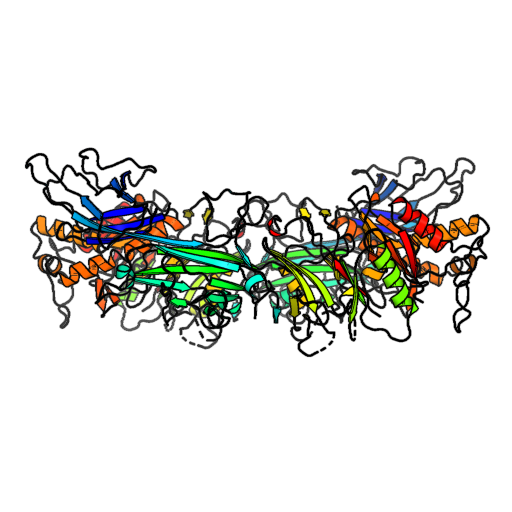4 ? -52.582 30.012 -45.737 1.00 36.42 64 ASP B C 1
ATOM 5309 O O . ASP B 1 64 ? -53.025 29.699 -46.847 1.00 40.37 64 ASP B O 1
ATOM 5314 N N . THR B 1 65 ? -52.809 31.211 -45.199 1.00 37.17 65 THR B N 1
ATOM 5315 C CA . THR B 1 65 ? -53.731 32.148 -45.828 1.00 38.32 65 THR B CA 1
ATOM 5316 C C . THR B 1 65 ? -53.081 33.423 -46.347 1.00 36.02 65 THR B C 1
ATOM 5317 O O . THR B 1 65 ? -53.796 34.288 -46.864 1.00 36.86 65 THR B O 1
ATOM 5321 N N . ARG B 1 66 ? -51.764 33.575 -46.231 1.00 31.47 66 ARG B N 1
ATOM 5322 C CA . ARG B 1 66 ? -51.118 34.798 -46.692 1.00 29.55 66 ARG B CA 1
ATOM 5323 C C . ARG B 1 66 ? -49.637 34.527 -46.898 1.00 30.02 66 ARG B C 1
ATOM 5324 O O . ARG B 1 66 ? -49.110 33.485 -46.501 1.00 31.85 66 ARG B O 1
ATOM 5332 N N . ARG B 1 67 ? -48.970 35.487 -47.528 1.00 28.25 67 ARG B N 1
ATOM 5333 C CA . ARG B 1 67 ? -47.524 35.446 -47.680 1.00 28.61 67 ARG B CA 1
ATOM 5334 C C . ARG B 1 67 ? -46.887 36.171 -46.504 1.00 31.62 67 ARG B C 1
ATOM 5335 O O . ARG B 1 67 ? -47.258 37.307 -46.189 1.00 34.18 67 ARG B O 1
ATOM 5343 N N . TRP B 1 68 ? -45.945 35.504 -45.848 1.00 30.86 68 TRP B N 1
ATOM 5344 C CA . TRP B 1 68 ? -45.312 36.019 -44.646 1.00 32.26 68 TRP B CA 1
ATOM 5345 C C . TRP B 1 68 ? -43.954 36.623 -44.969 1.00 33.37 68 TRP B C 1
ATOM 5346 O O . TRP B 1 68 ? -43.281 36.211 -45.915 1.00 31.23 68 TRP B O 1
ATOM 5357 N N . ARG B 1 69 ? -43.549 37.599 -44.162 1.00 35.26 69 ARG B N 1
ATOM 5358 C CA . ARG B 1 69 ? -42.164 38.042 -44.183 1.00 36.25 69 ARG B CA 1
ATOM 5359 C C . ARG B 1 69 ? -41.292 36.972 -43.543 1.00 32.89 69 ARG B C 1
ATOM 5360 O O . ARG B 1 69 ? -41.641 36.425 -42.491 1.00 29.32 69 ARG B O 1
ATOM 5368 N N . PHE B 1 70 ? -40.163 36.662 -44.176 1.00 30.82 70 PHE B N 1
ATOM 5369 C CA . PHE B 1 70 ? -39.280 35.647 -43.622 1.00 31.85 70 PHE B CA 1
ATOM 5370 C C . PHE B 1 70 ? -38.658 36.135 -42.320 1.00 33.19 70 PHE B C 1
ATOM 5371 O O . PHE B 1 70 ? -38.149 37.258 -42.239 1.00 32.79 70 PHE B O 1
ATOM 5379 N N . ASP B 1 71 ? -38.698 35.280 -41.303 1.00 35.51 71 ASP B N 1
ATOM 5380 C CA . ASP B 1 71 ? -38.110 35.577 -40.002 1.00 41.94 71 ASP B CA 1
ATOM 5381 C C . ASP B 1 71 ? -37.714 34.249 -39.379 1.00 41.28 71 ASP B C 1
ATOM 5382 O O . ASP B 1 71 ? -38.582 33.420 -39.092 1.00 41.98 71 ASP B O 1
ATOM 5387 N N . ALA B 1 72 ? -36.409 34.053 -39.174 1.00 40.15 72 ALA B N 1
ATOM 5388 C CA . ALA B 1 72 ? -35.910 32.770 -38.691 1.00 40.70 72 ALA B CA 1
ATOM 5389 C C . ALA B 1 72 ? -36.452 32.403 -37.315 1.00 39.09 72 ALA B C 1
ATOM 5390 O O . ALA B 1 72 ? -36.451 31.219 -36.961 1.00 41.07 72 ALA B O 1
ATOM 5392 N N . THR B 1 73 ? -36.918 33.376 -36.533 1.00 38.06 73 THR B N 1
ATOM 5393 C CA . THR B 1 73 ? -37.461 33.066 -35.216 1.00 38.35 73 THR B CA 1
ATOM 5394 C C . THR B 1 73 ? -38.890 32.540 -35.272 1.00 37.93 73 THR B C 1
ATOM 5395 O O . THR B 1 73 ? -39.416 32.121 -34.236 1.00 37.45 73 THR B O 1
ATOM 5399 N N . LEU B 1 74 ? -39.525 32.547 -36.442 1.00 34.88 74 LEU B N 1
ATOM 5400 C CA . LEU B 1 74 ? -40.870 32.007 -36.579 1.00 33.01 74 LEU B CA 1
ATOM 5401 C C . LEU B 1 74 ? -40.821 30.489 -36.674 1.00 32.54 74 LEU B C 1
ATOM 5402 O O . LEU B 1 74 ? -39.936 29.920 -37.318 1.00 33.79 74 LEU B O 1
ATOM 5407 N N . GLU B 1 75 ? -41.777 29.833 -36.026 1.00 30.19 75 GLU B N 1
ATOM 5408 C CA . GLU B 1 75 ? -41.917 28.388 -36.095 1.00 31.81 75 GLU B CA 1
ATOM 5409 C C . GLU B 1 75 ? -43.139 28.027 -36.925 1.00 31.15 75 GLU B C 1
ATOM 5410 O O . GLU B 1 75 ? -44.171 28.700 -36.859 1.00 33.04 75 GLU B O 1
ATOM 5416 N N . ILE B 1 76 ? -43.014 26.958 -37.700 1.00 26.52 76 ILE B N 1
ATOM 5417 C CA . ILE B 1 76 ? -44.114 26.411 -38.481 1.00 24.62 76 ILE B CA 1
ATOM 5418 C C . ILE B 1 76 ? -44.592 25.147 -37.779 1.00 24.75 76 ILE B C 1
ATOM 5419 O O . ILE B 1 76 ? -43.813 24.206 -37.581 1.00 24.20 76 ILE B O 1
ATOM 5424 N N . ILE B 1 77 ? -45.866 25.128 -37.394 1.00 24.96 77 ILE B N 1
ATOM 5425 C CA . ILE B 1 77 ? -46.454 24.036 -36.627 1.00 27.28 77 ILE B CA 1
ATOM 5426 C C . ILE B 1 77 ? -47.455 23.310 -37.513 1.00 26.65 77 ILE B C 1
ATOM 5427 O O . ILE B 1 77 ? -48.323 23.945 -38.125 1.00 28.24 77 ILE B O 1
ATOM 5432 N N . VAL B 1 78 ? -47.349 21.984 -37.564 1.00 25.11 78 VAL B N 1
ATOM 5433 C CA . VAL B 1 78 ? -48.225 21.147 -38.376 1.00 26.35 78 VAL B CA 1
ATOM 5434 C C . VAL B 1 78 ? -48.928 20.150 -37.466 1.00 27.30 78 VAL B C 1
ATOM 5435 O O . VAL B 1 78 ? -48.282 19.486 -36.648 1.00 27.68 78 VAL B O 1
ATOM 5439 N N . VAL B 1 79 ? -50.249 20.048 -37.606 1.00 27.67 79 VAL B N 1
ATOM 5440 C CA . VAL B 1 79 ? -51.062 19.121 -36.827 1.00 29.17 79 VAL B CA 1
ATOM 5441 C C . VAL B 1 79 ? -51.990 18.373 -37.776 1.00 30.15 79 VAL B C 1
ATOM 5442 O O . VAL B 1 79 ? -52.603 18.983 -38.660 1.00 29.80 79 VAL B O 1
ATOM 5446 N N . MET B 1 80 ? -52.082 17.058 -37.600 1.00 28.36 80 MET B N 1
ATOM 5447 C CA . MET B 1 80 ? -53.098 16.237 -38.245 1.00 29.92 80 MET B CA 1
ATOM 5448 C C . MET B 1 80 ? -53.897 15.535 -37.157 1.00 31.90 80 MET B C 1
ATOM 5449 O O . MET B 1 80 ? -53.315 14.919 -36.260 1.00 31.34 80 MET B O 1
ATOM 5454 N N . ASN B 1 81 ? -55.224 15.639 -37.225 1.00 32.85 81 ASN B N 1
ATOM 5455 C CA . ASN B 1 81 ? -56.083 15.102 -36.179 1.00 36.33 81 ASN B CA 1
ATOM 5456 C C . ASN B 1 81 ? -56.745 13.781 -36.547 1.00 40.53 81 ASN B C 1
ATOM 5457 O O . ASN B 1 81 ? -57.380 13.168 -35.682 1.00 43.14 81 ASN B O 1
ATOM 5462 N N . SER B 1 82 ? -56.612 13.324 -37.790 1.00 41.35 82 SER B N 1
ATOM 5463 C CA . SER B 1 82 ? -57.242 12.086 -38.217 1.00 43.69 82 SER B CA 1
ATOM 5464 C C . SER B 1 82 ? -56.221 11.180 -38.889 1.00 44.44 82 SER B C 1
ATOM 5465 O O . SER B 1 82 ? -55.394 11.651 -39.680 1.00 44.62 82 SER B O 1
ATOM 5468 N N . PRO B 1 83 ? -56.255 9.880 -38.596 1.00 44.11 83 PRO B N 1
ATOM 5469 C CA . PRO B 1 83 ? -55.273 8.963 -39.186 1.00 43.30 83 PRO B CA 1
ATOM 5470 C C . PRO B 1 83 ? -55.397 8.911 -40.700 1.00 43.04 83 PRO B C 1
ATOM 5471 O O . PRO B 1 83 ? -56.474 9.106 -41.267 1.00 45.52 83 PRO B O 1
ATOM 5475 N N . SER B 1 84 ? -54.272 8.644 -41.353 1.00 41.55 84 SER B N 1
ATOM 5476 C CA . SER B 1 84 ? -54.249 8.533 -42.802 1.00 42.85 84 SER B CA 1
ATOM 5477 C C . SER B 1 84 ? -54.828 7.196 -43.248 1.00 47.12 84 SER B C 1
ATOM 5478 O O . SER B 1 84 ? -54.734 6.185 -42.546 1.00 49.00 84 SER B O 1
ATOM 5481 N N . ASN B 1 85 ? -55.436 7.202 -44.435 1.00 49.61 85 ASN B N 1
ATOM 5482 C CA . ASN B 1 85 ? -55.912 5.959 -45.031 1.00 53.79 85 ASN B CA 1
ATOM 5483 C C . ASN B 1 85 ? -54.807 5.241 -45.794 1.00 53.46 85 ASN B C 1
ATOM 5484 O O . ASN B 1 85 ? -54.828 4.010 -45.894 1.00 57.18 85 ASN B O 1
ATOM 5489 N N . ASP B 1 86 ? -53.843 5.986 -46.329 1.00 49.57 86 ASP B N 1
ATOM 5490 C CA . ASP B 1 86 ? -52.723 5.410 -47.056 1.00 47.41 86 ASP B CA 1
ATOM 5491 C C . ASP B 1 86 ? -51.456 6.178 -46.708 1.00 43.07 86 ASP B C 1
ATOM 5492 O O . ASP B 1 86 ? -51.506 7.322 -46.250 1.00 42.50 86 ASP B O 1
ATOM 5497 N N . LEU B 1 87 ? -50.315 5.530 -46.935 1.00 40.79 87 LEU B N 1
ATOM 5498 C CA . LEU B 1 87 ? -49.031 6.173 -46.689 1.00 39.21 87 LEU B CA 1
ATOM 5499 C C . LEU B 1 87 ? -48.883 7.416 -47.555 1.00 37.13 87 LEU B C 1
ATOM 5500 O O . LEU B 1 87 ? -49.220 7.409 -48.742 1.00 34.39 87 LEU B O 1
ATOM 5505 N N . ASN B 1 88 ? -48.377 8.490 -46.946 1.00 35.20 88 ASN B N 1
ATOM 5506 C CA . ASN B 1 88 ? -48.025 9.716 -47.661 1.00 35.60 88 ASN B CA 1
ATOM 5507 C C . ASN B 1 88 ? -49.209 10.293 -48.433 1.00 35.19 88 ASN B C 1
ATOM 5508 O O . ASN B 1 88 ? -49.041 10.853 -49.519 1.00 34.68 88 ASN B O 1
ATOM 5513 N N . ASP B 1 89 ? -50.415 10.166 -47.883 1.00 36.17 89 ASP B N 1
ATOM 5514 C CA . ASP B 1 89 ? -51.609 10.692 -48.533 1.00 39.23 89 ASP B CA 1
ATOM 5515 C C . ASP B 1 89 ? -51.833 12.175 -48.261 1.00 38.08 89 ASP B C 1
ATOM 5516 O O . ASP B 1 89 ? -52.796 12.746 -48.783 1.00 40.17 89 ASP B O 1
ATOM 5521 N N . SER B 1 90 ? -50.985 12.805 -47.454 1.00 34.23 90 SER B N 1
ATOM 5522 C CA . SER B 1 90 ? -51.041 14.237 -47.212 1.00 33.11 90 SER B CA 1
ATOM 5523 C C . SER B 1 90 ? -49.649 14.819 -47.402 1.00 31.24 90 SER B C 1
ATOM 5524 O O . SER B 1 90 ? -48.649 14.098 -47.360 1.00 32.10 90 SER B O 1
ATOM 5527 N N . HIS B 1 91 ? -49.580 16.136 -47.590 1.00 29.82 91 HIS B N 1
ATOM 5528 C CA . HIS B 1 91 ? -48.271 16.763 -47.699 1.00 30.38 91 HIS B CA 1
ATOM 5529 C C . HIS B 1 91 ? -48.354 18.240 -47.343 1.00 30.85 91 HIS B C 1
ATOM 5530 O O . HIS B 1 91 ? -49.432 18.843 -47.320 1.00 30.65 91 HIS B O 1
ATOM 5537 N N . VAL B 1 92 ? -47.184 18.800 -47.038 1.00 30.06 92 VAL B N 1
ATOM 5538 C CA . VAL B 1 92 ? -46.998 20.213 -46.742 1.00 28.77 92 VAL B CA 1
ATOM 5539 C C . VAL B 1 92 ? -45.890 20.728 -47.648 1.00 26.74 92 VAL B C 1
ATOM 5540 O O . VAL B 1 92 ? -44.919 20.012 -47.918 1.00 26.30 92 VAL B O 1
ATOM 5544 N N . GLN B 1 93 ? -46.032 21.962 -48.126 1.00 24.21 93 GLN B N 1
ATOM 5545 C CA . GLN B 1 93 ? -44.985 22.608 -48.906 1.00 25.05 93 GLN B CA 1
ATOM 5546 C C . GLN B 1 93 ? -44.667 23.966 -48.302 1.00 25.57 93 GLN B C 1
ATOM 5547 O O . GLN B 1 93 ? -45.575 24.748 -48.004 1.00 27.87 93 GLN B O 1
ATOM 5553 N N . ILE B 1 94 ? -43.378 24.232 -48.113 1.00 26.38 94 ILE B N 1
ATOM 5554 C CA . ILE B 1 94 ? -42.880 25.531 -47.677 1.00 28.59 94 ILE B CA 1
ATOM 5555 C C . ILE B 1 94 ? -42.122 26.134 -48.850 1.00 31.04 94 ILE B C 1
ATOM 5556 O O . ILE B 1 94 ? -41.145 25.545 -49.326 1.00 31.88 94 ILE B O 1
ATOM 5561 N N . SER B 1 95 ? -42.562 27.300 -49.318 1.00 31.94 95 SER B N 1
ATOM 5562 C CA A SER B 1 95 ? -41.960 27.974 -50.463 0.50 30.89 95 SER B CA 1
ATOM 5563 C CA B SER B 1 95 ? -41.949 27.968 -50.459 0.50 30.89 95 SER B CA 1
ATOM 5564 C C . SER B 1 95 ? -41.354 29.295 -50.014 1.00 30.41 95 SER B C 1
ATOM 5565 O O . SER B 1 95 ? -42.025 30.092 -49.354 1.00 30.82 95 SER B O 1
ATOM 5570 N N . TYR B 1 96 ? -40.094 29.523 -50.375 1.00 28.56 96 TYR B N 1
ATOM 5571 C CA . TYR B 1 96 ? -39.383 30.748 -50.033 1.00 29.77 96 TYR B CA 1
ATOM 5572 C C . TYR B 1 96 ? -39.322 31.657 -51.254 1.00 30.38 96 TYR B C 1
ATOM 5573 O O . TYR B 1 96 ? -39.015 31.198 -52.360 1.00 29.82 96 TYR B O 1
ATOM 5582 N N . HIS B 1 97 ? -39.605 32.943 -51.050 1.00 29.80 97 HIS B N 1
ATOM 5583 C CA . HIS B 1 97 ? -39.797 33.882 -52.145 1.00 30.28 97 HIS B CA 1
ATOM 5584 C C . HIS B 1 97 ? -38.981 35.147 -51.925 1.00 31.06 97 HIS B C 1
ATOM 5585 O O . HIS B 1 97 ? -38.636 35.509 -50.795 1.00 30.00 97 HIS B O 1
ATOM 5592 N N . SER B 1 98 ? -38.686 35.819 -53.035 1.00 30.13 98 SER B N 1
ATOM 5593 C CA . SER B 1 98 ? -38.219 37.195 -53.030 1.00 33.99 98 SER B CA 1
ATOM 5594 C C . SER B 1 98 ? -39.143 38.011 -53.924 1.00 34.92 98 SER B C 1
ATOM 5595 O O . SER B 1 98 ? -39.902 37.464 -54.728 1.00 33.83 98 SER B O 1
ATOM 5598 N N . SER B 1 99 ? -39.076 39.331 -53.774 1.00 35.12 99 SER B N 1
ATOM 5599 C CA . SER B 1 99 ? -39.929 40.221 -54.552 1.00 40.53 99 SER B CA 1
ATOM 5600 C C . SER B 1 99 ? -39.441 40.420 -55.983 1.00 44.16 99 SER B C 1
ATOM 5601 O O . SER B 1 99 ? -40.088 41.148 -56.742 1.00 47.19 99 SER B O 1
ATOM 5604 N N . HIS B 1 100 ? -38.338 39.785 -56.375 1.00 44.04 100 HIS B N 1
ATOM 5605 C CA . HIS B 1 100 ? -37.724 40.030 -57.675 1.00 47.82 100 HIS B CA 1
ATOM 5606 C C . HIS B 1 100 ? -38.149 39.032 -58.745 1.00 47.47 100 HIS B C 1
ATOM 5607 O O . HIS B 1 100 ? -38.341 39.423 -59.898 1.00 53.01 100 HIS B O 1
ATOM 5614 N N . GLU B 1 101 ? -38.296 37.753 -58.401 1.00 43.61 101 GLU B N 1
ATOM 5615 C CA . GLU B 1 101 ? -38.754 36.749 -59.349 1.00 41.56 101 GLU B CA 1
ATOM 5616 C C . GLU B 1 101 ? -40.066 36.133 -58.875 1.00 39.54 101 GLU B C 1
ATOM 5617 O O . GLU B 1 101 ? -40.290 35.998 -57.670 1.00 39.52 101 GLU B O 1
ATOM 5623 N N . PRO B 1 102 ? -40.951 35.737 -59.801 1.00 38.21 102 PRO B N 1
ATOM 5624 C CA . PRO B 1 102 ? -42.276 35.246 -59.394 1.00 39.22 102 PRO B CA 1
ATOM 5625 C C . PRO B 1 102 ? -42.273 33.829 -58.839 1.00 39.91 102 PRO B C 1
ATOM 5626 O O . PRO B 1 102 ? -43.126 33.486 -58.014 1.00 41.55 102 PRO B O 1
ATOM 5630 N N . LEU B 1 103 ? -41.331 33.000 -59.274 1.00 38.12 103 LEU B N 1
ATOM 5631 C CA . LEU B 1 103 ? -41.280 31.627 -58.802 1.00 38.76 103 LEU B CA 1
ATOM 5632 C C . LEU B 1 103 ? -40.524 31.546 -57.479 1.00 35.93 103 LEU B C 1
ATOM 5633 O O . LEU B 1 103 ? -39.688 32.402 -57.177 1.00 33.39 103 LEU B O 1
ATOM 5638 N N . PRO B 1 104 ? -40.807 30.528 -56.666 1.00 35.22 104 PRO B N 1
ATOM 5639 C CA . PRO B 1 104 ? -40.074 30.369 -55.404 1.00 33.55 104 PRO B CA 1
ATOM 5640 C C . PRO B 1 104 ? -38.581 30.198 -55.647 1.00 30.42 104 PRO B C 1
ATOM 5641 O O . PRO B 1 104 ? -38.161 29.487 -56.562 1.00 30.53 104 PRO B O 1
ATOM 5645 N N . LEU B 1 105 ? -37.778 30.877 -54.823 1.00 29.94 105 LEU B N 1
ATOM 5646 C CA . LEU B 1 105 ? -36.336 30.656 -54.856 1.00 32.04 105 LEU B CA 1
ATOM 5647 C C . LEU B 1 105 ? -36.010 29.192 -54.598 1.00 34.35 105 LEU B C 1
ATOM 5648 O O . LEU B 1 105 ? -35.119 28.622 -55.239 1.00 33.04 105 LEU B O 1
ATOM 5653 N N . ALA B 1 106 ? -36.732 28.569 -53.671 1.00 35.86 106 ALA B N 1
ATOM 5654 C CA . ALA B 1 106 ? -36.655 27.136 -53.415 1.00 35.63 106 ALA B CA 1
ATOM 5655 C C . ALA B 1 106 ? -37.866 26.760 -52.575 1.00 34.99 106 ALA B C 1
ATOM 5656 O O . ALA B 1 106 ? -38.565 27.625 -52.039 1.00 33.85 106 ALA B O 1
ATOM 5658 N N . TYR B 1 107 ? -38.106 25.457 -52.459 1.00 34.56 107 TYR B N 1
ATOM 5659 C CA . TYR B 1 107 ? -39.215 24.983 -51.650 1.00 35.21 107 TYR B CA 1
ATOM 5660 C C . TYR B 1 107 ? -38.878 23.613 -51.081 1.00 31.91 107 TYR B C 1
ATOM 5661 O O . TYR B 1 107 ? -38.035 22.886 -51.612 1.00 29.23 107 TYR B O 1
ATOM 5670 N N . ALA B 1 108 ? -39.549 23.276 -49.984 1.00 27.48 108 ALA B N 1
ATOM 5671 C CA . ALA B 1 108 ? -39.383 21.993 -49.318 1.00 26.83 108 ALA B CA 1
ATOM 5672 C C . ALA B 1 108 ? -40.734 21.301 -49.235 1.00 27.93 108 ALA B C 1
ATOM 5673 O O . ALA B 1 108 ? -41.729 21.918 -48.840 1.00 30.58 108 ALA B O 1
ATOM 5675 N N . VAL B 1 109 ? -40.763 20.022 -49.596 1.00 26.42 109 VAL B N 1
ATOM 5676 C CA . VAL B 1 109 ? -41.983 19.223 -49.602 1.00 26.93 109 VAL B CA 1
ATOM 5677 C C . VAL B 1 109 ? -41.870 18.168 -48.511 1.00 25.80 109 VAL B C 1
ATOM 5678 O O . VAL B 1 109 ? -40.833 17.505 -48.382 1.00 25.76 109 VAL B O 1
ATOM 5682 N N . LEU B 1 110 ? -42.933 18.017 -47.724 1.00 23.54 110 LEU B N 1
ATOM 5683 C CA . LEU B 1 110 ? -42.992 17.030 -46.650 1.00 24.97 110 LEU B CA 1
ATOM 5684 C C . LEU B 1 110 ? -44.245 16.187 -46.836 1.00 27.21 110 LEU B C 1
ATOM 5685 O O . LEU B 1 110 ? -45.362 16.690 -46.675 1.00 30.46 110 LEU B O 1
ATOM 5690 N N . TYR B 1 111 ? -44.065 14.916 -47.181 1.00 26.68 111 TYR B N 1
ATOM 5691 C CA . TYR B 1 111 ? -45.175 13.977 -47.211 1.00 28.92 111 TYR B CA 1
ATOM 5692 C C . TYR B 1 111 ? -45.427 13.421 -45.816 1.00 30.01 111 TYR B C 1
ATOM 5693 O O . TYR B 1 111 ? -44.490 13.128 -45.069 1.00 30.53 111 TYR B O 1
ATOM 5702 N N . LEU B 1 112 ? -46.703 13.274 -45.468 1.00 30.22 112 LEU B N 1
ATOM 5703 C CA . LEU B 1 112 ? -47.106 12.969 -44.104 1.00 31.29 112 LEU B CA 1
ATOM 5704 C C . LEU B 1 112 ? -48.033 11.765 -44.069 1.00 33.79 112 LEU B C 1
ATOM 5705 O O . LEU B 1 112 ? -48.930 11.633 -44.907 1.00 33.35 112 LEU B O 1
ATOM 5710 N N . THR B 1 113 ? -47.795 10.887 -43.097 1.00 33.41 113 THR B N 1
ATOM 5711 C CA . THR B 1 113 ? -48.703 9.803 -42.747 1.00 34.01 113 THR B CA 1
ATOM 5712 C C . THR B 1 113 ? -49.111 9.992 -41.293 1.00 33.51 113 THR B C 1
ATOM 5713 O O . THR B 1 113 ? -48.253 10.011 -40.405 1.00 32.01 113 THR B O 1
ATOM 5717 N N . CYS B 1 114 ? -50.409 10.144 -41.050 1.00 32.79 114 CYS B N 1
ATOM 5718 C CA . CYS B 1 114 ? -50.913 10.324 -39.697 1.00 33.12 114 CYS B CA 1
ATOM 5719 C C . CYS B 1 114 ? -51.396 8.990 -39.146 1.00 34.23 114 CYS B C 1
ATOM 5720 O O . CYS B 1 114 ? -52.075 8.227 -39.838 1.00 33.85 114 CYS B O 1
ATOM 5723 N N . VAL B 1 115 ? -51.029 8.713 -37.898 1.00 34.81 115 VAL B N 1
ATOM 5724 C CA . VAL B 1 115 ? -51.502 7.539 -37.181 1.00 37.11 115 VAL B CA 1
ATOM 5725 C C . VAL B 1 115 ? -51.995 7.983 -35.813 1.00 35.22 115 VAL B C 1
ATOM 5726 O O . VAL B 1 115 ? -51.489 8.948 -35.232 1.00 32.98 115 VAL B O 1
ATOM 5730 N N . ASP B 1 116 ? -52.996 7.277 -35.303 1.00 36.63 116 ASP B N 1
ATOM 5731 C CA . ASP B 1 116 ? -53.545 7.537 -33.978 1.00 38.67 116 ASP B CA 1
ATOM 5732 C C . ASP B 1 116 ? -53.107 6.398 -33.069 1.00 39.20 116 ASP B C 1
ATOM 5733 O O . ASP B 1 116 ? -53.595 5.270 -33.196 1.00 42.71 116 ASP B O 1
ATOM 5738 N N . ILE B 1 117 ? -52.178 6.692 -32.165 1.00 36.27 117 ILE B N 1
ATOM 5739 C CA . ILE B 1 117 ? -51.638 5.713 -31.232 1.00 38.26 117 ILE B CA 1
ATOM 5740 C C . ILE B 1 117 ? -51.871 6.224 -29.820 1.00 39.83 117 ILE B C 1
ATOM 5741 O O . ILE B 1 117 ? -51.510 7.362 -29.500 1.00 39.35 117 ILE B O 1
ATOM 5746 N N . SER B 1 118 ? -52.478 5.386 -28.983 1.00 41.28 118 SER B N 1
ATOM 5747 C CA . SER B 1 118 ? -52.773 5.755 -27.607 1.00 41.91 118 SER B CA 1
ATOM 5748 C C . SER B 1 118 ? -52.867 4.495 -26.759 1.00 42.11 118 SER B C 1
ATOM 5749 O O . SER B 1 118 ? -53.487 3.509 -27.167 1.00 43.77 118 SER B O 1
ATOM 5752 N N . LEU B 1 119 ? -52.242 4.535 -25.585 1.00 40.05 119 LEU B N 1
ATOM 5753 C CA . LEU B 1 119 ? -52.336 3.472 -24.593 1.00 40.72 119 LEU B CA 1
ATOM 5754 C C . LEU B 1 119 ? -53.160 3.991 -23.422 1.00 42.14 119 LEU B C 1
ATOM 5755 O O . LEU B 1 119 ? -52.771 4.967 -22.772 1.00 40.45 119 LEU B O 1
ATOM 5760 N N . ASP B 1 120 ? -54.295 3.347 -23.155 1.00 44.33 120 ASP B N 1
ATOM 5761 C CA . ASP B 1 120 ? -55.260 3.868 -22.200 1.00 46.24 120 ASP B CA 1
ATOM 5762 C C . ASP B 1 120 ? -55.760 2.776 -21.267 1.00 47.07 120 ASP B C 1
ATOM 5763 O O . ASP B 1 120 ? -55.871 1.606 -21.645 1.00 48.51 120 ASP B O 1
ATOM 5768 N N . CYS B 1 121 ? -56.059 3.183 -20.036 1.00 45.91 121 CYS B N 1
ATOM 5769 C CA . CYS B 1 121 ? -56.723 2.361 -19.038 1.00 48.02 121 CYS B CA 1
ATOM 5770 C C . CYS B 1 121 ? -57.887 3.157 -18.459 1.00 51.64 121 CYS B C 1
ATOM 5771 O O . CYS B 1 121 ? -58.125 4.309 -18.834 1.00 52.61 121 CYS B O 1
ATOM 5774 N N . ASP B 1 122 ? -58.616 2.542 -17.533 1.00 54.06 122 ASP B N 1
ATOM 5775 C CA . ASP B 1 122 ? -59.677 3.236 -16.807 1.00 55.01 122 ASP B CA 1
ATOM 5776 C C . ASP B 1 122 ? -59.018 4.128 -15.762 1.00 51.43 122 ASP B C 1
ATOM 5777 O O . ASP B 1 122 ? -58.553 3.652 -14.724 1.00 51.43 122 ASP B O 1
ATOM 5782 N N . LEU B 1 123 ? -58.964 5.430 -16.040 1.00 49.69 123 LEU B N 1
ATOM 5783 C CA . LEU B 1 123 ? -58.316 6.384 -15.147 1.00 49.83 123 LEU B CA 1
ATOM 5784 C C . LEU B 1 123 ? -59.159 6.745 -13.930 1.00 52.36 123 LEU B C 1
ATOM 5785 O O . LEU B 1 123 ? -58.692 7.523 -13.091 1.00 49.03 123 LEU B O 1
ATOM 5790 N N . ASN B 1 124 ? -60.374 6.204 -13.812 1.00 60.53 124 ASN B N 1
ATOM 5791 C CA . ASN B 1 124 ? -61.266 6.482 -12.683 1.00 68.60 124 ASN B CA 1
ATOM 5792 C C . ASN B 1 124 ? -61.512 7.985 -12.521 1.00 76.05 124 ASN B C 1
ATOM 5793 O O . ASN B 1 124 ? -61.426 8.541 -11.424 1.00 75.31 124 ASN B O 1
ATOM 5798 N N . CYS B 1 125 ? -61.807 8.646 -13.638 1.00 84.95 125 CYS B N 1
ATOM 5799 C CA . CYS B 1 125 ? -62.099 10.079 -13.679 1.00 94.79 125 CYS B CA 1
ATOM 5800 C C . CYS B 1 125 ? -63.587 10.350 -13.859 1.00 105.87 125 CYS B C 1
ATOM 5801 O O . CYS B 1 125 ? -63.962 11.261 -14.602 1.00 115.19 125 CYS B O 1
ATOM 5804 N N . GLU B 1 126 ? -64.450 9.558 -13.215 1.00 111.45 126 GLU B N 1
ATOM 5805 C CA . GLU B 1 126 ? -65.894 9.745 -13.339 1.00 112.85 126 GLU B CA 1
ATOM 5806 C C . GLU B 1 126 ? -66.305 11.191 -13.078 1.00 112.90 126 GLU B C 1
ATOM 5807 O O . GLU B 1 126 ? -66.895 11.851 -13.940 1.00 118.78 126 GLU B O 1
ATOM 5809 N N . GLY B 1 127 ? -66.001 11.696 -11.888 1.00 107.64 127 GLY B N 1
ATOM 5810 C CA . GLY B 1 127 ? -66.147 13.108 -11.599 1.00 100.85 127 GLY B CA 1
ATOM 5811 C C . GLY B 1 127 ? -64.965 13.700 -10.863 1.00 91.55 127 GLY B C 1
ATOM 5812 O O . GLY B 1 127 ? -65.161 14.528 -9.969 1.00 89.26 127 GLY B O 1
ATOM 5813 N N . ARG B 1 128 ? -63.741 13.304 -11.203 1.00 86.07 128 ARG B N 1
ATOM 5814 C CA . ARG B 1 128 ? -62.610 13.690 -10.370 1.00 81.68 128 ARG B CA 1
ATOM 5815 C C . ARG B 1 128 ? -61.636 14.689 -10.983 1.00 83.49 128 ARG B C 1
ATOM 5816 O O . ARG B 1 128 ? -61.247 15.633 -10.292 1.00 83.64 128 ARG B O 1
ATOM 5824 N N . GLN B 1 129 ? -61.220 14.566 -12.247 1.00 85.69 129 GLN B N 1
ATOM 5825 C CA . GLN B 1 129 ? -60.191 15.512 -12.689 1.00 89.78 129 GLN B CA 1
ATOM 5826 C C . GLN B 1 129 ? -60.344 15.950 -14.148 1.00 98.66 129 GLN B C 1
ATOM 5827 O O . GLN B 1 129 ? -59.356 16.027 -14.886 1.00 102.71 129 GLN B O 1
ATOM 5833 N N . ASP B 1 130 ? -61.570 16.228 -14.591 1.00 104.60 130 ASP B N 1
ATOM 5834 C CA . ASP B 1 130 ? -61.815 16.936 -15.854 1.00 107.81 130 ASP B CA 1
ATOM 5835 C C . ASP B 1 130 ? -60.972 16.395 -17.018 1.00 110.13 130 ASP B C 1
ATOM 5836 O O . ASP B 1 130 ? -60.025 17.035 -17.476 1.00 109.51 130 ASP B O 1
ATOM 5838 N N . ARG B 1 131 ? -61.319 15.180 -17.455 1.00 114.79 131 ARG B N 1
ATOM 5839 C CA . ARG B 1 131 ? -60.511 14.370 -18.370 1.00 117.13 131 ARG B CA 1
ATOM 5840 C C . ARG B 1 131 ? -59.913 15.181 -19.519 1.00 121.08 131 ARG B C 1
ATOM 5841 O O . ARG B 1 131 ? -60.505 16.174 -19.958 1.00 123.88 131 ARG B O 1
ATOM 5843 N N . ASN B 1 132 ? -58.747 14.747 -20.009 1.00 121.31 132 ASN B N 1
ATOM 5844 C CA . ASN B 1 132 ? -57.933 15.304 -21.103 1.00 118.43 132 ASN B CA 1
ATOM 5845 C C . ASN B 1 132 ? -56.974 16.380 -20.597 1.00 115.71 132 ASN B C 1
ATOM 5846 O O . ASN B 1 132 ? -56.185 16.901 -21.393 1.00 117.63 132 ASN B O 1
ATOM 5848 N N . PHE B 1 133 ? -57.010 16.725 -19.312 1.00 109.80 133 PHE B N 1
ATOM 5849 C CA . PHE B 1 133 ? -55.977 17.540 -18.681 1.00 100.95 133 PHE B CA 1
ATOM 5850 C C . PHE B 1 133 ? -55.248 16.702 -17.636 1.00 92.52 133 PHE B C 1
ATOM 5851 O O . PHE B 1 133 ? -54.851 17.181 -16.572 1.00 91.48 133 PHE B O 1
ATOM 5853 N N . VAL B 1 134 ? -55.078 15.424 -17.964 1.00 85.13 134 VAL B N 1
ATOM 5854 C CA . VAL B 1 134 ? -54.537 14.398 -17.080 1.00 78.22 134 VAL B CA 1
ATOM 5855 C C . VAL B 1 134 ? -53.140 14.030 -17.563 1.00 71.05 134 VAL B C 1
ATOM 5856 O O . VAL B 1 134 ? -52.962 13.639 -18.723 1.00 72.49 134 VAL B O 1
ATOM 5860 N N . ASP B 1 135 ? -52.146 14.168 -16.689 1.00 63.07 135 ASP B N 1
ATOM 5861 C CA . ASP B 1 135 ? -50.805 13.678 -16.998 1.00 56.61 135 ASP B CA 1
ATOM 5862 C C . ASP B 1 135 ? -50.814 12.163 -16.834 1.00 53.41 135 ASP B C 1
ATOM 5863 O O . ASP B 1 135 ? -50.885 11.650 -15.713 1.00 52.38 135 ASP B O 1
ATOM 5868 N N . LYS B 1 136 ? -50.740 11.447 -17.958 1.00 48.60 136 LYS B N 1
ATOM 5869 C CA . LYS B 1 136 ? -50.788 9.990 -17.953 1.00 46.92 136 LYS B CA 1
ATOM 5870 C C . LYS B 1 136 ? -49.550 9.346 -17.342 1.00 45.45 136 LYS B C 1
ATOM 5871 O O . LYS B 1 136 ? -49.534 8.121 -17.174 1.00 45.94 136 LYS B O 1
ATOM 5877 N N . ARG B 1 137 ? -48.521 10.122 -17.013 1.00 44.24 137 ARG B N 1
ATOM 5878 C CA . ARG B 1 137 ? -47.339 9.598 -16.345 1.00 46.93 137 ARG B CA 1
ATOM 5879 C C . ARG B 1 137 ? -47.434 9.692 -14.827 1.00 48.35 137 ARG B C 1
ATOM 5880 O O . ARG B 1 137 ? -46.452 9.399 -14.138 1.00 47.30 137 ARG B O 1
ATOM 5888 N N . GLN B 1 138 ? -48.589 10.086 -14.294 1.00 51.01 138 GLN B N 1
ATOM 5889 C CA . GLN B 1 138 ? -48.747 10.337 -12.870 1.00 52.38 138 GLN B CA 1
ATOM 5890 C C . GLN B 1 138 ? -49.956 9.590 -12.324 1.00 47.91 138 GLN B C 1
ATOM 5891 O O . GLN B 1 138 ? -50.924 9.324 -13.042 1.00 47.09 138 GLN B O 1
ATOM 5897 N N . TRP B 1 139 ? -49.882 9.255 -11.038 1.00 44.81 139 TRP B N 1
ATOM 5898 C CA . TRP B 1 139 ? -51.002 8.714 -10.278 1.00 43.24 139 TRP B CA 1
ATOM 5899 C C . TRP B 1 139 ? -51.223 9.637 -9.088 1.00 42.48 139 TRP B C 1
ATOM 5900 O O . TRP B 1 139 ? -50.331 9.787 -8.247 1.00 43.55 139 TRP B O 1
ATOM 5911 N N . VAL B 1 140 ? -52.398 10.257 -9.020 1.00 42.51 140 VAL B N 1
ATOM 5912 C CA . VAL B 1 140 ? -52.669 11.330 -8.068 1.00 44.42 140 VAL B CA 1
ATOM 5913 C C . VAL B 1 140 ? -53.704 10.853 -7.055 1.00 45.23 140 VAL B C 1
ATOM 5914 O O . VAL B 1 140 ? -54.796 10.409 -7.431 1.00 45.80 140 VAL B O 1
ATOM 5918 N N . TRP B 1 141 ? -53.358 10.949 -5.771 1.00 45.63 141 TRP B N 1
ATOM 5919 C CA . TRP B 1 141 ? -54.298 10.674 -4.695 1.00 46.07 141 TRP B CA 1
ATOM 5920 C C . TRP B 1 141 ? -55.312 11.810 -4.565 1.00 49.25 141 TRP B C 1
ATOM 5921 O O . TRP B 1 141 ? -55.137 12.906 -5.105 1.00 52.51 141 TRP B O 1
ATOM 5932 N N . GLY B 1 142 ? -56.380 11.541 -3.818 1.00 50.18 142 GLY B N 1
ATOM 5933 C CA . GLY B 1 142 ? -57.281 12.583 -3.387 1.00 51.94 142 GLY B CA 1
ATOM 5934 C C . GLY B 1 142 ? -58.599 12.626 -4.131 1.00 53.31 142 GLY B C 1
ATOM 5935 O O . GLY B 1 142 ? -58.793 11.961 -5.153 1.00 54.09 142 GLY B O 1
ATOM 5936 N N . PRO B 1 143 ? -59.537 13.434 -3.623 1.00 55.43 143 PRO B N 1
ATOM 5937 C CA . PRO B 1 143 ? -60.855 13.546 -4.265 1.00 56.93 143 PRO B CA 1
ATOM 5938 C C . PRO B 1 143 ? -60.835 14.280 -5.595 1.00 56.34 143 PRO B C 1
ATOM 5939 O O . PRO B 1 143 ? -61.896 14.441 -6.208 1.00 56.13 143 PRO B O 1
ATOM 5943 N N . SER B 1 144 ? -59.674 14.749 -6.049 1.00 56.78 144 SER B N 1
ATOM 5944 C CA . SER B 1 144 ? -59.521 15.338 -7.373 1.00 58.08 144 SER B CA 1
ATOM 5945 C C . SER B 1 144 ? -58.351 14.696 -8.108 1.00 56.49 144 SER B C 1
ATOM 5946 O O . SER B 1 144 ? -57.685 15.344 -8.917 1.00 57.11 144 SER B O 1
ATOM 5949 N N . GLY B 1 145 ? -58.083 13.423 -7.821 1.00 54.41 145 GLY B N 1
ATOM 5950 C CA . GLY B 1 145 ? -57.002 12.696 -8.446 1.00 52.27 145 GLY B CA 1
ATOM 5951 C C . GLY B 1 145 ? -57.480 11.794 -9.570 1.00 50.18 145 GLY B C 1
ATOM 5952 O O . GLY B 1 145 ? -58.609 11.889 -10.056 1.00 49.78 145 GLY B O 1
ATOM 5953 N N . TYR B 1 146 ? -56.595 10.888 -9.972 1.00 47.62 146 TYR B N 1
ATOM 5954 C CA . TYR B 1 146 ? -56.857 9.988 -11.087 1.00 45.41 146 TYR B CA 1
ATOM 5955 C C . TYR B 1 146 ? -55.799 8.895 -11.081 1.00 40.73 146 TYR B C 1
ATOM 5956 O O . TYR B 1 146 ? -54.787 8.988 -10.381 1.00 39.56 146 TYR B O 1
ATOM 5965 N N . GLY B 1 147 ? -56.037 7.871 -11.884 1.00 39.08 147 GLY B N 1
ATOM 5966 C CA . GLY B 1 147 ? -55.072 6.806 -12.094 1.00 38.92 147 GLY B CA 1
ATOM 5967 C C . GLY B 1 147 ? -55.704 5.430 -12.115 1.00 41.11 147 GLY B C 1
ATOM 5968 O O . GLY B 1 147 ? -56.713 5.166 -11.462 1.00 43.09 147 GLY B O 1
ATOM 5969 N N . GLY B 1 148 ? -55.095 4.528 -12.882 1.00 40.88 148 GLY B N 1
ATOM 5970 C CA . GLY B 1 148 ? -55.588 3.168 -12.946 1.00 40.68 148 GLY B CA 1
ATOM 5971 C C . GLY B 1 148 ? -55.318 2.413 -11.659 1.00 38.31 148 GLY B C 1
ATOM 5972 O O . GLY B 1 148 ? -54.383 2.711 -10.918 1.00 36.97 148 GLY B O 1
ATOM 5973 N N . ILE B 1 149 ? -56.155 1.414 -11.394 1.00 38.81 149 ILE B N 1
ATOM 5974 C CA . ILE B 1 149 ? -56.072 0.621 -10.174 1.00 41.56 149 ILE B CA 1
ATOM 5975 C C . ILE B 1 149 ? -55.931 -0.846 -10.551 1.00 43.72 149 ILE B C 1
ATOM 5976 O O . ILE B 1 149 ? -56.676 -1.352 -11.399 1.00 44.05 149 ILE B O 1
ATOM 5981 N N . LEU B 1 150 ? -54.973 -1.522 -9.921 1.00 43.96 150 LEU B N 1
ATOM 5982 C CA . LEU B 1 150 ? -54.660 -2.917 -10.190 1.00 45.57 150 LEU B CA 1
ATOM 5983 C C . LEU B 1 150 ? -54.873 -3.726 -8.919 1.00 46.65 150 LEU B C 1
ATOM 5984 O O . LEU B 1 150 ? -54.419 -3.325 -7.842 1.00 44.10 150 LEU B O 1
ATOM 5989 N N . LEU B 1 151 ? -55.559 -4.858 -9.044 1.00 48.82 151 LEU B N 1
ATOM 5990 C CA . LEU B 1 151 ? -55.864 -5.716 -7.909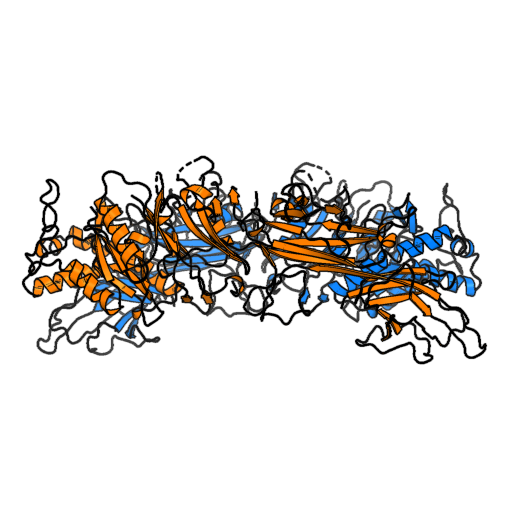 1.00 50.27 151 LEU B CA 1
ATOM 5991 C C . LEU B 1 151 ? -54.906 -6.899 -7.863 1.00 54.81 151 LEU B C 1
ATOM 5992 O O . LEU B 1 151 ? -54.551 -7.467 -8.900 1.00 57.30 151 LEU B O 1
ATOM 5997 N N . VAL B 1 152 ? -54.488 -7.262 -6.653 1.00 56.58 152 VAL B N 1
ATOM 5998 C CA . VAL B 1 152 ? -53.640 -8.424 -6.414 1.00 58.40 152 VAL B CA 1
ATOM 5999 C C . VAL B 1 152 ? -54.411 -9.375 -5.511 1.00 58.09 152 VAL B C 1
ATOM 6000 O O . VAL B 1 152 ? -54.726 -9.030 -4.364 1.00 56.01 152 VAL B O 1
ATOM 6004 N N . ASN B 1 153 ? -54.716 -10.566 -6.021 1.00 59.91 153 ASN B N 1
ATOM 6005 C CA . ASN B 1 153 ? -55.468 -11.553 -5.257 1.00 62.75 153 ASN B CA 1
ATOM 6006 C C . ASN B 1 153 ? -54.600 -12.681 -4.714 1.00 65.14 153 ASN B C 1
ATOM 6007 O O . ASN B 1 153 ? -55.134 -13.609 -4.098 1.00 67.51 153 ASN B O 1
ATOM 6012 N N . CYS B 1 154 ? -53.285 -12.628 -4.919 1.00 65.17 154 CYS B N 1
ATOM 6013 C CA . CYS B 1 154 ? -52.395 -13.665 -4.400 1.00 67.16 154 CYS B CA 1
ATOM 6014 C C . CYS B 1 154 ? -50.982 -13.109 -4.327 1.00 66.93 154 CYS B C 1
ATOM 6015 O O . CYS B 1 154 ? -50.438 -12.666 -5.344 1.00 66.00 154 CYS B O 1
ATOM 6018 N N . ASP B 1 155 ? -50.387 -13.140 -3.132 1.00 68.58 155 ASP B N 1
ATOM 6019 C CA . ASP B 1 155 ? -49.035 -12.619 -2.929 1.00 69.55 155 ASP B CA 1
ATOM 6020 C C . ASP B 1 155 ? -48.370 -13.473 -1.852 1.00 75.14 155 ASP B C 1
ATOM 6021 O O . ASP B 1 155 ? -48.668 -13.319 -0.664 1.00 73.05 155 ASP B O 1
ATOM 6026 N N . ARG B 1 156 ? -47.472 -14.360 -2.273 1.00 83.29 156 ARG B N 1
ATOM 6027 C CA . ARG B 1 156 ? -46.730 -15.238 -1.370 1.00 91.74 156 ARG B CA 1
ATOM 6028 C C . ARG B 1 156 ? -45.260 -14.823 -1.411 1.00 101.20 156 ARG B C 1
ATOM 6029 O O . ARG B 1 156 ? -44.461 -15.387 -2.160 1.00 104.09 156 ARG B O 1
ATOM 6037 N N . ASP B 1 157 ? -44.909 -13.844 -0.583 1.00 108.80 157 ASP B N 1
ATOM 6038 C CA . ASP B 1 157 ? -43.542 -13.334 -0.515 1.00 116.56 157 ASP B CA 1
ATOM 6039 C C . ASP B 1 157 ? -43.261 -12.728 0.855 1.00 117.39 157 ASP B C 1
ATOM 6040 O O . ASP B 1 157 ? -42.108 -12.621 1.273 1.00 118.12 157 ASP B O 1
ATOM 6045 N N . LEU B 1 174 ? -57.681 -20.586 -16.097 1.00 108.58 174 LEU B N 1
ATOM 6046 C CA . LEU B 1 174 ? -59.051 -20.437 -15.618 1.00 110.65 174 LEU B CA 1
ATOM 6047 C C . LEU B 1 174 ? -59.702 -19.191 -16.207 1.00 117.20 174 LEU B C 1
ATOM 6048 O O . LEU B 1 174 ? -59.406 -18.797 -17.334 1.00 115.46 174 LEU B O 1
ATOM 6050 N N . GLN B 1 175 ? -60.593 -18.574 -15.434 1.00 126.51 175 GLN B N 1
ATOM 6051 C CA . GLN B 1 175 ? -61.314 -17.373 -15.845 1.00 127.92 175 GLN B CA 1
ATOM 6052 C C . GLN B 1 175 ? -61.146 -16.273 -14.804 1.00 125.52 175 GLN B C 1
ATOM 6053 O O . GLN B 1 175 ? -62.098 -15.599 -14.406 1.00 123.19 175 GLN B O 1
ATOM 6055 N N . ASP B 1 176 ? -59.910 -16.084 -14.346 1.00 112.89 176 ASP B N 1
ATOM 6056 C CA . ASP B 1 176 ? -59.566 -15.028 -13.401 1.00 99.93 176 ASP B CA 1
ATOM 6057 C C . ASP B 1 176 ? -59.438 -13.658 -14.061 1.00 91.63 176 ASP B C 1
ATOM 6058 O O . ASP B 1 176 ? -58.927 -12.727 -13.428 1.00 89.07 176 ASP B O 1
ATOM 6063 N N . LEU B 1 177 ? -59.885 -13.517 -15.312 1.00 87.51 177 LEU B N 1
ATOM 6064 C CA . LEU B 1 177 ? -59.785 -12.245 -16.018 1.00 79.94 177 LEU B CA 1
ATOM 6065 C C . LEU B 1 177 ? -60.620 -11.148 -15.372 1.00 75.49 177 LEU B C 1
ATOM 6066 O O . LEU B 1 177 ? -60.362 -9.964 -15.618 1.00 73.73 177 LEU B O 1
ATOM 6071 N N . GLU B 1 178 ? -61.614 -11.509 -14.557 1.00 74.26 178 GLU B N 1
ATOM 6072 C CA . GLU B 1 178 ? -62.479 -10.502 -13.951 1.00 73.82 178 GLU B CA 1
ATOM 6073 C C . GLU B 1 178 ? -61.729 -9.637 -12.944 1.00 69.24 178 GLU B C 1
ATOM 6074 O O . GLU B 1 178 ? -62.127 -8.493 -12.698 1.00 68.04 178 GLU B O 1
ATOM 6080 N N . ASP B 1 179 ? -60.654 -10.157 -12.353 1.00 68.47 179 ASP B N 1
ATOM 6081 C CA . ASP B 1 179 ? -59.870 -9.402 -11.384 1.00 64.68 179 ASP B CA 1
ATOM 6082 C C . ASP B 1 179 ? -58.754 -8.582 -12.018 1.00 58.96 179 ASP B C 1
ATOM 6083 O O . ASP B 1 179 ? -58.133 -7.772 -11.321 1.00 56.96 179 ASP B O 1
ATOM 6088 N N . MET B 1 180 ? -58.486 -8.764 -13.306 1.00 56.12 180 MET B N 1
ATOM 6089 C CA . MET B 1 180 ? -57.406 -8.052 -13.971 1.00 54.36 180 MET B CA 1
ATOM 6090 C C . MET B 1 180 ? -57.891 -6.698 -14.483 1.00 51.91 180 MET B C 1
ATOM 6091 O O . MET B 1 180 ? -59.091 -6.446 -14.612 1.00 53.96 180 MET B O 1
ATOM 6096 N N . SER B 1 181 ? -56.933 -5.821 -14.771 1.00 48.80 181 SER B N 1
ATOM 6097 C CA . SER B 1 181 ? -57.220 -4.491 -15.287 1.00 49.51 181 SER B CA 1
ATOM 6098 C C . SER B 1 181 ? -56.961 -4.447 -16.788 1.00 52.36 181 SER B C 1
ATOM 6099 O O . SER B 1 181 ? -55.954 -4.972 -17.273 1.00 53.22 181 SER B O 1
ATOM 6102 N N . VAL B 1 182 ? -57.872 -3.811 -17.518 1.00 52.58 182 VAL B N 1
ATOM 6103 C CA . VAL B 1 182 ? -57.823 -3.769 -18.976 1.00 52.18 182 VAL B CA 1
ATOM 6104 C C . VAL B 1 182 ? -56.956 -2.604 -19.431 1.00 49.59 182 VAL B C 1
ATOM 6105 O O . VAL B 1 182 ? -57.061 -1.485 -18.914 1.00 47.32 182 VAL B O 1
ATOM 6109 N N . MET B 1 183 ? -56.093 -2.872 -20.409 1.00 49.50 183 MET B N 1
ATOM 6110 C CA . MET B 1 183 ? -55.235 -1.864 -21.020 1.00 48.50 183 MET B CA 1
ATOM 6111 C C . MET B 1 183 ? -55.391 -1.973 -22.530 1.00 48.55 183 MET B C 1
ATOM 6112 O O . MET B 1 183 ? -55.146 -3.040 -23.102 1.00 50.23 183 MET B O 1
ATOM 6117 N N . VAL B 1 184 ? -55.806 -0.880 -23.171 1.00 46.31 184 VAL B N 1
ATOM 6118 C CA . VAL B 1 184 ? -56.167 -0.872 -24.586 1.00 46.62 184 VAL B CA 1
ATOM 6119 C C . VAL B 1 184 ? -55.142 -0.056 -25.363 1.00 46.12 184 VAL B C 1
ATOM 6120 O O . VAL B 1 184 ? -54.791 1.059 -24.960 1.00 45.05 184 VAL B O 1
ATOM 6124 N N . LEU B 1 185 ? -54.671 -0.612 -26.479 1.00 46.95 185 LEU B N 1
ATOM 6125 C CA . LEU B 1 185 ? -53.712 0.045 -27.365 1.00 46.70 185 LEU B CA 1
ATOM 6126 C C . LEU B 1 185 ? -54.381 0.293 -28.711 1.00 49.47 185 LEU B C 1
ATOM 6127 O O . LEU B 1 185 ? -54.653 -0.653 -29.456 1.00 50.30 185 LEU B O 1
ATOM 6132 N N . ARG B 1 186 ? -54.641 1.562 -29.019 1.00 51.89 186 ARG B N 1
ATOM 6133 C CA . ARG B 1 186 ? -55.226 1.961 -30.295 1.00 57.42 186 ARG B CA 1
ATOM 6134 C C . ARG B 1 186 ? -54.113 2.270 -31.291 1.00 55.22 186 ARG B C 1
ATOM 6135 O O . ARG B 1 186 ? -53.176 3.005 -30.967 1.00 55.88 186 ARG B O 1
ATOM 6143 N N . THR B 1 187 ? -54.204 1.692 -32.490 1.00 53.22 187 THR B N 1
ATOM 6144 C CA . THR B 1 187 ? -53.138 1.791 -33.491 1.00 53.64 187 THR B CA 1
ATOM 6145 C C . THR B 1 187 ? -53.701 2.075 -34.883 1.00 57.07 187 THR B C 1
ATOM 6146 O O . THR B 1 187 ? -53.371 1.399 -35.858 1.00 61.14 187 THR B O 1
ATOM 6150 N N . GLN B 1 188 ? -54.565 3.081 -34.995 1.00 57.71 188 GLN B N 1
ATOM 6151 C CA . GLN B 1 188 ? -55.159 3.411 -36.287 1.00 58.45 188 GLN B CA 1
ATOM 6152 C C . GLN B 1 188 ? -54.112 3.981 -37.240 1.00 52.62 188 GLN B C 1
ATOM 6153 O O . GLN B 1 188 ? -53.311 4.841 -36.859 1.00 49.42 188 GLN B O 1
ATOM 6159 N N . GLY B 1 189 ? -54.124 3.504 -38.485 1.00 50.76 189 GLY B N 1
ATOM 6160 C CA . GLY B 1 189 ? -53.214 3.983 -39.501 1.00 46.98 189 GLY B CA 1
ATOM 6161 C C . GLY B 1 189 ? -53.066 3.016 -40.661 1.00 48.67 189 GLY B C 1
ATOM 6162 O O . GLY B 1 189 ? -53.582 1.894 -40.632 1.00 49.76 189 GLY B O 1
ATOM 6163 N N . PRO B 1 190 ? -52.360 3.438 -41.712 1.00 47.78 190 PRO B N 1
ATOM 6164 C CA . PRO B 1 190 ? -52.130 2.541 -42.855 1.00 49.09 190 PRO B CA 1
ATOM 6165 C C . PRO B 1 190 ? -51.278 1.351 -42.440 1.00 49.32 190 PRO B C 1
ATOM 6166 O O . PRO B 1 190 ? -50.244 1.508 -41.788 1.00 49.28 190 PRO B O 1
ATOM 6170 N N . ALA B 1 191 ? -51.721 0.153 -42.830 1.00 50.31 191 ALA B N 1
ATOM 6171 C CA . ALA B 1 191 ? -51.039 -1.067 -42.407 1.00 52.08 191 ALA B CA 1
ATOM 6172 C C . ALA B 1 191 ? -49.597 -1.102 -42.898 1.00 53.57 191 ALA B C 1
ATOM 6173 O O . ALA B 1 191 ? -48.697 -1.548 -42.174 1.00 54.04 191 ALA B O 1
ATOM 6175 N N . ALA B 1 192 ? -49.355 -0.619 -44.121 1.00 54.08 192 ALA B N 1
ATOM 6176 C CA . ALA B 1 192 ? -48.018 -0.687 -44.704 1.00 52.89 192 ALA B CA 1
ATOM 6177 C C . ALA B 1 192 ? -46.982 0.043 -43.859 1.00 50.77 192 ALA B C 1
ATOM 6178 O O . ALA B 1 192 ? -45.805 -0.338 -43.861 1.00 50.90 192 ALA B O 1
ATOM 6180 N N . LEU B 1 193 ? -47.391 1.090 -43.134 1.00 49.50 193 LEU B N 1
ATOM 6181 C CA . LEU B 1 193 ? -46.458 1.775 -42.244 1.00 49.96 193 LEU B CA 1
ATOM 6182 C C . LEU B 1 193 ? -45.837 0.805 -41.250 1.00 50.21 193 LEU B C 1
ATOM 6183 O O . LEU B 1 193 ? -44.620 0.823 -41.024 1.00 48.19 193 LEU B O 1
ATOM 6188 N N . PHE B 1 194 ? -46.648 -0.082 -40.680 1.00 52.77 194 PHE B N 1
ATOM 6189 C CA . PHE B 1 194 ? -46.123 -1.014 -39.694 1.00 56.54 194 PHE B CA 1
ATOM 6190 C C . PHE B 1 194 ? -45.236 -2.084 -40.311 1.00 58.93 194 PHE B C 1
ATOM 6191 O O . PHE B 1 194 ? -44.766 -2.967 -39.585 1.00 62.76 194 PHE B O 1
ATOM 6199 N N . ASP B 1 195 ? -44.994 -2.024 -41.623 1.00 58.01 195 ASP B N 1
ATOM 6200 C CA . ASP B 1 195 ? -43.956 -2.855 -42.218 1.00 62.36 195 ASP B CA 1
ATOM 6201 C C . ASP B 1 195 ? -42.565 -2.355 -41.850 1.00 61.10 195 ASP B C 1
ATOM 6202 O O . ASP B 1 195 ? -41.627 -3.155 -41.760 1.00 63.23 195 ASP B O 1
ATOM 6207 N N . ASP B 1 196 ? -42.408 -1.045 -41.637 1.00 56.19 196 ASP B N 1
ATOM 6208 C CA A ASP B 1 196 ? -41.133 -0.446 -41.269 0.50 53.45 196 ASP B CA 1
ATOM 6209 C CA B ASP B 1 196 ? -41.115 -0.506 -41.242 0.50 53.48 196 ASP B CA 1
ATOM 6210 C C . ASP B 1 196 ? -41.135 0.189 -39.888 1.00 49.37 196 ASP B C 1
ATOM 6211 O O . ASP B 1 196 ? -40.084 0.661 -39.440 1.00 44.49 196 ASP B O 1
ATOM 6220 N N . HIS B 1 197 ? -42.280 0.243 -39.217 1.00 46.97 197 HIS B N 1
ATOM 6221 C CA . HIS B 1 197 ? -42.390 0.784 -37.873 1.00 45.63 197 HIS B CA 1
ATOM 6222 C C . HIS B 1 197 ? -42.954 -0.297 -36.963 1.00 47.72 197 HIS B C 1
ATOM 6223 O O . HIS B 1 197 ? -43.771 -1.119 -37.389 1.00 50.15 197 HIS B O 1
ATOM 6230 N N . LYS B 1 198 ? -42.510 -0.305 -35.710 1.00 47.01 198 LYS B N 1
ATOM 6231 C CA . LYS B 1 198 ? -42.937 -1.325 -34.765 1.00 50.72 198 LYS B CA 1
ATOM 6232 C C . LYS B 1 198 ? -43.432 -0.683 -33.479 1.00 48.63 198 LYS B C 1
ATOM 6233 O O . LYS B 1 198 ? -42.931 0.359 -33.044 1.00 47.83 198 LYS B O 1
ATOM 6239 N N . LEU B 1 199 ? -44.435 -1.320 -32.884 1.00 46.84 199 LEU B N 1
ATOM 6240 C CA . LEU B 1 199 ? -44.976 -0.921 -31.594 1.00 46.15 199 LEU B CA 1
ATOM 6241 C C . LEU B 1 199 ? -44.374 -1.817 -30.522 1.00 43.52 199 LEU B C 1
ATOM 6242 O O . LEU B 1 199 ? -44.498 -3.045 -30.590 1.00 43.26 199 LEU B O 1
ATOM 6247 N N . VAL B 1 200 ? -43.720 -1.205 -29.540 1.00 39.86 200 VAL B N 1
ATOM 6248 C CA . VAL B 1 200 ? -43.076 -1.924 -28.450 1.00 40.45 200 VAL B CA 1
ATOM 6249 C C . VAL B 1 200 ? -43.783 -1.549 -27.158 1.00 39.12 200 VAL B C 1
ATOM 6250 O O . VAL B 1 200 ? -43.744 -0.386 -26.738 1.00 38.59 200 VAL B O 1
ATOM 6254 N N . LEU B 1 201 ? -44.435 -2.527 -26.539 1.00 39.07 201 LEU B N 1
ATOM 6255 C CA . LEU B 1 201 ? -44.987 -2.372 -25.202 1.00 39.77 201 LEU B CA 1
ATOM 6256 C C . LEU B 1 201 ? -43.926 -2.799 -24.198 1.00 40.71 201 LEU B C 1
ATOM 6257 O O . LEU B 1 201 ? -43.361 -3.891 -24.317 1.00 43.55 201 LEU B O 1
ATOM 6262 N N . HIS B 1 202 ? -43.639 -1.939 -23.222 1.00 39.82 202 HIS B N 1
ATOM 6263 C CA . HIS B 1 202 ? -42.537 -2.230 -22.319 1.00 41.61 202 HIS B CA 1
ATOM 6264 C C . HIS B 1 202 ? -42.825 -1.703 -20.922 1.00 43.16 202 HIS B C 1
ATOM 6265 O O . HIS B 1 202 ? -43.708 -0.866 -20.711 1.00 41.69 202 HIS B O 1
ATOM 6272 N N . THR B 1 203 ? -42.056 -2.225 -19.969 1.00 45.60 203 THR B N 1
ATOM 6273 C CA . THR B 1 203 ? -42.106 -1.821 -18.573 1.00 47.27 203 THR B CA 1
ATOM 6274 C C . THR B 1 203 ? -40.744 -2.102 -17.956 1.00 48.41 203 THR B C 1
ATOM 6275 O O . THR B 1 203 ? -39.953 -2.886 -18.487 1.00 47.22 203 THR B O 1
ATOM 6279 N N . SER B 1 204 ? -40.470 -1.446 -16.832 1.00 50.02 204 SER B N 1
ATOM 6280 C CA . SER B 1 204 ? -39.197 -1.646 -16.152 1.00 51.30 204 SER B CA 1
ATOM 6281 C C . SER B 1 204 ? -39.129 -3.042 -15.544 1.00 53.62 204 SER B C 1
ATOM 6282 O O . SER B 1 204 ? -40.152 -3.653 -15.227 1.00 55.50 204 SER B O 1
ATOM 6285 N N . SER B 1 205 ? -37.903 -3.548 -15.388 1.00 54.16 205 SER B N 1
ATOM 6286 C CA . SER B 1 205 ? -37.719 -4.853 -14.759 1.00 57.78 205 SER B CA 1
ATOM 6287 C C . SER B 1 205 ? -38.238 -4.852 -13.326 1.00 58.69 205 SER B C 1
ATOM 6288 O O . SER B 1 205 ? -38.829 -5.840 -12.868 1.00 58.24 205 SER B O 1
ATOM 6291 N N . TYR B 1 206 ? -38.026 -3.746 -12.607 1.00 61.12 206 TYR B N 1
ATOM 6292 C CA . TYR B 1 206 ? -38.596 -3.579 -11.274 1.00 63.01 206 TYR B CA 1
ATOM 6293 C C . TYR B 1 206 ? -40.104 -3.799 -11.296 1.00 59.35 206 TYR B C 1
ATOM 6294 O O . TYR B 1 206 ? -40.637 -4.636 -10.560 1.00 58.99 206 TYR B O 1
ATOM 6303 N N . ASP B 1 207 ? -40.808 -3.047 -12.145 1.00 56.15 207 ASP B N 1
ATOM 6304 C CA . ASP B 1 207 ? -42.247 -3.244 -12.284 1.00 53.50 207 ASP B CA 1
ATOM 6305 C C . ASP B 1 207 ? -42.566 -4.594 -12.910 1.00 52.74 207 ASP B C 1
ATOM 6306 O O . ASP B 1 207 ? -43.625 -5.169 -12.633 1.00 53.58 207 ASP B O 1
ATOM 6311 N N . ALA B 1 208 ? -41.669 -5.107 -13.756 1.00 52.00 208 ALA B N 1
ATOM 6312 C CA . ALA B 1 208 ? -41.920 -6.376 -14.430 1.00 53.23 208 ALA B CA 1
ATOM 6313 C C . ALA B 1 208 ? -42.045 -7.518 -13.431 1.00 59.59 208 ALA B C 1
ATOM 6314 O O . ALA B 1 208 ? -42.894 -8.403 -13.590 1.00 62.12 208 ALA B O 1
ATOM 6316 N N . LYS B 1 209 ? -41.212 -7.520 -12.393 1.00 62.50 209 LYS B N 1
ATOM 6317 C CA . LYS B 1 209 ? -41.313 -8.569 -11.386 1.00 66.35 209 LYS B CA 1
ATOM 6318 C C . LYS B 1 209 ? -42.398 -8.291 -10.345 1.00 63.60 209 LYS B C 1
ATOM 6319 O O . LYS B 1 209 ? -42.431 -8.966 -9.311 1.00 62.45 209 LYS B O 1
ATOM 6325 N N . ARG B 1 210 ? -43.288 -7.327 -10.602 1.00 61.97 210 ARG B N 1
ATOM 6326 C CA . ARG B 1 210 ? -44.432 -7.060 -9.741 1.00 59.47 210 ARG B CA 1
ATOM 6327 C C . ARG B 1 210 ? -45.776 -7.190 -10.445 1.00 57.09 210 ARG B C 1
ATOM 6328 O O . ARG B 1 210 ? -46.811 -7.071 -9.780 1.00 54.74 210 ARG B O 1
ATOM 6336 N N . ALA B 1 211 ? -45.795 -7.419 -11.756 1.00 56.05 211 ALA B N 1
ATOM 6337 C CA . ALA B 1 211 ? -47.043 -7.548 -12.495 1.00 53.19 211 ALA B CA 1
ATOM 6338 C C . ALA B 1 211 ? -46.761 -8.249 -13.814 1.00 52.38 211 ALA B C 1
ATOM 6339 O O . ALA B 1 211 ? -45.622 -8.290 -14.284 1.00 52.15 211 ALA B O 1
ATOM 6341 N N . GLN B 1 212 ? -47.819 -8.800 -14.406 1.00 52.49 212 GLN B N 1
ATOM 6342 C CA . GLN B 1 212 ? -47.724 -9.465 -15.696 1.00 53.65 212 GLN B CA 1
ATOM 6343 C C . GLN B 1 212 ? -48.890 -9.028 -16.572 1.00 53.43 212 GLN B C 1
ATOM 6344 O O . GLN B 1 212 ? -49.914 -8.544 -16.083 1.00 54.72 212 GLN B O 1
ATOM 6350 N N . VAL B 1 213 ? -48.723 -9.204 -17.882 1.00 52.65 213 VAL B N 1
ATOM 6351 C CA . VAL B 1 213 ? -49.673 -8.714 -18.876 1.00 51.72 213 VAL B CA 1
ATOM 6352 C C . VAL B 1 213 ? -49.941 -9.814 -19.891 1.00 53.40 213 VAL B C 1
ATOM 6353 O O . VAL B 1 213 ? -49.004 -10.435 -20.404 1.00 55.41 213 VAL B O 1
ATOM 6357 N N . PHE B 1 214 ? -51.218 -10.056 -20.174 1.00 52.25 214 PHE B N 1
ATOM 6358 C CA . PHE B 1 214 ? -51.641 -11.018 -21.181 1.00 54.33 214 PHE B CA 1
ATOM 6359 C C . PHE B 1 214 ? -52.272 -10.284 -22.358 1.00 54.41 214 PHE B C 1
ATOM 6360 O O . PHE B 1 214 ? -53.161 -9.447 -22.168 1.00 52.54 214 PHE B O 1
ATOM 6368 N N . HIS B 1 215 ? -51.803 -10.592 -23.564 1.00 55.63 215 HIS B N 1
ATOM 6369 C CA . HIS B 1 215 ? -52.332 -10.013 -24.794 1.00 55.68 215 HIS B CA 1
ATOM 6370 C C . HIS B 1 215 ? -53.304 -11.005 -25.423 1.00 59.18 215 HIS B C 1
ATOM 6371 O O . HIS B 1 215 ? -52.933 -12.152 -25.696 1.00 59.90 215 HIS B O 1
ATOM 6378 N N . ILE B 1 216 ? -54.538 -10.566 -25.655 1.00 60.49 216 ILE B N 1
ATOM 6379 C CA . ILE B 1 216 ? -55.539 -11.422 -26.282 1.00 64.44 216 ILE B CA 1
ATOM 6380 C C . ILE B 1 216 ? -55.265 -11.480 -27.781 1.00 67.92 216 ILE B C 1
ATOM 6381 O O . ILE B 1 216 ? -55.175 -10.446 -28.451 1.00 64.72 216 ILE B O 1
ATOM 6386 N N . CYS B 1 217 ? -55.114 -12.693 -28.306 1.00 74.86 217 CYS B N 1
ATOM 6387 C CA . CYS B 1 217 ? -54.750 -12.916 -29.699 1.00 81.04 217 CYS B CA 1
ATOM 6388 C C . CYS B 1 217 ? -55.766 -13.815 -30.393 1.00 90.37 217 CYS B C 1
ATOM 6389 O O . CYS B 1 217 ? -55.421 -14.636 -31.245 1.00 93.65 217 CYS B O 1
ATOM 6392 N N . GLY B 1 218 ? -57.038 -13.666 -30.032 1.00 96.31 218 GLY B N 1
ATOM 6393 C CA . GLY B 1 218 ? -58.095 -14.448 -30.625 1.00 100.63 218 GLY B CA 1
ATOM 6394 C C . GLY B 1 218 ? -59.441 -14.153 -29.999 1.00 100.33 218 GLY B C 1
ATOM 6395 O O . GLY B 1 218 ? -59.685 -13.059 -29.479 1.00 99.48 218 GLY B O 1
ATOM 6396 N N . PRO B 1 219 ? -60.346 -15.127 -30.038 1.00 103.52 219 PRO B N 1
ATOM 6397 C CA . PRO B 1 219 ? -61.669 -14.928 -29.439 1.00 104.08 219 PRO B CA 1
ATOM 6398 C C . PRO B 1 219 ? -61.587 -14.842 -27.923 1.00 102.42 219 PRO B C 1
ATOM 6399 O O . PRO B 1 219 ? -60.640 -15.313 -27.290 1.00 102.79 219 PRO B O 1
ATOM 6403 N N . GLU B 1 220 ? -62.615 -14.226 -27.340 1.00 100.16 220 GLU B N 1
ATOM 6404 C CA . GLU B 1 220 ? -62.683 -13.991 -25.904 1.00 101.32 220 GLU B CA 1
ATOM 6405 C C . GLU B 1 220 ? -63.183 -15.203 -25.124 1.00 104.01 220 GLU B C 1
ATOM 6406 O O . GLU B 1 220 ? -63.572 -15.055 -23.959 1.00 103.30 220 GLU B O 1
ATOM 6412 N N . ASP B 1 221 ? -63.181 -16.392 -25.730 1.00 107.74 221 ASP B N 1
ATOM 6413 C CA . ASP B 1 221 ? -63.683 -17.595 -25.085 1.00 108.45 221 ASP B CA 1
ATOM 6414 C C . ASP B 1 221 ? -62.622 -18.662 -24.862 1.00 105.48 221 ASP B C 1
ATOM 6415 O O . ASP B 1 221 ? -62.884 -19.620 -24.125 1.00 106.81 221 ASP B O 1
ATOM 6420 N N . VAL B 1 222 ? -61.445 -18.534 -25.467 1.00 101.99 222 VAL B N 1
ATOM 6421 C CA . VAL B 1 222 ? -60.373 -19.514 -25.330 1.00 103.99 222 VAL B CA 1
ATOM 6422 C C . VAL B 1 222 ? -59.416 -19.039 -24.248 1.00 106.77 222 VAL B C 1
ATOM 6423 O O . VAL B 1 222 ? -59.091 -17.847 -24.168 1.00 110.16 222 VAL B O 1
ATOM 6427 N N . CYS B 1 223 ? -58.958 -19.973 -23.411 1.00 108.68 223 CYS B N 1
ATOM 6428 C CA . CYS B 1 223 ? -58.088 -19.620 -22.295 1.00 103.47 223 CYS B CA 1
ATOM 6429 C C . CYS B 1 223 ? -56.619 -19.528 -22.687 1.00 96.94 223 CYS B C 1
ATOM 6430 O O . CYS B 1 223 ? -55.844 -18.882 -21.974 1.00 94.10 223 CYS B O 1
ATOM 6433 N N . GLU B 1 224 ? -56.217 -20.148 -23.795 1.00 93.17 224 GLU B N 1
ATOM 6434 C CA . GLU B 1 224 ? -54.837 -20.082 -24.255 1.00 87.69 224 GLU B CA 1
ATOM 6435 C C . GLU B 1 224 ? -54.632 -19.036 -25.343 1.00 82.13 224 GLU B C 1
ATOM 6436 O O . GLU B 1 224 ? -53.566 -19.006 -25.966 1.00 81.72 224 GLU B O 1
ATOM 6442 N N . ALA B 1 225 ? -55.623 -18.177 -25.579 1.00 78.10 225 ALA B N 1
ATOM 6443 C CA . ALA B 1 225 ? -55.456 -17.052 -26.487 1.00 74.98 225 ALA B CA 1
ATOM 6444 C C . ALA B 1 225 ? -54.905 -15.815 -25.792 1.00 73.07 225 ALA B C 1
ATOM 6445 O O . ALA B 1 225 ? -54.412 -14.907 -26.471 1.00 71.20 225 ALA B O 1
ATOM 6447 N N . TYR B 1 226 ? -54.980 -15.759 -24.462 1.00 72.50 226 TYR B N 1
ATOM 6448 C CA . TYR B 1 226 ? -54.392 -14.672 -23.680 1.00 70.57 226 TYR B CA 1
ATOM 6449 C C . TYR B 1 226 ? -52.941 -15.042 -23.403 1.00 70.57 226 TYR B C 1
ATOM 6450 O O . TYR B 1 226 ? -52.619 -15.681 -22.401 1.00 70.83 226 TYR B O 1
ATOM 6459 N N . ARG B 1 227 ? -52.052 -14.638 -24.307 1.00 70.16 227 ARG B N 1
ATOM 6460 C CA . ARG B 1 227 ? -50.652 -15.025 -24.215 1.00 70.94 227 ARG B CA 1
ATOM 6461 C C . ARG B 1 227 ? -49.872 -14.092 -23.296 1.00 67.60 227 ARG B C 1
ATOM 6462 O O . ARG B 1 227 ? -50.037 -12.870 -23.334 1.00 67.25 227 ARG B O 1
ATOM 6470 N N . HIS B 1 228 ? -49.021 -14.690 -22.465 1.00 65.17 228 HIS B N 1
ATOM 6471 C CA . HIS B 1 228 ? -48.186 -13.960 -21.516 1.00 61.76 228 HIS B CA 1
ATOM 6472 C C . HIS B 1 228 ? -47.103 -13.196 -22.269 1.00 61.26 228 HIS B C 1
ATOM 6473 O O . HIS B 1 228 ? -46.138 -13.793 -22.757 1.00 60.02 228 HIS B O 1
ATOM 6480 N N . VAL B 1 229 ? -47.255 -11.874 -22.365 1.00 61.48 229 VAL B N 1
ATOM 6481 C CA . VAL B 1 229 ? -46.353 -11.060 -23.163 1.00 59.79 229 VAL B CA 1
ATOM 6482 C C . VAL B 1 229 ? -45.444 -10.173 -22.316 1.00 58.37 229 VAL B C 1
ATOM 6483 O O . VAL B 1 229 ? -44.333 -9.852 -22.755 1.00 53.49 229 VAL B O 1
ATOM 6487 N N . LEU B 1 230 ? -45.874 -9.764 -21.125 1.00 60.79 230 LEU B N 1
ATOM 6488 C CA . LEU B 1 230 ? -45.028 -9.020 -20.202 1.00 60.98 230 LEU B CA 1
ATOM 6489 C C . LEU B 1 230 ? -45.064 -9.721 -18.855 1.00 65.66 230 LEU B C 1
ATOM 6490 O O . LEU B 1 230 ? -46.143 -10.050 -18.354 1.00 61.78 230 LEU B O 1
ATOM 6495 N N . GLY B 1 231 ? -43.889 -9.959 -18.281 1.00 77.08 231 GLY B N 1
ATOM 6496 C CA . GLY B 1 231 ? -43.801 -10.724 -17.055 1.00 84.49 231 GLY B CA 1
ATOM 6497 C C . GLY B 1 231 ? -42.541 -10.464 -16.261 1.00 90.88 231 GLY B C 1
ATOM 6498 O O . GLY B 1 231 ? -42.102 -9.320 -16.137 1.00 96.36 231 GLY B O 1
ATOM 6499 N N . GLN B 1 232 ? -41.947 -11.528 -15.722 1.00 87.64 232 GLN B N 1
ATOM 6500 C CA . GLN B 1 232 ? -40.797 -11.377 -14.837 1.00 83.18 232 GLN B CA 1
ATOM 6501 C C . GLN B 1 232 ? -39.550 -10.988 -15.622 1.00 77.50 232 GLN B C 1
ATOM 6502 O O . GLN B 1 232 ? -38.955 -9.930 -15.386 1.00 73.92 232 GLN B O 1
ATOM 6508 N N . ASP B 1 233 ? -39.138 -11.836 -16.564 1.00 76.39 233 ASP B N 1
ATOM 6509 C CA . ASP B 1 233 ? -37.993 -11.534 -17.412 1.00 73.84 233 ASP B CA 1
ATOM 6510 C C . ASP B 1 233 ? -38.374 -10.767 -18.669 1.00 69.92 233 ASP B C 1
ATOM 6511 O O . ASP B 1 233 ? -37.491 -10.203 -19.326 1.00 69.40 233 ASP B O 1
ATOM 6513 N N . LYS B 1 234 ? -39.659 -10.730 -19.014 1.00 67.21 234 LYS B N 1
ATOM 6514 C CA . LYS B 1 234 ? -40.135 -10.021 -20.196 1.00 63.08 234 LYS B CA 1
ATOM 6515 C C . LYS B 1 234 ? -40.360 -8.558 -19.830 1.00 60.30 234 LYS B C 1
ATOM 6516 O O . LYS B 1 234 ? -41.309 -8.229 -19.109 1.00 61.20 234 LYS B O 1
ATOM 6522 N N . VAL B 1 235 ? -39.483 -7.683 -20.318 1.00 56.18 235 VAL B N 1
ATOM 6523 C CA . VAL B 1 235 ? -39.605 -6.248 -20.085 1.00 53.17 235 VAL B CA 1
ATOM 6524 C C . VAL B 1 235 ? -40.023 -5.484 -21.329 1.00 52.48 235 VAL B C 1
ATOM 6525 O O . VAL B 1 235 ? -40.288 -4.274 -21.232 1.00 50.14 235 VAL B O 1
ATOM 6529 N N . SER B 1 236 ? -40.089 -6.136 -22.488 1.00 54.08 236 SER B N 1
ATOM 6530 C CA . SER B 1 236 ? -40.498 -5.482 -23.722 1.00 51.65 236 SER B CA 1
ATOM 6531 C C . SER B 1 236 ? -41.203 -6.501 -24.604 1.00 50.62 236 SER B C 1
ATOM 6532 O O . SER B 1 236 ? -40.973 -7.709 -24.496 1.00 52.84 236 SER B O 1
ATOM 6535 N N . TYR B 1 237 ? -42.065 -6.000 -25.486 1.00 47.87 237 TYR B N 1
ATOM 6536 C CA . TYR B 1 237 ? -42.881 -6.867 -26.326 1.00 48.86 237 TYR B CA 1
ATOM 6537 C C . TYR B 1 237 ? -43.279 -6.121 -27.591 1.00 49.71 237 TYR B C 1
ATOM 6538 O O . TYR B 1 237 ? -43.851 -5.029 -27.514 1.00 48.83 237 TYR B O 1
ATOM 6547 N N . GLU B 1 238 ? -42.970 -6.707 -28.746 1.00 50.56 238 GLU B N 1
ATOM 6548 C CA . GLU B 1 238 ? -43.358 -6.126 -30.027 1.00 51.49 238 GLU B CA 1
ATOM 6549 C C . GLU B 1 238 ? -44.795 -6.527 -30.342 1.00 52.60 238 GLU B C 1
ATOM 6550 O O . GLU B 1 238 ? -45.096 -7.716 -30.486 1.00 55.29 238 GLU B O 1
ATOM 6556 N N . VAL B 1 239 ? -45.676 -5.538 -30.453 1.00 51.15 239 VAL B N 1
ATOM 6557 C CA . VAL B 1 239 ? -47.112 -5.781 -30.577 1.00 51.11 239 VAL B CA 1
ATOM 6558 C C . VAL B 1 239 ? -47.490 -6.084 -32.022 1.00 52.39 239 VAL B C 1
ATOM 6559 O O . VAL B 1 239 ? -47.218 -5.274 -32.920 1.00 50.59 239 VAL B O 1
ATOM 6563 N N . PRO B 1 240 ? -48.110 -7.233 -32.295 1.00 55.89 240 PRO B N 1
ATOM 6564 C CA . PRO B 1 240 ? -48.691 -7.471 -33.620 1.00 58.50 240 PRO B CA 1
ATOM 6565 C C . PRO B 1 240 ? -50.113 -6.939 -33.705 1.00 62.43 240 PRO B C 1
ATOM 6566 O O . PRO B 1 240 ? -50.934 -7.124 -32.803 1.00 62.98 240 PRO B O 1
ATOM 6570 N N . ARG B 1 241 ? -50.405 -6.255 -34.813 1.00 65.75 241 ARG B N 1
ATOM 6571 C CA . ARG B 1 241 ? -51.725 -5.661 -35.027 1.00 68.17 241 ARG B CA 1
ATOM 6572 C C . ARG B 1 241 ? -52.646 -6.721 -35.625 1.00 71.50 241 ARG B C 1
ATOM 6573 O O . ARG B 1 241 ? -52.830 -6.830 -36.839 1.00 70.83 241 ARG B O 1
ATOM 6581 N N . LEU B 1 242 ? -53.235 -7.520 -34.736 1.00 76.23 242 LEU B N 1
ATOM 6582 C CA . LEU B 1 242 ? -54.120 -8.610 -35.130 1.00 82.07 242 LEU B CA 1
ATOM 6583 C C . LEU B 1 242 ? -55.572 -8.158 -35.245 1.00 88.23 242 LEU B C 1
ATOM 6584 O O . LEU B 1 242 ? -56.215 -8.381 -36.275 1.00 90.14 242 LEU B O 1
ATOM 6589 N N . HIS B 1 243 ? -56.099 -7.527 -34.200 1.00 93.37 243 HIS B N 1
ATOM 6590 C CA . HIS B 1 243 ? -57.512 -7.148 -34.143 1.00 98.01 243 HIS B CA 1
ATOM 6591 C C . HIS B 1 243 ? -57.748 -5.735 -34.669 1.00 96.24 243 HIS B C 1
ATOM 6592 O O . HIS B 1 243 ? -58.358 -4.898 -34.005 1.00 98.46 243 HIS B O 1
ATOM 6599 N N . GLY B 1 244 ? -57.265 -5.465 -35.879 1.00 91.32 244 GLY B N 1
ATOM 6600 C CA . GLY B 1 244 ? -57.527 -4.203 -36.542 1.00 86.18 244 GLY B CA 1
ATOM 6601 C C . GLY B 1 244 ? -56.978 -2.970 -35.852 1.00 81.75 244 GLY B C 1
ATOM 6602 O O . GLY B 1 244 ? -55.761 -2.779 -35.777 1.00 81.12 244 GLY B O 1
ATOM 6603 N N . ASP B 1 245 ? -57.875 -2.128 -35.336 1.00 79.29 245 ASP B N 1
ATOM 6604 C CA . ASP B 1 245 ? -57.500 -0.808 -34.845 1.00 75.81 245 ASP B CA 1
ATOM 6605 C C . ASP B 1 245 ? -57.054 -0.792 -33.390 1.00 68.79 245 ASP B C 1
ATOM 6606 O O . ASP B 1 245 ? -56.454 0.199 -32.957 1.00 63.89 245 ASP B O 1
ATOM 6611 N N . GLU B 1 246 ? -57.330 -1.841 -32.620 1.00 67.73 246 GLU B N 1
ATOM 6612 C CA . GLU B 1 246 ? -56.966 -1.821 -31.211 1.00 66.96 246 GLU B CA 1
ATOM 6613 C C . GLU B 1 246 ? -56.595 -3.219 -30.740 1.00 63.12 246 GLU B C 1
ATOM 6614 O O . GLU B 1 246 ? -57.119 -4.221 -31.234 1.00 62.76 246 GLU B O 1
ATOM 6620 N N . GLU B 1 247 ? -55.677 -3.266 -29.778 1.00 59.51 247 GLU B N 1
ATOM 6621 C CA . GLU B 1 247 ? -55.282 -4.492 -29.101 1.00 59.82 247 GLU B CA 1
ATOM 6622 C C . GLU B 1 247 ? -55.568 -4.334 -27.615 1.00 60.07 247 GLU B C 1
ATOM 6623 O O . GLU B 1 247 ? -55.243 -3.299 -27.025 1.00 59.99 247 GLU B O 1
ATOM 6629 N N . ARG B 1 248 ? -56.173 -5.353 -27.017 1.00 61.54 248 ARG B N 1
ATOM 6630 C CA A ARG B 1 248 ? -56.521 -5.328 -25.605 0.50 62.04 248 ARG B CA 1
ATOM 6631 C CA B ARG B 1 248 ? -56.527 -5.335 -25.605 0.50 62.05 248 ARG B CA 1
ATOM 6632 C C . ARG B 1 248 ? -55.531 -6.159 -24.801 1.00 58.86 248 ARG B C 1
ATOM 6633 O O . ARG B 1 248 ? -55.139 -7.255 -25.213 1.00 58.58 248 ARG B O 1
ATOM 6648 N N . PHE B 1 249 ? -55.125 -5.623 -23.653 1.00 52.59 249 PHE B N 1
ATOM 6649 C CA . PHE B 1 249 ? -54.206 -6.293 -22.749 1.00 50.38 249 PHE B CA 1
ATOM 6650 C C . PHE B 1 249 ? -54.841 -6.390 -21.370 1.00 50.98 249 PHE B C 1
ATOM 6651 O O . PHE B 1 249 ? -55.633 -5.532 -20.971 1.00 51.60 249 PHE B O 1
ATOM 6659 N N . PHE B 1 250 ? -54.489 -7.447 -20.646 1.00 52.14 250 PHE B N 1
ATOM 6660 C CA . PHE B 1 250 ? -55.027 -7.700 -19.315 1.00 52.65 250 PHE B CA 1
ATOM 6661 C C . PHE B 1 250 ? -53.874 -7.733 -18.325 1.00 51.47 250 PHE B C 1
ATOM 6662 O O . PHE B 1 250 ? -52.986 -8.587 -18.427 1.00 51.94 250 PHE B O 1
ATOM 6670 N N . VAL B 1 251 ? -53.892 -6.805 -17.372 1.00 50.20 251 VAL B N 1
ATOM 6671 C CA . VAL B 1 251 ? -52.808 -6.625 -16.415 1.00 49.45 251 VAL B CA 1
ATOM 6672 C C . VAL B 1 251 ? -53.198 -7.291 -15.105 1.00 52.67 251 VAL B C 1
ATOM 6673 O O . VAL B 1 251 ? -54.303 -7.076 -14.593 1.00 52.91 251 VAL B O 1
ATOM 6677 N N . GLU B 1 252 ? -52.289 -8.094 -14.562 1.00 53.93 252 GLU B N 1
ATOM 6678 C CA . GLU B 1 252 ? -52.515 -8.836 -13.329 1.00 56.01 252 GLU B CA 1
ATOM 6679 C C . GLU B 1 252 ? -51.433 -8.458 -12.330 1.00 54.97 252 GLU B C 1
ATOM 6680 O O . GLU B 1 252 ? -50.244 -8.674 -12.587 1.00 55.06 252 GLU B O 1
ATOM 6686 N N . GLY B 1 253 ? -51.843 -7.896 -11.196 1.00 53.76 253 GLY B N 1
ATOM 6687 C CA . GLY B 1 253 ? -50.889 -7.567 -10.157 1.00 53.17 253 GLY B CA 1
ATOM 6688 C C . GLY B 1 253 ? -50.402 -8.804 -9.427 1.00 53.06 253 GLY B C 1
ATOM 6689 O O . GLY B 1 253 ? -51.142 -9.765 -9.211 1.00 55.46 253 GLY B O 1
ATOM 6690 N N . LEU B 1 254 ? -49.128 -8.773 -9.037 1.00 51.69 254 LEU B N 1
ATOM 6691 C CA . LEU B 1 254 ? -48.493 -9.918 -8.406 1.00 53.95 254 LEU B CA 1
ATOM 6692 C C . LEU B 1 254 ? -47.926 -9.632 -7.023 1.00 53.57 254 LEU B C 1
ATOM 6693 O O . LEU B 1 254 ? -47.499 -10.576 -6.349 1.00 55.21 254 LEU B O 1
ATOM 6698 N N . SER B 1 255 ? -47.910 -8.378 -6.578 1.00 51.52 255 SER B N 1
ATOM 6699 C CA . SER B 1 255 ? -47.312 -8.045 -5.292 1.00 52.18 255 SER B CA 1
ATOM 6700 C C . SER B 1 255 ? -48.068 -6.896 -4.646 1.00 50.20 255 SER B C 1
ATOM 6701 O O . SER B 1 255 ? -48.369 -5.897 -5.306 1.00 47.69 255 SER B O 1
ATOM 6704 N N . PHE B 1 256 ? -48.370 -7.045 -3.358 1.00 49.35 256 PHE B N 1
ATOM 6705 C CA . PHE B 1 256 ? -48.898 -5.940 -2.587 1.00 45.94 256 PHE B CA 1
ATOM 6706 C C . PHE B 1 256 ? -47.786 -4.932 -2.311 1.00 45.83 256 PHE B C 1
ATOM 6707 O O . PHE B 1 256 ? -46.602 -5.252 -2.438 1.00 46.18 256 PHE B O 1
ATOM 6715 N N . PRO B 1 257 ? -48.139 -3.700 -1.948 1.00 46.86 257 PRO B N 1
ATOM 6716 C CA . PRO B 1 257 ? -47.114 -2.758 -1.485 1.00 48.75 257 PRO B CA 1
ATOM 6717 C C . PRO B 1 257 ? -46.424 -3.278 -0.232 1.00 53.05 257 PRO B C 1
ATOM 6718 O O . PRO B 1 257 ? -47.061 -3.831 0.667 1.00 53.49 257 PRO B O 1
ATOM 6722 N N . ASP B 1 258 ? -45.106 -3.105 -0.185 1.00 56.58 258 ASP B N 1
ATOM 6723 C CA . ASP B 1 258 ? -44.307 -3.518 0.962 1.00 62.39 258 ASP B CA 1
ATOM 6724 C C . ASP B 1 258 ? -43.259 -2.440 1.220 1.00 64.23 258 ASP B C 1
ATOM 6725 O O . ASP B 1 258 ? -43.337 -1.331 0.682 1.00 66.90 258 ASP B O 1
ATOM 6730 N N . ALA B 1 259 ? -42.273 -2.770 2.058 1.00 65.61 259 ALA B N 1
ATOM 6731 C CA . ALA B 1 259 ? -41.241 -1.798 2.407 1.00 65.15 259 ALA B CA 1
ATOM 6732 C C . ALA B 1 259 ? -40.420 -1.381 1.194 1.00 64.17 259 ALA B C 1
ATOM 6733 O O . ALA B 1 259 ? -39.879 -0.270 1.164 1.00 65.65 259 ALA B O 1
ATOM 6735 N N . GLY B 1 260 ? -40.316 -2.249 0.189 1.00 61.44 260 GLY B N 1
ATOM 6736 C CA . GLY B 1 260 ? -39.568 -1.951 -1.015 1.00 60.99 260 GLY B CA 1
ATOM 6737 C C . GLY B 1 260 ? -40.390 -1.717 -2.261 1.00 60.55 260 GLY B C 1
ATOM 6738 O O . GLY B 1 260 ? -39.822 -1.693 -3.361 1.00 61.74 260 GLY B O 1
ATOM 6739 N N . PHE B 1 261 ? -41.705 -1.539 -2.142 1.00 59.54 261 PHE B N 1
ATOM 6740 C CA . PHE B 1 261 ? -42.582 -1.358 -3.296 1.00 57.88 261 PHE B CA 1
ATOM 6741 C C . PHE B 1 261 ? -43.686 -0.385 -2.906 1.00 56.87 261 PHE B C 1
ATOM 6742 O O . PHE B 1 261 ? -44.526 -0.705 -2.060 1.00 57.73 261 PHE B O 1
ATOM 6750 N N . THR B 1 262 ? -43.684 0.800 -3.521 1.00 55.91 262 THR B N 1
ATOM 6751 C CA . THR B 1 262 ? -44.655 1.837 -3.194 1.00 55.32 262 THR B CA 1
ATOM 6752 C C . THR B 1 262 ? -46.030 1.583 -3.797 1.00 52.42 262 THR B C 1
ATOM 6753 O O . THR B 1 262 ? -46.994 2.244 -3.394 1.00 51.56 262 THR B O 1
ATOM 6757 N N . GLY B 1 263 ? -46.147 0.659 -4.748 1.00 50.91 263 GLY B N 1
ATOM 6758 C CA . GLY B 1 263 ? -47.426 0.302 -5.330 1.00 50.57 263 GLY B CA 1
ATOM 6759 C C . GLY B 1 263 ? -47.660 0.793 -6.742 1.00 48.76 263 GLY B C 1
ATOM 6760 O O . GLY B 1 263 ? -48.698 0.458 -7.325 1.00 50.36 263 GLY B O 1
ATOM 6761 N N . LEU B 1 264 ? -46.741 1.564 -7.319 1.00 45.55 264 LEU B N 1
ATOM 6762 C CA . LEU B 1 264 ? -46.919 2.089 -8.665 1.00 44.13 264 LEU B CA 1
ATOM 6763 C C . LEU B 1 264 ? -46.324 1.138 -9.697 1.00 43.17 264 LEU B C 1
ATOM 6764 O O . LEU B 1 264 ? -45.215 0.624 -9.523 1.00 44.18 264 LEU B O 1
ATOM 6769 N N . ILE B 1 265 ? -47.074 0.908 -10.772 1.00 42.12 265 ILE B N 1
ATOM 6770 C CA . ILE B 1 265 ? -46.647 0.068 -11.884 1.00 43.26 265 ILE B CA 1
ATOM 6771 C C . ILE B 1 265 ? -46.943 0.816 -13.177 1.00 44.21 265 ILE B C 1
ATOM 6772 O O . ILE B 1 265 ? -48.075 1.264 -13.392 1.00 45.81 265 ILE B O 1
ATOM 6777 N N . SER B 1 266 ? -45.932 0.952 -14.034 1.00 41.59 266 SER B N 1
ATOM 6778 C CA . SER B 1 266 ? -46.046 1.738 -15.255 1.00 41.07 266 SER B CA 1
ATOM 6779 C C . SER B 1 266 ? -45.830 0.867 -16.484 1.00 39.56 266 SER B C 1
ATOM 6780 O O . SER B 1 266 ? -44.978 -0.027 -16.486 1.00 40.79 266 SER B O 1
ATOM 6783 N N . PHE B 1 267 ? -46.607 1.144 -17.528 1.00 36.87 267 PHE B N 1
ATOM 6784 C CA . PHE B 1 267 ? -46.447 0.508 -18.826 1.00 38.15 267 PHE B CA 1
ATOM 6785 C C . PHE B 1 267 ? -46.361 1.584 -19.895 1.00 38.88 267 PHE B C 1
ATOM 6786 O O . PHE B 1 267 ? -47.039 2.613 -19.811 1.00 38.65 267 PHE B O 1
ATOM 6794 N N . HIS B 1 268 ? -45.520 1.345 -20.893 1.00 38.29 268 HIS B N 1
ATOM 6795 C CA . HIS B 1 268 ? -45.310 2.296 -21.971 1.00 38.17 268 HIS B CA 1
ATOM 6796 C C . HIS B 1 268 ? -45.447 1.588 -23.309 1.00 38.54 268 HIS B C 1
ATOM 6797 O O . HIS B 1 268 ? -45.195 0.386 -23.423 1.00 39.78 268 HIS B O 1
ATOM 6804 N N . VAL B 1 269 ? -45.858 2.347 -24.320 1.00 37.35 269 VAL B N 1
ATOM 6805 C CA . VAL B 1 269 ? -45.802 1.910 -25.708 1.00 38.52 269 VAL B CA 1
ATOM 6806 C C . VAL B 1 269 ? -44.972 2.926 -26.479 1.00 39.20 269 VAL B C 1
ATOM 6807 O O . VAL B 1 269 ? -45.115 4.137 -26.282 1.00 40.53 269 VAL B O 1
ATOM 6811 N N . THR B 1 270 ? -44.076 2.431 -27.327 1.00 38.69 270 THR B N 1
ATOM 6812 C CA . THR B 1 270 ? -43.184 3.288 -28.094 1.00 38.02 270 THR B CA 1
ATOM 6813 C C . THR B 1 270 ? -43.248 2.893 -29.560 1.00 37.65 270 THR B C 1
ATOM 6814 O O . THR B 1 270 ? -43.080 1.717 -29.897 1.00 37.07 270 THR B O 1
ATOM 6818 N N . LEU B 1 271 ? -43.494 3.873 -30.424 1.00 36.26 271 LEU B N 1
ATOM 6819 C CA . LEU B 1 271 ? -43.454 3.662 -31.864 1.00 36.12 271 LEU B CA 1
ATOM 6820 C C . LEU B 1 271 ? -42.038 3.947 -32.346 1.00 35.97 271 LEU B C 1
ATOM 6821 O O . LEU B 1 271 ? -41.528 5.059 -32.165 1.00 36.52 271 LEU B O 1
ATOM 6826 N N . LEU B 1 272 ? -41.408 2.946 -32.950 1.00 35.86 272 LEU B N 1
ATOM 6827 C CA . LEU B 1 272 ? -40.017 3.026 -33.373 1.00 36.91 272 LEU B CA 1
ATOM 6828 C C . LEU B 1 272 ? -39.939 3.048 -34.892 1.00 38.06 272 LEU B C 1
ATOM 6829 O O . LEU B 1 272 ? -40.560 2.217 -35.565 1.00 36.88 272 LEU B O 1
ATOM 6834 N N . ASP B 1 273 ? -39.180 4.003 -35.423 1.00 38.05 273 ASP B N 1
ATOM 6835 C CA . ASP B 1 273 ? -38.886 4.080 -36.849 1.00 37.35 273 ASP B CA 1
ATOM 6836 C C . ASP B 1 273 ? -37.680 3.191 -37.126 1.00 38.51 273 ASP B C 1
ATOM 6837 O O . ASP B 1 273 ? -36.556 3.518 -36.736 1.00 37.18 273 ASP B O 1
ATOM 6842 N N . ASP B 1 274 ? -37.915 2.065 -37.801 1.00 42.76 274 ASP B N 1
ATOM 6843 C CA . ASP B 1 274 ? -36.862 1.126 -38.172 1.00 52.14 274 ASP B CA 1
ATOM 6844 C C . ASP B 1 274 ? -36.758 0.976 -39.688 1.00 54.86 274 ASP B C 1
ATOM 6845 O O . ASP B 1 274 ? -36.354 -0.074 -40.190 1.00 57.90 274 ASP B O 1
ATOM 6850 N N . SER B 1 275 ? -37.126 2.023 -40.429 1.00 53.06 275 SER B N 1
ATOM 6851 C CA . SER B 1 275 ? -37.107 1.954 -41.886 1.00 54.93 275 SER B CA 1
ATOM 6852 C C . SER B 1 275 ? -35.706 2.131 -42.457 1.00 60.39 275 SER B C 1
ATOM 6853 O O . SER B 1 275 ? -35.416 1.620 -43.545 1.00 63.47 275 SER B O 1
ATOM 6856 N N . ASN B 1 276 ? -34.834 2.847 -41.753 1.00 63.48 276 ASN B N 1
ATOM 6857 C CA . ASN B 1 276 ? -33.490 3.144 -42.243 1.00 66.57 276 ASN B CA 1
ATOM 6858 C C . ASN B 1 276 ? -32.608 1.925 -42.001 1.00 67.07 276 ASN B C 1
ATOM 6859 O O . ASN B 1 276 ? -32.139 1.694 -40.884 1.00 63.93 276 ASN B O 1
ATOM 6864 N N . GLU B 1 277 ? -32.368 1.141 -43.057 1.00 70.87 277 GLU B N 1
ATOM 6865 C CA . GLU B 1 277 ? -31.512 -0.035 -42.925 1.00 73.71 277 GLU B CA 1
ATOM 6866 C C . GLU B 1 277 ? -30.057 0.343 -42.672 1.00 68.79 277 GLU B C 1
ATOM 6867 O O . GLU B 1 277 ? -29.343 -0.391 -41.980 1.00 67.81 277 GLU B O 1
ATOM 6873 N N . ASP B 1 278 ? -29.597 1.467 -43.219 1.00 66.38 278 ASP B N 1
ATOM 6874 C CA . ASP B 1 278 ? -28.223 1.905 -43.017 1.00 67.72 278 ASP B CA 1
ATOM 6875 C C . ASP B 1 278 ? -28.038 2.696 -41.730 1.00 65.91 278 ASP B C 1
ATOM 6876 O O . ASP B 1 278 ? -26.897 3.003 -41.368 1.00 68.54 278 ASP B O 1
ATOM 6881 N N . PHE B 1 279 ? -29.121 3.024 -41.035 1.00 61.14 279 PHE B N 1
ATOM 6882 C CA . PHE B 1 279 ? -29.092 3.752 -39.775 1.00 57.92 279 PHE B CA 1
ATOM 6883 C C . PHE B 1 279 ? -29.643 2.839 -38.679 1.00 57.60 279 PHE B C 1
ATOM 6884 O O . PHE B 1 279 ? -29.865 1.644 -38.891 1.00 60.10 279 PHE B O 1
ATOM 6892 N N . SER B 1 280 ? -29.862 3.409 -37.500 1.00 55.29 280 SER B N 1
ATOM 6893 C CA . SER B 1 280 ? -30.437 2.678 -36.383 1.00 52.29 280 SER B CA 1
ATOM 6894 C C . SER B 1 280 ? -31.855 3.165 -36.115 1.00 47.10 280 SER B C 1
ATOM 6895 O O . SER B 1 280 ? -32.267 4.233 -36.574 1.00 44.87 280 SER B O 1
ATOM 6898 N N . ALA B 1 281 ? -32.602 2.358 -35.367 1.00 45.48 281 ALA B N 1
ATOM 6899 C CA . ALA B 1 281 ? -33.983 2.692 -35.051 1.00 43.71 281 ALA B CA 1
ATOM 6900 C C . ALA B 1 281 ? -34.056 3.940 -34.178 1.00 42.25 281 ALA B C 1
ATOM 6901 O O . ALA B 1 281 ? -33.150 4.234 -33.395 1.00 42.84 281 ALA B O 1
ATOM 6903 N N . SER B 1 282 ? -35.154 4.683 -34.324 1.00 40.30 282 SER B N 1
ATOM 6904 C CA . SER B 1 282 ? -35.351 5.921 -33.589 1.00 39.04 282 SER B CA 1
ATOM 6905 C C . SER B 1 282 ? -36.798 6.022 -33.130 1.00 38.85 282 SER B C 1
ATOM 6906 O O . SER B 1 282 ? -37.713 5.613 -33.862 1.00 39.04 282 SER B O 1
ATOM 6909 N N . PRO B 1 283 ? -37.036 6.553 -31.934 1.00 37.79 283 PRO B N 1
ATOM 6910 C CA . PRO B 1 283 ? -38.409 6.702 -31.449 1.00 36.97 283 PRO B CA 1
ATOM 6911 C C . PRO B 1 283 ? -39.093 7.919 -32.048 1.00 35.40 283 PRO B C 1
ATOM 6912 O O . PRO B 1 283 ? -38.469 8.946 -32.326 1.00 33.96 283 PRO B O 1
ATOM 6916 N N . ILE B 1 284 ? -40.402 7.788 -32.248 1.00 35.99 284 ILE B N 1
ATOM 6917 C CA A ILE B 1 284 ? -41.274 8.823 -32.804 0.50 36.21 284 ILE B CA 1
ATOM 6918 C CA B ILE B 1 284 ? -41.183 8.923 -32.714 0.50 36.13 284 ILE B CA 1
ATOM 6919 C C . ILE B 1 284 ? -42.342 9.251 -31.796 1.00 37.15 284 ILE B C 1
ATOM 6920 O O . ILE B 1 284 ? -42.807 10.401 -31.806 1.00 36.11 284 ILE B O 1
ATOM 6929 N N . PHE B 1 285 ? -42.774 8.327 -30.941 1.00 35.53 285 PHE B N 1
ATOM 6930 C CA . PHE B 1 285 ? -43.865 8.609 -30.020 1.00 34.14 285 PHE B CA 1
ATOM 6931 C C . PHE B 1 285 ? -43.843 7.593 -28.887 1.00 35.28 285 PHE B C 1
ATOM 6932 O O . PHE B 1 285 ? -43.481 6.430 -29.086 1.00 34.87 285 PHE B O 1
ATOM 6940 N N . THR B 1 286 ? -44.238 8.049 -27.699 1.00 33.00 286 THR B N 1
ATOM 6941 C CA . THR B 1 286 ? -44.347 7.192 -26.527 1.00 36.17 286 THR B CA 1
ATOM 6942 C C . THR B 1 286 ? -45.579 7.589 -25.725 1.00 36.24 286 THR B C 1
ATOM 6943 O O . THR B 1 286 ? -45.837 8.778 -25.518 1.00 36.46 286 THR B O 1
ATOM 6947 N N . ASP B 1 287 ? -46.341 6.589 -25.288 1.00 36.56 287 ASP B N 1
ATOM 6948 C CA . ASP B 1 287 ? -47.489 6.786 -24.416 1.00 35.88 287 ASP B CA 1
ATOM 6949 C C . ASP B 1 287 ? -47.325 5.914 -23.175 1.00 37.64 287 ASP B C 1
ATOM 6950 O O . ASP B 1 287 ? -46.630 4.895 -23.200 1.00 39.31 287 ASP B O 1
ATOM 6955 N N . THR B 1 288 ? -47.970 6.319 -22.080 1.00 37.50 288 THR B N 1
ATOM 6956 C CA . THR B 1 288 ? -47.746 5.682 -20.787 1.00 37.06 288 THR B CA 1
ATOM 6957 C C . THR B 1 288 ? -49.062 5.470 -20.051 1.00 37.69 288 THR B C 1
ATOM 6958 O O . THR B 1 288 ? -49.980 6.290 -20.151 1.00 37.50 288 THR B O 1
ATOM 6962 N N . VAL B 1 289 ? -49.150 4.351 -19.330 1.00 39.28 289 VAL B N 1
ATOM 6963 C CA . VAL B 1 289 ? -50.238 4.064 -18.400 1.00 39.23 289 VAL B CA 1
ATOM 6964 C C . VAL B 1 289 ? -49.625 3.743 -17.042 1.00 38.67 289 VAL B C 1
ATOM 6965 O O . VAL B 1 289 ? -48.668 2.964 -16.959 1.00 38.38 289 VAL B O 1
ATOM 6969 N N . VAL B 1 290 ? -50.167 4.342 -15.983 1.00 37.37 290 VAL B N 1
ATOM 6970 C CA . VAL B 1 290 ? -49.667 4.151 -14.624 1.00 37.19 290 VAL B CA 1
ATOM 6971 C C . VAL B 1 290 ? -50.779 3.548 -13.777 1.00 37.48 290 VAL B C 1
ATOM 6972 O O . VAL B 1 290 ? -51.856 4.142 -13.645 1.00 37.62 290 VAL B O 1
ATOM 6976 N N . PHE B 1 291 ? -50.516 2.376 -13.204 1.00 36.91 291 PHE B N 1
ATOM 6977 C CA . PHE B 1 291 ? -51.409 1.739 -12.248 1.00 36.30 291 PHE B CA 1
ATOM 6978 C C . PHE B 1 291 ? -50.871 1.899 -10.831 1.00 35.41 291 PHE B C 1
ATOM 6979 O O . PHE B 1 291 ? -49.661 1.995 -10.612 1.00 36.41 291 PHE B O 1
ATOM 6987 N N . ARG B 1 292 ? -51.786 1.924 -9.866 1.00 35.55 292 ARG B N 1
ATOM 6988 C CA . ARG B 1 292 ? -51.441 1.776 -8.459 1.00 35.74 292 ARG B CA 1
ATOM 6989 C C . ARG B 1 292 ? -52.100 0.512 -7.933 1.00 36.45 292 ARG B C 1
ATOM 6990 O O . ARG B 1 292 ? -53.298 0.295 -8.150 1.00 37.15 292 ARG B O 1
ATOM 6998 N N . VAL B 1 293 ? -51.317 -0.318 -7.247 1.00 37.60 293 VAL B N 1
ATOM 6999 C CA . VAL B 1 293 ? -51.854 -1.531 -6.649 1.00 39.91 293 VAL B CA 1
ATOM 7000 C C . VAL B 1 293 ? -52.763 -1.156 -5.487 1.00 38.78 293 VAL B C 1
ATOM 7001 O O . VAL B 1 293 ? -52.396 -0.342 -4.630 1.00 37.03 293 VAL B O 1
ATOM 7005 N N . ALA B 1 294 ? -53.957 -1.736 -5.462 1.00 38.25 294 ALA B N 1
ATOM 7006 C CA . ALA B 1 294 ? -54.905 -1.431 -4.400 1.00 37.91 294 ALA B CA 1
ATOM 7007 C C . ALA B 1 294 ? -54.393 -1.993 -3.078 1.00 36.68 294 ALA B C 1
ATOM 7008 O O . ALA B 1 294 ? -54.045 -3.178 -3.008 1.00 37.09 294 ALA B O 1
ATOM 7010 N N . PRO B 1 295 ? -54.326 -1.188 -2.023 1.00 35.84 295 PRO B N 1
ATOM 7011 C CA . PRO B 1 295 ? -53.778 -1.677 -0.755 1.00 36.94 295 PRO B CA 1
ATOM 7012 C C . PRO B 1 295 ? -54.738 -2.611 -0.035 1.00 37.64 295 PRO B C 1
ATOM 7013 O O . PRO B 1 295 ? -55.949 -2.618 -0.267 1.00 37.20 295 PRO B O 1
ATOM 7017 N N . TRP B 1 296 ? -54.165 -3.414 0.857 1.00 39.11 296 TRP B N 1
ATOM 7018 C CA . TRP B 1 296 ? -54.949 -4.270 1.735 1.00 40.08 296 TRP B CA 1
ATOM 7019 C C . TRP B 1 296 ? -55.468 -3.444 2.907 1.00 38.23 296 TRP B C 1
ATOM 7020 O O . TRP B 1 296 ? -54.696 -2.752 3.578 1.00 37.30 296 TRP B O 1
ATOM 7031 N N . ILE B 1 297 ? -56.777 -3.507 3.144 1.00 38.43 297 ILE B N 1
ATOM 7032 C CA . ILE B 1 297 ? -57.460 -2.628 4.089 1.00 37.40 297 ILE B CA 1
ATOM 7033 C C . ILE B 1 297 ? -58.160 -3.476 5.143 1.00 38.38 297 ILE B C 1
ATOM 7034 O O . ILE B 1 297 ? -58.870 -4.429 4.805 1.00 39.18 297 ILE B O 1
ATOM 7039 N N . MET B 1 298 ? -57.977 -3.116 6.413 1.00 39.50 298 MET B N 1
ATOM 7040 C CA A MET B 1 298 ? -58.644 -3.793 7.517 0.50 41.20 298 MET B CA 1
ATOM 7041 C CA B MET B 1 298 ? -58.646 -3.796 7.512 0.50 41.21 298 MET B CA 1
ATOM 7042 C C . MET B 1 298 ? -60.032 -3.205 7.744 1.00 39.98 298 MET B C 1
ATOM 7043 O O . MET B 1 298 ? -60.281 -2.028 7.474 1.00 39.82 298 MET B O 1
ATOM 7052 N N . THR B 1 299 ? -60.936 -4.040 8.259 1.00 38.54 299 THR B N 1
ATOM 7053 C CA . THR B 1 299 ? -62.307 -3.622 8.531 1.00 37.37 299 THR B CA 1
ATOM 7054 C C . THR B 1 299 ? -62.574 -3.625 10.030 1.00 37.30 299 THR B C 1
ATOM 7055 O O . THR B 1 299 ? -62.453 -4.677 10.674 1.00 36.07 299 THR B O 1
ATOM 7059 N N . PRO B 1 300 ? -62.938 -2.489 10.621 1.00 35.86 300 PRO B N 1
ATOM 7060 C CA . PRO B 1 300 ? -63.257 -2.466 12.051 1.00 35.88 300 PRO B CA 1
ATOM 7061 C C . PRO B 1 300 ? -64.593 -3.133 12.332 1.00 38.37 300 PRO B C 1
ATOM 7062 O O . PRO B 1 300 ? -65.408 -3.370 11.436 1.00 37.20 300 PRO B O 1
ATOM 7066 N N . SER B 1 301 ? -64.814 -3.427 13.615 1.00 37.03 301 SER B N 1
ATOM 7067 C CA . SER B 1 301 ? -66.021 -4.125 14.043 1.00 39.45 301 SER B CA 1
ATOM 7068 C C . SER B 1 301 ? -67.290 -3.306 13.838 1.00 39.03 301 SER B C 1
ATOM 7069 O O . SER B 1 301 ? -68.387 -3.858 13.972 1.00 38.59 301 SER B O 1
ATOM 7072 N N . THR B 1 302 ? -67.173 -2.016 13.519 1.00 37.68 302 THR B N 1
ATOM 7073 C CA . THR B 1 302 ? -68.342 -1.181 13.276 1.00 38.95 302 THR B CA 1
ATOM 7074 C C . THR B 1 302 ? -68.885 -1.311 11.857 1.00 41.76 302 THR B C 1
ATOM 7075 O O . THR B 1 302 ? -69.951 -0.755 11.568 1.00 43.30 302 THR B O 1
ATOM 7079 N N . LEU B 1 303 ? -68.189 -2.015 10.970 1.00 42.45 303 LEU B N 1
ATOM 7080 C CA . LEU B 1 303 ? -68.710 -2.212 9.627 1.00 44.19 303 LEU B CA 1
ATOM 7081 C C . LEU B 1 303 ? -69.701 -3.377 9.605 1.00 45.72 303 LEU B C 1
ATOM 7082 O O . LEU B 1 303 ? -69.557 -4.338 10.365 1.00 46.12 303 LEU B O 1
ATOM 7087 N N . PRO B 1 304 ? -70.720 -3.304 8.750 1.00 47.00 304 PRO B N 1
ATOM 7088 C CA . PRO B 1 304 ? -71.754 -4.349 8.719 1.00 47.74 304 PRO B CA 1
ATOM 7089 C C . PRO B 1 304 ? -71.164 -5.701 8.363 1.00 48.30 304 PRO B C 1
ATOM 7090 O O . PRO B 1 304 ? -70.300 -5.801 7.479 1.00 47.62 304 PRO B O 1
ATOM 7094 N N . PRO B 1 305 ? -71.611 -6.766 9.023 1.00 49.55 305 PRO B N 1
ATOM 7095 C CA . PRO B 1 305 ? -71.073 -8.097 8.735 1.00 52.76 305 PRO B CA 1
ATOM 7096 C C . PRO B 1 305 ? -71.746 -8.743 7.536 1.00 57.22 305 PRO B C 1
ATOM 7097 O O . PRO B 1 305 ? -72.898 -8.455 7.201 1.00 57.21 305 PRO B O 1
ATOM 7101 N N . LEU B 1 306 ? -71.003 -9.638 6.892 1.00 60.95 306 LEU B N 1
ATOM 7102 C CA . LEU B 1 306 ? -71.501 -10.420 5.768 1.00 66.49 306 LEU B CA 1
ATOM 7103 C C . LEU B 1 306 ? -71.451 -11.918 6.012 1.00 70.25 306 LEU B C 1
ATOM 7104 O O . LEU B 1 306 ? -72.413 -12.622 5.696 1.00 73.46 306 LEU B O 1
ATOM 7109 N N . GLU B 1 307 ? -70.357 -12.424 6.577 1.00 71.97 307 GLU B N 1
ATOM 7110 C CA . GLU B 1 307 ? -70.216 -13.846 6.860 1.00 76.78 307 GLU B CA 1
ATOM 7111 C C . GLU B 1 307 ? -69.348 -14.013 8.096 1.00 73.65 307 GLU B C 1
ATOM 7112 O O . GLU B 1 307 ? -68.264 -13.429 8.179 1.00 71.89 307 GLU B O 1
ATOM 7118 N N . VAL B 1 308 ? -69.829 -14.809 9.045 1.00 73.06 308 VAL B N 1
ATOM 7119 C CA . VAL B 1 308 ? -69.091 -15.128 10.260 1.00 71.61 308 VAL B CA 1
ATOM 7120 C C . VAL B 1 308 ? -68.399 -16.467 10.058 1.00 75.58 308 VAL B C 1
ATOM 7121 O O . VAL B 1 308 ? -69.021 -17.433 9.598 1.00 77.84 308 VAL B O 1
ATOM 7125 N N . TYR B 1 309 ? -67.112 -16.525 10.385 1.00 75.92 309 TYR B N 1
ATOM 7126 C CA . TYR B 1 309 ? -66.319 -17.738 10.235 1.00 79.18 309 TYR B CA 1
ATOM 7127 C C . TYR B 1 309 ? -65.926 -18.248 11.615 1.00 83.23 309 TYR B C 1
ATOM 7128 O O . TYR B 1 309 ? -65.157 -17.596 12.329 1.00 83.10 309 TYR B O 1
ATOM 7137 N N . VAL B 1 310 ? -66.454 -19.411 11.987 1.00 89.75 310 VAL B N 1
ATOM 7138 C CA . VAL B 1 310 ? -66.018 -20.145 13.168 1.00 92.35 310 VAL B CA 1
ATOM 7139 C C . VAL B 1 310 ? -65.265 -21.371 12.672 1.00 100.59 310 VAL B C 1
ATOM 7140 O O . VAL B 1 310 ? -65.712 -22.047 11.738 1.00 103.18 310 VAL B O 1
ATOM 7144 N N . CYS B 1 311 ? -64.115 -21.654 13.282 1.00 106.58 311 CYS B N 1
ATOM 7145 C CA . CYS B 1 311 ? -63.159 -22.571 12.674 1.00 115.92 311 CYS B CA 1
ATOM 7146 C C . CYS B 1 311 ? -62.960 -23.864 13.455 1.00 118.91 311 CYS B C 1
ATOM 7147 O O . CYS B 1 311 ? -63.233 -24.946 12.928 1.00 126.77 311 CYS B O 1
ATOM 7150 N N . ARG B 1 312 ? -62.504 -23.792 14.706 1.00 118.43 312 ARG B N 1
ATOM 7151 C CA . ARG B 1 312 ? -61.928 -24.964 15.372 1.00 116.86 312 ARG B CA 1
ATOM 7152 C C . ARG B 1 312 ? -62.625 -25.202 16.705 1.00 113.41 312 ARG B C 1
ATOM 7153 O O . ARG B 1 312 ? -62.141 -24.788 17.760 1.00 114.83 312 ARG B O 1
ATOM 7155 N N . VAL B 1 313 ? -63.759 -25.895 16.651 1.00 127.21 313 VAL B N 1
ATOM 7156 C CA . VAL B 1 313 ? -64.327 -26.507 17.843 1.00 127.79 313 VAL B CA 1
ATOM 7157 C C . VAL B 1 313 ? -65.247 -27.645 17.432 1.00 128.07 313 VAL B C 1
ATOM 7158 O O . VAL B 1 313 ? -66.150 -27.465 16.608 1.00 125.72 313 VAL B O 1
ATOM 7160 N N . ARG B 1 314 ? -65.025 -28.813 18.019 1.00 129.22 314 ARG B N 1
ATOM 7161 C CA . ARG B 1 314 ? -65.978 -29.907 18.033 1.00 133.58 314 ARG B CA 1
ATOM 7162 C C . ARG B 1 314 ? -66.371 -30.122 19.485 1.00 134.60 314 ARG B C 1
ATOM 7163 O O . ARG B 1 314 ? -65.664 -29.683 20.396 1.00 134.91 314 ARG B O 1
ATOM 7165 N N . ASN B 1 315 ? -67.514 -30.770 19.705 1.00 138.75 315 ASN B N 1
ATOM 7166 C CA . ASN B 1 315 ? -68.049 -30.999 21.043 1.00 137.66 315 ASN B CA 1
ATOM 7167 C C . ASN B 1 315 ? -68.395 -29.677 21.714 1.00 136.86 315 ASN B C 1
ATOM 7168 O O . ASN B 1 315 ? -68.553 -29.620 22.944 1.00 138.38 315 ASN B O 1
ATOM 7173 N N . ASN B 1 316 ? -68.504 -28.607 20.923 1.00 135.11 316 ASN B N 1
ATOM 7174 C CA . ASN B 1 316 ? -68.820 -27.251 21.371 1.00 133.42 316 ASN B CA 1
ATOM 7175 C C . ASN B 1 316 ? -70.028 -26.742 20.589 1.00 129.63 316 ASN B C 1
ATOM 7176 O O . ASN B 1 316 ? -69.992 -25.693 19.948 1.00 128.30 316 ASN B O 1
ATOM 7181 N N . THR B 1 317 ? -71.123 -27.503 20.650 1.00 128.24 317 THR B N 1
ATOM 7182 C CA . THR B 1 317 ? -72.344 -27.102 19.958 1.00 121.81 317 THR B CA 1
ATOM 7183 C C . THR B 1 317 ? -72.993 -25.870 20.576 1.00 115.46 317 THR B C 1
ATOM 7184 O O . THR B 1 317 ? -73.727 -25.163 19.880 1.00 110.04 317 THR B O 1
ATOM 7188 N N . CYS B 1 318 ? -72.745 -25.599 21.860 1.00 117.77 318 CYS B N 1
ATOM 7189 C CA . CYS B 1 318 ? -73.287 -24.393 22.480 1.00 113.19 318 CYS B CA 1
ATOM 7190 C C . CYS B 1 318 ? -72.713 -23.143 21.823 1.00 103.08 318 CYS B C 1
ATOM 7191 O O . CYS B 1 318 ? -73.449 -22.212 21.476 1.00 101.13 318 CYS B O 1
ATOM 7194 N N . PHE B 1 319 ? -71.391 -23.115 21.637 1.00 94.73 319 PHE B N 1
ATOM 7195 C CA . PHE B 1 319 ? -70.740 -21.970 21.006 1.00 91.19 319 PHE B CA 1
ATOM 7196 C C . PHE B 1 319 ? -71.247 -21.768 19.583 1.00 87.68 319 PHE B C 1
ATOM 7197 O O . PHE B 1 319 ? -71.602 -20.649 19.187 1.00 87.36 319 PHE B O 1
ATOM 7205 N N . VAL B 1 320 ? -71.278 -22.846 18.795 1.00 85.70 320 VAL B N 1
ATOM 7206 C CA . VAL B 1 320 ? -71.709 -22.747 17.404 1.00 81.08 320 VAL B CA 1
ATOM 7207 C C . VAL B 1 320 ? -73.165 -22.309 17.328 1.00 77.05 320 VAL B C 1
ATOM 7208 O O . VAL B 1 320 ? -73.533 -21.479 16.490 1.00 75.98 320 VAL B O 1
ATOM 7212 N N . ASP B 1 321 ? -74.014 -22.849 18.205 1.00 75.56 321 ASP B N 1
ATOM 7213 C CA . ASP B 1 321 ? -75.428 -22.491 18.187 1.00 76.60 321 ASP B CA 1
ATOM 7214 C C . ASP B 1 321 ? -75.634 -21.033 18.576 1.00 72.25 321 ASP B C 1
ATOM 7215 O O . ASP B 1 321 ? -76.471 -20.341 17.985 1.00 74.50 321 ASP B O 1
ATOM 7220 N N . ALA B 1 322 ? -74.870 -20.542 19.555 1.00 67.15 322 ALA B N 1
ATOM 7221 C CA . ALA B 1 322 ? -74.993 -19.142 19.945 1.00 63.53 322 ALA B CA 1
ATOM 7222 C C . ALA B 1 322 ? -74.529 -18.215 18.828 1.00 63.10 322 ALA B C 1
ATOM 7223 O O . ALA B 1 322 ? -75.191 -17.211 18.530 1.00 62.56 322 ALA B O 1
ATOM 7225 N N . VAL B 1 323 ? -73.400 -18.539 18.190 1.00 64.17 323 VAL B N 1
ATOM 7226 C CA . VAL B 1 323 ? -72.919 -17.709 17.087 1.00 62.21 323 VAL B CA 1
ATOM 7227 C C . VAL B 1 323 ? -73.901 -17.751 15.921 1.00 62.79 323 VAL B C 1
ATOM 7228 O O . VAL B 1 323 ? -74.130 -16.739 15.248 1.00 61.32 323 VAL B O 1
ATOM 7232 N N . ALA B 1 324 ? -74.516 -18.912 15.678 1.00 64.75 324 ALA B N 1
ATOM 7233 C CA . ALA B 1 324 ? -75.481 -19.027 14.589 1.00 66.20 324 ALA B CA 1
ATOM 7234 C C . ALA B 1 324 ? -76.737 -18.216 14.876 1.00 66.67 324 ALA B C 1
ATOM 7235 O O . ALA B 1 324 ? -77.277 -17.562 13.976 1.00 65.42 324 ALA B O 1
ATOM 7237 N N . GLU B 1 325 ? -77.218 -18.246 16.122 1.00 67.90 325 GLU B N 1
ATOM 7238 C CA . GLU B 1 325 ? -78.369 -17.428 16.489 1.00 69.62 325 GLU B CA 1
ATOM 7239 C C . GLU B 1 325 ? -78.050 -15.945 16.347 1.00 67.31 325 GLU B C 1
ATOM 7240 O O . GLU B 1 325 ? -78.868 -15.171 15.831 1.00 65.46 325 GLU B O 1
ATOM 7246 N N . LEU B 1 326 ? -76.859 -15.533 16.792 1.00 66.40 326 LEU B N 1
ATOM 7247 C CA . LEU B 1 326 ? -76.463 -14.134 16.656 1.00 61.61 326 LEU B CA 1
ATOM 7248 C C . LEU B 1 326 ? -76.389 -13.726 15.190 1.00 59.00 326 LEU B C 1
ATOM 7249 O O . LEU B 1 326 ? -76.844 -12.639 14.814 1.00 56.68 326 LEU B O 1
ATOM 7254 N N . ALA B 1 327 ? -75.824 -14.591 14.343 1.00 60.84 327 ALA B N 1
ATOM 7255 C CA . ALA B 1 327 ? -75.717 -14.280 12.922 1.00 65.49 327 ALA B CA 1
ATOM 7256 C C . ALA B 1 327 ? -77.088 -14.211 12.264 1.00 69.74 327 ALA B C 1
ATOM 7257 O O . ALA B 1 327 ? -77.324 -13.360 11.398 1.00 69.30 327 ALA B O 1
ATOM 7259 N N . ARG B 1 328 ? -78.005 -15.100 12.656 1.00 73.37 328 ARG B N 1
ATOM 7260 C CA . ARG B 1 328 ? -79.360 -15.043 12.118 1.00 76.75 328 ARG B CA 1
ATOM 7261 C C . ARG B 1 328 ? -80.054 -13.753 12.532 1.00 76.02 328 ARG B C 1
ATOM 7262 O O . ARG B 1 328 ? -80.776 -13.143 11.734 1.00 76.15 328 ARG B O 1
ATOM 7270 N N . LYS B 1 329 ? -79.845 -13.320 13.778 1.00 74.03 329 LYS B N 1
ATOM 7271 C CA . LYS B 1 329 ? -80.411 -12.048 14.215 1.00 71.41 329 LYS B CA 1
ATOM 7272 C C . LYS B 1 329 ? -79.783 -10.874 13.475 1.00 69.89 329 LYS B C 1
ATOM 7273 O O . LYS B 1 329 ? -80.452 -9.861 13.240 1.00 69.87 329 LYS B O 1
ATOM 7279 N N . ALA B 1 330 ? -78.509 -10.992 13.096 1.00 69.46 330 ALA B N 1
ATOM 7280 C CA . ALA B 1 330 ? -77.832 -9.916 12.385 1.00 70.05 330 ALA B CA 1
ATOM 7281 C C . ALA B 1 330 ? -78.121 -9.929 10.892 1.00 71.35 330 ALA B C 1
ATOM 7282 O O . ALA B 1 330 ? -77.998 -8.886 10.241 1.00 72.25 330 ALA B O 1
ATOM 7284 N N . GLY B 1 331 ? -78.494 -11.081 10.336 1.00 71.94 331 GLY B N 1
ATOM 7285 C CA . GLY B 1 331 ? -78.821 -11.194 8.931 1.00 74.73 331 GLY B CA 1
ATOM 7286 C C . GLY B 1 331 ? -77.701 -11.692 8.045 1.00 78.10 331 GLY B C 1
ATOM 7287 O O . GLY B 1 331 ? -77.904 -11.807 6.830 1.00 78.44 331 GLY B O 1
ATOM 7288 N N . CYS B 1 332 ? -76.534 -11.987 8.605 1.00 82.01 332 CYS B N 1
ATOM 7289 C CA . CYS B 1 332 ? -75.390 -12.442 7.831 1.00 85.33 332 CYS B CA 1
ATOM 7290 C C . CYS B 1 332 ? -75.279 -13.961 7.891 1.00 89.40 332 CYS B C 1
ATOM 7291 O O . CYS B 1 332 ? -75.721 -14.598 8.850 1.00 89.13 332 CYS B O 1
ATOM 7294 N N . LYS B 1 333 ? -74.681 -14.534 6.850 1.00 94.73 333 LYS B N 1
ATOM 7295 C CA . LYS B 1 333 ? -74.499 -15.974 6.787 1.00 96.18 333 LYS B CA 1
ATOM 7296 C C . LYS B 1 333 ? -73.443 -16.427 7.795 1.00 93.77 333 LYS B C 1
ATOM 7297 O O . LYS B 1 333 ? -72.692 -15.627 8.361 1.00 94.82 333 LYS B O 1
ATOM 7303 N N . LEU B 1 334 ? -73.392 -17.739 8.014 1.00 93.20 334 LEU B N 1
ATOM 7304 C CA . LEU B 1 334 ? -72.385 -18.359 8.862 1.00 87.07 334 LEU B CA 1
ATOM 7305 C C . LEU B 1 334 ? -71.748 -19.517 8.110 1.00 85.58 334 LEU B C 1
ATOM 7306 O O . LEU B 1 334 ? -72.434 -20.263 7.404 1.00 86.38 334 LEU B O 1
ATOM 7311 N N . THR B 1 335 ? -70.434 -19.663 8.265 1.00 83.83 335 THR B N 1
ATOM 7312 C CA . THR B 1 335 ? -69.675 -20.673 7.539 1.00 86.49 335 THR B CA 1
ATOM 7313 C C . THR B 1 335 ? -68.683 -21.329 8.485 1.00 89.76 335 THR B C 1
ATOM 7314 O O . THR B 1 335 ? -67.997 -20.640 9.245 1.00 84.46 335 THR B O 1
ATOM 7318 N N . ILE B 1 336 ? -68.613 -22.657 8.435 1.00 101.03 336 ILE B N 1
ATOM 7319 C CA . ILE B 1 336 ? -67.669 -23.437 9.225 1.00 108.98 336 ILE B CA 1
ATOM 7320 C C . ILE B 1 336 ? -66.609 -23.999 8.290 1.00 124.89 336 ILE B C 1
ATOM 7321 O O . ILE B 1 336 ? -66.922 -24.467 7.188 1.00 127.68 336 ILE B O 1
ATOM 7326 N N . CYS B 1 337 ? -65.355 -23.950 8.727 1.00 136.31 337 CYS B N 1
ATOM 7327 C CA . CYS B 1 337 ? -64.223 -24.382 7.924 1.00 140.19 337 CYS B CA 1
ATOM 7328 C C . CYS B 1 337 ? -63.282 -25.216 8.780 1.00 137.18 337 CYS B C 1
ATOM 7329 O O . CYS B 1 337 ? -63.150 -24.968 9.984 1.00 135.52 337 CYS B O 1
ATOM 7331 N N . PRO B 1 338 ? -62.613 -26.216 8.183 1.00 135.67 338 PRO B N 1
ATOM 7332 C CA . PRO B 1 338 ? -61.672 -27.076 8.909 1.00 134.80 338 PRO B CA 1
ATOM 7333 C C . PRO B 1 338 ? -60.395 -26.344 9.311 1.00 129.61 338 PRO B C 1
ATOM 7334 O O . PRO B 1 338 ? -59.316 -26.740 8.870 1.00 124.90 338 PRO B O 1
ATOM 7338 N N . TRP B 1 347 ? -57.685 -19.494 15.970 1.00 80.33 347 TRP B N 1
ATOM 7339 C CA . TRP B 1 347 ? -57.031 -20.055 14.794 1.00 82.27 347 TRP B CA 1
ATOM 7340 C C . TRP B 1 347 ? -57.261 -19.175 13.571 1.00 79.67 347 TRP B C 1
ATOM 7341 O O . TRP B 1 347 ? -56.313 -18.671 12.969 1.00 77.44 347 TRP B O 1
ATOM 7343 N N . ILE B 1 348 ? -58.532 -18.990 13.206 1.00 78.97 348 ILE B N 1
ATOM 7344 C CA . ILE B 1 348 ? -58.859 -18.131 12.074 1.00 76.15 348 ILE B CA 1
ATOM 7345 C C . ILE B 1 348 ? -58.816 -16.656 12.455 1.00 72.87 348 ILE B C 1
ATOM 7346 O O . ILE B 1 348 ? -58.716 -15.797 11.570 1.00 71.62 348 ILE B O 1
ATOM 7351 N N . GLN B 1 349 ? -58.877 -16.335 13.748 1.00 70.76 349 GLN B N 1
ATOM 7352 C CA . GLN B 1 349 ? -58.754 -14.956 14.199 1.00 67.82 349 GLN B CA 1
ATOM 7353 C C . GLN B 1 349 ? -57.367 -14.617 14.728 1.00 67.04 349 GLN B C 1
ATOM 7354 O O . GLN B 1 349 ? -57.012 -13.434 14.771 1.00 68.51 349 GLN B O 1
ATOM 7360 N N . ASP B 1 350 ? -56.580 -15.615 15.126 1.00 68.03 350 ASP B N 1
ATOM 7361 C CA . ASP B 1 350 ? -55.240 -15.377 15.647 1.00 68.53 350 ASP B CA 1
ATOM 7362 C C . ASP B 1 350 ? -54.151 -15.530 14.596 1.00 65.66 350 ASP B C 1
ATOM 7363 O O . ASP B 1 350 ? -53.116 -14.863 14.694 1.00 62.24 350 ASP B O 1
ATOM 7368 N N . GLU B 1 351 ? -54.354 -16.383 13.595 1.00 66.68 351 GLU B N 1
ATOM 7369 C CA . GLU B 1 351 ? -53.385 -16.563 12.525 1.00 66.58 351 GLU B CA 1
ATOM 7370 C C . GLU B 1 351 ? -53.854 -15.981 11.199 1.00 64.25 351 GLU B C 1
ATOM 7371 O O . GLU B 1 351 ? -53.115 -16.053 10.211 1.00 64.57 351 GLU B O 1
ATOM 7377 N N . MET B 1 352 ? -55.055 -15.407 11.148 1.00 62.02 352 MET B N 1
ATOM 7378 C CA . MET B 1 352 ? -55.588 -14.826 9.925 1.00 60.54 352 MET B CA 1
ATOM 7379 C C . MET B 1 352 ? -56.340 -13.543 10.245 1.00 56.69 352 MET B C 1
ATOM 7380 O O . MET B 1 352 ? -56.949 -13.408 11.309 1.00 55.90 352 MET B O 1
ATOM 7385 N N . GLU B 1 353 ? -56.286 -12.601 9.305 1.00 53.98 353 GLU B N 1
ATOM 7386 C CA . GLU B 1 353 ? -57.027 -11.348 9.377 1.00 51.41 353 GLU B CA 1
ATOM 7387 C C . GLU B 1 353 ? -57.716 -11.126 8.040 1.00 53.77 353 GLU B C 1
ATOM 7388 O O . GLU B 1 353 ? -57.088 -11.268 6.986 1.00 56.82 353 GLU B O 1
ATOM 7394 N N . LEU B 1 354 ? -59.001 -10.780 8.082 1.00 51.57 354 LEU B N 1
ATOM 7395 C CA . LEU B 1 354 ? -59.820 -10.655 6.877 1.00 51.10 354 LEU B CA 1
ATOM 7396 C C . LEU B 1 354 ? -59.945 -9.181 6.507 1.00 50.25 354 LEU B C 1
ATOM 7397 O O . LEU B 1 354 ? -60.696 -8.430 7.137 1.00 51.31 354 LEU B O 1
ATOM 7402 N N . GLY B 1 355 ? -59.195 -8.768 5.483 1.00 47.86 355 GLY B N 1
ATOM 7403 C CA . GLY B 1 355 ? -59.316 -7.459 4.899 1.00 46.23 355 GLY B CA 1
ATOM 7404 C C . GLY B 1 355 ? -59.926 -7.500 3.512 1.00 44.89 355 GLY B C 1
ATOM 7405 O O . GLY B 1 355 ? -60.590 -8.467 3.119 1.00 45.86 355 GLY B O 1
ATOM 7406 N N . TYR B 1 356 ? -59.692 -6.431 2.751 1.00 42.62 356 TYR B N 1
ATOM 7407 C CA . TYR B 1 356 ? -60.210 -6.369 1.391 1.00 42.55 356 TYR B CA 1
ATOM 7408 C C . TYR B 1 356 ? -59.343 -5.456 0.537 1.00 40.58 356 TYR B C 1
ATOM 7409 O O . TYR B 1 356 ? -58.618 -4.595 1.042 1.00 36.88 356 TYR B O 1
ATOM 7418 N N . VAL B 1 357 ? -59.431 -5.664 -0.776 1.00 42.57 357 VAL B N 1
ATOM 7419 C CA . VAL B 1 357 ? -58.876 -4.761 -1.776 1.00 42.55 357 VAL B CA 1
ATOM 7420 C C . VAL B 1 357 ? -60.027 -4.266 -2.639 1.00 43.69 357 VAL B C 1
ATOM 7421 O O . VAL B 1 357 ? -61.036 -4.957 -2.812 1.00 45.62 357 VAL B O 1
ATOM 7425 N N . GLN B 1 358 ? -59.879 -3.057 -3.177 1.00 41.93 358 GLN B N 1
ATOM 7426 C CA . GLN B 1 358 ? -60.990 -2.402 -3.851 1.00 42.23 358 GLN B CA 1
ATOM 7427 C C . GLN B 1 358 ? -60.521 -1.713 -5.122 1.00 44.52 358 GLN B C 1
ATOM 7428 O O . GLN B 1 358 ? -59.521 -0.990 -5.114 1.00 42.82 358 GLN B O 1
ATOM 7434 N N . ALA B 1 359 ? -61.254 -1.942 -6.200 1.00 47.69 359 ALA B N 1
ATOM 7435 C CA . ALA B 1 359 ? -61.113 -1.256 -7.472 1.00 51.11 359 ALA B CA 1
ATOM 7436 C C . ALA B 1 359 ? -62.500 -0.825 -7.914 1.00 54.30 359 ALA B C 1
ATOM 7437 O O . ALA B 1 359 ? -63.504 -1.346 -7.415 1.00 54.85 359 ALA B O 1
ATOM 7439 N N . PRO B 1 360 ? -62.600 0.137 -8.834 1.00 56.38 360 PRO B N 1
ATOM 7440 C CA . PRO B 1 360 ? -63.932 0.558 -9.298 1.00 58.71 360 PRO B CA 1
ATOM 7441 C C . PRO B 1 360 ? -64.746 -0.565 -9.917 1.00 62.87 360 PRO B C 1
ATOM 7442 O O . PRO B 1 360 ? -65.980 -0.471 -9.942 1.00 64.38 360 PRO B O 1
ATOM 7446 N N . HIS B 1 361 ? -64.105 -1.628 -10.404 1.00 65.78 361 HIS B N 1
ATOM 7447 C CA . HIS B 1 361 ? -64.810 -2.695 -11.099 1.00 69.71 361 HIS B CA 1
ATOM 7448 C C . HIS B 1 361 ? -65.014 -3.951 -10.260 1.00 70.39 361 HIS B C 1
ATOM 7449 O O . HIS B 1 361 ? -65.820 -4.803 -10.650 1.00 71.43 361 HIS B O 1
ATOM 7456 N N . LYS B 1 362 ? -64.326 -4.092 -9.126 1.00 69.02 362 LYS B N 1
ATOM 7457 C CA . LYS B 1 362 ? -64.495 -5.286 -8.308 1.00 68.53 362 LYS B CA 1
ATOM 7458 C C . LYS B 1 362 ? -63.913 -5.044 -6.921 1.00 68.44 362 LYS B C 1
ATOM 7459 O O . LYS B 1 362 ? -62.891 -4.369 -6.779 1.00 68.48 362 LYS B O 1
ATOM 7465 N N . THR B 1 363 ? -64.574 -5.601 -5.908 1.00 69.93 363 THR B N 1
ATOM 7466 C CA . THR B 1 363 ? -64.094 -5.586 -4.532 1.00 63.35 363 THR B CA 1
ATOM 7467 C C . THR B 1 363 ? -63.843 -7.020 -4.089 1.00 60.26 363 THR B C 1
ATOM 7468 O O . THR B 1 363 ? -64.721 -7.879 -4.228 1.00 63.92 363 THR B O 1
ATOM 7472 N N . LEU B 1 364 ? -62.651 -7.277 -3.555 1.00 55.14 364 LEU B N 1
ATOM 7473 C CA . LEU B 1 364 ? -62.233 -8.626 -3.193 1.00 53.89 364 LEU B CA 1
ATOM 7474 C C . LEU B 1 364 ? -61.824 -8.683 -1.728 1.00 51.53 364 LEU B C 1
ATOM 7475 O O . LEU B 1 364 ? -60.945 -7.912 -1.305 1.00 50.00 364 LEU B O 1
ATOM 7480 N N . PRO B 1 365 ? -62.412 -9.564 -0.921 1.00 50.14 365 PRO B N 1
ATOM 7481 C CA . PRO B 1 365 ? -61.868 -9.801 0.420 1.00 48.92 365 PRO B CA 1
ATOM 7482 C C . PRO B 1 365 ? -60.572 -10.592 0.338 1.00 49.64 365 PRO B C 1
ATOM 7483 O O . PRO B 1 365 ? -60.451 -11.544 -0.438 1.00 50.80 365 PRO B O 1
ATOM 7487 N N . VAL B 1 366 ? -59.593 -10.181 1.140 1.00 47.73 366 VAL 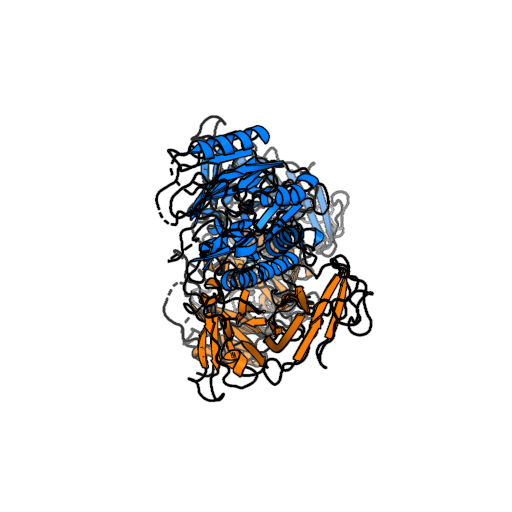B N 1
ATOM 7488 C CA . VAL B 1 366 ? -58.261 -10.773 1.127 1.00 49.18 366 VAL B CA 1
ATOM 7489 C C . VAL B 1 366 ? -57.878 -11.128 2.556 1.00 50.30 366 VAL B C 1
ATOM 7490 O O . VAL B 1 366 ? -58.013 -10.299 3.464 1.00 47.28 366 VAL B O 1
ATOM 7494 N N . VAL B 1 367 ? -57.400 -12.355 2.754 1.00 51.41 367 VAL B N 1
ATOM 7495 C CA . VAL B 1 367 ? -56.960 -12.828 4.060 1.00 52.10 367 VAL B CA 1
ATOM 7496 C C . VAL B 1 367 ? -55.448 -12.672 4.155 1.00 52.89 367 VAL B C 1
ATOM 7497 O O . VAL B 1 367 ? -54.710 -13.089 3.252 1.00 53.24 367 VAL B O 1
ATOM 7501 N N . PHE B 1 368 ? -54.993 -12.045 5.234 1.00 52.35 368 PHE B N 1
ATOM 7502 C CA . PHE B 1 368 ? -53.576 -11.972 5.566 1.00 56.86 368 PHE B CA 1
ATOM 7503 C C . PHE B 1 368 ? -53.254 -13.112 6.526 1.00 59.79 368 PHE B C 1
ATOM 7504 O O . PHE B 1 368 ? -53.818 -13.181 7.624 1.00 59.53 368 PHE B O 1
ATOM 7512 N N . ASP B 1 369 ? -52.350 -13.998 6.117 1.00 61.26 369 ASP B N 1
ATOM 7513 C CA . ASP B 1 369 ? -52.076 -15.230 6.842 1.00 65.11 369 ASP B CA 1
ATOM 7514 C C . ASP B 1 369 ? -50.674 -15.200 7.437 1.00 69.63 369 ASP B C 1
ATOM 7515 O O . ASP B 1 369 ? -49.729 -14.716 6.805 1.00 68.75 369 ASP B O 1
ATOM 7520 N N . SER B 1 370 ? -50.549 -15.723 8.659 1.00 76.10 370 SER B N 1
ATOM 7521 C CA . SER B 1 370 ? -49.275 -15.845 9.357 1.00 83.77 370 SER B CA 1
ATOM 7522 C C . SER B 1 370 ? -49.365 -16.954 10.399 1.00 92.41 370 SER B C 1
ATOM 7523 O O . SER B 1 370 ? -49.714 -16.689 11.557 1.00 92.61 370 SER B O 1
ATOM 7526 N N . PRO B 1 371 ? -49.060 -18.202 10.035 1.00 101.08 371 PRO B N 1
ATOM 7527 C CA . PRO B 1 371 ? -49.229 -19.339 10.969 1.00 109.17 371 PRO B CA 1
ATOM 7528 C C . PRO B 1 371 ? -48.059 -19.541 11.931 1.00 118.37 371 PRO B C 1
ATOM 7529 O O . PRO B 1 371 ? -47.183 -20.382 11.728 1.00 126.29 371 PRO B O 1
ATOM 7533 N N . ARG B 1 372 ? -48.064 -18.732 12.995 1.00 118.88 372 ARG B N 1
ATOM 7534 C CA . ARG B 1 372 ? -47.115 -18.775 14.124 1.00 118.29 372 ARG B CA 1
ATOM 7535 C C . ARG B 1 372 ? -45.969 -19.783 14.035 1.00 119.57 372 ARG B C 1
ATOM 7536 O O . ARG B 1 372 ? -44.827 -19.417 13.758 1.00 119.31 372 ARG B O 1
ATOM 7544 N N . LEU B 1 376 ? -45.388 -22.954 6.857 1.00 112.32 376 LEU B N 1
ATOM 7545 C CA . LEU B 1 376 ? -46.407 -23.970 6.620 1.00 114.17 376 LEU B CA 1
ATOM 7546 C C . LEU B 1 376 ? -46.425 -24.397 5.155 1.00 116.79 376 LEU B C 1
ATOM 7547 O O . LEU B 1 376 ? -45.376 -24.613 4.548 1.00 114.82 376 LEU B O 1
ATOM 7549 N N . GLN B 1 377 ? -47.625 -24.517 4.593 1.00 121.23 377 GLN B N 1
ATOM 7550 C CA . GLN B 1 377 ? -47.816 -24.904 3.203 1.00 123.75 377 GLN B CA 1
ATOM 7551 C C . GLN B 1 377 ? -48.744 -23.901 2.527 1.00 125.72 377 GLN B C 1
ATOM 7552 O O . GLN B 1 377 ? -49.158 -22.902 3.123 1.00 125.89 377 GLN B O 1
ATOM 7554 N N . ASP B 1 378 ? -49.068 -24.171 1.264 1.00 129.07 378 ASP B N 1
ATOM 7555 C CA . ASP B 1 378 ? -49.988 -23.318 0.524 1.00 127.42 378 ASP B CA 1
ATOM 7556 C C . ASP B 1 378 ? -51.413 -23.550 1.015 1.00 126.35 378 ASP B C 1
ATOM 7557 O O . ASP B 1 378 ? -51.929 -24.670 0.946 1.00 129.29 378 ASP B O 1
ATOM 7562 N N . PHE B 1 379 ? -52.044 -22.491 1.514 1.00 116.96 379 PHE B N 1
ATOM 7563 C CA . PHE B 1 379 ? -53.369 -22.587 2.118 1.00 109.51 379 PHE B CA 1
ATOM 7564 C C . PHE B 1 379 ? -54.449 -22.497 1.047 1.00 104.10 379 PHE B C 1
ATOM 7565 O O . PHE B 1 379 ? -54.449 -21.546 0.256 1.00 100.77 379 PHE B O 1
ATOM 7573 N N . PRO B 1 380 ? -55.374 -23.458 0.988 1.00 101.39 380 PRO B N 1
ATOM 7574 C CA . PRO B 1 380 ? -56.473 -23.369 0.018 1.00 98.02 380 PRO B CA 1
ATOM 7575 C C . PRO B 1 380 ? -57.531 -22.371 0.460 1.00 91.90 380 PRO B C 1
ATOM 7576 O O . PRO B 1 380 ? -58.493 -22.729 1.148 1.00 90.56 380 PRO B O 1
ATOM 7580 N N . TYR B 1 381 ? -57.362 -21.111 0.060 1.00 87.45 381 TYR B N 1
ATOM 7581 C CA . TYR B 1 381 ? -58.254 -20.051 0.517 1.00 83.07 381 TYR B CA 1
ATOM 7582 C C . TYR B 1 381 ? -59.525 -19.968 -0.316 1.00 82.94 381 TYR B C 1
ATOM 7583 O O . TYR B 1 381 ? -60.564 -19.532 0.193 1.00 81.83 381 TYR B O 1
ATOM 7592 N N . LYS B 1 382 ? -59.466 -20.378 -1.585 1.00 82.96 382 LYS B N 1
ATOM 7593 C CA . LYS B 1 382 ? -60.626 -20.263 -2.461 1.00 82.52 382 LYS B CA 1
ATOM 7594 C C . LYS B 1 382 ? -61.733 -21.245 -2.100 1.00 86.12 382 LYS B C 1
ATOM 7595 O O . LYS B 1 382 ? -62.871 -21.063 -2.546 1.00 89.04 382 LYS B O 1
ATOM 7597 N N . ARG B 1 383 ? -61.437 -22.273 -1.309 1.00 86.06 383 ARG B N 1
ATOM 7598 C CA . ARG B 1 383 ? -62.436 -23.258 -0.913 1.00 87.39 383 ARG B CA 1
ATOM 7599 C C . ARG B 1 383 ? -62.806 -23.175 0.558 1.00 84.86 383 ARG B C 1
ATOM 7600 O O . ARG B 1 383 ? -63.971 -23.378 0.908 1.00 85.25 383 ARG B O 1
ATOM 7608 N N . ILE B 1 384 ? -61.840 -22.885 1.431 1.00 81.71 384 ILE B N 1
ATOM 7609 C CA . ILE B 1 384 ? -62.136 -22.778 2.855 1.00 79.60 384 ILE B CA 1
ATOM 7610 C C . ILE B 1 384 ? -62.901 -21.492 3.145 1.00 77.07 384 ILE B C 1
ATOM 7611 O O . ILE B 1 384 ? -63.868 -21.489 3.915 1.00 78.36 384 ILE B O 1
ATOM 7616 N N . LEU B 1 385 ? -62.495 -20.385 2.523 1.00 73.94 385 LEU B N 1
ATOM 7617 C CA . LEU B 1 385 ? -63.123 -19.089 2.750 1.00 71.59 385 LEU B CA 1
ATOM 7618 C C . LEU B 1 385 ? -64.175 -18.752 1.698 1.00 71.91 385 LEU B C 1
ATOM 7619 O O . LEU B 1 385 ? -65.309 -18.409 2.046 1.00 72.01 385 LEU B O 1
ATOM 7624 N N . GLY B 1 386 ? -63.826 -18.841 0.417 1.00 71.91 386 GLY B N 1
ATOM 7625 C CA . GLY B 1 386 ? -64.762 -18.549 -0.643 1.00 74.70 386 GLY B CA 1
ATOM 7626 C C . GLY B 1 386 ? -64.087 -18.360 -1.986 1.00 78.95 386 GLY B C 1
ATOM 7627 O O . GLY B 1 386 ? -62.898 -18.037 -2.070 1.00 79.46 386 GLY B O 1
ATOM 7628 N N . PRO B 1 387 ? -64.842 -18.562 -3.071 1.00 83.02 387 PRO B N 1
ATOM 7629 C CA . PRO B 1 387 ? -64.242 -18.424 -4.410 1.00 85.36 387 PRO B CA 1
ATOM 7630 C C . PRO B 1 387 ? -63.684 -17.039 -4.680 1.00 88.20 387 PRO B C 1
ATOM 7631 O O . PRO B 1 387 ? -62.604 -16.913 -5.270 1.00 89.22 387 PRO B O 1
ATOM 7635 N N . ASP B 1 388 ? -64.394 -15.991 -4.266 1.00 92.02 388 ASP B N 1
ATOM 7636 C CA . ASP B 1 388 ? -63.929 -14.616 -4.452 1.00 93.76 388 ASP B CA 1
ATOM 7637 C C . ASP B 1 388 ? -63.197 -14.155 -3.192 1.00 86.42 388 ASP B C 1
ATOM 7638 O O . ASP B 1 388 ? -63.631 -13.263 -2.463 1.00 86.50 388 ASP B O 1
ATOM 7643 N N . PHE B 1 389 ? -62.055 -14.793 -2.946 1.00 80.22 389 PHE B N 1
ATOM 7644 C CA . PHE B 1 389 ? -61.198 -14.472 -1.814 1.00 72.99 389 PHE B CA 1
ATOM 7645 C C . PHE B 1 389 ? -59.753 -14.391 -2.280 1.00 69.40 389 PHE B C 1
ATOM 7646 O O . PHE B 1 389 ? -59.317 -15.186 -3.117 1.00 72.61 389 PHE B O 1
ATOM 7654 N N . GLY B 1 390 ? -59.013 -13.429 -1.729 1.00 62.68 390 GLY B N 1
ATOM 7655 C CA . GLY B 1 390 ? -57.606 -13.269 -2.013 1.00 58.99 390 GLY B CA 1
ATOM 7656 C C . GLY B 1 390 ? -56.747 -13.719 -0.841 1.00 58.65 390 GLY B C 1
ATOM 7657 O O . GLY B 1 390 ? -57.231 -14.003 0.252 1.00 60.90 390 GLY B O 1
ATOM 7658 N N . TYR B 1 391 ? -55.442 -13.784 -1.098 1.00 56.19 391 TYR B N 1
ATOM 7659 C CA . TYR B 1 391 ? -54.491 -14.315 -0.130 1.00 56.70 391 TYR B CA 1
ATOM 7660 C C . TYR B 1 391 ? -53.213 -13.493 -0.171 1.00 57.76 391 TYR B C 1
ATOM 7661 O O . TYR B 1 391 ? -52.694 -13.202 -1.252 1.00 60.12 391 TYR B O 1
ATOM 7670 N N . VAL B 1 392 ? -52.715 -13.118 1.004 1.00 55.35 392 VAL B N 1
ATOM 7671 C CA . VAL B 1 392 ? -51.436 -12.430 1.134 1.00 54.44 392 VAL B CA 1
ATOM 7672 C C . VAL B 1 392 ? -50.728 -12.970 2.370 1.00 57.25 392 VAL B C 1
ATOM 7673 O O . VAL B 1 392 ? -51.367 -13.258 3.388 1.00 55.49 392 VAL B O 1
ATOM 7677 N N . THR B 1 393 ? -49.408 -13.121 2.278 1.00 60.95 393 THR B N 1
ATOM 7678 C CA . THR B 1 393 ? -48.614 -13.581 3.407 1.00 65.62 393 THR B CA 1
ATOM 7679 C C . THR B 1 393 ? -47.230 -12.952 3.335 1.00 70.11 393 THR B C 1
ATOM 7680 O O . THR B 1 393 ? -46.814 -12.433 2.296 1.00 67.62 393 THR B O 1
ATOM 7684 N N . ARG B 1 394 ? -46.520 -13.005 4.461 1.00 77.26 394 ARG B N 1
ATOM 7685 C CA . ARG B 1 394 ? -45.181 -12.435 4.569 1.00 81.46 394 ARG B CA 1
ATOM 7686 C C . ARG B 1 394 ? -44.341 -13.315 5.481 1.00 87.50 394 ARG B C 1
ATOM 7687 O O . ARG B 1 394 ? -44.673 -13.485 6.658 1.00 87.35 394 ARG B O 1
ATOM 7695 N N . GLU B 1 395 ? -43.257 -13.872 4.938 1.00 93.95 395 GLU B N 1
ATOM 7696 C CA . GLU B 1 395 ? -42.352 -14.673 5.752 1.00 101.49 395 GLU B CA 1
ATOM 7697 C C . GLU B 1 395 ? -41.408 -13.764 6.537 1.00 101.33 395 GLU B C 1
ATOM 7698 O O . GLU B 1 395 ? -40.948 -12.746 6.012 1.00 103.71 395 GLU B O 1
ATOM 7704 N N . PRO B 1 396 ? -41.111 -14.100 7.792 1.00 102.29 396 PRO B N 1
ATOM 7705 C CA . PRO B 1 396 ? -40.198 -13.266 8.581 1.00 102.43 396 PRO B CA 1
ATOM 7706 C C . PRO B 1 396 ? -38.792 -13.264 7.999 1.00 104.25 396 PRO B C 1
ATOM 7707 O O . PRO B 1 396 ? -38.402 -14.143 7.227 1.00 106.75 396 PRO B O 1
ATOM 7711 N N . ARG B 1 397 ? -38.021 -12.248 8.389 1.00 103.38 397 ARG B N 1
ATOM 7712 C CA . ARG B 1 397 ? -36.660 -12.061 7.907 1.00 106.88 397 ARG B CA 1
ATOM 7713 C C . ARG B 1 397 ? -35.621 -12.738 8.795 1.00 111.56 397 ARG B C 1
ATOM 7714 O O . ARG B 1 397 ? -34.448 -12.349 8.768 1.00 114.33 397 ARG B O 1
ATOM 7716 N N . ASP B 1 398 ? -36.022 -13.736 9.576 1.00 115.10 398 ASP B N 1
ATOM 7717 C CA . ASP B 1 398 ? -35.092 -14.446 10.446 1.00 118.04 398 ASP B CA 1
ATOM 7718 C C . ASP B 1 398 ? -35.085 -15.940 10.136 1.00 120.76 398 ASP B C 1
ATOM 7719 O O . ASP B 1 398 ? -34.954 -16.342 8.980 1.00 121.12 398 ASP B O 1
ATOM 7721 N N . LEU B 1 404 ? -45.397 -12.970 13.126 1.00 103.82 404 LEU B N 1
ATOM 7722 C CA . LEU B 1 404 ? -46.389 -12.432 14.049 1.00 101.82 404 LEU B CA 1
ATOM 7723 C C . LEU B 1 404 ? -46.807 -13.484 15.073 1.00 102.23 404 LEU B C 1
ATOM 7724 O O . LEU B 1 404 ? -46.999 -14.650 14.730 1.00 106.02 404 LEU B O 1
ATOM 7729 N N . ASP B 1 405 ? -46.946 -13.066 16.334 1.00 93.03 405 ASP B N 1
ATOM 7730 C CA . ASP B 1 405 ? -47.394 -13.993 17.369 1.00 84.05 405 ASP B CA 1
ATOM 7731 C C . ASP B 1 405 ? -48.869 -14.333 17.200 1.00 78.66 405 ASP B C 1
ATOM 7732 O O . ASP B 1 405 ? -49.261 -15.503 17.277 1.00 80.98 405 ASP B O 1
ATOM 7737 N N . SER B 1 406 ? -49.701 -13.321 16.967 1.00 71.46 406 SER B N 1
ATOM 7738 C CA . SER B 1 406 ? -51.134 -13.515 16.795 1.00 65.77 406 SER B CA 1
ATOM 7739 C C . SER B 1 406 ? -51.732 -12.251 16.201 1.00 60.76 406 SER B C 1
ATOM 7740 O O . SER B 1 406 ? -51.271 -11.142 16.485 1.00 58.98 406 SER B O 1
ATOM 7743 N N . PHE B 1 407 ? -52.768 -12.429 15.378 1.00 58.14 407 PHE B N 1
ATOM 7744 C CA . PHE B 1 407 ? -53.486 -11.275 14.852 1.00 54.28 407 PHE B CA 1
ATOM 7745 C C . PHE B 1 407 ? -54.369 -10.611 15.897 1.00 50.19 407 PHE B C 1
ATOM 7746 O O . PHE B 1 407 ? -54.958 -9.563 15.609 1.00 49.12 407 PHE B O 1
ATOM 7754 N N . GLY B 1 408 ? -54.481 -11.192 17.093 1.00 47.75 408 GLY B N 1
ATOM 7755 C CA . GLY B 1 408 ? -55.061 -10.472 18.211 1.00 45.65 408 GLY B CA 1
ATOM 7756 C C . GLY B 1 408 ? -54.250 -9.262 18.620 1.00 45.53 408 GLY B C 1
ATOM 7757 O O . GLY B 1 408 ? -54.763 -8.389 19.329 1.00 45.25 408 GLY B O 1
ATOM 7758 N N . ASN B 1 409 ? -52.990 -9.191 18.189 1.00 45.04 409 ASN B N 1
ATOM 7759 C CA . ASN B 1 409 ? -52.165 -8.006 18.369 1.00 44.78 409 ASN B CA 1
ATOM 7760 C C . ASN B 1 409 ? -52.514 -6.891 17.393 1.00 43.55 409 ASN B C 1
ATOM 7761 O O . ASN B 1 409 ? -51.907 -5.818 17.466 1.00 43.48 409 ASN B O 1
ATOM 7766 N N . LEU B 1 410 ? -53.472 -7.110 16.492 1.00 42.36 410 LEU B N 1
ATOM 7767 C CA . LEU B 1 410 ? -53.818 -6.139 15.461 1.00 44.01 410 LEU B CA 1
ATOM 7768 C C . LEU B 1 410 ? -55.319 -5.895 15.468 1.00 47.45 410 LEU B C 1
ATOM 7769 O O . LEU B 1 410 ? -56.105 -6.837 15.321 1.00 48.41 410 LEU B O 1
ATOM 7774 N N . GLU B 1 411 ? -55.710 -4.635 15.632 1.00 48.22 411 GLU B N 1
ATOM 7775 C CA . GLU B 1 411 ? -57.081 -4.184 15.452 1.00 48.79 411 GLU B CA 1
ATOM 7776 C C . GLU B 1 411 ? -57.066 -2.966 14.535 1.00 39.75 411 GLU B C 1
ATOM 7777 O O . GLU B 1 411 ? -56.013 -2.546 14.046 1.00 39.27 411 GLU B O 1
ATOM 7783 N N . VAL B 1 412 ? -58.239 -2.386 14.306 1.00 33.73 412 VAL B N 1
ATOM 7784 C CA . VAL B 1 412 ? -58.349 -1.170 13.507 1.00 32.79 412 VAL B CA 1
ATOM 7785 C C . VAL B 1 412 ? -59.543 -0.372 14.012 1.00 30.76 412 VAL B C 1
ATOM 7786 O O . VAL B 1 412 ? -60.563 -0.939 14.416 1.00 31.53 412 VAL B O 1
ATOM 7790 N N . SER B 1 413 ? -59.403 0.949 13.999 1.00 29.45 413 SER B N 1
ATOM 7791 C CA . SER B 1 413 ? -60.398 1.883 14.499 1.00 30.90 413 SER B CA 1
ATOM 7792 C C . SER B 1 413 ? -61.415 2.233 13.421 1.00 31.40 413 SER B C 1
ATOM 7793 O O . SER B 1 413 ? -61.186 2.002 12.229 1.00 32.06 413 SER B O 1
ATOM 7796 N N . PRO B 1 414 ? -62.562 2.785 13.813 1.00 31.61 414 PRO B N 1
ATOM 7797 C CA . PRO B 1 414 ? -63.472 3.396 12.837 1.00 30.88 414 PRO B CA 1
ATOM 7798 C C . PRO B 1 414 ? -62.851 4.647 12.242 1.00 31.47 414 PRO B C 1
ATOM 7799 O O . PRO B 1 414 ? -61.778 5.081 12.688 1.00 31.90 414 PRO B O 1
ATOM 7803 N N . PRO B 1 415 ? -63.476 5.251 11.227 1.00 32.85 415 PRO B N 1
ATOM 7804 C CA . PRO B 1 415 ? -62.942 6.510 10.690 1.00 32.80 415 PRO B CA 1
ATOM 7805 C C . PRO B 1 415 ? -62.880 7.580 11.770 1.00 32.60 415 PRO B C 1
ATOM 7806 O O . PRO B 1 415 ? -63.819 7.757 12.549 1.00 33.00 415 PRO B O 1
ATOM 7810 N N . VAL B 1 416 ? -61.755 8.297 11.816 1.00 32.16 416 VAL B N 1
ATOM 7811 C CA . VAL B 1 416 ? -61.499 9.285 12.857 1.00 32.85 416 VAL B CA 1
ATOM 7812 C C . VAL B 1 416 ? -60.796 10.492 12.249 1.00 34.05 416 VAL B C 1
ATOM 7813 O O . VAL B 1 416 ? -60.297 10.454 11.124 1.00 32.51 416 VAL B O 1
ATOM 7817 N N . VAL B 1 417 ? -60.749 11.567 13.031 1.00 36.26 417 VAL B N 1
ATOM 7818 C CA . VAL B 1 417 ? -59.983 12.766 12.713 1.00 38.11 417 VAL B CA 1
ATOM 7819 C C . VAL B 1 417 ? -59.203 13.161 13.960 1.00 37.42 417 VAL B C 1
ATOM 7820 O O . VAL B 1 417 ? -59.781 13.286 15.046 1.00 38.95 417 VAL B O 1
ATOM 7824 N N . ALA B 1 418 ? -57.892 13.333 13.813 1.00 37.47 418 ALA B N 1
ATOM 7825 C CA . ALA B 1 418 ? -57.042 13.642 14.953 1.00 41.14 418 ALA B CA 1
ATOM 7826 C C . ALA B 1 418 ? -55.875 14.504 14.499 1.00 46.01 418 ALA B C 1
ATOM 7827 O O . ALA B 1 418 ? -55.252 14.224 13.471 1.00 46.23 418 ALA B O 1
ATOM 7829 N N . ASN B 1 419 ? -55.585 15.547 15.281 1.00 49.67 419 ASN B N 1
ATOM 7830 C CA . ASN B 1 419 ? -54.459 16.450 15.027 1.00 53.00 419 ASN B CA 1
ATOM 7831 C C . ASN B 1 419 ? -54.527 17.053 13.625 1.00 55.63 419 ASN B C 1
ATOM 7832 O O . ASN B 1 419 ? -53.520 17.152 12.921 1.00 55.31 419 ASN B O 1
ATOM 7834 N N . GLY B 1 420 ? -55.729 17.455 13.213 1.00 59.60 420 GLY B N 1
ATOM 7835 C CA . GLY B 1 420 ? -55.938 18.060 11.915 1.00 63.85 420 GLY B CA 1
ATOM 7836 C C . GLY B 1 420 ? -55.921 17.112 10.735 1.00 64.18 420 GLY B C 1
ATOM 7837 O O . GLY B 1 420 ? -56.356 17.504 9.645 1.00 66.71 420 GLY B O 1
ATOM 7838 N N . LYS B 1 421 ? -55.437 15.886 10.906 1.00 63.81 421 LYS B N 1
ATOM 7839 C CA . LYS B 1 421 ? -55.354 14.919 9.821 1.00 60.52 421 LYS B CA 1
ATOM 7840 C C . LYS B 1 421 ? -56.575 14.010 9.840 1.00 55.12 421 LYS B C 1
ATOM 7841 O O . LYS B 1 421 ? -57.028 13.581 10.906 1.00 55.19 421 LYS B O 1
ATOM 7847 N N . GLU B 1 422 ? -57.107 13.722 8.657 1.00 49.23 422 GLU B N 1
ATOM 7848 C CA . GLU B 1 422 ? -58.272 12.863 8.514 1.00 47.08 422 GLU B CA 1
ATOM 7849 C C . GLU B 1 422 ? -57.838 11.432 8.226 1.00 43.44 422 GLU B C 1
ATOM 7850 O O . GLU B 1 422 ? -56.903 11.197 7.456 1.00 44.78 422 GLU B O 1
ATOM 7856 N N . TYR B 1 423 ? -58.520 10.478 8.858 1.00 38.68 423 TYR B N 1
ATOM 7857 C CA . TYR B 1 423 ? -58.282 9.050 8.650 1.00 35.40 423 TYR B CA 1
ATOM 7858 C C . TYR B 1 423 ? -59.616 8.420 8.274 1.00 35.17 423 TYR B C 1
ATOM 7859 O O . TYR B 1 423 ? -60.308 7.842 9.124 1.00 34.59 423 TYR B O 1
ATOM 7868 N N . PRO B 1 424 ? -60.008 8.512 6.999 1.00 34.00 424 PRO B N 1
ATOM 7869 C CA . PRO B 1 424 ? -61.345 8.042 6.606 1.00 33.30 424 PRO B CA 1
ATOM 7870 C C . PRO B 1 424 ? -61.499 6.533 6.628 1.00 30.86 424 PRO B C 1
ATOM 7871 O O . PRO B 1 424 ? -62.637 6.047 6.606 1.00 30.51 424 PRO B O 1
ATOM 7875 N N . LEU B 1 425 ? -60.403 5.776 6.664 1.00 30.06 425 LEU B N 1
ATOM 7876 C CA . LEU B 1 425 ? -60.461 4.325 6.782 1.00 32.49 425 LEU B CA 1
ATOM 7877 C C . LEU B 1 425 ? -60.027 3.848 8.165 1.00 33.16 425 LEU B C 1
ATOM 7878 O O . LEU B 1 425 ? -59.731 2.662 8.348 1.00 33.72 425 LEU B O 1
ATOM 7883 N N . GLY B 1 426 ? -59.985 4.749 9.140 1.00 32.24 426 GLY B N 1
ATOM 7884 C CA . GLY B 1 426 ? -59.539 4.400 10.469 1.00 32.07 426 GLY B CA 1
ATOM 7885 C C . GLY B 1 426 ? -58.031 4.255 10.541 1.00 33.20 426 GLY B C 1
ATOM 7886 O O . GLY B 1 426 ? -57.291 4.544 9.594 1.00 34.00 426 GLY B O 1
ATOM 7887 N N . ARG B 1 427 ? -57.571 3.797 11.703 1.00 31.90 427 ARG B N 1
ATOM 7888 C CA . ARG B 1 427 ? -56.154 3.577 11.947 1.00 31.63 427 ARG B CA 1
ATOM 7889 C C . ARG B 1 427 ? -55.951 2.192 12.543 1.00 34.28 427 ARG B C 1
ATOM 7890 O O . ARG B 1 427 ? -56.684 1.781 13.448 1.00 35.62 427 ARG B O 1
ATOM 7898 N N . ILE B 1 428 ? -54.954 1.473 12.027 1.00 34.77 428 ILE B N 1
ATOM 7899 C CA . ILE B 1 428 ? -54.618 0.163 12.569 1.00 33.73 428 ILE B CA 1
ATOM 7900 C C . ILE B 1 428 ? -54.030 0.329 13.964 1.00 32.18 428 ILE B C 1
ATOM 7901 O O . ILE B 1 428 ? -53.299 1.289 14.243 1.00 30.68 428 ILE B O 1
ATOM 7906 N N . LEU B 1 429 ? -54.361 -0.597 14.857 1.00 31.82 429 LEU B N 1
ATOM 7907 C CA . LEU B 1 429 ? -53.884 -0.575 16.234 1.00 31.26 429 LEU B CA 1
ATOM 7908 C C . LEU B 1 429 ? -52.984 -1.783 16.454 1.00 31.18 429 LEU B C 1
ATOM 7909 O O . LEU B 1 429 ? -53.412 -2.925 16.248 1.00 32.76 429 LEU B O 1
ATOM 7914 N N . ILE B 1 430 ? -51.742 -1.531 16.859 1.00 30.74 430 ILE B N 1
ATOM 7915 C CA . ILE B 1 430 ? -50.729 -2.570 17.018 1.00 33.64 430 ILE B CA 1
ATOM 7916 C C . ILE B 1 430 ? -50.360 -2.668 18.491 1.00 37.11 430 ILE B C 1
ATOM 7917 O O . ILE B 1 430 ? -49.830 -1.713 19.072 1.00 37.69 430 ILE B O 1
ATOM 7922 N N . GLY B 1 431 ? -50.632 -3.823 19.094 1.00 39.47 431 GLY B N 1
ATOM 7923 C CA . GLY B 1 431 ? -50.207 -4.068 20.458 1.00 41.04 431 GLY B CA 1
ATOM 7924 C C . GLY B 1 431 ? -48.846 -4.729 20.507 1.00 44.33 431 GLY B C 1
ATOM 7925 O O . GLY B 1 431 ? -48.738 -5.951 20.359 1.00 48.06 431 GLY B O 1
ATOM 7926 N N . GLY B 1 432 ? -47.797 -3.934 20.715 1.00 45.75 432 GLY B N 1
ATOM 7927 C CA . GLY B 1 432 ? -46.439 -4.428 20.718 1.00 50.64 432 GLY B CA 1
ATOM 7928 C C . GLY B 1 432 ? -45.904 -4.662 22.120 1.00 52.40 432 GLY B C 1
ATOM 7929 O O . GLY B 1 432 ? -46.629 -4.638 23.116 1.00 51.76 432 GLY B O 1
ATOM 7930 N N . ASN B 1 433 ? -44.599 -4.897 22.185 1.00 57.08 433 ASN B N 1
ATOM 7931 C CA . ASN B 1 433 ? -43.903 -5.115 23.444 1.00 61.65 433 ASN B CA 1
ATOM 7932 C C . ASN B 1 433 ? -43.171 -3.852 23.880 1.00 55.79 433 ASN B C 1
ATOM 7933 O O . ASN B 1 433 ? -42.846 -2.978 23.072 1.00 53.66 433 ASN B O 1
ATOM 7938 N N . LEU B 1 434 ? -42.919 -3.768 25.184 1.00 53.06 434 LEU B N 1
ATOM 7939 C CA . LEU B 1 434 ? -42.240 -2.611 25.742 1.00 50.74 434 LEU B CA 1
ATOM 7940 C C . LEU B 1 434 ? -40.815 -2.512 25.199 1.00 53.05 434 LEU B C 1
ATOM 7941 O O . LEU B 1 434 ? -40.190 -3.527 24.878 1.00 54.05 434 LEU B O 1
ATOM 7946 N N . PRO B 1 435 ? -40.286 -1.296 25.072 1.00 53.81 435 PRO B N 1
ATOM 7947 C CA . PRO B 1 435 ? -38.893 -1.142 24.638 1.00 54.66 435 PRO B CA 1
ATOM 7948 C C . PRO B 1 435 ? -37.941 -1.802 25.622 1.00 55.53 435 PRO B C 1
ATOM 7949 O O . PRO B 1 435 ? -38.098 -1.691 26.840 1.00 56.06 435 PRO B O 1
ATOM 7953 N N . GLY B 1 436 ? -36.943 -2.497 25.079 1.00 57.53 436 GLY B N 1
ATOM 7954 C CA . GLY B 1 436 ? -35.995 -3.229 25.887 1.00 59.80 436 GLY B CA 1
ATOM 7955 C C . GLY B 1 436 ? -36.370 -4.666 26.173 1.00 62.33 436 GLY B C 1
ATOM 7956 O O . GLY B 1 436 ? -35.555 -5.398 26.748 1.00 66.24 436 GLY B O 1
ATOM 7957 N N . SER B 1 437 ? -37.572 -5.093 25.797 1.00 61.28 437 SER B N 1
ATOM 7958 C CA . SER B 1 437 ? -37.985 -6.469 26.022 1.00 65.52 437 SER B CA 1
ATOM 7959 C C . SER B 1 437 ? -37.321 -7.397 25.014 1.00 70.52 437 SER B C 1
ATOM 7960 O O . SER B 1 437 ? -37.051 -7.020 23.870 1.00 72.85 437 SER B O 1
ATOM 7963 N N . SER B 1 438 ? -37.061 -8.629 25.454 1.00 73.47 438 SER B N 1
ATOM 7964 C CA . SER B 1 438 ? -36.389 -9.606 24.607 1.00 78.48 43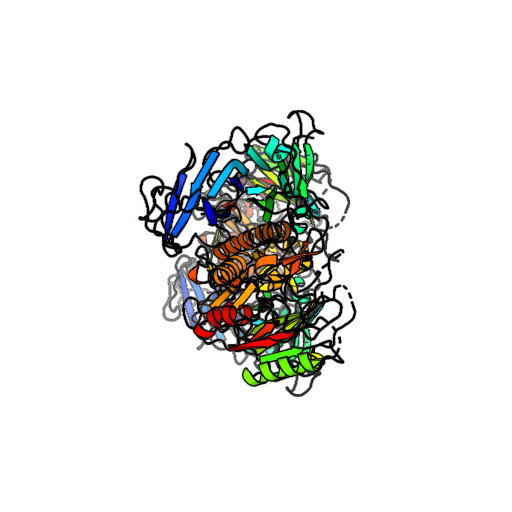8 SER B CA 1
ATOM 7965 C C . SER B 1 438 ? -37.308 -10.207 23.553 1.00 80.90 438 SER B C 1
ATOM 7966 O O . SER B 1 438 ? -36.817 -10.681 22.523 1.00 83.70 438 SER B O 1
ATOM 7969 N N . GLY B 1 439 ? -38.620 -10.197 23.779 1.00 81.36 439 GLY B N 1
ATOM 7970 C CA . GLY B 1 439 ? -39.560 -10.789 22.857 1.00 84.11 439 GLY B CA 1
ATOM 7971 C C . GLY B 1 439 ? -40.208 -9.761 21.950 1.00 84.03 439 GLY B C 1
ATOM 7972 O O . GLY B 1 439 ? -40.274 -8.575 22.264 1.00 82.62 439 GLY B O 1
ATOM 7973 N N . ARG B 1 440 ? -40.686 -10.237 20.803 1.00 83.91 440 ARG B N 1
ATOM 7974 C CA . ARG B 1 440 ? -41.386 -9.401 19.839 1.00 82.31 440 ARG B CA 1
ATOM 7975 C C . ARG B 1 440 ? -42.725 -10.043 19.513 1.00 76.48 440 ARG B C 1
ATOM 7976 O O . ARG B 1 440 ? -42.793 -11.254 19.275 1.00 77.83 440 ARG B O 1
ATOM 7984 N N . ARG B 1 441 ? -43.784 -9.235 19.503 1.00 70.40 441 ARG B N 1
ATOM 7985 C CA . ARG B 1 441 ? -45.118 -9.731 19.183 1.00 64.29 441 ARG B CA 1
ATOM 7986 C C . ARG B 1 441 ? -45.452 -9.594 17.704 1.00 59.58 441 ARG B C 1
ATOM 7987 O O . ARG B 1 441 ? -46.087 -10.485 17.129 1.00 58.52 441 ARG B O 1
ATOM 7995 N N . VAL B 1 442 ? -45.040 -8.497 17.074 1.00 56.94 442 VAL B N 1
ATOM 7996 C CA . VAL B 1 442 ? -45.289 -8.256 15.658 1.00 55.79 442 VAL B CA 1
ATOM 7997 C C . VAL B 1 442 ? -43.942 -8.121 14.964 1.00 55.40 442 VAL B C 1
ATOM 7998 O O . VAL B 1 442 ? -43.174 -7.197 15.261 1.00 55.92 442 VAL B O 1
ATOM 8002 N N . THR B 1 443 ? -43.654 -9.042 14.048 1.00 56.21 443 THR B N 1
ATOM 8003 C CA . THR B 1 443 ? -42.387 -9.023 13.333 1.00 59.27 443 THR B CA 1
ATOM 8004 C C . THR B 1 443 ? -42.257 -7.749 12.501 1.00 58.43 443 THR B C 1
ATOM 8005 O O . THR B 1 443 ? -43.237 -7.060 12.206 1.00 57.08 443 THR B O 1
ATOM 8009 N N . GLN B 1 444 ? -41.014 -7.437 12.124 1.00 59.61 444 GLN B N 1
ATOM 8010 C CA . GLN B 1 444 ? -40.757 -6.216 11.368 1.00 61.01 444 GLN B CA 1
ATOM 8011 C C . GLN B 1 444 ? -41.404 -6.258 9.988 1.00 59.95 444 GLN B C 1
ATOM 8012 O O . GLN B 1 444 ? -41.831 -5.217 9.476 1.00 58.69 444 GLN B O 1
ATOM 8018 N N . VAL B 1 445 ? -41.495 -7.441 9.378 1.00 60.09 445 VAL B N 1
ATOM 8019 C CA . VAL B 1 445 ? -42.067 -7.538 8.038 1.00 60.07 445 VAL B CA 1
ATOM 8020 C C . VAL B 1 445 ? -43.555 -7.200 8.060 1.00 58.01 445 VAL B C 1
ATOM 8021 O O . VAL B 1 445 ? -44.071 -6.546 7.145 1.00 57.30 445 VAL B O 1
ATOM 8025 N N . VAL B 1 446 ? -44.263 -7.603 9.119 1.00 56.85 446 VAL B N 1
ATOM 8026 C CA . VAL B 1 446 ? -45.691 -7.312 9.204 1.00 51.85 446 VAL B CA 1
ATOM 8027 C C . VAL B 1 446 ? -45.921 -5.825 9.443 1.00 49.26 446 VAL B C 1
ATOM 8028 O O . VAL B 1 446 ? -46.823 -5.218 8.848 1.00 49.37 446 VAL B O 1
ATOM 8032 N N . ARG B 1 447 ? -45.114 -5.212 10.314 1.00 47.71 447 ARG B N 1
ATOM 8033 C CA . ARG B 1 447 ? -45.209 -3.770 10.517 1.00 48.42 447 ARG B CA 1
ATOM 8034 C C . ARG B 1 447 ? -44.918 -3.018 9.224 1.00 51.28 447 ARG B C 1
ATOM 8035 O O . ARG B 1 447 ? -45.599 -2.036 8.899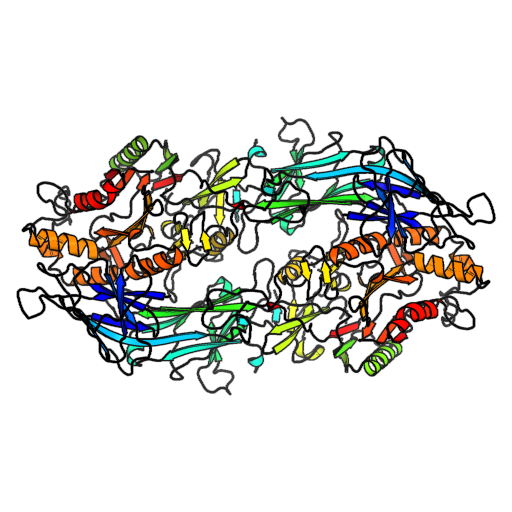 1.00 48.57 447 ARG B O 1
ATOM 8043 N N . ASP B 1 448 ? -43.911 -3.472 8.471 1.00 57.48 448 ASP B N 1
ATOM 8044 C CA . ASP B 1 448 ? -43.586 -2.837 7.198 1.00 60.58 448 ASP B CA 1
ATOM 8045 C C . ASP B 1 448 ? -44.739 -2.959 6.211 1.00 56.52 448 ASP B C 1
ATOM 8046 O O . ASP B 1 448 ? -45.075 -1.992 5.522 1.00 56.34 448 ASP B O 1
ATOM 8051 N N . PHE B 1 449 ? -45.357 -4.139 6.132 1.00 53.34 449 PHE B N 1
ATOM 8052 C CA . PHE B 1 449 ? -46.513 -4.327 5.257 1.00 53.17 449 PHE B CA 1
ATOM 8053 C C . PHE B 1 449 ? -47.650 -3.382 5.636 1.00 51.06 449 PHE B C 1
ATOM 8054 O O . PHE B 1 449 ? -48.211 -2.678 4.779 1.00 51.73 449 PHE B O 1
ATOM 8062 N N . LEU B 1 450 ? -47.993 -3.346 6.928 1.00 48.73 450 LEU B N 1
ATOM 8063 C CA . LEU B 1 450 ? -49.095 -2.507 7.388 1.00 48.56 450 LEU B CA 1
ATOM 8064 C C . LEU B 1 450 ? -48.830 -1.036 7.099 1.00 51.14 450 LEU B C 1
ATOM 8065 O O . LEU B 1 450 ? -49.732 -0.311 6.660 1.00 50.92 450 LEU B O 1
ATOM 8070 N N . HIS B 1 451 ? -47.599 -0.574 7.333 1.00 52.82 451 HIS B N 1
ATOM 8071 C CA . HIS B 1 451 ? -47.282 0.820 7.042 1.00 52.21 451 HIS B CA 1
ATOM 8072 C C . HIS B 1 451 ? -47.243 1.084 5.542 1.00 48.12 451 HIS B C 1
ATOM 8073 O O . HIS B 1 451 ? -47.550 2.198 5.103 1.00 48.97 451 HIS B O 1
ATOM 8080 N N . ALA B 1 452 ? -46.876 0.079 4.744 1.00 43.94 452 ALA B N 1
ATOM 8081 C CA . ALA B 1 452 ? -46.797 0.249 3.301 1.00 43.19 452 ALA B CA 1
ATOM 8082 C C . ALA B 1 452 ? -48.166 0.290 2.643 1.00 43.86 452 ALA B C 1
ATOM 8083 O O . ALA B 1 452 ? -48.279 0.788 1.517 1.00 45.75 452 ALA B O 1
ATOM 8085 N N . GLN B 1 453 ? -49.202 -0.244 3.295 1.00 43.56 453 GLN B N 1
ATOM 8086 C CA . GLN B 1 453 ? -50.550 -0.021 2.776 1.00 43.48 453 GLN B CA 1
ATOM 8087 C C . GLN B 1 453 ? -50.913 1.465 2.801 1.00 42.77 453 GLN B C 1
ATOM 8088 O O . GLN B 1 453 ? -51.692 1.926 1.958 1.00 43.66 453 GLN B O 1
ATOM 8094 N N . LYS B 1 454 ? -50.408 2.200 3.799 1.00 43.60 454 LYS B N 1
ATOM 8095 C CA A LYS B 1 454 ? -50.409 3.663 3.825 0.50 44.18 454 LYS B CA 1
ATOM 8096 C CA B LYS B 1 454 ? -50.409 3.662 3.841 0.50 44.17 454 LYS B CA 1
ATOM 8097 C C . LYS B 1 454 ? -51.785 4.284 4.045 1.00 41.65 454 LYS B C 1
ATOM 8098 O O . LYS B 1 454 ? -51.892 5.502 4.214 1.00 44.50 454 LYS B O 1
ATOM 8109 N N . VAL B 1 455 ? -52.849 3.481 4.061 1.00 37.81 455 VAL B N 1
ATOM 8110 C CA . VAL B 1 455 ? -54.189 4.055 4.155 1.00 35.03 455 VAL B CA 1
ATOM 8111 C C . VAL B 1 455 ? -54.789 3.941 5.550 1.00 33.10 455 VAL B C 1
ATOM 8112 O O . VAL B 1 455 ? -55.884 4.468 5.787 1.00 33.24 455 VAL B O 1
ATOM 8116 N N . GLN B 1 456 ? -54.109 3.278 6.481 1.00 31.77 456 GLN B N 1
ATOM 8117 C CA . GLN B 1 456 ? -54.582 3.147 7.861 1.00 34.37 456 GLN B CA 1
ATOM 8118 C C . GLN B 1 456 ? -53.393 3.285 8.803 1.00 35.55 456 GLN B C 1
ATOM 8119 O O . GLN B 1 456 ? -52.955 2.312 9.428 1.00 35.88 456 GLN B O 1
ATOM 8125 N N . PRO B 1 457 ? -52.845 4.496 8.925 1.00 35.90 457 PRO B N 1
ATOM 8126 C CA . PRO B 1 457 ? -51.581 4.696 9.667 1.00 35.80 457 PRO B CA 1
ATOM 8127 C C . PRO B 1 457 ? -51.654 4.129 11.073 1.00 36.23 457 PRO B C 1
ATOM 8128 O O . PRO B 1 457 ? -52.536 4.499 11.862 1.00 34.09 457 PRO B O 1
ATOM 8132 N N . PRO B 1 458 ? -50.733 3.234 11.423 1.00 38.11 458 PRO B N 1
ATOM 8133 C CA . PRO B 1 458 ? -50.878 2.455 12.658 1.00 36.62 458 PRO B CA 1
ATOM 8134 C C . PRO B 1 458 ? -50.595 3.259 13.920 1.00 34.60 458 PRO B C 1
ATOM 8135 O O . PRO B 1 458 ? -49.881 4.264 13.918 1.00 32.29 458 PRO B O 1
ATOM 8139 N N . VAL B 1 459 ? -51.174 2.774 15.018 1.00 34.91 459 VAL B N 1
ATOM 8140 C CA . VAL B 1 459 ? -51.007 3.340 16.352 1.00 33.26 459 VAL B CA 1
ATOM 8141 C C . VAL B 1 459 ? -50.513 2.232 17.274 1.00 33.76 459 VAL B C 1
ATOM 8142 O O . VAL B 1 459 ? -51.065 1.126 17.271 1.00 33.49 459 VAL B O 1
ATOM 8146 N N . GLU B 1 460 ? -49.474 2.525 18.054 1.00 34.71 460 GLU B N 1
ATOM 8147 C CA . GLU B 1 460 ? -48.864 1.539 18.939 1.00 40.80 460 GLU B CA 1
ATOM 8148 C C . GLU B 1 460 ? -49.530 1.566 20.311 1.00 35.89 460 GLU B C 1
ATOM 8149 O O . GLU B 1 460 ? -49.760 2.635 20.882 1.00 35.00 460 GLU B O 1
ATOM 8155 N N . LEU B 1 461 ? -49.830 0.380 20.840 1.00 33.09 461 LEU B N 1
ATOM 8156 C CA . LEU B 1 461 ? -50.517 0.244 22.117 1.00 33.75 461 LEU B CA 1
ATOM 8157 C C . LEU B 1 461 ? -49.692 -0.590 23.090 1.00 34.96 461 LEU B C 1
ATOM 8158 O O . LEU B 1 461 ? -48.817 -1.368 22.700 1.00 36.72 461 LEU B O 1
ATOM 8163 N N . PHE B 1 462 ? -49.996 -0.416 24.375 1.00 33.90 462 PHE B N 1
ATOM 8164 C CA . PHE B 1 462 ? -49.278 -1.063 25.470 1.00 33.88 462 PHE B CA 1
ATOM 8165 C C . PHE B 1 462 ? -50.089 -2.268 25.937 1.00 34.43 462 PHE B C 1
ATOM 8166 O O . PHE B 1 462 ? -51.164 -2.110 26.526 1.00 34.66 462 PHE B O 1
ATOM 8174 N N . VAL B 1 463 ? -49.578 -3.472 25.665 1.00 35.79 463 VAL B N 1
ATOM 8175 C CA . VAL B 1 463 ? -50.270 -4.711 26.002 1.00 37.65 463 VAL B CA 1
ATOM 8176 C C . VAL B 1 463 ? -49.414 -5.668 26.817 1.00 40.65 463 VAL B C 1
ATOM 8177 O O . VAL B 1 463 ? -49.887 -6.750 27.171 1.00 41.45 463 VAL B O 1
ATOM 8181 N N . ASP B 1 464 ? -48.165 -5.311 27.133 1.00 42.00 464 ASP B N 1
ATOM 8182 C CA . ASP B 1 464 ? -47.280 -6.238 27.832 1.00 47.67 464 ASP B CA 1
ATOM 8183 C C . ASP B 1 464 ? -47.765 -6.575 29.236 1.00 46.28 464 ASP B C 1
ATOM 8184 O O . ASP B 1 464 ? -47.306 -7.565 29.815 1.00 48.90 464 ASP B O 1
ATOM 8189 N N . TRP B 1 465 ? -48.673 -5.777 29.798 1.00 41.50 465 TRP B N 1
ATOM 8190 C CA . TRP B 1 465 ? -49.212 -6.061 31.121 1.00 39.10 465 TRP B CA 1
ATOM 8191 C C . TRP B 1 465 ? -50.175 -7.243 31.122 1.00 38.34 465 TRP B C 1
ATOM 8192 O O . TRP B 1 465 ? -50.486 -7.764 32.198 1.00 36.57 465 TRP B O 1
ATOM 8203 N N . LEU B 1 466 ? -50.644 -7.674 29.956 1.00 37.97 466 LEU B N 1
ATOM 8204 C CA . LEU B 1 466 ? -51.567 -8.793 29.842 1.00 39.99 466 LEU B CA 1
ATOM 8205 C C . LEU B 1 466 ? -50.809 -10.110 29.729 1.00 44.47 466 LEU B C 1
ATOM 8206 O O . LEU B 1 466 ? -49.671 -10.157 29.253 1.00 46.41 466 LEU B O 1
ATOM 8211 N N . ALA B 1 467 ? -51.460 -11.189 30.172 1.00 44.97 467 ALA B N 1
ATOM 8212 C CA . ALA B 1 467 ? -50.850 -12.512 30.075 1.00 46.41 467 ALA B CA 1
ATOM 8213 C C . ALA B 1 467 ? -50.777 -12.982 28.628 1.00 49.02 467 ALA B C 1
ATOM 8214 O O 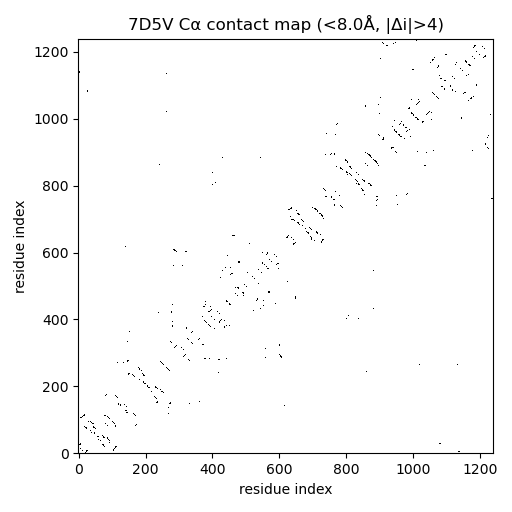. ALA B 1 467 ? -49.760 -13.542 28.202 1.00 50.59 467 ALA B O 1
ATOM 8216 N N . VAL B 1 468 ? -51.842 -12.766 27.858 1.00 49.53 468 VAL B N 1
ATOM 8217 C CA . VAL B 1 468 ? -51.845 -13.095 26.438 1.00 49.60 468 VAL B CA 1
ATOM 8218 C C . VAL B 1 468 ? -51.318 -11.898 25.659 1.00 48.33 468 VAL B C 1
ATOM 8219 O O . VAL B 1 468 ? -50.330 -12.007 24.925 1.00 48.18 468 VAL B O 1
ATOM 8223 N N . GLY B 1 469 ? -51.967 -10.752 25.818 1.00 45.67 469 GLY B N 1
ATOM 8224 C CA . GLY B 1 469 ? -51.525 -9.527 25.198 1.00 44.38 469 GLY B CA 1
ATOM 8225 C C . GLY B 1 469 ? -52.265 -9.114 23.947 1.00 45.98 469 GLY B C 1
ATOM 8226 O O . GLY B 1 469 ? -51.671 -8.448 23.092 1.00 48.46 469 GLY B O 1
ATOM 8227 N N . HIS B 1 470 ? -53.538 -9.478 23.811 1.00 45.01 470 HIS B N 1
ATOM 8228 C CA . HIS B 1 470 ? -54.325 -9.107 22.644 1.00 41.54 470 HIS B CA 1
ATOM 8229 C C . HIS B 1 470 ? -55.058 -7.797 22.896 1.00 40.18 470 HIS B C 1
ATOM 8230 O O . HIS B 1 470 ? -55.513 -7.528 24.013 1.00 37.34 470 HIS B O 1
ATOM 8237 N N . VAL B 1 471 ? -55.162 -6.981 21.844 1.00 38.15 471 VAL B N 1
ATOM 8238 C CA . VAL B 1 471 ? -55.807 -5.675 21.960 1.00 36.85 471 VAL B CA 1
ATOM 8239 C C . VAL B 1 471 ? -57.266 -5.830 22.371 1.00 37.17 471 VAL B C 1
ATOM 8240 O O . VAL B 1 471 ? -57.799 -5.021 23.142 1.00 34.19 471 VAL B O 1
ATOM 8244 N N . ASP B 1 472 ? -57.932 -6.875 21.875 1.00 39.53 472 ASP B N 1
ATOM 8245 C CA . ASP B 1 472 ? -59.349 -7.074 22.154 1.00 43.08 472 ASP B CA 1
ATOM 8246 C C . ASP B 1 472 ? -59.628 -7.388 23.620 1.00 40.69 472 ASP B C 1
ATOM 8247 O O . ASP B 1 472 ? -60.790 -7.328 24.035 1.00 42.71 472 ASP B O 1
ATOM 8252 N N . GLU B 1 473 ? -58.602 -7.717 24.412 1.00 37.64 473 GLU B N 1
ATOM 8253 C CA . GLU B 1 473 ? -58.811 -8.003 25.828 1.00 36.35 473 GLU B CA 1
ATOM 8254 C C . GLU B 1 473 ? -59.211 -6.769 26.627 1.00 35.40 473 GLU B C 1
ATOM 8255 O O . GLU B 1 473 ? -59.775 -6.910 27.716 1.00 37.10 473 GLU B O 1
ATOM 8261 N N . PHE B 1 474 ? -58.925 -5.567 26.134 1.00 34.09 474 PHE B N 1
ATOM 8262 C CA . PHE B 1 474 ? -59.283 -4.360 26.862 1.00 33.55 474 PHE B CA 1
ATOM 8263 C C . PHE B 1 474 ? -59.998 -3.333 26.000 1.00 33.74 474 PHE B C 1
ATOM 8264 O O . PHE B 1 474 ? -60.375 -2.275 26.514 1.00 32.38 474 PHE B O 1
ATOM 8272 N N . LEU B 1 475 ? -60.209 -3.616 24.719 1.00 35.28 475 LEU B N 1
ATOM 8273 C CA . LEU B 1 475 ? -60.685 -2.620 23.776 1.00 38.28 475 LEU B CA 1
ATOM 8274 C C . LEU B 1 475 ? -61.728 -3.238 22.856 1.00 38.03 475 LEU B C 1
ATOM 8275 O O . LEU B 1 475 ? -61.614 -4.405 22.476 1.00 38.29 475 LEU B O 1
ATOM 8280 N N . SER B 1 476 ? -62.742 -2.449 22.505 1.00 36.88 476 SER B N 1
ATOM 8281 C CA . SER B 1 476 ? -63.714 -2.842 21.494 1.00 36.29 476 SER B CA 1
ATOM 8282 C C . SER B 1 476 ? -64.378 -1.587 20.946 1.00 36.56 476 SER B C 1
ATOM 8283 O O . SER B 1 476 ? -64.410 -0.544 21.604 1.00 38.26 476 SER B O 1
ATOM 8286 N N . PHE B 1 477 ? -64.919 -1.708 19.734 1.00 35.05 477 PHE B N 1
ATOM 8287 C CA . PHE B 1 477 ? -65.652 -0.632 19.079 1.00 32.40 477 PHE B CA 1
ATOM 8288 C C . PHE B 1 477 ? -67.038 -1.132 18.701 1.00 33.18 477 PHE B C 1
ATOM 8289 O O . PHE B 1 477 ? -67.169 -2.179 18.060 1.00 35.32 477 PHE B O 1
ATOM 8297 N N . VAL B 1 478 ? -68.065 -0.385 19.092 1.00 33.10 478 VAL B N 1
ATOM 8298 C CA . VAL B 1 478 ? -69.442 -0.753 18.771 1.00 36.56 478 VAL B CA 1
ATOM 8299 C C . VAL B 1 478 ? -70.117 0.416 18.061 1.00 38.71 478 VAL B C 1
ATOM 8300 O O . VAL B 1 478 ? -69.773 1.578 18.321 1.00 38.06 478 VAL B O 1
ATOM 8304 N N . PRO B 1 479 ? -71.068 0.163 17.164 1.00 40.48 479 PRO B N 1
ATOM 8305 C CA . PRO B 1 479 ? -71.761 1.271 16.500 1.00 42.33 479 PRO B CA 1
ATOM 8306 C C . PRO B 1 479 ? -72.697 1.996 17.455 1.00 44.69 479 PRO B C 1
ATOM 8307 O O . PRO B 1 479 ? -73.194 1.429 18.432 1.00 45.34 479 PRO B O 1
ATOM 8311 N N . ALA B 1 480 ? -72.928 3.271 17.160 1.00 46.53 480 ALA B N 1
ATOM 8312 C CA . ALA B 1 480 ? -73.775 4.137 17.963 1.00 49.83 480 ALA B CA 1
ATOM 8313 C C . ALA B 1 480 ? -74.535 5.080 17.042 1.00 56.87 480 ALA B C 1
ATOM 8314 O O . ALA B 1 480 ? -74.022 5.464 15.984 1.00 59.52 480 ALA B O 1
ATOM 8316 N N . PRO B 1 481 ? -75.760 5.466 17.415 1.00 59.79 481 PRO B N 1
ATOM 8317 C CA . PRO B 1 481 ? -76.558 6.324 16.525 1.00 63.84 481 PRO B CA 1
ATOM 8318 C C . PRO B 1 481 ? -76.155 7.788 16.535 1.00 68.05 481 PRO B C 1
ATOM 8319 O O . PRO B 1 481 ? -76.505 8.508 15.590 1.00 75.63 481 PRO B O 1
ATOM 8323 N N . ASP B 1 482 ? -75.440 8.255 17.558 1.00 61.41 482 ASP B N 1
ATOM 8324 C CA . ASP B 1 482 ? -75.087 9.666 17.651 1.00 58.06 482 ASP B CA 1
ATOM 8325 C C . ASP B 1 482 ? -73.591 9.853 17.867 1.00 55.73 482 ASP B C 1
ATOM 8326 O O . ASP B 1 482 ? -72.818 8.893 17.773 1.00 57.19 482 ASP B O 1
ATOM 8331 N N . GLY B 1 483 ? -73.178 11.082 18.159 1.00 52.15 483 GLY B N 1
ATOM 8332 C CA . GLY B 1 483 ? -71.769 11.340 18.413 1.00 49.56 483 GLY B CA 1
ATOM 8333 C C . GLY B 1 483 ? -70.958 11.169 17.145 1.00 47.71 483 GLY B C 1
ATOM 8334 O O . GLY B 1 483 ? -71.278 11.735 16.095 1.00 49.71 483 GLY B O 1
ATOM 8335 N N . LYS B 1 484 ? -69.889 10.383 17.238 1.00 44.96 484 LYS B N 1
ATOM 8336 C CA . LYS B 1 484 ? -69.058 10.061 16.088 1.00 42.53 484 LYS B CA 1
ATOM 8337 C C . LYS B 1 484 ? -69.540 8.821 15.345 1.00 42.66 484 LYS B C 1
ATOM 8338 O O . LYS B 1 484 ? -68.810 8.298 14.497 1.00 42.60 484 LYS B O 1
ATOM 8344 N N . GLY B 1 485 ? -70.748 8.343 15.641 1.00 43.07 485 GLY B N 1
ATOM 8345 C CA . GLY B 1 485 ? -71.267 7.138 15.030 1.00 42.45 485 GLY B CA 1
ATOM 8346 C C . GLY B 1 485 ? -70.794 5.847 15.659 1.00 41.15 485 GLY B C 1
ATOM 8347 O O . GLY B 1 485 ? -71.117 4.771 15.139 1.00 39.44 485 GLY B O 1
ATOM 8348 N N . PHE B 1 486 ? -70.042 5.915 16.754 1.00 40.20 486 PHE B N 1
ATOM 8349 C CA . PHE B 1 486 ? -69.567 4.721 17.437 1.00 37.89 486 PHE B CA 1
ATOM 8350 C C . PHE B 1 486 ? -69.182 5.099 18.859 1.00 35.49 486 PHE B C 1
ATOM 8351 O O . PHE B 1 486 ? -69.093 6.278 19.211 1.00 34.02 486 PHE B O 1
ATOM 8359 N N . ARG B 1 487 ? -68.950 4.073 19.674 1.00 33.08 487 ARG B N 1
ATOM 8360 C CA . ARG B 1 487 ? -68.373 4.230 20.999 1.00 31.32 487 ARG B CA 1
ATOM 8361 C C . ARG B 1 487 ? -67.191 3.285 21.125 1.00 31.00 487 ARG B C 1
ATOM 8362 O O . ARG B 1 487 ? -67.252 2.139 20.670 1.00 32.95 487 ARG B O 1
ATOM 8370 N N . MET B 1 488 ? -66.118 3.769 21.738 1.00 28.07 488 MET B N 1
ATOM 8371 C CA . MET B 1 488 ? -64.985 2.926 22.086 1.00 29.24 488 MET B CA 1
ATOM 8372 C C . MET B 1 488 ? -65.205 2.366 23.487 1.00 30.76 488 MET B C 1
ATOM 8373 O O . MET B 1 488 ? -65.347 3.129 24.450 1.00 28.58 488 MET B O 1
ATOM 8378 N N . LEU B 1 489 ? -65.245 1.040 23.596 1.00 31.67 489 LEU B N 1
ATOM 8379 C CA . LEU B 1 489 ? -65.403 0.371 24.881 1.00 30.32 489 LEU B CA 1
ATOM 8380 C C . LEU B 1 489 ? -64.036 0.014 25.447 1.00 30.43 489 LEU B C 1
ATOM 8381 O O . LEU B 1 489 ? -63.172 -0.495 24.726 1.00 30.46 489 LEU B O 1
ATOM 8386 N N . LEU B 1 490 ? -63.844 0.285 26.736 1.00 28.20 490 LEU B N 1
ATOM 8387 C CA . LEU B 1 490 ? -62.612 -0.058 27.432 1.00 28.43 490 LEU B CA 1
ATOM 8388 C C . LEU B 1 490 ? -62.939 -0.887 28.662 1.00 27.72 490 LEU B C 1
ATOM 8389 O O . LEU B 1 490 ? -63.843 -0.535 29.427 1.00 26.23 490 LEU B O 1
ATOM 8394 N N . ALA B 1 491 ? -62.214 -1.986 28.847 1.00 28.05 491 ALA B N 1
ATOM 8395 C CA . ALA B 1 491 ? -62.251 -2.669 30.129 1.00 29.11 491 ALA B CA 1
ATOM 8396 C C . ALA B 1 491 ? -61.814 -1.693 31.214 1.00 28.21 491 ALA B C 1
ATOM 8397 O O . ALA B 1 491 ? -60.896 -0.893 31.017 1.00 26.91 491 ALA B O 1
ATOM 8399 N N . SER B 1 492 ? -62.484 -1.739 32.358 1.00 26.40 492 SER B N 1
ATOM 8400 C CA . SER B 1 492 ? -62.241 -0.763 33.419 1.00 25.36 492 SER B CA 1
ATOM 8401 C C . SER B 1 492 ? -62.437 -1.404 34.781 1.00 26.59 492 SER B C 1
ATOM 8402 O O . SER B 1 492 ? -63.576 -1.656 35.203 1.00 25.85 492 SER B O 1
ATOM 8405 N N . PRO B 1 493 ? -61.349 -1.700 35.495 1.00 26.82 493 PRO B N 1
ATOM 8406 C CA . PRO B 1 493 ? -61.497 -2.109 36.899 1.00 25.82 493 PRO B CA 1
ATOM 8407 C C . PRO B 1 493 ? -62.128 -1.034 37.764 1.00 24.41 493 PRO B C 1
ATOM 8408 O O . PRO B 1 493 ? -62.830 -1.362 38.729 1.00 24.48 493 PRO B O 1
ATOM 8412 N N . GLY B 1 494 ? -61.895 0.243 37.451 1.00 23.55 494 GLY B N 1
ATOM 8413 C CA . GLY B 1 494 ? -62.484 1.308 38.247 1.00 23.08 494 GLY B CA 1
ATOM 8414 C C . GLY B 1 494 ? -63.998 1.337 38.158 1.00 26.84 494 GLY B C 1
ATOM 8415 O O . GLY B 1 494 ? -64.687 1.574 39.157 1.00 27.68 494 GLY B O 1
ATOM 8416 N N . ALA B 1 495 ? -64.541 1.088 36.962 1.00 25.19 495 ALA B N 1
ATOM 8417 C CA . ALA B 1 495 ? -65.991 1.038 36.813 1.00 26.17 495 ALA B CA 1
ATOM 8418 C C . ALA B 1 495 ? -66.585 -0.109 37.620 1.00 25.35 495 ALA B C 1
ATOM 8419 O O . ALA B 1 495 ? -67.667 0.027 38.204 1.00 24.78 495 ALA B O 1
ATOM 8421 N N . CYS B 1 496 ? -65.885 -1.245 37.673 1.00 26.41 496 CYS B N 1
ATOM 8422 C CA . CYS B 1 496 ? -66.364 -2.358 38.485 1.00 27.56 496 CYS B CA 1
ATOM 8423 C C . CYS B 1 496 ? -66.264 -2.033 39.971 1.00 27.15 496 CYS B C 1
ATOM 8424 O O . CYS B 1 496 ? -67.150 -2.403 40.751 1.00 26.90 496 CYS B O 1
ATOM 8427 N N . PHE B 1 497 ? -65.190 -1.348 40.379 1.00 28.58 497 PHE B N 1
ATOM 8428 C CA . PHE B 1 497 ? -65.091 -0.844 41.746 1.00 31.05 497 PHE B CA 1
ATOM 8429 C C . PHE B 1 497 ? -66.317 -0.019 42.106 1.00 32.31 497 PHE B C 1
ATOM 8430 O O . PHE B 1 497 ? -66.941 -0.229 43.153 1.00 33.63 497 PHE B O 1
ATOM 8438 N N . LYS B 1 498 ? -66.659 0.944 41.247 1.00 31.78 498 LYS B N 1
ATOM 8439 C CA . LYS B 1 498 ? -67.786 1.828 41.530 1.00 32.90 498 LYS B CA 1
ATOM 8440 C C . LYS B 1 498 ? -69.099 1.056 41.571 1.00 33.49 498 LYS B C 1
ATOM 8441 O O . LYS B 1 498 ? -69.935 1.287 42.453 1.00 37.27 498 LYS B O 1
ATOM 8447 N N . LEU B 1 499 ? -69.299 0.135 40.623 1.00 31.57 499 LEU B N 1
ATOM 8448 C CA . LEU B 1 499 ? -70.514 -0.675 40.615 1.00 31.41 499 LEU B CA 1
ATOM 8449 C C . LEU B 1 499 ? -70.648 -1.479 41.905 1.00 28.76 499 LEU B C 1
ATOM 8450 O O . LEU B 1 499 ? -71.724 -1.527 42.516 1.00 27.13 499 LEU B O 1
ATOM 8455 N N . PHE B 1 500 ? -69.556 -2.114 42.338 1.00 27.56 500 PHE B N 1
ATOM 8456 C CA . PHE B 1 500 ? -69.615 -2.946 43.534 1.00 28.68 500 PHE B CA 1
ATOM 8457 C C . PHE B 1 500 ? -69.816 -2.101 44.784 1.00 31.21 500 PHE B C 1
ATOM 8458 O O . PHE B 1 500 ? -70.537 -2.508 45.701 1.00 31.72 500 PHE B O 1
ATOM 8466 N N . GLN B 1 501 ? -69.188 -0.922 44.843 1.00 31.47 501 GLN B N 1
ATOM 8467 C CA . GLN B 1 501 ? -69.414 -0.023 45.971 1.00 32.69 501 GLN B CA 1
ATOM 8468 C C . GLN B 1 501 ? -70.869 0.420 46.032 1.00 36.21 501 GLN B C 1
ATOM 8469 O O . GLN B 1 501 ? -71.465 0.480 47.116 1.00 34.73 501 GLN B O 1
ATOM 8475 N N . GLU B 1 502 ? -71.460 0.725 44.874 1.00 37.76 502 GLU B N 1
ATOM 8476 C CA . GLU B 1 502 ? -72.866 1.111 44.831 1.00 41.54 502 GLU B CA 1
ATOM 8477 C C . GLU B 1 502 ? -73.761 -0.024 45.312 1.00 39.63 502 GLU B C 1
ATOM 8478 O O . GLU B 1 502 ? -74.692 0.193 46.097 1.00 38.82 502 GLU B O 1
ATOM 8484 N N . LYS B 1 503 ? -73.496 -1.248 44.845 1.00 37.93 503 LYS B N 1
ATOM 8485 C CA . LYS B 1 503 ? -74.309 -2.386 45.266 1.00 38.52 503 LYS B CA 1
ATOM 8486 C C . LYS B 1 503 ? -74.144 -2.665 46.756 1.00 37.11 503 LYS B C 1
ATOM 8487 O O . LYS B 1 503 ? -75.105 -3.050 47.433 1.00 36.25 503 LYS B O 1
ATOM 8493 N N . GLN B 1 504 ? -72.933 -2.474 47.282 1.00 35.15 504 GLN B N 1
ATOM 8494 C CA . GLN B 1 504 ? -72.695 -2.675 48.706 1.00 37.94 504 GLN B CA 1
ATOM 8495 C C . GLN B 1 504 ? -73.440 -1.640 49.537 1.00 39.72 504 GLN B C 1
ATOM 8496 O O . GLN B 1 504 ? -74.028 -1.973 50.573 1.00 39.64 504 GLN B O 1
ATOM 8502 N N . LYS B 1 505 ? -73.427 -0.378 49.098 1.00 40.58 505 LYS B N 1
ATOM 8503 C CA . LYS B 1 505 ? -74.166 0.659 49.810 1.00 43.31 505 LYS B CA 1
ATOM 8504 C C . LYS B 1 505 ? -75.667 0.401 49.773 1.00 45.30 505 LYS B C 1
ATOM 8505 O O . LYS B 1 505 ? -76.391 0.827 50.680 1.00 47.48 505 LYS B O 1
ATOM 8507 N N . CYS B 1 506 ? -76.151 -0.291 48.743 1.00 44.63 506 CYS B N 1
ATOM 8508 C CA . CYS B 1 506 ? -77.557 -0.652 48.634 1.00 46.18 506 CYS B CA 1
ATOM 8509 C C . CYS B 1 506 ? -77.896 -1.943 49.370 1.00 46.55 506 CYS B C 1
ATOM 8510 O O . CYS B 1 506 ? -79.016 -2.445 49.231 1.00 48.63 506 CYS B O 1
ATOM 8513 N N . GLY B 1 507 ? -76.959 -2.491 50.139 1.00 44.09 507 GLY B N 1
ATOM 8514 C CA . GLY B 1 507 ? -77.232 -3.652 50.962 1.00 42.97 507 GLY B CA 1
ATOM 8515 C C . GLY B 1 507 ? -77.091 -4.995 50.284 1.00 42.42 507 GLY B C 1
ATOM 8516 O O . GLY B 1 507 ? -77.582 -5.993 50.823 1.00 43.85 507 GLY B O 1
ATOM 8517 N N . HIS B 1 508 ? -76.435 -5.063 49.126 1.00 39.01 508 HIS B N 1
ATOM 8518 C CA . HIS B 1 508 ? -76.247 -6.318 48.409 1.00 38.34 508 HIS B CA 1
ATOM 8519 C C . HIS B 1 508 ? -74.795 -6.786 48.439 1.00 35.27 508 HIS B C 1
ATOM 8520 O O . HIS B 1 508 ? -74.349 -7.502 47.539 1.00 35.01 508 HIS B O 1
ATOM 8527 N N . GLY B 1 509 ? -74.048 -6.397 49.474 1.00 33.39 509 GLY B N 1
ATOM 8528 C CA . GLY B 1 509 ? -72.639 -6.748 49.549 1.00 31.47 509 GLY B CA 1
ATOM 8529 C C . GLY B 1 509 ? -72.369 -8.237 49.609 1.00 31.79 509 GLY B C 1
ATOM 8530 O O . GLY B 1 509 ? -71.283 -8.679 49.217 1.00 32.00 509 GLY B O 1
ATOM 8531 N N . ARG B 1 510 ? -73.330 -9.024 50.081 1.00 30.67 510 ARG B N 1
ATOM 8532 C CA . ARG B 1 510 ? -73.153 -10.463 50.197 1.00 33.55 510 ARG B CA 1
ATOM 8533 C C . ARG B 1 510 ? -73.574 -11.217 48.941 1.00 34.32 510 ARG B C 1
ATOM 8534 O O . ARG B 1 510 ? -73.550 -12.451 48.944 1.00 36.15 510 ARG B O 1
ATOM 8542 N N . ALA B 1 511 ? -73.958 -10.510 47.878 1.00 33.40 511 ALA B N 1
ATOM 8543 C CA . ALA B 1 511 ? -74.247 -11.162 46.607 1.00 32.63 511 ALA B CA 1
ATOM 8544 C C . ALA B 1 511 ? -72.992 -11.837 46.069 1.00 31.62 511 ALA B C 1
ATOM 8545 O O . ALA B 1 511 ? -71.891 -11.286 46.145 1.00 30.84 511 ALA B O 1
ATOM 8547 N N . LEU B 1 512 ? -73.165 -13.032 45.515 1.00 32.24 512 LEU B N 1
ATOM 8548 C CA . LEU B 1 512 ? -72.053 -13.910 45.175 1.00 38.87 512 LEU B CA 1
ATOM 8549 C C . LEU B 1 512 ? -71.764 -13.882 43.680 1.00 41.00 512 LEU B C 1
ATOM 8550 O O . LEU B 1 512 ? -72.661 -14.114 42.862 1.00 41.34 512 LEU B O 1
ATOM 8555 N N . LEU B 1 513 ? -70.509 -13.610 43.331 1.00 38.95 513 LEU B N 1
ATOM 8556 C CA . LEU B 1 513 ? -70.049 -13.852 41.974 1.00 38.44 513 LEU B CA 1
ATOM 8557 C C . LEU B 1 513 ? -69.955 -15.351 41.719 1.00 40.53 513 LEU B C 1
ATOM 8558 O O . LEU B 1 513 ? -69.786 -16.152 42.644 1.00 39.87 513 LEU B O 1
ATOM 8563 N N . PHE B 1 514 ? -70.074 -15.723 40.445 1.00 41.62 514 PHE B N 1
ATOM 8564 C CA . PHE B 1 514 ? -69.965 -17.104 39.978 1.00 45.29 514 PHE B CA 1
ATOM 8565 C C . PHE B 1 514 ? -71.044 -18.005 40.569 1.00 52.19 514 PHE B C 1
ATOM 8566 O O . PHE B 1 514 ? -70.875 -19.227 40.618 1.00 54.03 514 PHE B O 1
ATOM 8574 N N . GLN B 1 515 ? -72.159 -17.425 41.016 1.00 54.98 515 GLN B N 1
ATOM 8575 C CA . GLN B 1 515 ? -73.258 -18.240 41.518 1.00 61.21 515 GLN B CA 1
ATOM 8576 C C . GLN B 1 515 ? -74.030 -18.902 40.385 1.00 65.03 515 GLN B C 1
ATOM 8577 O O . GLN B 1 515 ? -74.590 -19.989 40.572 1.00 68.46 515 GLN B O 1
ATOM 8583 N N . GLY B 1 516 ? -74.061 -18.275 39.207 1.00 64.73 516 GLY B N 1
ATOM 8584 C CA . GLY B 1 516 ? -74.750 -18.844 38.065 1.00 67.64 516 GLY B CA 1
ATOM 8585 C C . GLY B 1 516 ? -74.022 -19.969 37.362 1.00 74.63 516 GLY B C 1
ATOM 8586 O O . GLY B 1 516 ? -74.604 -20.599 36.474 1.00 74.99 516 GLY B O 1
ATOM 8587 N N . VAL B 1 517 ? -72.768 -20.239 37.734 1.00 82.97 517 VAL B N 1
ATOM 8588 C CA . VAL B 1 517 ? -72.060 -21.369 37.144 1.00 90.40 517 VAL B CA 1
ATOM 8589 C C . VAL B 1 517 ? -72.652 -22.668 37.683 1.00 100.20 517 VAL B C 1
ATOM 8590 O O . VAL B 1 517 ? -73.268 -22.709 38.755 1.00 98.98 517 VAL B O 1
ATOM 8594 N N . VAL B 1 518 ? -72.464 -23.751 36.930 1.00 109.16 518 VAL B N 1
ATOM 8595 C CA . VAL B 1 518 ? -73.155 -24.988 37.272 1.00 116.95 518 VAL B CA 1
ATOM 8596 C C . VAL B 1 518 ? -72.288 -25.872 38.157 1.00 123.56 518 VAL B C 1
ATOM 8597 O O . VAL B 1 518 ? -71.822 -26.933 37.724 1.00 127.78 518 VAL B O 1
ATOM 8599 N N . ASP B 1 519 ? -72.087 -25.442 39.401 1.00 127.33 519 ASP B N 1
ATOM 8600 C CA . ASP B 1 519 ? -71.510 -26.251 40.478 1.00 129.01 519 ASP B CA 1
ATOM 8601 C C . ASP B 1 519 ? -70.290 -27.053 40.023 1.00 132.19 519 ASP B C 1
ATOM 8602 O O . ASP B 1 519 ? -70.278 -28.284 40.051 1.00 136.41 519 ASP B O 1
ATOM 8604 N N . ASP B 1 520 ? -69.250 -26.342 39.604 1.00 130.74 520 ASP B N 1
ATOM 8605 C CA . ASP B 1 520 ? -68.018 -27.034 39.260 1.00 127.28 520 ASP B CA 1
ATOM 8606 C C . ASP B 1 520 ? -67.102 -27.129 40.477 1.00 124.52 520 ASP B C 1
ATOM 8607 O O . ASP B 1 520 ? -67.203 -26.351 41.428 1.00 121.63 520 ASP B O 1
ATOM 8609 N N . GLU B 1 521 ? -66.191 -28.104 40.429 1.00 124.52 521 GLU B N 1
ATOM 8610 C CA . GLU B 1 521 ? -65.331 -28.388 41.572 1.00 123.67 521 GLU B CA 1
ATOM 8611 C C . GLU B 1 521 ? -64.253 -27.332 41.777 1.00 124.18 521 GLU B C 1
ATOM 8612 O O . GLU B 1 521 ? -63.668 -27.268 42.864 1.00 124.35 521 GLU B O 1
ATOM 8614 N N . GLN B 1 522 ? -63.975 -26.507 40.766 1.00 124.89 522 GLN B N 1
ATOM 8615 C CA . GLN B 1 522 ? -62.953 -25.471 40.862 1.00 125.01 522 GLN B CA 1
ATOM 8616 C C . GLN B 1 522 ? -63.532 -24.073 40.678 1.00 125.14 522 GLN B C 1
ATOM 8617 O O . GLN B 1 522 ? -62.795 -23.139 40.349 1.00 124.88 522 GLN B O 1
ATOM 8619 N N . VAL B 1 523 ? -64.836 -23.911 40.882 1.00 127.64 523 VAL B N 1
ATOM 8620 C CA . VAL B 1 523 ? -65.514 -22.626 40.741 1.00 115.86 523 VAL B CA 1
ATOM 8621 C C . VAL B 1 523 ? -66.115 -22.277 42.096 1.00 105.87 523 VAL B C 1
ATOM 8622 O O . VAL B 1 523 ? -67.215 -22.731 42.435 1.00 110.09 523 VAL B O 1
ATOM 8626 N N . LYS B 1 524 ? -65.396 -21.479 42.880 1.00 92.47 524 LYS B N 1
ATOM 8627 C CA . LYS B 1 524 ? -65.849 -21.068 44.202 1.00 78.82 524 LYS B CA 1
ATOM 8628 C C . LYS B 1 524 ? -66.458 -19.676 44.113 1.00 65.21 524 LYS B C 1
ATOM 8629 O O . LYS B 1 524 ? -65.862 -18.768 43.524 1.00 64.57 524 LYS B O 1
ATOM 8631 N N . THR B 1 525 ? -67.643 -19.515 44.694 1.00 53.74 525 THR B N 1
ATOM 8632 C CA . THR B 1 525 ? -68.295 -18.214 44.717 1.00 44.94 525 THR B CA 1
ATOM 8633 C C . THR B 1 525 ? -67.552 -17.253 45.639 1.00 38.78 525 THR B C 1
ATOM 8634 O O . THR B 1 525 ? -66.889 -17.658 46.597 1.00 37.00 525 THR B O 1
ATOM 8638 N N . ILE B 1 526 ? -67.666 -15.964 45.333 1.00 35.64 526 ILE B N 1
ATOM 8639 C CA . ILE B 1 526 ? -67.062 -14.906 46.132 1.00 34.10 526 ILE B CA 1
ATOM 8640 C C . ILE B 1 526 ? -68.020 -13.721 46.137 1.00 33.83 526 ILE B C 1
ATOM 8641 O O . ILE B 1 526 ? -68.640 -13.407 45.116 1.00 32.21 526 ILE B O 1
ATOM 8646 N N . SER B 1 527 ? -68.161 -13.079 47.292 1.00 32.56 527 SER B N 1
ATOM 8647 C CA . SER B 1 527 ? -69.127 -12.002 47.442 1.00 32.71 527 SER B CA 1
ATOM 8648 C C . SER B 1 527 ? -68.533 -10.660 47.029 1.00 32.59 527 SER B C 1
ATOM 8649 O O . SER B 1 527 ? -67.316 -10.498 46.900 1.00 28.73 527 SER B O 1
ATOM 8652 N N . ILE B 1 528 ? -69.427 -9.690 46.816 1.00 32.64 528 ILE B N 1
ATOM 8653 C CA . ILE B 1 528 ? -68.997 -8.320 46.550 1.00 32.52 528 ILE B CA 1
ATOM 8654 C C . ILE B 1 528 ? -68.148 -7.795 47.701 1.00 31.11 528 ILE B C 1
ATOM 8655 O O . ILE B 1 528 ? -67.107 -7.160 47.484 1.00 27.38 528 ILE B O 1
ATOM 8660 N N . ASN B 1 529 ? -68.580 -8.049 48.942 1.00 26.84 529 ASN B N 1
ATOM 8661 C CA . ASN B 1 529 ? -67.804 -7.622 50.104 1.00 29.59 529 ASN B CA 1
ATOM 8662 C C . ASN B 1 529 ? -66.413 -8.239 50.086 1.00 26.60 529 ASN B C 1
ATOM 8663 O O . ASN B 1 529 ? -65.412 -7.552 50.318 1.00 32.02 529 ASN B O 1
ATOM 8668 N N . GLN B 1 530 ? -66.333 -9.544 49.814 1.00 27.50 530 GLN B N 1
ATOM 8669 C CA . GLN B 1 530 ? -65.045 -10.227 49.814 1.00 27.97 530 GLN B CA 1
ATOM 8670 C C . GLN B 1 530 ? -64.125 -9.705 48.718 1.00 37.34 530 GLN B C 1
ATOM 8671 O O . GLN B 1 530 ? -62.905 -9.643 48.913 1.00 34.47 530 GLN B O 1
ATOM 8677 N N . VAL B 1 531 ? -64.683 -9.333 47.562 1.00 27.66 531 VAL B N 1
ATOM 8678 C CA . VAL B 1 531 ? -63.870 -8.730 46.509 1.00 27.40 531 VAL B CA 1
ATOM 8679 C C . VAL B 1 531 ? -63.358 -7.365 46.952 1.00 28.82 531 VAL B C 1
ATOM 8680 O O . VAL B 1 531 ? -62.159 -7.073 46.864 1.00 29.80 531 VAL B O 1
ATOM 8684 N N . LEU B 1 532 ? -64.259 -6.513 47.445 1.00 28.53 532 LEU B N 1
ATOM 8685 C CA . LEU B 1 532 ? -63.875 -5.167 47.849 1.00 30.97 532 LEU B CA 1
ATOM 8686 C C . LEU B 1 532 ? -62.915 -5.158 49.034 1.00 30.99 532 LEU B C 1
ATOM 8687 O O . LEU B 1 532 ? -62.173 -4.185 49.204 1.00 32.03 532 LEU B O 1
ATOM 8692 N N . SER B 1 533 ? -62.904 -6.211 49.849 1.00 30.11 533 SER B N 1
ATOM 8693 C CA A SER B 1 533 ? -62.036 -6.277 51.018 0.50 31.10 533 SER B CA 1
ATOM 8694 C CA B SER B 1 533 ? -62.038 -6.283 51.019 0.50 31.10 533 SER B CA 1
ATOM 8695 C C . SER B 1 533 ? -60.705 -6.962 50.736 1.00 32.45 533 SER B C 1
ATOM 8696 O O . SER B 1 533 ? -59.859 -7.025 51.634 1.00 32.76 533 SER B O 1
ATOM 8701 N N . ASN B 1 534 ? -60.495 -7.472 49.523 1.00 31.11 534 ASN B N 1
ATOM 8702 C CA . ASN B 1 534 ? -59.241 -8.134 49.164 1.00 34.24 534 ASN B CA 1
ATOM 8703 C C . ASN B 1 534 ? -58.266 -7.058 48.703 1.00 37.40 534 ASN B C 1
ATOM 8704 O O . ASN B 1 534 ? -58.332 -6.589 47.565 1.00 35.36 534 ASN B O 1
ATOM 8709 N N . LYS B 1 535 ? -57.347 -6.674 49.594 1.00 39.70 535 LYS B N 1
ATOM 8710 C CA . LYS B 1 535 ? -56.443 -5.566 49.304 1.00 42.19 535 LYS B CA 1
ATOM 8711 C C . LYS B 1 535 ? -55.532 -5.872 48.121 1.00 41.34 535 LYS B C 1
ATOM 8712 O O . LYS B 1 535 ? -55.287 -4.999 47.280 1.00 42.37 535 LYS B O 1
ATOM 8718 N N . ASP B 1 536 ? -55.009 -7.098 48.041 1.00 39.56 536 ASP B N 1
ATOM 8719 C CA . ASP B 1 536 ? -54.130 -7.451 46.928 1.00 39.65 536 ASP B CA 1
ATOM 8720 C C . ASP B 1 536 ? -54.871 -7.378 45.598 1.00 38.53 536 ASP B C 1
ATOM 8721 O O . ASP B 1 536 ? -54.355 -6.832 44.615 1.00 37.61 536 ASP B O 1
ATOM 8726 N N . LEU B 1 537 ? -56.088 -7.928 45.549 1.00 37.93 537 LEU B N 1
ATOM 8727 C CA . LEU B 1 537 ? -56.871 -7.901 44.316 1.00 37.46 537 LEU B CA 1
ATOM 8728 C C . LEU B 1 537 ? -57.198 -6.472 43.898 1.00 34.73 537 LEU B C 1
ATOM 8729 O O . LEU B 1 537 ? -57.064 -6.113 42.719 1.00 32.96 537 LEU B O 1
ATOM 8734 N N . ILE B 1 538 ? -57.616 -5.640 44.854 1.00 32.50 538 ILE B N 1
ATOM 8735 C CA . ILE B 1 538 ? -57.972 -4.260 44.539 1.00 33.25 538 ILE B CA 1
ATOM 8736 C C . ILE B 1 538 ? -56.750 -3.482 44.068 1.00 36.96 538 ILE B C 1
ATOM 8737 O O . ILE B 1 538 ? -56.827 -2.706 43.108 1.00 35.24 538 ILE B O 1
ATOM 8742 N N . ASN B 1 539 ? -55.601 -3.679 44.723 1.00 38.48 539 ASN B N 1
ATOM 8743 C CA . ASN B 1 539 ? -54.387 -2.980 44.305 1.00 41.10 539 ASN B CA 1
ATOM 8744 C C . ASN B 1 539 ? -53.946 -3.417 42.913 1.00 38.99 539 ASN B C 1
ATOM 8745 O O . ASN B 1 539 ? -53.533 -2.584 42.091 1.00 40.53 539 ASN B O 1
ATOM 8750 N N . TYR B 1 540 ? -54.022 -4.720 42.628 1.00 36.16 540 TYR B N 1
ATOM 8751 C CA . TYR B 1 540 ? -53.644 -5.195 41.304 1.00 36.56 540 TYR B CA 1
ATOM 8752 C C . TYR B 1 540 ? -54.570 -4.634 40.236 1.00 34.73 540 TYR B C 1
ATOM 8753 O O . TYR B 1 540 ? -54.124 -4.272 39.141 1.00 35.98 540 TYR B O 1
ATOM 8762 N N . ASN B 1 541 ? -55.866 -4.544 40.537 1.00 31.22 541 ASN B N 1
ATOM 8763 C CA . ASN B 1 541 ? -56.782 -3.970 39.561 1.00 30.48 541 ASN B CA 1
ATOM 8764 C C . ASN B 1 541 ? -56.584 -2.466 39.421 1.00 30.11 541 ASN B C 1
ATOM 8765 O O . ASN B 1 541 ? -56.852 -1.910 38.354 1.00 28.40 541 ASN B O 1
ATOM 8770 N N . LYS B 1 542 ? -56.101 -1.794 40.467 1.00 29.48 542 LYS B N 1
ATOM 8771 C CA . LYS B 1 542 ? -55.719 -0.392 40.317 1.00 31.88 542 LYS B CA 1
ATOM 8772 C C . LYS B 1 542 ? -54.549 -0.246 39.348 1.00 29.74 542 LYS B C 1
ATOM 8773 O O . LYS B 1 542 ? -54.554 0.631 38.469 1.00 28.79 542 LYS B O 1
ATOM 8779 N N . PHE B 1 543 ? -53.542 -1.113 39.486 1.00 29.55 543 PHE B N 1
ATOM 8780 C CA . PHE B 1 543 ? -52.440 -1.126 38.525 1.00 31.56 543 PHE B CA 1
ATOM 8781 C C . PHE B 1 543 ? -52.939 -1.392 37.106 1.00 30.32 543 PHE B C 1
ATOM 8782 O O . PHE B 1 543 ? -52.497 -0.741 36.147 1.00 30.25 543 PHE B O 1
ATOM 8790 N N . VAL B 1 544 ? -53.848 -2.358 36.952 1.00 30.01 544 VAL B N 1
ATOM 8791 C CA . VAL B 1 544 ? -54.382 -2.682 35.629 1.00 28.69 544 VAL B CA 1
ATOM 8792 C C . VAL B 1 544 ? -55.154 -1.496 35.056 1.00 27.76 544 VAL B C 1
ATOM 8793 O O . VAL B 1 544 ? -55.070 -1.199 33.856 1.00 25.26 544 VAL B O 1
ATOM 8797 N N . GLN B 1 545 ? -55.921 -0.805 35.903 1.00 26.45 545 GLN B N 1
ATOM 8798 C CA . GLN B 1 545 ? -56.624 0.393 35.463 1.00 27.31 545 GLN B CA 1
ATOM 8799 C C . GLN B 1 545 ? -55.647 1.444 34.952 1.00 28.38 545 GLN B C 1
ATOM 8800 O O . GLN B 1 545 ? -55.921 2.111 33.951 1.00 29.33 545 GLN B O 1
ATOM 8806 N N . SER B 1 546 ? -54.499 1.607 35.620 1.00 27.25 546 SER B N 1
ATOM 8807 C CA A SER B 1 546 ? -53.500 2.555 35.129 0.50 26.94 546 SER B CA 1
ATOM 8808 C CA B SER B 1 546 ? -53.504 2.558 35.126 0.50 26.93 546 SER B CA 1
ATOM 8809 C C . SER B 1 546 ? -52.924 2.112 33.787 1.00 27.46 546 SER B C 1
ATOM 8810 O O . SER B 1 546 ? -52.695 2.943 32.889 1.00 28.33 546 SER B O 1
ATOM 8815 N N . CYS B 1 547 ? -52.674 0.807 33.636 1.00 27.90 547 CYS B N 1
ATOM 8816 C CA . CYS B 1 547 ? -52.183 0.290 32.361 1.00 28.12 547 CYS B CA 1
ATOM 8817 C C . CYS B 1 547 ? -53.168 0.586 31.239 1.00 27.20 547 CYS B C 1
ATOM 8818 O O . CYS B 1 547 ? -52.769 0.932 30.119 1.00 27.04 547 CYS B O 1
ATOM 8821 N N . ILE B 1 548 ? -54.463 0.451 31.524 1.00 25.82 548 ILE B N 1
ATOM 8822 C CA . ILE B 1 548 ? -55.477 0.757 30.522 1.00 27.24 548 ILE B CA 1
ATOM 8823 C C . ILE B 1 548 ? -55.583 2.264 30.299 1.00 27.80 548 ILE B C 1
ATOM 8824 O O . ILE B 1 548 ? -55.872 2.708 29.185 1.00 28.17 548 ILE B O 1
ATOM 8829 N N . ASP B 1 549 ? -55.351 3.069 31.341 1.00 27.10 549 ASP B N 1
ATOM 8830 C CA . ASP B 1 549 ? -55.412 4.525 31.206 1.00 25.04 549 ASP B CA 1
ATOM 8831 C C . ASP B 1 549 ? -54.353 5.039 30.240 1.00 25.30 549 ASP B C 1
ATOM 8832 O O . ASP B 1 549 ? -54.587 6.008 29.501 1.00 26.95 549 ASP B O 1
ATOM 8837 N N . TRP B 1 550 ? -53.163 4.433 30.269 1.00 26.83 550 TRP B N 1
ATOM 8838 C CA . TRP B 1 550 ? -52.137 4.796 29.291 1.00 29.78 550 TRP B CA 1
ATOM 8839 C C . TRP B 1 550 ? -52.674 4.675 27.866 1.00 28.17 550 TRP B C 1
ATOM 8840 O O . TRP B 1 550 ? -52.591 5.619 27.063 1.00 28.57 550 TRP B O 1
ATOM 8851 N N . ASN B 1 551 ? -53.252 3.515 27.544 1.00 26.80 551 ASN B N 1
ATOM 8852 C CA . ASN B 1 551 ? -53.831 3.320 26.221 1.00 28.00 551 ASN B CA 1
ATOM 8853 C C . ASN B 1 551 ? -55.020 4.238 25.988 1.00 25.96 551 ASN B C 1
ATOM 8854 O O . ASN B 1 551 ? -55.256 4.658 24.854 1.00 25.38 551 ASN B O 1
ATOM 8859 N N . ARG B 1 552 ? -55.785 4.550 27.034 1.00 24.39 552 ARG B N 1
ATOM 8860 C CA . ARG B 1 552 ? -56.922 5.451 26.874 1.00 24.93 552 ARG B CA 1
ATOM 8861 C C . ARG B 1 552 ? -56.462 6.803 26.354 1.00 27.28 552 ARG B C 1
ATOM 8862 O O . ARG B 1 552 ? -57.043 7.353 25.411 1.00 29.05 552 ARG B O 1
ATOM 8870 N N . GLU B 1 553 ? -55.403 7.350 26.951 1.00 26.42 553 GLU B N 1
ATOM 8871 C CA . GLU B 1 553 ? -54.913 8.645 26.485 1.00 26.11 553 GLU B CA 1
ATOM 8872 C C . GLU B 1 553 ? -54.251 8.533 25.114 1.00 26.19 553 GLU B C 1
ATOM 8873 O O . GLU B 1 553 ? -54.401 9.435 24.276 1.00 27.24 553 GLU B O 1
ATOM 8879 N N . VAL B 1 554 ? -53.538 7.431 24.851 1.00 27.64 554 VAL B N 1
ATOM 8880 C CA . VAL B 1 554 ? -52.977 7.227 23.512 1.00 27.81 554 VAL B CA 1
ATOM 8881 C C . VAL B 1 554 ? -54.083 7.246 22.460 1.00 27.00 554 VAL B C 1
ATOM 8882 O O . VAL B 1 554 ? -53.966 7.901 21.418 1.00 28.73 554 VAL B O 1
ATOM 8886 N N . LEU B 1 555 ? -55.172 6.523 22.721 1.00 25.79 555 LEU B N 1
ATOM 8887 C CA . LEU B 1 555 ? -56.270 6.426 21.766 1.00 25.86 555 LEU B CA 1
ATOM 8888 C C . LEU B 1 555 ? -57.022 7.746 21.639 1.00 27.51 555 LEU B C 1
ATOM 8889 O O . LEU B 1 555 ? -57.438 8.123 20.536 1.00 26.38 555 LEU B O 1
ATOM 8894 N N . LYS B 1 556 ? -57.215 8.460 22.752 1.00 27.23 556 LYS B N 1
ATOM 8895 C CA . LYS B 1 556 ? -57.856 9.769 22.684 1.00 27.83 556 LYS B CA 1
ATOM 8896 C C . LYS B 1 556 ? -57.042 10.737 21.835 1.00 29.49 556 LYS B C 1
ATOM 8897 O O . LYS B 1 556 ? -57.606 11.523 21.063 1.00 28.73 556 LYS B O 1
ATOM 8903 N N . ARG B 1 557 ? -55.714 10.693 21.954 1.00 32.02 557 ARG B N 1
ATOM 8904 C CA . ARG B 1 557 ? -54.883 11.588 21.155 1.00 34.79 557 ARG B CA 1
ATOM 8905 C C . ARG B 1 557 ? -54.854 11.160 19.689 1.00 35.13 557 ARG B C 1
ATOM 8906 O O . ARG B 1 557 ? -55.053 11.983 18.787 1.00 36.04 557 ARG B O 1
ATOM 8914 N N . GLU B 1 558 ? -54.613 9.873 19.431 1.00 32.66 558 GLU B N 1
ATOM 8915 C CA . GLU B 1 558 ? -54.373 9.402 18.071 1.00 31.07 558 GLU B CA 1
ATOM 8916 C C . GLU B 1 558 ? -55.651 9.130 17.290 1.00 31.64 558 GLU B C 1
ATOM 8917 O O . GLU B 1 558 ? -55.601 9.065 16.057 1.00 31.63 558 GLU B O 1
ATOM 8923 N N . LEU B 1 559 ? -56.786 8.957 17.964 1.00 29.18 559 LEU B N 1
ATOM 8924 C CA . LEU B 1 559 ? -58.062 8.786 17.285 1.00 26.98 559 LEU B CA 1
ATOM 8925 C C . LEU B 1 559 ? -58.974 9.994 17.443 1.00 27.36 559 LEU B C 1
ATOM 8926 O O . LEU B 1 559 ? -60.123 9.948 16.993 1.00 27.97 559 LEU B O 1
ATOM 8931 N N . GLY B 1 560 ? -58.492 11.067 18.063 1.00 28.95 560 GLY B N 1
ATOM 8932 C CA . GLY B 1 560 ? -59.288 12.276 18.225 1.00 29.58 560 GLY B CA 1
ATOM 8933 C C . GLY B 1 560 ? -60.561 12.068 19.013 1.00 32.71 560 GLY B C 1
ATOM 8934 O O . GLY B 1 560 ? -61.609 12.618 18.654 1.00 34.23 560 GLY B O 1
ATOM 8935 N N . LEU B 1 561 ? -60.494 11.286 20.085 1.00 33.13 561 LEU B N 1
ATOM 8936 C CA . LEU B 1 561 ? -61.666 10.918 20.864 1.00 33.80 561 LEU B CA 1
ATOM 8937 C C . LEU B 1 561 ? -61.754 11.754 22.134 1.00 34.36 561 LEU B C 1
ATOM 8938 O O . LEU B 1 561 ? -60.734 12.095 22.739 1.00 34.38 561 LEU B O 1
ATOM 8943 N N . ALA B 1 562 ? -62.979 12.078 22.532 1.00 35.67 562 ALA B N 1
ATOM 8944 C CA . ALA B 1 562 ? -63.256 12.719 23.807 1.00 33.90 562 ALA B CA 1
ATOM 8945 C C . ALA B 1 562 ? -63.870 11.704 24.764 1.00 33.58 562 ALA B C 1
ATOM 8946 O O . ALA B 1 562 ? -64.201 10.578 24.383 1.00 34.03 562 ALA B O 1
ATOM 8948 N N . GLU B 1 563 ? -64.024 12.123 26.024 1.00 31.58 563 GLU B N 1
ATOM 8949 C CA . GLU B 1 563 ? -64.568 11.230 27.044 1.00 31.56 563 GLU B CA 1
ATOM 8950 C C . GLU B 1 563 ? -65.986 10.778 26.715 1.00 31.68 563 GLU B C 1
ATOM 8951 O O . GLU B 1 563 ? -66.373 9.657 27.063 1.00 32.14 563 GLU B O 1
ATOM 8957 N N . CYS B 1 564 ? -66.773 11.623 26.044 1.00 32.73 564 CYS B N 1
ATOM 8958 C CA . CYS B 1 564 ? -68.130 11.231 25.679 1.00 34.24 564 CYS B CA 1
ATOM 8959 C C . CYS B 1 564 ? -68.161 10.158 24.597 1.00 35.77 564 CYS B C 1
ATOM 8960 O O . CYS B 1 564 ? -69.237 9.621 24.313 1.00 37.80 564 CYS B O 1
ATOM 8963 N N . ASP B 1 565 ? -67.022 9.840 23.985 1.00 32.96 565 ASP B N 1
ATOM 8964 C CA . ASP B 1 565 ? -66.930 8.759 23.014 1.00 32.54 565 ASP B CA 1
ATOM 8965 C C . ASP B 1 565 ? -66.544 7.427 23.647 1.00 32.25 565 ASP B C 1
ATOM 8966 O O . ASP B 1 565 ? -66.491 6.414 22.940 1.00 31.54 565 ASP B O 1
ATOM 8971 N N . ILE B 1 566 ? -66.279 7.402 24.951 1.00 31.46 566 ILE B N 1
ATOM 8972 C CA . ILE B 1 566 ? -65.711 6.241 25.625 1.00 31.07 566 ILE B CA 1
ATOM 8973 C C . ILE B 1 566 ? -66.695 5.731 26.667 1.00 31.23 566 ILE B C 1
ATOM 8974 O O . ILE B 1 566 ? -67.277 6.514 27.426 1.00 30.99 566 ILE B O 1
ATOM 8979 N N . ILE B 1 567 ? -66.872 4.413 26.705 1.00 30.41 567 ILE B N 1
ATOM 8980 C CA . ILE B 1 567 ? -67.686 3.745 27.713 1.00 30.56 567 ILE B CA 1
ATOM 8981 C C . ILE B 1 567 ? -66.786 2.773 28.462 1.00 32.31 567 ILE B C 1
ATOM 8982 O O . ILE B 1 567 ? -66.156 1.903 27.847 1.00 34.74 567 ILE B O 1
ATOM 8987 N N . ASP B 1 568 ? -66.724 2.925 29.783 1.00 28.91 568 ASP B N 1
ATOM 8988 C CA . ASP B 1 568 ? -65.913 2.065 30.637 1.00 28.35 568 ASP B CA 1
ATOM 8989 C C . ASP B 1 568 ? -66.747 0.863 31.067 1.00 30.60 568 ASP B C 1
ATOM 8990 O O . ASP B 1 568 ? -67.723 1.006 31.811 1.00 32.70 568 ASP B O 1
ATOM 8995 N N . ILE B 1 569 ? -66.365 -0.319 30.596 1.00 29.27 569 ILE B N 1
ATOM 8996 C CA . ILE B 1 569 ? -67.069 -1.556 30.911 1.00 28.05 569 ILE B CA 1
ATOM 8997 C C . ILE B 1 569 ? -66.472 -2.123 32.198 1.00 27.21 569 ILE B C 1
ATOM 8998 O O . ILE B 1 569 ? -65.250 -2.325 32.260 1.00 27.76 569 ILE B O 1
ATOM 9003 N N . PRO B 1 570 ? -67.279 -2.388 33.226 1.00 28.05 570 PRO B N 1
ATOM 9004 C CA . PRO B 1 570 ? -66.738 -2.940 34.480 1.00 27.84 570 PRO B CA 1
ATOM 9005 C C . PRO B 1 570 ? -66.094 -4.299 34.252 1.00 28.64 570 PRO B C 1
ATOM 9006 O O . PRO B 1 570 ? -66.739 -5.243 33.793 1.00 29.41 570 PRO B O 1
ATOM 9010 N N . GLN B 1 571 ? -64.808 -4.396 34.584 1.00 27.59 571 GLN B N 1
ATOM 9011 C CA . GLN B 1 571 ? -64.039 -5.602 34.294 1.00 28.33 571 GLN B CA 1
ATOM 9012 C C . GLN B 1 571 ? -62.910 -5.734 35.302 1.00 27.91 571 GLN B C 1
ATOM 9013 O O . GLN B 1 571 ? -62.077 -4.832 35.416 1.00 29.17 571 GLN B O 1
ATOM 9019 N N . LEU B 1 572 ? -62.873 -6.852 36.019 1.00 28.53 572 LEU B N 1
ATOM 9020 C CA . LEU B 1 572 ? -61.815 -7.118 36.981 1.00 30.58 572 LEU B CA 1
ATOM 9021 C C . LEU B 1 572 ? -60.810 -8.102 36.399 1.00 31.46 572 LEU B C 1
ATOM 9022 O O . LEU B 1 572 ? -61.143 -8.935 35.553 1.00 32.21 572 LEU B O 1
ATOM 9027 N N . PHE B 1 573 ? -59.569 -7.993 36.865 1.00 31.09 573 PHE B N 1
ATOM 9028 C CA . PHE B 1 573 ? -58.487 -8.858 36.426 1.00 31.41 573 PHE B CA 1
ATOM 9029 C C . PHE B 1 573 ? -57.794 -9.463 37.637 1.00 34.71 573 PHE B C 1
ATOM 9030 O O . PHE B 1 573 ? -57.836 -8.910 38.739 1.00 33.49 573 PHE B O 1
ATOM 9038 N N . LYS B 1 574 ? -57.164 -10.612 37.422 1.00 38.13 574 LYS B N 1
ATOM 9039 C CA . LYS B 1 574 ? -56.310 -11.242 38.417 1.00 41.86 574 LYS B CA 1
ATOM 9040 C C . LYS B 1 574 ? -54.959 -11.522 37.778 1.00 46.40 574 LYS B C 1
ATOM 9041 O O . LYS B 1 574 ? -54.778 -11.373 36.567 1.00 44.78 574 LYS B O 1
ATOM 9047 N N . THR B 1 575 ? -54.003 -11.942 38.597 1.00 54.16 575 THR B N 1
ATOM 9048 C CA . THR B 1 575 ? -52.626 -12.099 38.148 1.00 64.76 575 THR B CA 1
ATOM 9049 C C . THR B 1 575 ? -52.345 -13.571 37.847 1.00 75.15 575 THR B C 1
ATOM 9050 O O . THR B 1 575 ? -52.323 -14.412 38.752 1.00 73.99 575 THR B O 1
ATOM 9054 N N . GLU B 1 576 ? -52.150 -13.879 36.566 1.00 87.01 576 GLU B N 1
ATOM 9055 C CA . GLU B 1 576 ? -51.413 -15.076 36.171 1.00 98.59 576 GLU B CA 1
ATOM 9056 C C . GLU B 1 576 ? -49.949 -14.673 36.245 1.00 109.53 576 GLU B C 1
ATOM 9057 O O . GLU B 1 576 ? -49.403 -14.087 35.307 1.00 109.72 576 GLU B O 1
ATOM 9063 N N . ARG B 1 577 ? -49.311 -15.030 37.360 1.00 120.79 577 ARG B N 1
ATOM 9064 C CA . ARG B 1 577 ? -48.337 -14.213 38.079 1.00 118.60 577 ARG B CA 1
ATOM 9065 C C . ARG B 1 577 ? -47.509 -13.271 37.213 1.00 112.44 577 ARG B C 1
ATOM 9066 O O . ARG B 1 577 ? -46.885 -13.677 36.225 1.00 113.86 577 ARG B O 1
ATOM 9074 N N . LYS B 1 578 ? -47.516 -11.999 37.612 1.00 104.99 578 LYS B N 1
ATOM 9075 C CA . LYS B 1 578 ? -46.844 -10.834 37.058 1.00 97.25 578 LYS B CA 1
ATOM 9076 C C . LYS B 1 578 ? -47.532 -10.326 35.796 1.00 89.66 578 LYS B C 1
ATOM 9077 O O . LYS B 1 578 ? -47.200 -9.236 35.337 1.00 96.73 578 LYS B O 1
ATOM 9083 N N . LYS B 1 579 ? -48.500 -11.053 35.240 1.00 78.52 579 LYS B N 1
ATOM 9084 C CA . LYS B 1 579 ? -49.261 -10.617 34.080 1.00 66.02 579 LYS B CA 1
ATOM 9085 C C . LYS B 1 579 ? -50.751 -10.765 34.359 1.00 55.70 579 LYS B C 1
ATOM 9086 O O . LYS B 1 579 ? -51.170 -11.576 35.185 1.00 54.49 579 LYS B O 1
ATOM 9092 N N . ALA B 1 580 ? -51.553 -9.986 33.636 1.00 47.93 580 ALA B N 1
ATOM 9093 C CA . ALA B 1 580 ? -52.976 -9.866 33.920 1.00 41.28 580 ALA B CA 1
ATOM 9094 C C . ALA B 1 580 ? -53.809 -10.846 33.104 1.00 40.09 580 ALA B C 1
ATOM 9095 O O . ALA B 1 580 ? -53.577 -11.043 31.907 1.00 40.05 580 ALA B O 1
ATOM 9097 N N . THR B 1 581 ? -54.787 -11.455 33.771 1.00 38.67 581 THR B N 1
ATOM 9098 C CA . THR B 1 581 ? -55.821 -12.243 33.119 1.00 39.68 581 THR B CA 1
ATOM 9099 C C . THR B 1 581 ? -57.156 -11.895 33.765 1.00 39.74 581 THR B C 1
ATOM 9100 O O . THR B 1 581 ? -57.208 -11.356 34.873 1.00 40.13 581 THR B O 1
ATOM 9104 N N . ALA B 1 582 ? -58.241 -12.213 33.063 1.00 40.11 582 ALA B N 1
ATOM 9105 C CA . ALA B 1 582 ? -59.563 -11.766 33.485 1.00 39.55 582 ALA B CA 1
ATOM 9106 C C . ALA B 1 582 ? -60.002 -12.467 34.767 1.00 40.70 582 ALA B C 1
ATOM 9107 O O . ALA B 1 582 ? -59.900 -13.692 34.887 1.00 41.86 582 ALA B O 1
ATOM 9109 N N . PHE B 1 583 ? -60.493 -11.682 35.730 1.00 39.74 583 PHE B N 1
ATOM 9110 C CA . PHE B 1 583 ? -61.026 -12.258 36.961 1.00 40.51 583 PHE B CA 1
ATOM 9111 C C . PHE B 1 583 ? -62.325 -13.008 36.690 1.00 40.99 583 PHE B C 1
ATOM 9112 O O . PHE B 1 583 ? -62.470 -14.178 37.065 1.00 41.86 583 PHE B O 1
ATOM 9120 N N . PHE B 1 584 ? -63.284 -12.346 36.055 1.00 40.36 584 PHE B N 1
ATOM 9121 C CA . PHE B 1 584 ? -64.436 -12.983 35.441 1.00 37.66 584 PHE B CA 1
ATOM 9122 C C . PHE B 1 584 ? -64.352 -12.816 33.927 1.00 36.55 584 PHE B C 1
ATOM 9123 O O . PHE B 1 584 ? -63.571 -11.992 33.438 1.00 36.43 584 PHE B O 1
ATOM 9131 N N . PRO B 1 585 ? -65.106 -13.605 33.151 1.00 36.62 585 PRO B N 1
ATOM 9132 C CA . PRO B 1 585 ? -64.979 -13.550 31.687 1.00 36.76 585 PRO B CA 1
ATOM 9133 C C . PRO B 1 585 ? -64.976 -12.127 31.139 1.00 36.76 585 PRO B C 1
ATOM 9134 O O . PRO B 1 585 ? -65.767 -11.275 31.550 1.00 38.12 585 PRO B O 1
ATOM 9138 N N . ASP B 1 586 ? -64.069 -11.886 30.194 1.00 37.15 586 ASP B N 1
ATOM 9139 C CA . ASP B 1 586 ? -63.758 -10.543 29.708 1.00 38.90 586 ASP B CA 1
ATOM 9140 C C . ASP B 1 586 ? -64.917 -9.994 28.883 1.00 38.87 586 ASP B C 1
ATOM 9141 O O . ASP B 1 586 ? -65.142 -10.427 27.748 1.00 40.46 586 ASP B O 1
ATOM 9146 N N . LEU B 1 587 ? -65.626 -9.006 29.438 1.00 36.73 587 LEU B N 1
ATOM 9147 C CA . LEU B 1 587 ? -66.837 -8.496 28.800 1.00 36.65 587 LEU B CA 1
ATOM 9148 C C . LEU B 1 587 ? -66.540 -7.783 27.482 1.00 36.94 587 LEU B C 1
ATOM 9149 O O . LEU B 1 587 ? -67.332 -7.870 26.536 1.00 38.27 587 LEU B O 1
ATOM 9154 N N . VAL B 1 588 ? -65.417 -7.062 27.394 1.00 36.37 588 VAL B N 1
ATOM 9155 C CA . VAL B 1 588 ? -65.134 -6.296 26.178 1.00 39.17 588 VAL B CA 1
ATOM 9156 C C . VAL B 1 588 ? -64.641 -7.156 25.026 1.00 41.05 588 VAL B C 1
ATOM 9157 O O . VAL B 1 588 ? -64.564 -6.666 23.892 1.00 41.27 588 VAL B O 1
ATOM 9161 N N . ASN B 1 589 ? -64.296 -8.418 25.279 1.00 42.54 589 ASN B N 1
ATOM 9162 C CA . ASN B 1 589 ? -63.862 -9.333 24.225 1.00 42.68 589 ASN B CA 1
ATOM 9163 C C . ASN B 1 589 ? -65.102 -9.934 23.560 1.00 42.46 589 ASN B C 1
ATOM 9164 O O . ASN B 1 589 ? -65.416 -11.119 23.690 1.00 42.44 589 ASN B O 1
ATOM 9169 N N . MET B 1 590 ? -65.815 -9.082 22.829 1.00 40.77 590 MET B N 1
ATOM 9170 C CA . MET B 1 590 ? -67.139 -9.410 22.326 1.00 41.63 590 MET B CA 1
ATOM 9171 C C . MET B 1 590 ? -67.148 -9.528 20.807 1.00 39.32 590 MET B C 1
ATOM 9172 O O . MET B 1 590 ? -66.254 -9.040 20.109 1.00 37.47 590 MET B O 1
ATOM 9177 N N . LEU B 1 591 ? -68.188 -10.191 20.307 1.00 39.50 591 LEU B N 1
ATOM 9178 C CA . LEU B 1 591 ? -68.423 -10.358 18.879 1.00 40.38 591 LEU B CA 1
ATOM 9179 C C . LEU B 1 591 ? -69.461 -9.331 18.442 1.00 39.73 591 LEU B C 1
ATOM 9180 O O . LEU B 1 591 ? -70.595 -9.343 18.932 1.00 41.31 591 LEU B O 1
ATOM 9185 N N . VAL B 1 592 ? -69.077 -8.452 17.524 1.00 38.96 592 VAL B N 1
ATOM 9186 C CA . VAL B 1 592 ? -69.910 -7.326 17.116 1.00 38.44 592 VAL B CA 1
ATOM 9187 C C . VAL B 1 592 ? -70.435 -7.627 15.717 1.00 42.80 592 VAL B C 1
ATOM 9188 O O . VAL B 1 592 ? -69.704 -7.520 14.726 1.00 44.21 592 VAL B O 1
ATOM 9192 N N . LEU B 1 593 ? -71.710 -7.998 15.631 1.00 44.52 593 LEU B N 1
ATOM 9193 C CA . LEU B 1 593 ? -72.383 -8.245 14.358 1.00 45.88 593 LEU B CA 1
ATOM 9194 C C . LEU B 1 593 ? -73.441 -7.160 14.176 1.00 44.67 593 LEU B C 1
ATOM 9195 O O . LEU B 1 593 ? -74.615 -7.343 14.499 1.00 44.44 593 LEU B O 1
ATOM 9200 N N . GLY B 1 594 ? -73.016 -6.027 13.634 1.00 45.20 594 GLY B N 1
ATOM 9201 C CA . GLY B 1 594 ? -73.915 -4.893 13.492 1.00 45.55 594 GLY B CA 1
ATOM 9202 C C . GLY B 1 594 ? -74.343 -4.384 14.856 1.00 46.69 594 GLY B C 1
ATOM 9203 O O . GLY B 1 594 ? -73.514 -4.035 15.705 1.00 45.01 594 GLY B O 1
ATOM 9204 N N . LYS B 1 595 ? -75.653 -4.347 15.088 1.00 47.89 595 LYS B N 1
ATOM 9205 C CA . LYS B 1 595 ? -76.194 -3.906 16.366 1.00 53.74 595 LYS B CA 1
ATOM 9206 C C . LYS B 1 595 ? -76.397 -5.052 17.349 1.00 54.80 595 LYS B C 1
ATOM 9207 O O . LYS B 1 595 ? -76.899 -4.821 18.454 1.00 57.35 595 LYS B O 1
ATOM 9213 N N . HIS B 1 596 ? -76.023 -6.273 16.976 1.00 51.90 596 HIS B N 1
ATOM 9214 C CA . HIS B 1 596 ? -76.148 -7.437 17.840 1.00 52.21 596 HIS B CA 1
ATOM 9215 C C . HIS B 1 596 ? -74.775 -7.804 18.389 1.00 50.33 596 HIS B C 1
ATOM 9216 O O . HIS B 1 596 ? -73.823 -7.984 17.622 1.00 49.96 596 HIS B O 1
ATOM 9223 N N . LEU B 1 597 ? -74.680 -7.916 19.711 1.00 48.37 597 LEU B N 1
ATOM 9224 C CA . LEU B 1 597 ? -73.417 -8.146 20.401 1.00 44.22 597 LEU B CA 1
ATOM 9225 C C . LEU B 1 597 ? -73.410 -9.525 21.046 1.00 42.32 597 LEU B C 1
ATOM 9226 O O . LEU B 1 597 ? -74.342 -9.881 21.774 1.00 42.50 597 LEU B O 1
ATOM 9231 N N . GLY B 1 598 ? -72.362 -10.296 20.769 1.00 42.23 598 GLY B N 1
ATOM 9232 C CA . GLY B 1 598 ? -72.111 -11.534 21.481 1.00 42.14 598 GLY B CA 1
ATOM 9233 C C . GLY B 1 598 ? -71.080 -11.309 22.567 1.00 40.29 598 GLY B C 1
ATOM 9234 O O . GLY B 1 598 ? -69.888 -11.167 22.279 1.00 37.68 598 GLY B O 1
ATOM 9235 N N . ILE B 1 599 ? -71.526 -11.267 23.814 1.00 41.31 599 ILE B N 1
ATOM 9236 C CA . ILE B 1 599 ? -70.708 -10.841 24.947 1.00 39.80 599 ILE B CA 1
ATOM 9237 C C . ILE B 1 599 ? -70.477 -12.042 25.855 1.00 39.37 599 ILE B C 1
ATOM 9238 O O . ILE B 1 599 ? -71.433 -12.760 26.165 1.00 39.03 599 ILE B O 1
ATOM 9243 N N . PRO B 1 600 ? -69.244 -12.301 26.287 1.00 39.28 600 PRO B N 1
ATOM 9244 C CA . PRO B 1 600 ? -69.003 -13.419 27.211 1.00 40.63 600 PRO B CA 1
ATOM 9245 C C . PRO B 1 600 ? -69.804 -13.258 28.496 1.00 40.44 600 PRO B C 1
ATOM 9246 O O . PRO B 1 600 ? -69.853 -12.177 29.087 1.00 39.20 600 PRO B O 1
ATOM 9250 N N . LYS B 1 601 ? -70.434 -14.347 28.920 1.00 41.23 601 LYS B N 1
ATOM 9251 C CA . LYS B 1 601 ? -71.265 -14.323 30.120 1.00 42.59 601 LYS B CA 1
ATOM 9252 C C . LYS B 1 601 ? -70.385 -14.124 31.348 1.00 41.89 601 LYS B C 1
ATOM 9253 O O . LYS B 1 601 ? -69.525 -14.971 31.627 1.00 42.89 601 LYS B O 1
ATOM 9259 N N . PRO B 1 602 ? -70.561 -13.038 32.108 1.00 40.37 602 PRO B N 1
ATOM 9260 C CA . PRO B 1 602 ? -69.600 -12.725 33.174 1.00 40.76 602 PRO B CA 1
ATOM 9261 C C . PRO B 1 602 ? -69.797 -13.510 34.458 1.00 42.77 602 PRO B C 1
ATOM 9262 O O . PRO B 1 602 ? -68.848 -13.595 35.249 1.00 42.60 602 PRO B O 1
ATOM 9266 N N . PHE B 1 603 ? -70.982 -14.077 34.692 1.00 42.62 603 PHE B N 1
ATOM 9267 C CA . PHE B 1 603 ? -71.295 -14.783 35.936 1.00 42.23 603 PHE B CA 1
ATOM 9268 C C . PHE B 1 603 ? -70.998 -13.910 37.154 1.00 41.07 603 PHE B C 1
ATOM 9269 O O . PHE B 1 603 ? -70.274 -14.298 38.074 1.00 40.91 603 PHE B O 1
ATOM 9277 N N . GLY B 1 604 ? -71.569 -12.708 37.151 1.00 39.47 604 GLY B N 1
ATOM 9278 C CA . GLY B 1 604 ? -71.339 -11.752 38.206 1.00 38.59 604 GLY B CA 1
ATOM 9279 C C . GLY B 1 604 ? -72.255 -11.968 39.393 1.00 39.75 604 GLY B C 1
ATOM 9280 O O . GLY B 1 604 ? -72.927 -12.997 39.510 1.00 40.51 604 GLY B O 1
ATOM 9281 N N . PRO B 1 605 ? -72.296 -10.993 40.300 1.00 38.95 605 PRO B N 1
ATOM 9282 C CA . PRO B 1 605 ? -73.146 -11.124 41.491 1.00 40.36 605 PRO B CA 1
ATOM 9283 C C . PRO B 1 605 ? -74.619 -11.160 41.112 1.00 44.05 605 PRO B C 1
ATOM 9284 O O . PRO B 1 605 ? -75.107 -10.314 40.359 1.00 44.82 605 PRO B O 1
ATOM 9288 N N . ILE B 1 606 ? -75.329 -12.150 41.645 1.00 46.85 606 ILE B N 1
ATOM 9289 C CA . ILE B 1 606 ? -76.753 -12.316 41.378 1.00 49.36 606 ILE B CA 1
ATOM 9290 C C . ILE B 1 606 ? -77.521 -11.483 42.397 1.00 49.80 606 ILE B C 1
ATOM 9291 O O . ILE B 1 606 ? -77.478 -11.757 43.599 1.00 45.95 606 ILE B O 1
ATOM 9296 N N . ILE B 1 607 ? -78.223 -10.461 41.916 1.00 53.79 607 ILE B N 1
ATOM 9297 C CA . ILE B 1 607 ? -79.043 -9.590 42.748 1.00 55.18 607 ILE B CA 1
ATOM 9298 C C . ILE B 1 607 ? -80.454 -9.616 42.181 1.00 59.56 607 ILE B C 1
ATOM 9299 O O . ILE B 1 607 ? -80.654 -9.328 40.994 1.00 58.61 607 ILE B O 1
ATOM 9304 N N . ASN B 1 608 ? -81.426 -9.965 43.026 1.00 65.63 608 ASN B N 1
ATOM 9305 C CA . ASN B 1 608 ? -82.821 -10.114 42.610 1.00 67.73 608 ASN B CA 1
ATOM 9306 C C . ASN B 1 608 ? -82.946 -11.123 41.470 1.00 68.08 608 ASN B C 1
ATOM 9307 O O . ASN B 1 608 ? -83.736 -10.946 40.541 1.00 69.98 608 ASN B O 1
ATOM 9312 N N . GLY B 1 609 ? -82.157 -12.191 41.544 1.00 68.22 609 GLY B N 1
ATOM 9313 C CA . GLY B 1 609 ? -82.182 -13.215 40.517 1.00 69.72 609 GLY B CA 1
ATOM 9314 C C . GLY B 1 609 ? -81.640 -12.778 39.175 1.00 69.77 609 GLY B C 1
ATOM 9315 O O . GLY B 1 609 ? -82.034 -13.336 38.146 1.00 71.57 609 GLY B O 1
ATOM 9316 N N . CYS B 1 610 ? -80.741 -11.796 39.153 1.00 67.57 610 CYS B N 1
ATOM 9317 C CA . CYS B 1 610 ? -80.192 -11.304 37.898 1.00 66.83 610 CYS B CA 1
ATOM 9318 C C . CYS B 1 610 ? -78.751 -10.863 38.109 1.00 59.15 610 CYS B C 1
ATOM 9319 O O . CYS B 1 610 ? -78.411 -10.303 39.155 1.00 55.29 610 CYS B O 1
ATOM 9322 N N . CYS B 1 611 ? -77.913 -11.115 37.106 1.00 55.29 611 CYS B N 1
ATOM 9323 C CA . CYS B 1 611 ? -76.510 -10.722 37.167 1.00 49.62 611 CYS B CA 1
ATOM 9324 C C . CYS B 1 611 ? -76.392 -9.208 37.035 1.00 44.97 611 CYS B C 1
ATOM 9325 O O . CYS B 1 611 ? -76.797 -8.634 36.018 1.00 44.91 611 CYS B O 1
ATOM 9328 N N . CYS B 1 612 ? -75.836 -8.560 38.063 1.00 40.89 612 CYS B N 1
ATOM 9329 C CA . CYS B 1 612 ? -75.722 -7.107 38.039 1.00 41.59 612 CYS B CA 1
ATOM 9330 C C . CYS B 1 612 ? -74.667 -6.620 37.051 1.00 39.21 612 CYS B C 1
ATOM 9331 O O . CYS B 1 612 ? -74.753 -5.476 36.592 1.00 39.50 612 CYS B O 1
ATOM 9334 N N . LEU B 1 613 ? -73.693 -7.462 36.693 1.00 37.86 613 LEU B N 1
ATOM 9335 C CA . LEU B 1 613 ? -72.758 -7.097 35.630 1.00 37.06 613 LEU B CA 1
ATOM 9336 C C . LEU B 1 613 ? -73.457 -7.065 34.274 1.00 36.87 613 LEU B C 1
ATOM 9337 O O . LEU B 1 613 ? -73.269 -6.127 33.488 1.00 37.01 613 LEU B O 1
ATOM 9342 N N . GLU B 1 614 ? -74.259 -8.093 33.977 1.00 37.14 614 GLU B N 1
ATOM 9343 C CA . GLU B 1 614 ? -75.048 -8.078 32.750 1.00 39.48 614 GLU B CA 1
ATOM 9344 C C . GLU B 1 614 ? -75.986 -6.879 32.720 1.00 42.53 614 GLU B C 1
ATOM 9345 O O . GLU B 1 614 ? -76.148 -6.233 31.678 1.00 40.65 614 GLU B O 1
ATOM 9351 N N . GLU B 1 615 ? -76.601 -6.556 33.861 1.00 46.78 615 GLU B N 1
ATOM 9352 C CA . GLU B 1 615 ? -77.505 -5.412 33.918 1.00 50.99 615 GLU B CA 1
ATOM 9353 C C . GLU B 1 615 ? -76.762 -4.103 33.686 1.00 43.99 615 GLU B C 1
ATOM 9354 O O . GLU B 1 615 ? -77.277 -3.205 33.013 1.00 44.31 615 GLU B O 1
ATOM 9360 N N . LYS B 1 616 ? -75.549 -3.973 34.230 1.00 38.19 616 LYS B N 1
ATOM 9361 C CA . LYS B 1 616 ? -74.777 -2.757 34.000 1.00 35.41 616 LYS B CA 1
ATOM 9362 C C . LYS B 1 616 ? -74.384 -2.626 32.532 1.00 33.89 616 LYS B C 1
ATOM 9363 O O . LYS B 1 616 ? -74.487 -1.538 31.948 1.00 33.65 616 LYS B O 1
ATOM 9369 N N . VAL B 1 617 ? -73.949 -3.728 31.915 1.00 33.87 617 VAL B N 1
ATOM 9370 C CA . VAL B 1 617 ? -73.591 -3.690 30.498 1.00 35.82 617 VAL B CA 1
ATOM 9371 C C . VAL B 1 617 ? -74.805 -3.331 29.650 1.00 38.55 617 VAL B C 1
ATOM 9372 O O . VAL B 1 617 ? -74.703 -2.562 28.684 1.00 38.71 617 VAL B O 1
ATOM 9376 N N . ARG B 1 618 ? -75.973 -3.883 29.992 1.00 40.29 618 ARG B N 1
ATOM 9377 C CA . ARG B 1 618 ? -77.188 -3.538 29.261 1.00 43.16 618 ARG B CA 1
ATOM 9378 C C . ARG B 1 618 ? -77.520 -2.061 29.425 1.00 42.62 618 ARG B C 1
ATOM 9379 O O . ARG B 1 618 ? -77.800 -1.368 28.443 1.00 42.37 618 ARG B O 1
ATOM 9387 N N . SER B 1 619 ? -77.467 -1.553 30.658 1.00 40.81 619 SER B N 1
ATOM 9388 C CA . SER B 1 619 ? -77.754 -0.140 30.883 1.00 41.81 619 SER B CA 1
ATOM 9389 C C . SER B 1 619 ? -76.779 0.756 30.132 1.00 40.95 619 SER B C 1
ATOM 9390 O O . SER B 1 619 ? -77.122 1.892 29.784 1.00 41.48 619 SER B O 1
ATOM 9393 N N . LEU B 1 620 ? -75.561 0.270 29.878 1.00 38.52 620 LEU B N 1
ATOM 9394 C CA . LEU B 1 620 ? -74.593 1.082 29.149 1.00 37.66 620 LEU B CA 1
ATOM 9395 C C . LEU B 1 620 ? -74.784 1.002 27.636 1.00 38.50 620 LEU B C 1
ATOM 9396 O O . LEU B 1 620 ? -74.566 1.999 26.939 1.00 40.01 620 LEU B O 1
ATOM 9401 N N . LEU B 1 621 ? -75.184 -0.155 27.108 1.00 39.61 621 LEU B N 1
ATOM 9402 C CA . LEU B 1 621 ? -75.160 -0.367 25.662 1.00 40.86 621 LEU B CA 1
ATOM 9403 C C . LEU B 1 621 ? -76.534 -0.320 25.000 1.00 45.51 621 LEU B C 1
ATOM 9404 O O . LEU B 1 621 ? -76.645 0.160 23.867 1.00 44.88 621 LEU B O 1
ATOM 9409 N N . GLU B 1 622 ? -77.579 -0.825 25.654 1.00 48.40 622 GLU B N 1
ATOM 9410 C CA . GLU B 1 622 ? -78.909 -0.797 25.058 1.00 49.71 622 GLU B CA 1
ATOM 9411 C C . GLU B 1 622 ? -79.424 0.604 24.729 1.00 50.66 622 GLU B C 1
ATOM 9412 O O . GLU B 1 622 ? -80.153 0.729 23.729 1.00 51.92 622 GLU B O 1
ATOM 9418 N N . PRO B 1 623 ? -79.129 1.662 25.497 1.00 49.31 623 PRO B N 1
ATOM 9419 C CA . PRO B 1 623 ? -79.516 3.010 25.045 1.00 50.10 623 PRO B CA 1
ATOM 9420 C C . PRO B 1 623 ? -78.952 3.385 23.685 1.00 50.75 623 PRO B C 1
ATOM 9421 O O . PRO B 1 623 ? -79.505 4.275 23.028 1.00 51.77 623 PRO B O 1
ATOM 9425 N N . LEU B 1 624 ? -77.875 2.742 23.242 1.00 49.99 624 LEU B N 1
ATOM 9426 C CA . LEU B 1 624 ? -77.322 2.969 21.914 1.00 48.40 624 LEU B CA 1
ATOM 9427 C C . LEU B 1 624 ? -78.038 2.168 20.834 1.00 48.71 624 LEU B C 1
ATOM 9428 O O . LEU B 1 624 ? -77.608 2.193 19.675 1.00 48.53 624 LEU B O 1
ATOM 9433 N N . GLY B 1 625 ? -79.114 1.466 21.180 1.00 48.74 625 GLY B N 1
ATOM 9434 C CA . GLY B 1 625 ? -79.788 0.607 20.231 1.00 49.25 625 GLY B CA 1
ATOM 9435 C C . GLY B 1 625 ? -79.117 -0.726 19.997 1.00 51.57 625 GLY B C 1
ATOM 9436 O O . GLY B 1 625 ? -79.442 -1.402 19.015 1.00 53.72 625 GLY B O 1
ATOM 9437 N N . LEU B 1 626 ? -78.189 -1.124 20.862 1.00 50.86 626 LEU B N 1
ATOM 9438 C CA . LEU B 1 626 ? -77.497 -2.395 20.722 1.00 49.69 626 LEU B CA 1
ATOM 9439 C C . LEU B 1 626 ? -78.242 -3.492 21.472 1.00 50.58 626 LEU B C 1
ATOM 9440 O O . LEU B 1 626 ? -78.855 -3.254 22.516 1.00 50.29 626 LEU B O 1
ATOM 9445 N N . HIS B 1 627 ? -78.182 -4.702 20.925 1.00 51.60 627 HIS B N 1
ATOM 9446 C CA . HIS B 1 627 ? -78.807 -5.874 21.524 1.00 54.73 627 HIS B CA 1
ATOM 9447 C C . HIS B 1 627 ? -77.715 -6.755 22.113 1.00 53.69 627 HIS B C 1
ATOM 9448 O O . HIS B 1 627 ? -76.802 -7.180 21.398 1.00 56.37 627 HIS B O 1
ATOM 9455 N N . CYS B 1 628 ? -77.815 -7.030 23.410 1.00 49.99 628 CYS B N 1
ATOM 9456 C CA . CYS B 1 628 ? -76.783 -7.755 24.138 1.00 49.25 628 CYS B CA 1
ATOM 9457 C C . CYS B 1 628 ? -77.204 -9.208 24.310 1.00 51.40 628 CYS B C 1
ATOM 9458 O O . CYS B 1 628 ? -78.277 -9.491 24.853 1.00 54.85 628 CYS B O 1
ATOM 9461 N N . THR B 1 629 ? -76.355 -10.122 23.849 1.00 49.51 629 THR B N 1
ATOM 9462 C CA . THR B 1 629 ? -76.538 -11.552 24.053 1.00 50.29 629 THR B CA 1
ATOM 9463 C C . THR B 1 629 ? -75.321 -12.077 24.795 1.00 49.07 629 THR B C 1
ATOM 9464 O O . THR B 1 629 ? -74.202 -12.027 24.272 1.00 48.32 629 THR B O 1
ATOM 9468 N N . PHE B 1 630 ? -75.535 -12.568 26.010 1.00 47.65 630 PHE B N 1
ATOM 9469 C CA . PHE B 1 630 ? -74.448 -13.077 26.833 1.00 45.37 630 PHE B CA 1
ATOM 9470 C C . PHE B 1 630 ? -74.296 -14.573 26.588 1.00 49.86 630 PHE B C 1
ATOM 9471 O O . PHE B 1 630 ? -75.235 -15.345 26.808 1.00 52.04 630 PHE B O 1
ATOM 9479 N N . ILE B 1 631 ? -73.113 -14.973 26.131 1.00 52.13 631 ILE B N 1
ATOM 9480 C CA . ILE B 1 631 ? -72.843 -16.333 25.684 1.00 55.53 631 ILE B CA 1
ATOM 9481 C C . ILE B 1 631 ? -71.932 -16.992 26.708 1.00 62.38 631 ILE B C 1
ATOM 9482 O O . ILE B 1 631 ? -70.928 -16.401 27.124 1.00 57.39 631 ILE B O 1
ATOM 9487 N N . ASP B 1 632 ? -72.285 -18.212 27.115 1.00 75.18 632 ASP B N 1
ATOM 9488 C CA . ASP B 1 632 ? -71.529 -18.919 28.141 1.00 86.14 632 ASP B CA 1
ATOM 9489 C C . ASP B 1 632 ? -70.112 -19.194 27.654 1.00 102.36 632 ASP B C 1
ATOM 9490 O O . ASP B 1 632 ? -69.905 -19.986 26.729 1.00 101.92 632 ASP B O 1
ATOM 9495 N N . ASP B 1 633 ? -69.131 -18.542 28.274 1.00 120.09 633 ASP B N 1
ATOM 9496 C CA . ASP B 1 633 ? -67.732 -18.684 27.885 1.00 125.57 633 ASP B CA 1
ATOM 9497 C C . ASP B 1 633 ? -66.902 -18.854 29.147 1.00 124.15 633 ASP B C 1
ATOM 9498 O O . ASP B 1 633 ? -66.808 -17.930 29.959 1.00 122.87 633 ASP B O 1
ATOM 9503 N N . PHE B 1 634 ? -66.307 -20.030 29.310 1.00 123.20 634 PHE B N 1
ATOM 9504 C CA . PHE B 1 634 ? -65.451 -20.304 30.452 1.00 117.60 634 PHE B CA 1
ATOM 9505 C C . PHE B 1 634 ? -64.486 -21.432 30.108 1.00 115.84 634 PHE B C 1
ATOM 9506 O O . PHE B 1 634 ? -64.449 -21.901 28.969 1.00 115.02 634 PHE B O 1
ATOM 9508 N N . ALA B 1 646 ? -62.993 -22.460 18.364 1.00 95.10 646 ALA B N 1
ATOM 9509 C CA . ALA B 1 646 ? -62.111 -21.748 19.282 1.00 93.23 646 ALA B CA 1
ATOM 9510 C C . ALA B 1 646 ? -61.871 -20.317 18.817 1.00 90.41 646 ALA B C 1
ATOM 9511 O O . ALA B 1 646 ? -61.655 -19.420 19.632 1.00 88.32 646 ALA B O 1
ATOM 9513 N N . GLY B 1 647 ? -61.911 -20.107 17.505 1.00 90.20 647 GLY B N 1
ATOM 9514 C CA . GLY B 1 647 ? -61.692 -18.797 16.927 1.00 86.31 647 GLY B CA 1
ATOM 9515 C C . GLY B 1 647 ? -62.913 -18.311 16.170 1.00 82.88 647 GLY B C 1
ATOM 9516 O O . GLY B 1 647 ? -63.717 -19.106 15.680 1.00 85.81 647 GLY B O 1
ATOM 9517 N N . THR B 1 648 ? -63.042 -16.989 16.076 1.00 77.70 648 THR B N 1
ATOM 9518 C CA . THR B 1 648 ? -64.165 -16.358 15.392 1.00 74.11 648 THR B CA 1
ATOM 9519 C C . THR B 1 648 ? -63.657 -15.146 14.628 1.00 68.76 648 THR B C 1
ATOM 9520 O O . THR B 1 648 ? -63.022 -14.264 15.213 1.00 70.90 648 THR B O 1
ATOM 9524 N N . ASN B 1 649 ? -63.933 -15.104 13.327 1.00 62.03 649 ASN B N 1
ATOM 9525 C CA . ASN B 1 649 ? -63.588 -13.964 12.491 1.00 59.65 649 ASN B CA 1
ATOM 9526 C C . ASN B 1 649 ? -64.778 -13.620 11.608 1.00 61.30 649 ASN B C 1
ATOM 9527 O O . ASN B 1 649 ? -65.591 -14.486 11.273 1.00 66.25 649 ASN B O 1
ATOM 9532 N N . VAL B 1 650 ? -64.876 -12.347 11.232 1.00 56.49 650 VAL B N 1
ATOM 9533 C CA . VAL B 1 650 ? -66.034 -11.829 10.512 1.00 53.45 650 VAL B CA 1
ATOM 9534 C C . VAL B 1 650 ? -65.570 -11.159 9.226 1.00 51.51 650 VAL B C 1
ATOM 9535 O O . VAL B 1 650 ? -64.653 -10.329 9.248 1.00 50.51 650 VAL B O 1
ATOM 9539 N N . CYS B 1 651 ? -66.204 -11.517 8.112 1.00 51.37 651 CYS B N 1
ATOM 9540 C CA . CYS B 1 651 ? -66.029 -10.809 6.851 1.00 50.76 651 CYS B CA 1
ATOM 9541 C C . CYS B 1 651 ? -67.088 -9.716 6.766 1.00 49.29 651 CYS B C 1
ATOM 9542 O O . CYS B 1 651 ? -68.287 -9.999 6.860 1.00 50.29 651 CYS B O 1
ATOM 9545 N N . ARG B 1 652 ? -66.649 -8.473 6.591 1.00 46.68 652 ARG B N 1
ATOM 9546 C CA . ARG B 1 652 ? -67.526 -7.319 6.695 1.00 45.24 652 ARG B CA 1
ATOM 9547 C C . ARG B 1 652 ? -67.564 -6.553 5.379 1.00 47.11 652 ARG B C 1
ATOM 9548 O O . ARG B 1 652 ? -66.687 -6.696 4.523 1.00 47.32 652 ARG B O 1
ATOM 9556 N N . LYS B 1 653 ? -68.604 -5.734 5.231 1.00 47.93 653 LYS B N 1
ATOM 9557 C CA . LYS B 1 653 ? -68.691 -4.843 4.088 1.00 50.18 653 LYS B CA 1
ATOM 9558 C C . LYS B 1 653 ? -67.537 -3.842 4.118 1.00 49.27 653 LYS B C 1
ATOM 9559 O O . LYS B 1 653 ? -67.084 -3.436 5.193 1.00 46.46 653 LYS B O 1
ATOM 9565 N N . PRO B 1 654 ? -67.040 -3.430 2.955 1.00 48.59 654 PRO B N 1
ATOM 9566 C CA . PRO B 1 654 ? -65.960 -2.438 2.922 1.00 46.08 654 PRO B CA 1
ATOM 9567 C C . PRO B 1 654 ? -66.451 -1.071 3.373 1.00 45.54 654 PRO B C 1
ATOM 9568 O O . PRO B 1 654 ? -67.649 -0.816 3.513 1.00 45.47 654 PRO B O 1
ATOM 9572 N N . PHE B 1 655 ? -65.488 -0.182 3.611 1.00 45.16 655 PHE B N 1
ATOM 9573 C CA . PHE B 1 655 ? -65.813 1.210 3.879 1.00 44.64 655 PHE B CA 1
ATOM 9574 C C . PHE B 1 655 ? -66.561 1.810 2.695 1.00 49.16 655 PHE B C 1
ATOM 9575 O O . PHE B 1 655 ? -66.306 1.472 1.537 1.00 47.66 655 PHE B O 1
ATOM 9583 N N . SER B 1 656 ? -67.495 2.714 2.993 1.00 53.04 656 SER B N 1
ATOM 9584 C CA . SER B 1 656 ? -68.139 3.463 1.920 1.00 54.64 656 SER B CA 1
ATOM 9585 C C . SER B 1 656 ? -67.173 4.458 1.294 1.00 50.24 656 SER B C 1
ATOM 9586 O O . SER B 1 656 ? -67.293 4.775 0.105 1.00 49.77 656 SER B O 1
ATOM 9589 N N . PHE B 1 657 ? -66.210 4.946 2.071 1.00 45.69 657 PHE B N 1
ATOM 9590 C CA . PHE B 1 657 ? -65.202 5.857 1.550 1.00 42.66 657 PHE B CA 1
ATOM 9591 C C . PHE B 1 657 ? -64.222 5.101 0.662 1.00 42.83 657 PHE B C 1
ATOM 9592 O O . PHE B 1 657 ? -63.669 4.070 1.061 1.00 43.13 657 PHE B O 1
ATOM 9600 N N . LYS B 1 658 ? -64.006 5.618 -0.543 1.00 41.53 658 LYS B N 1
ATOM 9601 C CA . LYS B 1 658 ? -63.103 4.988 -1.495 1.00 39.57 658 LYS B CA 1
ATOM 9602 C C . LYS B 1 658 ? -61.661 5.367 -1.176 1.00 36.93 658 LYS B C 1
ATOM 9603 O O . LYS B 1 658 ? -61.337 6.552 -1.053 1.00 39.09 658 LYS B O 1
ATOM 9609 N N . TRP B 1 659 ? -60.795 4.355 -1.053 1.00 35.06 659 TRP B N 1
ATOM 9610 C CA . TRP B 1 659 ? -59.441 4.585 -0.553 1.00 35.67 659 TRP B CA 1
ATOM 9611 C C . TRP B 1 659 ? -58.640 5.523 -1.447 1.00 38.00 659 TRP B C 1
ATOM 9612 O O . TRP B 1 659 ? -57.790 6.272 -0.950 1.00 37.10 659 TRP B O 1
ATOM 9623 N N . TRP B 1 660 ? -58.879 5.498 -2.762 1.00 38.88 660 TRP B N 1
ATOM 9624 C CA . TRP B 1 660 ? -58.097 6.347 -3.655 1.00 38.61 660 TRP B CA 1
ATOM 9625 C C . TRP B 1 660 ? -58.434 7.823 -3.495 1.00 40.02 660 TRP B C 1
ATOM 9626 O O . TRP B 1 660 ? -57.665 8.674 -3.956 1.00 38.55 660 TRP B O 1
ATOM 9637 N N . ASN B 1 661 ? -59.555 8.146 -2.853 1.00 41.57 661 ASN B N 1
ATOM 9638 C CA . ASN B 1 661 ? -59.894 9.528 -2.539 1.00 41.89 661 ASN B CA 1
ATOM 9639 C C . ASN B 1 661 ? -59.219 10.028 -1.268 1.00 43.97 661 ASN B C 1
ATOM 9640 O O . ASN B 1 661 ? -59.434 11.184 -0.885 1.00 46.37 661 ASN B O 1
ATOM 9645 N N . MET B 1 662 ? -58.416 9.196 -0.611 1.00 43.60 662 MET B N 1
ATOM 9646 C CA . MET B 1 662 ? -57.680 9.610 0.573 1.00 44.58 662 MET B CA 1
ATOM 9647 C C . MET B 1 662 ? -56.393 10.324 0.172 1.00 48.21 662 MET B C 1
ATOM 9648 O O . MET B 1 662 ? -55.837 10.092 -0.906 1.00 50.17 662 MET B O 1
ATOM 9653 N N . VAL B 1 663 ? -55.927 11.210 1.048 1.00 49.75 663 VAL B N 1
ATOM 9654 C CA . VAL B 1 663 ? -54.635 11.866 0.864 1.00 54.11 663 VAL B CA 1
ATOM 9655 C C . VAL B 1 663 ? -53.743 11.495 2.042 1.00 58.19 663 VAL B C 1
ATOM 9656 O O . VAL B 1 663 ? -53.754 12.189 3.069 1.00 56.07 663 VAL B O 1
ATOM 9660 N N . PRO B 1 664 ? -52.961 10.410 1.947 1.00 63.90 664 PRO B N 1
ATOM 9661 C CA . PRO B 1 664 ? -52.080 9.988 3.040 1.00 67.77 664 PRO B CA 1
ATOM 9662 C C . PRO B 1 664 ? -50.883 10.917 3.215 1.00 71.01 664 PRO B C 1
ATOM 9663 O O . PRO B 1 664 ? -50.312 11.016 4.301 1.00 74.92 664 PRO B O 1
#

InterPro domains:
  IPR004303 Protein-arginine deiminase [PIRSF001247] (1-664)
  IPR004303 Protein-arginine deiminase [PTHR10837] (1-664)
  IPR008972 Cupredoxin [SSF49503] (4-114)
  IPR013530 Protein-arginine deiminase, C-terminal [PF03068] (284-661)
  IPR013732 Protein-arginine deiminase (PAD), N-terminal [PF08526] (1-113)
  IPR013733 Protein-arginine deiminase (PAD), central domain [PF08527] (115-273)
  IPR036556 Protein-arginine deiminase, central domain superfamily [G3DSA:2.60.40.1700] (121-293)
  IPR036556 Protein-arginine deiminase, central domain superfamily [SSF110083] (115-293)
  IPR038685 PAD, N-terminal domain superfamily [G3DSA:2.60.40.1860] (2-120)

Sequence (1240 aa):
SLQRIVRVSLEHPTSAVCVAGVETLVDIYGSVPEGTEMFEVYGTPGVDIYISPNMERGRERADTRRWRFDATLEIIVVMNSPSNDLNDSHVQISSYHSSHEPLPLAYAVLYLTCVDISLDCDLNCEGRQDRNFVDKRQWVWGPSGYGGILLVNCDRDLQDLEDMSVMVLRTQGPAALFDDDHKLVLHTSSYDAKRAQVFHICGPEDVCEAYRHVLGQDKVSYEVPRLHGDEERRFFVEGLSFPDAGFTGLISFHVTLLDDSNEDFSASPIIFTDTVVFRVAPWIMMTPSTLPPLEVYVCRVRNNTCFVDAVAELARKAGCKLTICPWIQDEMELGYVQAPHKTLPVVFDSPRLQDFPYKRILGPDFGYVTREPRDLDSFGNLEVSPPVVANGKEYPLGRILIGGNLPGSSGRRVTQVVRDFLHAQKVQPPVELFVDWLAVGHVDEFLSFVPAPDGKGFRMLLASPGACFKLFQEKQKCGHGRALLFQGVVDDEQVKTISINQVLSSNKDLINYNKFVQSSCIDWNREVLKRELGLAECDIIDIPQLFKTERKKATAFFPDLVNMLVLGKHLGIPKPFGPIINGCCCLEEKVRSLLEPLGLHCTFIDDFAGTNVCRKPFSFKWWNMVPSLQRIVRVSLEHPTSAVCVAGVETLVDIYGSVPEGTEMFEVYGTPGVDIYISPNMERGRERADTRRWRFDATLEIIVVMNSPSNDLNDSHVQISSYHSSHEPLPLAYAVLYLTCVDISLDCDLNCEGRQDRNFVDKRQWVWGPSGYGGILLVNCDRDLQDLEDMSVMVLRTQGPAALFDDDHKLVLHTSSYDAKRAQVFHICGPEDVCEAYRHVLGQDKVSYEVPRLHGDEERRFFVEGLSFPDAGFTGLISFHVTLLDDSNEDFSASPIIFTDTVVFRVAPWIMMTPSTLPPLEVYVCRVRNNTCFVDAVAELARKAGCKLTICPWIQDEMELGYVQAPHKTLPVVFDSPRLQDFPYKRILGPDFGYVTREPRDLDSFGNLEVSPPVVANGKEYPLGRILIGGNLPGSSGRRVTQVVRDFLHAQKKVQPPVELFVDWLAVGHVDEFLSFVPAPDGKGFRMLLASPGACFKLFQEKQKCGHGRALLFQGVVDDEQVKTISINQVLSSNKDLINYNKFVQSSCIDWNREVLKRELGLAECDIIDIPQLFKTERKKATAFFPDLVNMLVLGKHLGIPKPFGPIINGCCCLEEKVRSLLEPLGLHCTFIDDFAGTNVCRKPFSFKWWNMVP

Nearest PDB structures (foldseek):
  7d5v-assembly1_A  TM=1.002E+00  e=0.000E+00  Homo sapiens
  7d8n-assembly1_B  TM=9.509E-01  e=0.000E+00  Homo sapiens
  6ce1-assembly1_A-2  TM=9.752E-01  e=0.000E+00  Homo sapiens
  7dan-assembly1_C-2  TM=9.473E-01  e=0.000E+00  Homo sapiens
  7d56-assembly2_B  TM=9.432E-01  e=0.000E+00  Homo sapiens